Protein AF-0000000078516214 (afdb_homodimer)

Foldseek 3Di:
DCPDPPPPPPPPPPPPPPPPPPLVAAAFPVCVVVVHDFSNDPPATPVCVVVVHGGHGDPPDDPDQDDPVLVVVVLCLQLDQSVVLVVCVPPPDDDLLNVLLVLLSSLLSCLLDPVNLVCNVVSLVVSVVSLVVCVVVDDPPDQDDLSSLNSLLSSLLVCCQPHFLVSSVVSLVVSVVSLVVNLLLALQPPVDPPPPDDQLLVNLSSLSSVLSSLLSQLLSCLQVLDARDCACVVSDVFSNRFHHDASVCSNVSHDDGHHTLVVVLPDLDDPDDHLSNLSSSLSNLLNVLSVLLVVQVVCVVVVNHPVCSVVVLVVSVVSLVSSLVVLCVVPVCCLVVLNQSSLLSNLSSLLSLLSSLVSCVSCCVPPVPPPVSVVSLVSNLVSLVVNLVSLVSVLVSVVVSRDHRSSSLSSLVSSLLSLQVCVVPDVSSVVSNVSSLVSQVSAASSSHSVHGNLVVLVSRPDPSSVVVVVVVVVVD/DCPPPPDPPPPPPPPPPPPPPPLVAAFFPVCVVVVHDFSNDPPATPVCVVVVHGGHGDPPDDPDQDDPVLLVLVVCLQLDQSVVLVVCVPPPDDDLLNVLLVLLSSLLSCLLDPVNLVCNVVSLVVSVVSLVVCVVVDDPPDQDDLSSLNSLLSSLLLCCQPHFLVSSVVSLVVSVVSLVVNLLLALQPPVDPPPPDDQLLVNLSSLSSVLSSLLSQLLSCLQVLDARDCACVVSDVFSNRFHHDASVCSNVSHDDGHHTLVVVLPDLDDPDDHLSNLSSSLSNLLNVLSVLLVVQVVCVVVVNHPVCSVVVLVVSVVSLVSSLVVLCVVPVCCLVVLDQSSLLSNLSSLLSLLSSLVSCVSCCVPPVPPPVSVVSLVSNLVSLVVNLVSLVSVLVSVVVSRDHRSSSLSSLVSSLLSLQVCVVPDVSSVVSNVSSLVSQVSAASSSHSVHGNLVVLVSRPDPSSVVVVVVVVVVD

InterPro domains:
  IPR001138 Zn(2)Cys(6) fungal-type DNA-binding domain [PF00172] (26-64)
  IPR001138 Zn(2)Cys(6) fungal-type DNA-binding domain [PS00463] (27-55)
  IPR001138 Zn(2)Cys(6) fungal-type DNA-binding domain [PS50048] (27-57)
  IPR001138 Zn(2)Cys(6) fungal-type DNA-binding domain [SM00066] (22-66)
  IPR001138 Zn(2)Cys(6) fungal-type DNA-binding domain [cd00067] (23-56)
  IPR007219 Xylanolytic transcriptional activator, regulatory domain [PF04082] (79-252)
  IPR007219 Xylanolytic transcriptional activator, regulatory domain [SM00906] (168-250)
  IPR036864 Zn(2)-C6 fungal-type DNA-binding domain superfamily [G3DSA:4.10.240.10] (19-80)
  IPR036864 Zn(2)-C6 fungal-type DNA-binding domain superfamily [SSF57701] (17-66)
  IPR050815 Transcription factor, fungi [PTHR47338] (79-459)

Structure (mmCIF, N/CA/C/O backbone):
data_AF-0000000078516214-model_v1
#
loop_
_entity.id
_entity.type
_entity.pdbx_description
1 polymer 'Transcription factor, fungi'
#
loop_
_atom_site.group_PDB
_atom_site.id
_atom_site.type_symbol
_atom_site.label_atom_id
_atom_site.label_alt_id
_atom_site.label_comp_id
_atom_site.label_asym_id
_atom_site.label_entity_id
_atom_site.label_seq_id
_atom_site.pdbx_PDB_ins_code
_atom_site.Cartn_x
_atom_site.Cartn_y
_atom_site.Cartn_z
_atom_site.occupancy
_atom_site.B_iso_or_equiv
_atom_site.auth_seq_id
_atom_site.auth_comp_id
_atom_site.auth_asym_id
_atom_site.auth_atom_id
_atom_site.pdbx_PDB_model_num
ATOM 1 N N . MET A 1 1 ? 26.609 -64.062 -66.938 1 25.53 1 MET A N 1
ATOM 2 C CA . MET A 1 1 ? 25.219 -63.719 -66.688 1 25.53 1 MET A CA 1
ATOM 3 C C . MET A 1 1 ? 25.094 -62.344 -66.062 1 25.53 1 MET A C 1
ATOM 5 O O . MET A 1 1 ? 25.781 -62 -65.125 1 25.53 1 MET A O 1
ATOM 9 N N . LEU A 1 2 ? 24.516 -61.312 -66.812 1 25.56 2 LEU A N 1
ATOM 10 C CA . LEU A 1 2 ? 24.547 -59.875 -67.125 1 25.56 2 LEU A CA 1
ATOM 11 C C . LEU A 1 2 ? 23.781 -59.094 -66 1 25.56 2 LEU A C 1
ATOM 13 O O . LEU A 1 2 ? 22.562 -59.25 -65.938 1 25.56 2 LEU A O 1
ATOM 17 N N . SER A 1 3 ? 24.266 -59.219 -64.75 1 30.06 3 SER A N 1
ATOM 18 C CA . SER A 1 3 ? 23.609 -58.719 -63.562 1 30.06 3 SER A CA 1
ATOM 19 C C . SER A 1 3 ? 23.156 -57.281 -63.719 1 30.06 3 SER A C 1
ATOM 21 O O . SER A 1 3 ? 23.969 -56.406 -64.062 1 30.06 3 SER A O 1
ATOM 23 N N . HIS A 1 4 ? 21.906 -57.125 -64.188 1 26.98 4 HIS A N 1
ATOM 24 C CA . HIS A 1 4 ? 21.188 -55.938 -64.688 1 26.98 4 HIS A CA 1
ATOM 25 C C . HIS A 1 4 ? 21.219 -54.844 -63.594 1 26.98 4 HIS A C 1
ATOM 27 O O . HIS A 1 4 ? 21.094 -55.125 -62.406 1 26.98 4 HIS A O 1
ATOM 33 N N . GLN A 1 5 ? 21.828 -53.656 -63.875 1 28.14 5 GLN A N 1
ATOM 34 C CA . GLN A 1 5 ? 22.219 -52.344 -63.406 1 28.14 5 GLN A CA 1
ATOM 35 C C . GLN A 1 5 ? 21 -51.5 -63 1 28.14 5 GLN A C 1
ATOM 37 O O . GLN A 1 5 ? 20.531 -50.688 -63.781 1 28.14 5 GLN A O 1
ATOM 42 N N . MET A 1 6 ? 19.953 -52.25 -62.375 1 29.08 6 MET A N 1
ATOM 43 C CA . MET A 1 6 ? 18.734 -51.438 -62.406 1 29.08 6 MET A CA 1
ATOM 44 C C . MET A 1 6 ? 18.953 -50.125 -61.688 1 29.08 6 MET A C 1
ATOM 46 O O . MET A 1 6 ? 19.375 -50.094 -60.531 1 29.08 6 MET A O 1
ATOM 50 N N . ALA A 1 7 ? 19.141 -49 -62.438 1 31.17 7 ALA A N 1
ATOM 51 C CA . ALA A 1 7 ? 19.438 -47.625 -62.094 1 31.17 7 ALA A CA 1
ATOM 52 C C . ALA A 1 7 ? 18.344 -47.031 -61.219 1 31.17 7 ALA A C 1
ATOM 54 O O . ALA A 1 7 ? 17.172 -47.094 -61.562 1 31.17 7 ALA A O 1
ATOM 55 N N . PRO A 1 8 ? 18.531 -46.969 -59.875 1 30.34 8 PRO A N 1
ATOM 56 C CA . PRO A 1 8 ? 17.5 -46.469 -58.969 1 30.34 8 PRO A CA 1
ATOM 57 C C . PRO A 1 8 ? 16.969 -45.094 -59.375 1 30.34 8 PRO A C 1
ATOM 59 O O . PRO A 1 8 ? 17.734 -44.219 -59.781 1 30.34 8 PRO A O 1
ATOM 62 N N . THR A 1 9 ? 15.906 -45 -60.125 1 24.95 9 THR A N 1
ATOM 63 C CA . THR A 1 9 ? 15.289 -43.781 -60.625 1 24.95 9 THR A CA 1
ATOM 64 C C . THR A 1 9 ? 15 -42.812 -59.469 1 24.95 9 THR A C 1
ATOM 66 O O . THR A 1 9 ? 14.336 -43.188 -58.5 1 24.95 9 THR A O 1
ATOM 69 N N . ALA A 1 10 ? 15.875 -41.781 -59.25 1 29.3 10 ALA A N 1
ATOM 70 C CA . ALA A 1 10 ? 15.852 -40.656 -58.344 1 29.3 10 ALA A CA 1
ATOM 71 C C . ALA A 1 10 ? 14.523 -39.906 -58.406 1 29.3 10 ALA A C 1
ATOM 73 O O . ALA A 1 10 ? 14.227 -39.25 -59.438 1 29.3 10 ALA A O 1
ATOM 74 N N . HIS A 1 11 ? 13.336 -40.5 -58.094 1 25.59 11 HIS A N 1
ATOM 75 C CA . HIS A 1 11 ? 12.125 -39.688 -58.156 1 25.59 11 HIS A CA 1
ATOM 76 C C . HIS A 1 11 ? 12.305 -38.375 -57.406 1 25.59 11 HIS A C 1
ATOM 78 O O . HIS A 1 11 ? 12.641 -38.375 -56.219 1 25.59 11 HIS A O 1
ATOM 84 N N . THR A 1 12 ? 12.812 -37.281 -58 1 27.89 12 THR A N 1
ATOM 85 C CA . THR A 1 12 ? 12.922 -35.906 -57.562 1 27.89 12 THR A CA 1
ATOM 86 C C . THR A 1 12 ? 11.562 -35.375 -57.094 1 27.89 12 THR A C 1
ATOM 88 O O . THR A 1 12 ? 10.664 -35.156 -57.906 1 27.89 12 THR A O 1
ATOM 91 N N . HIS A 1 13 ? 10.961 -35.906 -55.969 1 27.42 13 HIS A N 1
ATOM 92 C CA . HIS A 1 13 ? 9.734 -35.281 -55.469 1 27.42 13 HIS A CA 1
ATOM 93 C C . HIS A 1 13 ? 9.891 -33.781 -55.344 1 27.42 13 HIS A C 1
ATOM 95 O O . HIS A 1 13 ? 10.711 -33.312 -54.562 1 27.42 13 HIS A O 1
ATOM 101 N N . THR A 1 14 ? 9.828 -32.969 -56.406 1 30.02 14 THR A N 1
ATOM 102 C CA . THR A 1 14 ? 9.703 -31.5 -56.375 1 30.02 14 THR A CA 1
ATOM 103 C C . THR A 1 14 ? 8.617 -31.078 -55.406 1 30.02 14 THR A C 1
ATOM 105 O O . THR A 1 14 ? 7.43 -31.328 -55.625 1 30.02 14 THR A O 1
ATOM 108 N N . SER A 1 15 ? 8.82 -31.172 -54.062 1 30.67 15 SER A N 1
ATOM 109 C CA . SER A 1 15 ? 7.91 -30.641 -53.062 1 30.67 15 SER A CA 1
ATOM 110 C C . SER A 1 15 ? 7.441 -29.234 -53.438 1 30.67 15 SER A C 1
ATOM 112 O O . SER A 1 15 ? 8.258 -28.312 -53.531 1 30.67 15 SER A O 1
ATOM 114 N N . GLN A 1 16 ? 6.469 -29.016 -54.344 1 31.36 16 GLN A N 1
ATOM 115 C CA . GLN A 1 16 ? 5.867 -27.719 -54.656 1 31.36 16 GLN A CA 1
ATOM 116 C C . GLN A 1 16 ? 5.629 -26.922 -53.375 1 31.36 16 GLN A C 1
ATOM 118 O O . GLN A 1 16 ? 5.164 -27.469 -52.375 1 31.36 16 GLN A O 1
ATOM 123 N N . PRO A 1 17 ? 6.305 -25.75 -53.188 1 33.53 17 PRO A N 1
ATOM 124 C CA . PRO A 1 17 ? 6.168 -24.875 -52.031 1 33.53 17 PRO A CA 1
ATOM 125 C C . PRO A 1 17 ? 4.711 -24.641 -51.625 1 33.53 17 PRO A C 1
ATOM 127 O O . PRO A 1 17 ? 3.848 -24.5 -52.5 1 33.53 17 PRO A O 1
ATOM 130 N N . THR A 1 18 ? 4.137 -25.25 -50.656 1 34.56 18 THR A N 1
ATOM 131 C CA . THR A 1 18 ? 2.811 -24.953 -50.125 1 34.56 18 THR A CA 1
ATOM 132 C C . THR A 1 18 ? 2.557 -23.453 -50.094 1 34.56 18 THR A C 1
ATOM 134 O O . THR A 1 18 ? 3.311 -22.703 -49.469 1 34.56 18 THR A O 1
ATOM 137 N N . ARG A 1 19 ? 2.094 -22.891 -51.219 1 32.47 19 ARG A N 1
ATOM 138 C CA . ARG A 1 19 ? 1.677 -21.484 -51.312 1 32.47 19 ARG A CA 1
ATOM 139 C C . ARG A 1 19 ? 0.989 -21.031 -50.031 1 32.47 19 ARG A C 1
ATOM 141 O O . ARG A 1 19 ? -0.048 -21.578 -49.656 1 32.47 19 ARG A O 1
ATOM 148 N N . GLN A 1 20 ? 1.759 -20.547 -49.125 1 34.72 20 GLN A N 1
ATOM 149 C CA . GLN A 1 20 ? 1.2 -19.797 -48 1 34.72 20 GLN A CA 1
ATOM 150 C C . GLN A 1 20 ? 0.053 -18.906 -48.438 1 34.72 20 GLN A C 1
ATOM 152 O O . GLN A 1 20 ? 0.225 -18.062 -49.344 1 34.72 20 GLN A O 1
ATOM 157 N N . ARG A 1 21 ? -1.203 -19.406 -48.531 1 38.81 21 ARG A N 1
ATOM 158 C CA . ARG A 1 21 ? -2.426 -18.734 -48.938 1 38.81 21 ARG A CA 1
ATOM 159 C C . ARG A 1 21 ? -2.482 -17.312 -48.375 1 38.81 21 ARG A C 1
ATOM 161 O O . ARG A 1 21 ? -2.877 -17.109 -47.219 1 38.81 21 ARG A O 1
ATOM 168 N N . GLN A 1 22 ? -1.506 -16.469 -48.594 1 37.69 22 GLN A N 1
ATOM 169 C CA . GLN A 1 22 ? -1.669 -15.07 -48.219 1 37.69 22 GLN A CA 1
ATOM 170 C C . GLN A 1 22 ? -2.928 -14.477 -48.844 1 37.69 22 GLN A C 1
ATOM 172 O O . GLN A 1 22 ? -2.928 -14.109 -50.031 1 37.69 22 GLN A O 1
ATOM 177 N N . ARG A 1 23 ? -4.133 -14.922 -48.625 1 41.75 23 ARG A N 1
ATOM 178 C CA . ARG A 1 23 ? -5.305 -14.281 -49.188 1 41.75 23 ARG A CA 1
ATOM 179 C C . ARG A 1 23 ? -5.344 -12.797 -48.844 1 41.75 23 ARG A C 1
ATOM 181 O O . ARG A 1 23 ? -5.406 -12.43 -47.688 1 41.75 23 ARG A O 1
ATOM 188 N N . THR A 1 24 ? -4.762 -11.961 -49.562 1 46.28 24 THR A N 1
ATOM 189 C CA . THR A 1 24 ? -4.66 -10.508 -49.438 1 46.28 24 THR A CA 1
ATOM 190 C C . THR A 1 24 ? -6.047 -9.875 -49.375 1 46.28 24 THR A C 1
ATOM 192 O O . THR A 1 24 ? -6.176 -8.688 -49.062 1 46.28 24 THR A O 1
ATOM 195 N N . GLY A 1 25 ? -7.215 -10.352 -49.906 1 55.66 25 GLY A N 1
ATOM 196 C CA . GLY A 1 25 ? -8.391 -9.516 -50.062 1 55.66 25 GLY A CA 1
ATOM 197 C C . GLY A 1 25 ? -9.367 -9.609 -48.906 1 55.66 25 GLY A C 1
ATOM 198 O O . GLY A 1 25 ? -9.336 -10.57 -48.156 1 55.66 25 GLY A O 1
ATOM 199 N N . ARG A 1 26 ? -10.078 -8.539 -48.469 1 61.81 26 ARG A N 1
ATOM 200 C CA . ARG A 1 26 ? -11.062 -8.469 -47.406 1 61.81 26 ARG A CA 1
ATOM 201 C C . ARG A 1 26 ? -12.344 -9.203 -47.781 1 61.81 26 ARG A C 1
ATOM 203 O O . ARG A 1 26 ? -12.859 -9.039 -48.875 1 61.81 26 ARG A O 1
ATOM 210 N N . ALA A 1 27 ? -12.68 -10.125 -47 1 73.25 27 ALA A N 1
ATOM 211 C CA . ALA A 1 27 ? -13.93 -10.852 -47.219 1 73.25 27 ALA A CA 1
ATOM 212 C C . ALA A 1 27 ? -15.133 -9.922 -47.031 1 73.25 27 ALA A C 1
ATOM 214 O O . ALA A 1 27 ? -15.086 -8.977 -46.25 1 73.25 27 ALA A O 1
ATOM 215 N N . CYS A 1 28 ? -16.125 -10.008 -47.812 1 76.12 28 CYS A N 1
ATOM 216 C CA . CYS A 1 28 ? -17.344 -9.203 -47.75 1 76.12 28 CYS A CA 1
ATOM 217 C C . CYS A 1 28 ? -18.172 -9.578 -46.5 1 76.12 28 CYS A C 1
ATOM 219 O O . CYS A 1 28 ? -18 -10.656 -45.938 1 76.12 28 CYS A O 1
ATOM 221 N N . GLU A 1 29 ? -19 -8.766 -46 1 76.69 29 GLU A N 1
ATOM 222 C CA . GLU A 1 29 ? -19.797 -8.938 -44.781 1 76.69 29 GLU A CA 1
ATOM 223 C C . GLU A 1 29 ? -20.734 -10.133 -44.906 1 76.69 29 GLU A C 1
ATOM 225 O O . GLU A 1 29 ? -20.953 -10.859 -43.906 1 76.69 29 GLU A O 1
ATOM 230 N N . GLU A 1 30 ? -21.156 -10.422 -46.031 1 78.12 30 GLU A N 1
ATOM 231 C CA . GLU A 1 30 ? -22.094 -11.523 -46.25 1 78.12 30 GLU A CA 1
ATOM 232 C C . GLU A 1 30 ? -21.375 -12.867 -46.156 1 78.12 30 GLU A C 1
ATOM 234 O O . GLU A 1 30 ? -21.875 -13.805 -45.531 1 78.12 30 GLU A O 1
ATOM 239 N N . CYS A 1 31 ? -20.297 -13 -46.75 1 76.81 31 CYS A N 1
ATOM 240 C CA . CYS A 1 31 ? -19.516 -14.227 -46.688 1 76.81 31 CYS A CA 1
ATOM 241 C C . CYS A 1 31 ? -19.016 -14.492 -45.281 1 76.81 31 CYS A C 1
ATOM 243 O O . CYS A 1 31 ? -18.984 -15.641 -44.844 1 76.81 31 CYS A O 1
ATOM 245 N N . ARG A 1 32 ? -18.672 -13.422 -44.625 1 74.06 32 ARG A N 1
ATOM 246 C CA . ARG A 1 32 ? -18.266 -13.5 -43.219 1 74.06 32 ARG A CA 1
ATOM 247 C C . ARG A 1 32 ? -19.406 -13.984 -42.344 1 74.06 32 ARG A C 1
ATOM 249 O O . ARG A 1 32 ? -19.219 -14.836 -41.469 1 74.06 32 ARG A O 1
ATOM 256 N N . ARG A 1 33 ? -20.578 -13.523 -42.625 1 74.06 33 ARG A N 1
ATOM 257 C CA . ARG A 1 33 ? -21.781 -13.883 -41.875 1 74.06 33 ARG A CA 1
ATOM 258 C C . ARG A 1 33 ? -22.156 -15.344 -42.094 1 74.06 33 ARG A C 1
ATOM 260 O O . ARG A 1 33 ? -22.516 -16.047 -41.156 1 74.06 33 ARG A O 1
ATOM 267 N N . ARG A 1 34 ? -21.938 -15.82 -43.25 1 74.88 34 ARG A N 1
ATOM 268 C CA . ARG A 1 34 ? -22.375 -17.156 -43.625 1 74.88 34 ARG A CA 1
ATOM 269 C C . ARG A 1 34 ? -21.219 -18.156 -43.531 1 74.88 34 ARG A C 1
ATOM 271 O O . ARG A 1 34 ? -21.375 -19.328 -43.844 1 74.88 34 ARG A O 1
ATOM 278 N N . LYS A 1 35 ? -20.078 -17.656 -42.969 1 72.5 35 LYS A N 1
ATOM 279 C CA . LYS A 1 35 ? -18.875 -18.438 -42.812 1 72.5 35 LYS A CA 1
ATOM 280 C C . LYS A 1 35 ? -18.516 -19.188 -44.094 1 72.5 35 LYS A C 1
ATOM 282 O O . LYS A 1 35 ? -18.156 -20.359 -44.062 1 72.5 35 LYS A O 1
ATOM 287 N N . LEU A 1 36 ? -18.609 -18.469 -45.281 1 77.81 36 LEU A N 1
ATOM 288 C CA . LEU A 1 36 ? -18.25 -19.016 -46.594 1 77.81 36 LEU A CA 1
ATOM 289 C C . LEU A 1 36 ? -16.891 -18.484 -47.031 1 77.81 36 LEU A C 1
ATOM 291 O O . LEU A 1 36 ? -16.438 -17.438 -46.594 1 77.81 36 LEU A O 1
ATOM 295 N N . ARG A 1 37 ? -16.203 -19.344 -47.719 1 77.81 37 ARG A N 1
ATOM 296 C CA . ARG A 1 37 ? -14.922 -18.922 -48.281 1 77.81 37 ARG A CA 1
ATOM 297 C C . ARG A 1 37 ? -15.125 -17.859 -49.375 1 77.81 37 ARG A C 1
ATOM 299 O O . ARG A 1 37 ? -15.539 -18.172 -50.5 1 77.81 37 ARG A O 1
ATOM 306 N N . CYS A 1 38 ? -14.852 -16.531 -49 1 74.44 38 CYS A N 1
ATOM 307 C CA . CYS A 1 38 ? -14.984 -15.406 -49.906 1 74.44 38 CYS A CA 1
ATOM 308 C C . CYS A 1 38 ? -13.789 -15.312 -50.844 1 74.44 38 CYS A C 1
ATOM 310 O O . CYS A 1 38 ? -12.641 -15.484 -50.406 1 74.44 38 CYS A O 1
ATOM 312 N N . ASP A 1 39 ? -13.82 -15.133 -52.094 1 77.94 39 ASP A N 1
ATOM 313 C CA . ASP A 1 39 ? -12.727 -15.023 -53.031 1 77.94 39 ASP A CA 1
ATOM 314 C C . ASP A 1 39 ? -12.234 -13.578 -53.156 1 77.94 39 ASP A C 1
ATOM 316 O O . ASP A 1 39 ? -11.352 -13.273 -53.938 1 77.94 39 ASP A O 1
ATOM 320 N N . ALA A 1 40 ? -12.742 -12.586 -52.375 1 76.19 40 ALA A N 1
ATOM 321 C CA . ALA A 1 40 ? -12.367 -11.188 -52.156 1 76.19 40 ALA A CA 1
ATOM 322 C C . ALA A 1 40 ? -12.328 -10.445 -53.5 1 76.19 40 ALA A C 1
ATOM 324 O O . ALA A 1 40 ? -11.664 -9.414 -53.625 1 76.19 40 ALA A O 1
ATOM 325 N N . LEU A 1 41 ? -13.094 -10.891 -54.469 1 77.25 41 LEU A N 1
ATOM 326 C CA . LEU A 1 41 ? -13.195 -10.164 -55.719 1 77.25 41 LEU A CA 1
ATOM 327 C C . LEU A 1 41 ? -14.094 -8.945 -55.562 1 77.25 41 LEU A C 1
ATOM 329 O O . LEU A 1 41 ? -15.094 -8.984 -54.844 1 77.25 41 LEU A O 1
ATOM 333 N N . GLN A 1 42 ? -13.625 -7.707 -55.938 1 74.69 42 GLN A N 1
ATOM 334 C CA . GLN A 1 42 ? -14.398 -6.469 -55.969 1 74.69 42 GLN A CA 1
ATOM 335 C C . GLN A 1 42 ? -14.953 -6.207 -57.375 1 74.69 42 GLN A C 1
ATOM 337 O O . GLN A 1 42 ? -14.328 -6.574 -58.375 1 74.69 42 GLN A O 1
ATOM 342 N N . PRO A 1 43 ? -16.234 -5.629 -57.344 1 77.5 43 PRO A N 1
ATOM 343 C CA . PRO A 1 43 ? -17.047 -5.043 -56.281 1 77.5 43 PRO A CA 1
ATOM 344 C C . PRO A 1 43 ? -17.906 -6.082 -55.562 1 77.5 43 PRO A C 1
ATOM 346 O O . PRO A 1 43 ? -18.438 -5.809 -54.5 1 77.5 43 PRO A O 1
ATOM 349 N N . ARG A 1 44 ? -18.109 -7.254 -56.219 1 81.44 44 ARG A N 1
ATOM 350 C CA . ARG A 1 44 ? -18.891 -8.328 -55.625 1 81.44 44 ARG A CA 1
ATOM 351 C C . ARG A 1 44 ? -18.109 -9.633 -55.594 1 81.44 44 ARG A C 1
ATOM 353 O O . ARG A 1 44 ? -17.5 -10.016 -56.594 1 81.44 44 ARG A O 1
ATOM 360 N N . CYS A 1 45 ? -18.047 -10.273 -54.375 1 79.56 45 CYS A N 1
ATOM 361 C CA . CYS A 1 45 ? -17.344 -11.555 -54.312 1 79.56 45 CYS A CA 1
ATOM 362 C C . CYS A 1 45 ? -18.156 -12.656 -55 1 79.56 45 CYS A C 1
ATOM 364 O O . CYS A 1 45 ? -19.359 -12.508 -55.219 1 79.56 45 CYS A O 1
ATOM 366 N N . GLY A 1 46 ? -17.453 -13.68 -55.531 1 82.56 46 GLY A N 1
ATOM 367 C CA . GLY A 1 46 ? -18.078 -14.75 -56.312 1 82.56 46 GLY A CA 1
ATOM 368 C C . GLY A 1 46 ? -19.25 -15.383 -55.594 1 82.56 46 GLY A C 1
ATOM 369 O O . GLY A 1 46 ? -20.266 -15.711 -56.219 1 82.56 46 GLY A O 1
ATOM 370 N N . VAL A 1 47 ? -19.156 -15.453 -54.281 1 84 47 VAL A N 1
ATOM 371 C CA . VAL A 1 47 ? -20.219 -16.062 -53.469 1 84 47 VAL A CA 1
ATOM 372 C C . VAL A 1 47 ? -21.453 -15.164 -53.469 1 84 47 VAL A C 1
ATOM 374 O O . VAL A 1 47 ? -22.578 -15.648 -53.656 1 84 47 VAL A O 1
ATOM 377 N N . CYS A 1 48 ? -21.188 -13.984 -53.281 1 80.94 48 CYS A N 1
ATOM 378 C CA . CYS A 1 48 ? -22.297 -13.031 -53.25 1 80.94 48 CYS A CA 1
ATOM 379 C C . CYS A 1 48 ? -22.938 -12.898 -54.625 1 80.94 48 CYS A C 1
ATOM 381 O O . CYS A 1 48 ? -24.156 -12.695 -54.75 1 80.94 48 CYS A O 1
ATOM 383 N N . VAL A 1 49 ? -22.188 -13.016 -55.688 1 84.06 49 VAL A N 1
ATOM 384 C CA . VAL A 1 49 ? -22.703 -12.977 -57.062 1 84.06 49 VAL A CA 1
ATOM 385 C C . VAL A 1 49 ? -23.609 -14.172 -57.312 1 84.06 49 VAL A C 1
ATOM 387 O O . VAL A 1 49 ? -24.703 -14.023 -57.875 1 84.06 49 VAL A O 1
ATOM 390 N N . GLU A 1 50 ? -23.156 -15.312 -56.844 1 81.5 50 GLU A N 1
ATOM 391 C CA . GLU A 1 50 ? -23.938 -16.531 -57.031 1 81.5 50 GLU A CA 1
ATOM 392 C C . GLU A 1 50 ? -25.234 -16.5 -56.219 1 81.5 50 GLU A C 1
ATOM 394 O O . GLU A 1 50 ? -26.281 -16.969 -56.688 1 81.5 50 GLU A O 1
ATOM 399 N N . ALA A 1 51 ? -25.156 -15.93 -55.094 1 80.38 51 ALA A N 1
ATOM 400 C CA . ALA A 1 51 ? -26.297 -15.898 -54.188 1 80.38 51 ALA A CA 1
ATOM 401 C C . ALA A 1 51 ? -27.203 -14.711 -54.5 1 80.38 51 ALA A C 1
ATOM 403 O O . ALA A 1 51 ? -28.328 -14.641 -54 1 80.38 51 ALA A O 1
ATOM 404 N N . GLY A 1 52 ? -26.812 -13.789 -55.344 1 80.44 52 GLY A N 1
ATOM 405 C CA . GLY A 1 52 ? -27.609 -12.633 -55.719 1 80.44 52 GLY A CA 1
ATOM 406 C C . GLY A 1 52 ? -27.781 -11.625 -54.594 1 80.44 52 GLY A C 1
ATOM 407 O O . GLY A 1 52 ? -28.828 -10.969 -54.5 1 80.44 52 GLY A O 1
ATOM 408 N N . ILE A 1 53 ? -26.844 -11.656 -53.656 1 79.75 53 ILE A N 1
ATOM 409 C CA . ILE A 1 53 ? -26.969 -10.742 -52.531 1 79.75 53 ILE A CA 1
ATOM 410 C C . ILE A 1 53 ? -25.953 -9.609 -52.688 1 79.75 53 ILE A C 1
ATOM 412 O O . ILE A 1 53 ? -24.984 -9.727 -53.438 1 79.75 53 ILE A O 1
ATOM 416 N N . THR A 1 54 ? -26.266 -8.5 -52 1 80.81 54 THR A N 1
ATOM 417 C CA . THR A 1 54 ? -25.375 -7.336 -52.031 1 80.81 54 THR A CA 1
ATOM 418 C C . THR A 1 54 ? -24.094 -7.621 -51.25 1 80.81 54 THR A C 1
ATOM 420 O O . THR A 1 54 ? -24.141 -8.102 -50.125 1 80.81 54 THR A O 1
ATOM 423 N N . CYS A 1 55 ? -22.938 -7.488 -51.938 1 76.5 55 CYS A N 1
ATOM 424 C CA . CYS A 1 55 ? -21.609 -7.723 -51.375 1 76.5 55 CYS A CA 1
ATOM 425 C C . CYS A 1 55 ? -21.062 -6.449 -50.75 1 76.5 55 CYS A C 1
ATOM 427 O O . CYS A 1 55 ? -20.844 -5.453 -51.438 1 76.5 55 CYS A O 1
ATOM 429 N N . GLU A 1 56 ? -21.141 -6.27 -49.5 1 77.81 56 GLU A N 1
ATOM 430 C CA . GLU A 1 56 ? -20.594 -5.105 -48.812 1 77.81 56 GLU A CA 1
ATOM 431 C C . GLU A 1 56 ? -19.266 -5.449 -48.125 1 77.81 56 GLU A C 1
ATOM 433 O O . GLU A 1 56 ? -19.203 -6.426 -47.375 1 77.81 56 GLU A O 1
ATOM 438 N N . VAL A 1 57 ? -18.25 -4.805 -48.562 1 71.88 57 VAL A N 1
ATOM 439 C CA . VAL A 1 57 ? -16.953 -4.941 -47.906 1 71.88 57 VAL A CA 1
ATOM 440 C C . VAL A 1 57 ? -16.688 -3.729 -47.031 1 71.88 57 VAL A C 1
ATOM 442 O O . VAL A 1 57 ? -16.688 -2.592 -47.5 1 71.88 57 VAL A O 1
ATOM 445 N N . ASN A 1 58 ? -16.859 -3.838 -45.75 1 60.84 58 ASN A N 1
ATOM 446 C CA . ASN A 1 58 ? -16.516 -2.777 -44.812 1 60.84 58 ASN A CA 1
ATOM 447 C C . ASN A 1 58 ? -15.008 -2.629 -44.656 1 60.84 58 ASN A C 1
ATOM 449 O O . ASN A 1 58 ? -14.344 -3.51 -44.094 1 60.84 58 ASN A O 1
ATOM 453 N N . SER A 1 59 ? -14.461 -1.624 -45.281 1 56.88 59 SER A N 1
ATOM 454 C CA . SER A 1 59 ? -13.031 -1.331 -45.25 1 56.88 59 SER A CA 1
ATOM 455 C C . SER A 1 59 ? -12.609 -0.763 -43.906 1 56.88 59 SER A C 1
ATOM 457 O O . SER A 1 59 ? -11.422 -0.716 -43.594 1 56.88 59 SER A O 1
ATOM 459 N N . GLN A 1 60 ? -13.445 -0.148 -43.219 1 50.25 60 GLN A N 1
ATOM 460 C CA . GLN A 1 60 ? -13.109 0.523 -41.969 1 50.25 60 GLN A CA 1
ATOM 461 C C . GLN A 1 60 ? -13.195 -0.439 -40.781 1 50.25 60 GLN A C 1
ATOM 463 O O . GLN A 1 60 ? -13.25 -0.01 -39.625 1 50.25 60 GLN A O 1
ATOM 468 N N . ARG A 1 61 ? -13.289 -1.629 -41.062 1 46.31 61 ARG A N 1
ATOM 469 C CA . ARG A 1 61 ? -13.461 -2.525 -39.938 1 46.31 61 ARG A CA 1
ATOM 470 C C . ARG A 1 61 ? -12.188 -2.592 -39.094 1 46.31 61 ARG A C 1
ATOM 472 O O . ARG A 1 61 ? -11.086 -2.768 -39.625 1 46.31 61 ARG A O 1
ATOM 479 N N . GLN A 1 62 ? -12.32 -2.012 -37.875 1 44.5 62 GLN A N 1
ATOM 480 C CA . GLN A 1 62 ? -11.227 -2.145 -36.906 1 44.5 62 GLN A CA 1
ATOM 481 C C . GLN A 1 62 ? -10.75 -3.59 -36.844 1 44.5 62 GLN A C 1
ATOM 483 O O . GLN A 1 62 ? -11.531 -4.523 -37.031 1 44.5 62 GLN A O 1
ATOM 488 N N . PRO A 1 63 ? -9.523 -3.809 -37 1 43.5 63 PRO A N 1
ATOM 489 C CA . PRO A 1 63 ? -8.984 -5.164 -36.875 1 43.5 63 PRO A CA 1
ATOM 490 C C . PRO A 1 63 ? -9.609 -5.957 -35.75 1 43.5 63 PRO A C 1
ATOM 492 O O . PRO A 1 63 ? -9.891 -5.395 -34.688 1 43.5 63 PRO A O 1
ATOM 495 N N . ARG A 1 64 ? -10.281 -7.074 -36.094 1 41.19 64 ARG A N 1
ATOM 496 C CA . ARG A 1 64 ? -10.875 -7.977 -35.094 1 41.19 64 ARG A CA 1
ATOM 497 C C . ARG A 1 64 ? -9.859 -8.398 -34.062 1 41.19 64 ARG A C 1
ATOM 499 O O . ARG A 1 64 ? -8.688 -8.617 -34.375 1 41.19 64 ARG A O 1
ATOM 506 N N . GLY A 1 65 ? -10.031 -7.969 -32.875 1 45.59 65 GLY A N 1
ATOM 507 C CA . GLY A 1 65 ? -9.227 -8.5 -31.781 1 45.59 65 GLY A CA 1
ATOM 508 C C . GLY A 1 65 ? -9.07 -10.008 -31.844 1 45.59 65 GLY A C 1
ATOM 509 O O . GLY A 1 65 ? -9.602 -10.656 -32.75 1 45.59 65 GLY A O 1
ATOM 510 N N . PRO A 1 66 ? -8.102 -10.617 -31.203 1 46.84 66 PRO A N 1
ATOM 511 C CA . PRO A 1 66 ? -7.891 -12.062 -31.266 1 46.84 66 PRO A CA 1
ATOM 512 C C . PRO A 1 66 ? -9.188 -12.859 -31.078 1 46.84 66 PRO A C 1
ATOM 514 O O . PRO A 1 66 ? -10.102 -12.406 -30.406 1 46.84 66 PRO A O 1
ATOM 517 N N . LYS A 1 67 ? -9.422 -13.961 -31.906 1 45.75 67 LYS A N 1
ATOM 518 C CA . LYS A 1 67 ? -10.602 -14.82 -31.938 1 45.75 67 LYS A CA 1
ATOM 519 C C . LYS A 1 67 ? -10.898 -15.398 -30.562 1 45.75 67 LYS A C 1
ATOM 521 O O . LYS A 1 67 ? -10.008 -15.5 -29.719 1 45.75 67 LYS A O 1
ATOM 526 N N . LYS A 1 68 ? -12.172 -15.734 -30.266 1 48.47 68 LYS A N 1
ATOM 527 C CA . LYS A 1 68 ? -12.766 -16.266 -29.047 1 48.47 68 LYS A CA 1
ATOM 528 C C . LYS A 1 68 ? -11.914 -17.391 -28.469 1 48.47 68 LYS A C 1
ATOM 530 O O . LYS A 1 68 ? -11.805 -17.531 -27.25 1 48.47 68 LYS A O 1
ATOM 535 N N . GLY A 1 69 ? -11.359 -18.203 -29.469 1 46.62 69 GLY A N 1
ATOM 536 C CA . GLY A 1 69 ? -10.586 -19.344 -29.031 1 46.62 69 GLY A CA 1
ATOM 537 C C . GLY A 1 69 ? -9.344 -18.953 -28.25 1 46.62 69 GLY A C 1
ATOM 538 O O . GLY A 1 69 ? -8.93 -19.672 -27.328 1 46.62 69 GLY A O 1
ATOM 539 N N . TYR A 1 70 ? -8.852 -17.906 -28.719 1 46.41 70 TYR A N 1
ATOM 540 C CA . TYR A 1 70 ? -7.617 -17.484 -28.062 1 46.41 70 TYR A CA 1
ATOM 541 C C . TYR A 1 70 ? -7.898 -17.016 -26.641 1 46.41 70 TYR A C 1
ATOM 543 O O . TYR A 1 70 ? -7.035 -17.125 -25.766 1 46.41 70 TYR A O 1
ATOM 551 N N . LEU A 1 71 ? -9.109 -16.641 -26.484 1 48.97 71 LEU A N 1
ATOM 552 C CA . LEU A 1 71 ? -9.508 -16.234 -25.141 1 48.97 71 LEU A CA 1
ATOM 553 C C . LEU A 1 71 ? -9.664 -17.453 -24.234 1 48.97 71 LEU A C 1
ATOM 555 O O . LEU A 1 71 ? -9.672 -17.328 -23.016 1 48.97 71 LEU A O 1
ATOM 559 N N . LYS A 1 72 ? -10.023 -18.578 -24.984 1 48.06 72 LYS A N 1
ATOM 560 C CA . LYS A 1 72 ? -10.047 -19.797 -24.188 1 48.06 72 LYS A CA 1
ATOM 561 C C . LYS A 1 72 ? -8.742 -19.969 -23.406 1 48.06 72 LYS A C 1
ATOM 563 O O . LYS A 1 72 ? -8.742 -20.5 -22.297 1 48.06 72 LYS A O 1
ATOM 568 N N . ALA A 1 73 ? -7.797 -19.594 -24.266 1 43.97 73 ALA A N 1
ATOM 569 C CA . ALA A 1 73 ? -6.496 -19.719 -23.625 1 43.97 73 ALA A CA 1
ATOM 570 C C . ALA A 1 73 ? -6.359 -18.719 -22.469 1 43.97 73 ALA A C 1
ATOM 572 O O . ALA A 1 73 ? -5.363 -18.734 -21.75 1 43.97 73 ALA A O 1
ATOM 573 N N . LEU A 1 74 ? -7.086 -17.719 -22.578 1 47.75 74 LEU A N 1
ATOM 574 C CA . LEU A 1 74 ? -7.008 -16.812 -21.438 1 47.75 74 LEU A CA 1
ATOM 575 C C . LEU A 1 74 ? -7.383 -17.531 -20.156 1 47.75 74 LEU A C 1
ATOM 577 O O . LEU A 1 74 ? -8.539 -17.469 -19.719 1 47.75 74 LEU A O 1
ATOM 581 N N . ARG A 1 75 ? -6.867 -18.594 -20.062 1 45.59 75 ARG A N 1
ATOM 582 C CA . ARG A 1 75 ? -6.984 -19.375 -18.844 1 45.59 75 ARG A CA 1
ATOM 583 C C . ARG A 1 75 ? -6.754 -18.516 -17.609 1 45.59 75 ARG A C 1
ATOM 585 O O . ARG A 1 75 ? -6.812 -19 -16.469 1 45.59 75 ARG A O 1
ATOM 592 N N . ASN A 1 76 ? -6.258 -17.297 -17.828 1 51.12 76 ASN A N 1
ATOM 593 C CA . ASN A 1 76 ? -6.184 -16.5 -16.609 1 51.12 76 ASN A CA 1
ATOM 594 C C . ASN A 1 76 ? -7.562 -16.016 -16.172 1 51.12 76 ASN A C 1
ATOM 596 O O . ASN A 1 76 ? -7.738 -14.836 -15.852 1 51.12 76 ASN A O 1
ATOM 600 N N . ARG A 1 77 ? -8.477 -17.016 -16.344 1 61.34 77 ARG A N 1
ATOM 601 C CA . ARG A 1 77 ? -9.914 -17.094 -16.141 1 61.34 77 ARG A CA 1
ATOM 602 C C . ARG A 1 77 ? -10.258 -16.922 -14.656 1 61.34 77 ARG A C 1
ATOM 604 O O . ARG A 1 77 ? -11.438 -16.875 -14.289 1 61.34 77 ARG A O 1
ATOM 611 N N . VAL A 1 78 ? -9.195 -16.625 -14.016 1 67.81 78 VAL A N 1
ATOM 612 C CA . VAL A 1 78 ? -9.523 -16.781 -12.602 1 67.81 78 VAL A CA 1
ATOM 613 C C . VAL A 1 78 ? -10.344 -15.578 -12.125 1 67.81 78 VAL A C 1
ATOM 615 O O . VAL A 1 78 ? -11.281 -15.734 -11.344 1 67.81 78 VAL A O 1
ATOM 618 N N . ILE A 1 79 ? -10.156 -14.445 -12.867 1 80.38 79 ILE A N 1
ATOM 619 C CA . ILE A 1 79 ? -10.789 -13.281 -12.258 1 80.38 79 ILE A CA 1
ATOM 620 C C . ILE A 1 79 ? -11.961 -12.82 -13.125 1 80.38 79 ILE A C 1
ATOM 622 O O . ILE A 1 79 ? -12.688 -11.898 -12.75 1 80.38 79 ILE A O 1
ATOM 626 N N . LEU A 1 80 ? -12.133 -13.531 -14.266 1 86.69 80 LEU A N 1
ATOM 627 C CA . LEU A 1 80 ? -13.188 -13.07 -15.164 1 86.69 80 LEU A CA 1
ATOM 628 C C . LEU A 1 80 ? -14.227 -14.164 -15.391 1 86.69 80 LEU A C 1
ATOM 630 O O . LEU A 1 80 ? -13.875 -15.328 -15.57 1 86.69 80 LEU A O 1
ATOM 634 N N . HIS A 1 81 ? -15.43 -13.773 -15.281 1 87.88 81 HIS A N 1
ATOM 635 C CA . HIS A 1 81 ? -16.5 -14.641 -15.758 1 87.88 81 HIS A CA 1
ATOM 636 C C . HIS A 1 81 ? -16.641 -14.57 -17.281 1 87.88 81 HIS A C 1
ATOM 638 O O . HIS A 1 81 ? -16.922 -13.516 -17.828 1 87.88 81 HIS A O 1
ATOM 644 N N . GLN A 1 82 ? -16.594 -15.633 -17.922 1 86.56 82 GLN A N 1
ATOM 645 C CA . GLN A 1 82 ? -16.453 -15.672 -19.375 1 86.56 82 GLN A CA 1
ATOM 646 C C . GLN A 1 82 ? -17.703 -15.133 -20.062 1 86.56 82 GLN A C 1
ATOM 648 O O . GLN A 1 82 ? -17.609 -14.312 -20.984 1 86.56 82 GLN A O 1
ATOM 653 N N . ARG A 1 83 ? -18.812 -15.586 -19.672 1 83.69 83 ARG A N 1
ATOM 654 C CA . ARG A 1 83 ? -20.047 -15.172 -20.312 1 83.69 83 ARG A CA 1
ATOM 655 C C . ARG A 1 83 ? -20.281 -13.68 -20.141 1 83.69 83 ARG A C 1
ATOM 657 O O . ARG A 1 83 ? -20.703 -13 -21.078 1 83.69 83 ARG A O 1
ATOM 664 N N . ARG A 1 84 ? -20.016 -13.25 -19 1 87.06 84 ARG A N 1
ATOM 665 C CA . ARG A 1 84 ? -20.188 -11.828 -18.719 1 87.06 84 ARG A CA 1
ATOM 666 C C . ARG A 1 84 ? -19.203 -10.992 -19.547 1 87.06 84 ARG A C 1
ATOM 668 O O . ARG A 1 84 ? -19.594 -9.977 -20.125 1 87.06 84 ARG A O 1
ATOM 675 N N . TYR A 1 85 ? -18.047 -11.406 -19.594 1 87.94 85 TYR A N 1
ATOM 676 C CA . TYR A 1 85 ? -17.016 -10.711 -20.359 1 87.94 85 TYR A CA 1
ATOM 677 C C . TYR A 1 85 ? -17.375 -10.664 -21.828 1 87.94 85 TYR A C 1
ATOM 679 O O . TYR A 1 85 ? -17.312 -9.602 -22.453 1 87.94 85 TYR A O 1
ATOM 687 N N . LEU A 1 86 ? -17.812 -11.797 -22.375 1 84.69 86 LEU A N 1
ATOM 688 C CA . LEU A 1 86 ? -18.125 -11.867 -23.797 1 84.69 86 LEU A CA 1
ATOM 689 C C . LEU A 1 86 ? -19.391 -11.086 -24.125 1 84.69 86 LEU A C 1
ATOM 691 O O . LEU A 1 86 ? -19.531 -10.555 -25.219 1 84.69 86 LEU A O 1
ATOM 695 N N . GLY A 1 87 ? -20.203 -11.078 -23.125 1 84 87 GLY A N 1
ATOM 696 C CA . GLY A 1 87 ? -21.438 -10.336 -23.312 1 84 87 GLY A CA 1
ATOM 697 C C . GLY A 1 87 ? -21.203 -8.867 -23.609 1 84 87 GLY A C 1
ATOM 698 O O . GLY A 1 87 ? -21.781 -8.32 -24.547 1 84 87 GLY A O 1
ATOM 699 N N . TRP A 1 88 ? -20.312 -8.242 -22.734 1 87.88 88 TRP A N 1
ATOM 700 C CA . TRP A 1 88 ? -20.125 -6.805 -22.938 1 87.88 88 TRP A CA 1
ATOM 701 C C . TRP A 1 88 ? -18.984 -6.539 -23.906 1 87.88 88 TRP A C 1
ATOM 703 O O . TRP A 1 88 ? -18.875 -5.441 -24.469 1 87.88 88 TRP A O 1
ATOM 713 N N . ALA A 1 89 ? -18.125 -7.469 -24.172 1 85.38 89 ALA A N 1
ATOM 714 C CA . ALA A 1 89 ? -16.969 -7.273 -25.047 1 85.38 89 ALA A CA 1
ATOM 715 C C . ALA A 1 89 ? -17.422 -7.008 -26.484 1 85.38 89 ALA A C 1
ATOM 717 O O . ALA A 1 89 ? -16.734 -6.32 -27.25 1 85.38 89 ALA A O 1
ATOM 718 N N . ARG A 1 90 ? -18.625 -7.445 -26.719 1 80.56 90 ARG A N 1
ATOM 719 C CA . ARG A 1 90 ? -19.125 -7.312 -28.078 1 80.56 90 ARG A CA 1
ATOM 720 C C . ARG A 1 90 ? -19.891 -6.004 -28.266 1 80.56 90 ARG A C 1
ATOM 722 O O . ARG A 1 90 ? -20.141 -5.578 -29.391 1 80.56 90 ARG A O 1
ATOM 729 N N . SER A 1 91 ? -20.062 -5.445 -27.156 1 85.38 91 SER A N 1
ATOM 730 C CA . SER A 1 91 ? -20.812 -4.203 -27.219 1 85.38 91 SER A CA 1
ATOM 731 C C . SER A 1 91 ? -19.953 -3.055 -27.734 1 85.38 91 SER A C 1
ATOM 733 O O . SER A 1 91 ? -18.766 -2.979 -27.422 1 85.38 91 SER A O 1
ATOM 735 N N . ALA A 1 92 ? -20.5 -2.219 -28.578 1 79.5 92 ALA A N 1
ATOM 736 C CA . ALA A 1 92 ? -19.797 -1.07 -29.141 1 79.5 92 ALA A CA 1
ATOM 737 C C . ALA A 1 92 ? -19.656 0.046 -28.109 1 79.5 92 ALA A C 1
ATOM 739 O O . ALA A 1 92 ? -18.672 0.784 -28.094 1 79.5 92 ALA A O 1
ATOM 740 N N . SER A 1 93 ? -20.609 0.163 -27.281 1 83.31 93 SER A N 1
ATOM 741 C CA . SER A 1 93 ? -20.594 1.229 -26.281 1 83.31 93 SER A CA 1
ATOM 742 C C . SER A 1 93 ? -20.125 0.708 -24.922 1 83.31 93 SER A C 1
ATOM 744 O O . SER A 1 93 ? -20.953 0.26 -24.109 1 83.31 93 SER A O 1
ATOM 746 N N . LYS A 1 94 ? -18.859 0.616 -24.781 1 85.5 94 LYS A N 1
ATOM 747 C CA . LYS A 1 94 ? -18.312 0.111 -23.516 1 85.5 94 LYS A CA 1
ATOM 748 C C . LYS A 1 94 ? -17.797 1.253 -22.641 1 85.5 94 LYS A C 1
ATOM 750 O O . LYS A 1 94 ? -17.344 2.277 -23.141 1 85.5 94 LYS A O 1
ATOM 755 N N . LYS A 1 95 ? -18.016 0.992 -21.375 1 85.75 95 LYS A N 1
ATOM 756 C CA . LYS A 1 95 ? -17.359 1.88 -20.422 1 85.75 95 LYS A CA 1
ATOM 757 C C . LYS A 1 95 ? -15.852 1.85 -20.578 1 85.75 95 LYS A C 1
ATOM 759 O O . LYS A 1 95 ? -15.297 0.884 -21.109 1 85.75 95 LYS A O 1
ATOM 764 N N . ILE A 1 96 ? -15.219 2.875 -20.188 1 85.62 96 ILE A N 1
ATOM 765 C CA . ILE A 1 96 ? -13.766 2.979 -20.312 1 85.62 96 ILE A CA 1
ATOM 766 C C . ILE A 1 96 ? -13.109 1.831 -19.562 1 85.62 96 ILE A C 1
ATOM 768 O O . ILE A 1 96 ? -12.125 1.252 -20.031 1 85.62 96 ILE A O 1
ATOM 772 N N . SER A 1 97 ? -13.625 1.507 -18.375 1 89.19 97 SER A N 1
ATOM 773 C CA . SER A 1 97 ? -13.062 0.432 -17.562 1 89.19 97 SER A CA 1
ATOM 774 C C . SER A 1 97 ? -13.125 -0.904 -18.297 1 89.19 97 SER A C 1
ATOM 776 O O . SER A 1 97 ? -12.18 -1.695 -18.234 1 89.19 97 SER A O 1
ATOM 778 N N . ARG A 1 98 ? -14.195 -1.171 -19 1 90.56 98 ARG A N 1
ATOM 779 C CA . ARG A 1 98 ? -14.352 -2.406 -19.75 1 90.56 98 ARG A CA 1
ATOM 780 C C . ARG A 1 98 ? -13.414 -2.439 -20.953 1 90.56 98 ARG A C 1
ATOM 782 O O . ARG A 1 98 ? -12.867 -3.492 -21.297 1 90.56 98 ARG A O 1
ATOM 789 N N . ARG A 1 99 ? -13.227 -1.325 -21.547 1 90 99 ARG A N 1
ATOM 790 C CA . ARG A 1 99 ? -12.273 -1.236 -22.656 1 90 99 ARG A CA 1
ATOM 791 C C . ARG A 1 99 ? -10.859 -1.533 -22.188 1 90 99 ARG A C 1
ATOM 793 O O . ARG A 1 99 ? -10.109 -2.25 -22.859 1 90 99 ARG A O 1
ATOM 800 N N . CYS A 1 100 ? -10.539 -0.916 -21.047 1 90.69 100 CYS A N 1
ATOM 801 C CA . CYS A 1 100 ? -9.219 -1.17 -20.484 1 90.69 100 CYS A CA 1
ATOM 802 C C . CYS A 1 100 ? -9.031 -2.652 -20.188 1 90.69 100 CYS A C 1
ATOM 804 O O . CYS A 1 100 ? -7.961 -3.211 -20.438 1 90.69 100 CYS A O 1
ATOM 806 N N . LEU A 1 101 ? -10.07 -3.262 -19.625 1 92.56 101 LEU A N 1
ATOM 807 C CA . LEU A 1 101 ? -9.992 -4.684 -19.312 1 92.56 101 LEU A CA 1
ATOM 808 C C . LEU A 1 101 ? -9.828 -5.512 -20.594 1 92.56 101 LEU A C 1
ATOM 810 O O . LEU A 1 101 ? -9.055 -6.473 -20.609 1 92.56 101 LEU A O 1
ATOM 814 N N . GLN A 1 102 ? -10.531 -5.152 -21.594 1 90.31 102 GLN A N 1
ATOM 815 C CA . GLN A 1 102 ? -10.422 -5.863 -22.859 1 90.31 102 GLN A CA 1
ATOM 816 C C . GLN A 1 102 ? -9 -5.781 -23.422 1 90.31 102 GLN A C 1
ATOM 818 O O . GLN A 1 102 ? -8.438 -6.793 -23.844 1 90.31 102 GLN A O 1
ATOM 823 N N . TYR A 1 103 ? -8.422 -4.613 -23.422 1 89.69 103 TYR A N 1
ATOM 824 C CA . TYR A 1 103 ? -7.055 -4.453 -23.891 1 89.69 103 TYR A CA 1
ATOM 825 C C . TYR A 1 103 ? -6.082 -5.246 -23.031 1 89.69 103 TYR A C 1
ATOM 827 O O . TYR A 1 103 ? -5.109 -5.812 -23.547 1 89.69 103 TYR A O 1
ATOM 835 N N . ALA A 1 104 ? -6.336 -5.254 -21.719 1 90.94 104 ALA A N 1
ATOM 836 C CA . ALA A 1 104 ? -5.473 -6.012 -20.828 1 90.94 104 ALA A CA 1
ATOM 837 C C . ALA A 1 104 ? -5.539 -7.508 -21.125 1 90.94 104 ALA A C 1
ATOM 839 O O . ALA A 1 104 ? -4.512 -8.195 -21.125 1 90.94 104 ALA A O 1
ATOM 840 N N . VAL A 1 105 ? -6.77 -7.98 -21.344 1 88.38 105 VAL A N 1
ATOM 841 C CA . VAL A 1 105 ? -6.953 -9.383 -21.688 1 88.38 105 VAL A CA 1
ATOM 842 C C . VAL A 1 105 ? -6.223 -9.703 -22.984 1 88.38 105 VAL A C 1
ATOM 844 O O . VAL A 1 105 ? -5.547 -10.727 -23.094 1 88.38 105 VAL A O 1
ATOM 847 N N . TRP A 1 106 ? -6.309 -8.797 -23.938 1 85.31 106 TRP A N 1
ATOM 848 C CA . TRP A 1 106 ? -5.629 -8.984 -25.219 1 85.31 106 TRP A CA 1
ATOM 849 C C . TRP A 1 106 ? -4.117 -8.977 -25.031 1 85.31 106 TRP A C 1
ATOM 851 O O . TRP A 1 106 ? -3.398 -9.703 -25.719 1 85.31 106 TRP A O 1
ATOM 861 N N . THR A 1 107 ? -3.656 -8.141 -24.188 1 84.12 107 THR A N 1
ATOM 862 C CA . THR A 1 107 ? -2.225 -8.078 -23.906 1 84.12 107 THR A CA 1
ATOM 863 C C . THR A 1 107 ? -1.719 -9.414 -23.359 1 84.12 107 THR A C 1
ATOM 865 O O . THR A 1 107 ? -0.713 -9.945 -23.844 1 84.12 107 THR A O 1
ATOM 868 N N . LEU A 1 108 ? -2.439 -9.953 -22.453 1 79.19 108 LEU A N 1
ATOM 869 C CA . LEU A 1 108 ? -2.027 -11.227 -21.859 1 79.19 108 LEU A CA 1
ATOM 870 C C . LEU A 1 108 ? -2.162 -12.359 -22.875 1 79.19 108 LEU A C 1
ATOM 872 O O . LEU A 1 108 ? -1.327 -13.266 -22.906 1 79.19 108 LEU A O 1
ATOM 876 N N . ALA A 1 109 ? -3.252 -12.297 -23.688 1 76.5 109 ALA A N 1
ATOM 877 C CA . ALA A 1 109 ? -3.48 -13.32 -24.703 1 76.5 109 ALA A CA 1
ATOM 878 C C . ALA A 1 109 ? -2.383 -13.297 -25.75 1 76.5 109 ALA A C 1
ATOM 880 O O . ALA A 1 109 ? -2.014 -14.344 -26.297 1 76.5 109 ALA A O 1
ATOM 881 N N . SER A 1 110 ? -1.919 -12.133 -26.016 1 76.81 110 SER A N 1
ATOM 882 C CA . SER A 1 110 ? -0.885 -11.992 -27.047 1 76.81 110 SER A CA 1
ATOM 883 C C . SER A 1 110 ? 0.422 -12.641 -26.594 1 76.81 110 SER A C 1
ATOM 885 O O . SER A 1 110 ? 1.261 -13 -27.422 1 76.81 110 SER A O 1
ATOM 887 N N . LEU A 1 111 ? 0.581 -12.758 -25.328 1 70.06 111 LEU A N 1
ATOM 888 C CA . LEU A 1 111 ? 1.754 -13.445 -24.797 1 70.06 111 LEU A CA 1
ATOM 889 C C . LEU A 1 111 ? 1.712 -14.93 -25.125 1 70.06 111 LEU A C 1
ATOM 891 O O . LEU A 1 111 ? 2.756 -15.562 -25.297 1 70.06 111 LEU A O 1
ATOM 895 N N . LEU A 1 112 ? 0.494 -15.445 -25.219 1 63.19 112 LEU A N 1
ATOM 896 C CA . LEU A 1 112 ? 0.313 -16.891 -25.344 1 63.19 112 LEU A CA 1
ATOM 897 C C . LEU A 1 112 ? 0.144 -17.297 -26.797 1 63.19 112 LEU A C 1
ATOM 899 O O . LEU A 1 112 ? 0.178 -18.469 -27.141 1 63.19 112 LEU A O 1
ATOM 903 N N . SER A 1 113 ? -0.031 -16.234 -27.641 1 64.19 113 SER A N 1
ATOM 904 C CA . SER A 1 113 ? -0.267 -16.531 -29.047 1 64.19 113 SER A CA 1
ATOM 905 C C . SER A 1 113 ? 0.894 -16.047 -29.906 1 64.19 113 SER A C 1
ATOM 907 O O . SER A 1 113 ? 1.283 -14.883 -29.844 1 64.19 113 SER A O 1
ATOM 909 N N . ALA A 1 114 ? 1.48 -16.906 -30.641 1 63.16 114 ALA A N 1
ATOM 910 C CA . ALA A 1 114 ? 2.578 -16.578 -31.531 1 63.16 114 ALA A CA 1
ATOM 911 C C . ALA A 1 114 ? 2.115 -15.609 -32.625 1 63.16 114 ALA A C 1
ATOM 913 O O . ALA A 1 114 ? 2.877 -14.75 -33.062 1 63.16 114 ALA A O 1
ATOM 914 N N . GLN A 1 115 ? 0.862 -15.711 -32.938 1 66 115 GLN A N 1
ATOM 915 C CA . GLN A 1 115 ? 0.312 -14.93 -34.062 1 66 115 GLN A CA 1
ATOM 916 C C . GLN A 1 115 ? 0.231 -13.453 -33.688 1 66 115 GLN A C 1
ATOM 918 O O . GLN A 1 115 ? 0.354 -12.586 -34.562 1 66 115 GLN A O 1
ATOM 923 N N . PHE A 1 116 ? 0.078 -13.156 -32.5 1 70.06 116 PHE A N 1
ATOM 924 C CA . PHE A 1 116 ? -0.194 -11.773 -32.125 1 70.06 116 PHE A CA 1
ATOM 925 C C . PHE A 1 116 ? 0.945 -11.211 -31.281 1 70.06 116 PHE A C 1
ATOM 927 O O . PHE A 1 116 ? 0.796 -10.164 -30.656 1 70.06 116 PHE A O 1
ATOM 934 N N . GLN A 1 117 ? 2.041 -11.812 -31.359 1 72.31 117 GLN A N 1
ATOM 935 C CA . GLN A 1 117 ? 3.189 -11.406 -30.547 1 72.31 117 GLN A CA 1
ATOM 936 C C . GLN A 1 117 ? 3.689 -10.023 -30.969 1 72.31 117 GLN A C 1
ATOM 938 O O . GLN A 1 117 ? 4.184 -9.266 -30.125 1 72.31 117 GLN A O 1
ATOM 943 N N . HIS A 1 118 ? 3.496 -9.711 -32.156 1 75.38 118 HIS A N 1
ATOM 944 C CA . HIS A 1 118 ? 3.982 -8.43 -32.656 1 75.38 118 HIS A CA 1
ATOM 945 C C . HIS A 1 118 ? 3.123 -7.277 -32.156 1 75.38 118 HIS A C 1
ATOM 947 O O . HIS A 1 118 ? 3.562 -6.125 -32.156 1 75.38 118 HIS A O 1
ATOM 953 N N . LEU A 1 119 ? 1.932 -7.59 -31.75 1 80 119 LEU A N 1
ATOM 954 C CA . LEU A 1 119 ? 1.017 -6.559 -31.281 1 80 119 LEU A CA 1
ATOM 955 C C . LEU A 1 119 ? 1.103 -6.41 -29.766 1 80 119 LEU A C 1
ATOM 957 O O . LEU A 1 119 ? 0.432 -5.555 -29.172 1 80 119 LEU A O 1
ATOM 961 N N . GLN A 1 120 ? 1.887 -7.086 -29.188 1 79.44 120 GLN A N 1
ATOM 962 C CA . GLN A 1 120 ? 1.944 -7.16 -27.734 1 79.44 120 GLN A CA 1
ATOM 963 C C . GLN A 1 120 ? 2.309 -5.809 -27.125 1 79.44 120 GLN A C 1
ATOM 965 O O . GLN A 1 120 ? 1.633 -5.332 -26.203 1 79.44 120 GLN A O 1
ATOM 970 N N . ASP A 1 121 ? 3.311 -5.215 -27.641 1 80.06 121 ASP A N 1
ATOM 971 C CA . ASP A 1 121 ? 3.771 -3.938 -27.094 1 80.06 121 ASP A CA 1
ATOM 972 C C . ASP A 1 121 ? 2.725 -2.846 -27.312 1 80.06 121 ASP A C 1
ATOM 974 O O . ASP A 1 121 ? 2.533 -1.989 -26.438 1 80.06 121 ASP A O 1
ATOM 978 N N . SER A 1 122 ? 2.152 -2.939 -28.391 1 85.56 122 SER A N 1
ATOM 979 C CA . SER A 1 122 ? 1.122 -1.946 -28.672 1 85.56 122 SER A CA 1
ATOM 980 C C . SER A 1 122 ? -0.075 -2.105 -27.75 1 85.56 122 SER A C 1
ATOM 982 O O . SER A 1 122 ? -0.614 -1.117 -27.25 1 85.56 122 SER A O 1
ATOM 984 N N . PHE A 1 123 ? -0.484 -3.34 -27.547 1 86.44 123 PHE A N 1
ATOM 985 C CA . PHE A 1 123 ? -1.591 -3.598 -26.641 1 86.44 123 PHE A CA 1
ATOM 986 C C . PHE A 1 123 ? -1.238 -3.154 -25.219 1 86.44 123 PHE A C 1
ATOM 988 O O . PHE A 1 123 ? -2.051 -2.523 -24.547 1 86.44 123 PHE A O 1
ATOM 995 N N . TYR A 1 124 ? -0.04 -3.461 -24.844 1 85.62 124 TYR A N 1
ATOM 996 C CA . TYR A 1 124 ? 0.431 -3.105 -23.516 1 85.62 124 TYR A CA 1
ATOM 997 C C . TYR A 1 124 ? 0.423 -1.594 -23.312 1 85.62 124 TYR A C 1
ATOM 999 O O . TYR A 1 124 ? -0.134 -1.092 -22.328 1 85.62 124 TYR A O 1
ATOM 1007 N N . GLN A 1 125 ? 0.919 -0.87 -24.266 1 84.88 125 GLN A N 1
ATOM 1008 C CA . GLN A 1 125 ? 0.999 0.585 -24.188 1 84.88 125 GLN A CA 1
ATOM 1009 C C . GLN A 1 125 ? -0.391 1.215 -24.203 1 84.88 125 GLN A C 1
ATOM 1011 O O . GLN A 1 125 ? -0.658 2.172 -23.484 1 84.88 125 GLN A O 1
ATOM 1016 N N . GLU A 1 126 ? -1.145 0.691 -25 1 88.5 126 GLU A N 1
ATOM 1017 C CA . GLU A 1 126 ? -2.502 1.222 -25.094 1 88.5 126 GLU A CA 1
ATOM 1018 C C . GLU A 1 126 ? -3.273 0.975 -23.797 1 88.5 126 GLU A C 1
ATOM 1020 O O . GLU A 1 126 ? -4.043 1.831 -23.359 1 88.5 126 GLU A O 1
ATOM 1025 N N . THR A 1 127 ? -3.127 -0.209 -23.297 1 89 127 THR A N 1
ATOM 1026 C CA . THR A 1 127 ? -3.803 -0.52 -22.031 1 89 127 THR A CA 1
ATOM 1027 C C . THR A 1 127 ? -3.352 0.43 -20.938 1 89 127 THR A C 1
ATOM 1029 O O . THR A 1 127 ? -4.18 0.977 -20.203 1 89 127 THR A O 1
ATOM 1032 N N . LYS A 1 128 ? -2.068 0.615 -20.812 1 85.19 128 LYS A N 1
ATOM 1033 C CA . LYS A 1 128 ? -1.522 1.492 -19.781 1 85.19 128 LYS A CA 1
ATOM 1034 C C . LYS A 1 128 ? -2.006 2.928 -19.969 1 85.19 128 LYS A C 1
ATOM 1036 O O . LYS A 1 128 ? -2.389 3.59 -19 1 85.19 128 LYS A O 1
ATOM 1041 N N . ARG A 1 129 ? -2.002 3.344 -21.141 1 83.12 129 ARG A N 1
ATOM 1042 C CA . ARG A 1 129 ? -2.451 4.699 -21.453 1 83.12 129 ARG A CA 1
ATOM 1043 C C . ARG A 1 129 ? -3.93 4.875 -21.109 1 83.12 129 ARG A C 1
ATOM 1045 O O . ARG A 1 129 ? -4.324 5.883 -2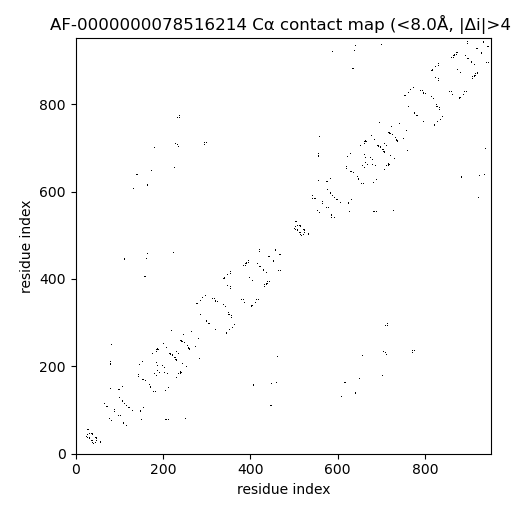0.531 1 83.12 129 ARG A O 1
ATOM 1052 N N . SER A 1 130 ? -4.711 3.896 -21.516 1 85.5 130 SER A N 1
ATOM 1053 C CA . SER A 1 130 ? -6.145 3.971 -21.266 1 85.5 130 SER A CA 1
ATOM 1054 C C . SER A 1 130 ? -6.453 3.938 -19.781 1 85.5 130 SER A C 1
ATOM 1056 O O . SER A 1 130 ? -7.352 4.641 -19.312 1 85.5 130 SER A O 1
ATOM 1058 N N . LEU A 1 131 ? -5.754 3.156 -19.078 1 86.06 131 LEU A N 1
ATOM 1059 C CA . LEU A 1 131 ? -5.949 3.064 -17.641 1 86.06 131 LEU A CA 1
ATOM 1060 C C . LEU A 1 131 ? -5.547 4.363 -16.953 1 86.06 131 LEU A C 1
ATOM 1062 O O . LEU A 1 131 ? -6.23 4.824 -16.031 1 86.06 131 LEU A O 1
ATOM 1066 N N . GLU A 1 132 ? -4.504 4.938 -17.375 1 77.31 132 GLU A N 1
ATOM 1067 C CA . GLU A 1 132 ? -4.043 6.195 -16.812 1 77.31 132 GLU A CA 1
ATOM 1068 C C . GLU A 1 132 ? -5 7.336 -17.141 1 77.31 132 GLU A C 1
ATOM 1070 O O . GLU A 1 132 ? -5.238 8.211 -16.297 1 77.31 132 GLU A O 1
ATOM 1075 N N . PHE A 1 133 ? -5.438 7.227 -18.297 1 73.56 133 PHE A N 1
ATOM 1076 C CA . PHE A 1 133 ? -6.395 8.242 -18.719 1 73.56 133 PHE A CA 1
ATOM 1077 C C . PHE A 1 133 ? -7.672 8.156 -17.891 1 73.56 133 PHE A C 1
ATOM 1079 O O . PHE A 1 133 ? -8.273 9.18 -17.562 1 73.56 133 PHE A O 1
ATOM 1086 N N . SER A 1 134 ? -8.109 7.004 -17.656 1 72.94 134 SER A N 1
ATOM 1087 C CA . SER A 1 134 ? -9.305 6.824 -16.859 1 72.94 134 SER A CA 1
ATOM 1088 C C . SER A 1 134 ? -9.141 7.453 -15.477 1 72.94 134 SER A C 1
ATOM 1090 O O . SER A 1 134 ? -10.117 7.914 -14.875 1 72.94 134 SER A O 1
ATOM 1092 N N . TYR A 1 135 ? -7.957 7.43 -15.016 1 67.69 135 TYR A N 1
ATOM 1093 C CA . TYR A 1 135 ? -7.645 8.023 -13.719 1 67.69 135 TYR A CA 1
ATOM 1094 C C . TYR A 1 135 ? -7.688 9.547 -13.797 1 67.69 135 TYR A C 1
ATOM 1096 O O . TYR A 1 135 ? -8.156 10.203 -12.867 1 67.69 135 TYR A O 1
ATOM 1104 N N . LEU A 1 136 ? -7.137 10.023 -14.93 1 60.19 136 LEU A N 1
ATOM 1105 C CA . LEU A 1 136 ? -7.016 11.469 -15.094 1 60.19 136 LEU A CA 1
ATOM 1106 C C . LEU A 1 136 ? -8.375 12.102 -15.359 1 60.19 136 LEU A C 1
ATOM 1108 O O . LEU A 1 136 ? -8.602 13.258 -15 1 60.19 136 LEU A O 1
ATOM 1112 N N . SER A 1 137 ? -9.094 11.359 -16.281 1 55.84 137 SER A N 1
ATOM 1113 C CA . SER A 1 137 ? -10.383 11.922 -16.672 1 55.84 137 SER A CA 1
ATOM 1114 C C . SER A 1 137 ? -11.359 11.93 -15.492 1 55.84 137 SER A C 1
ATOM 1116 O O . SER A 1 137 ? -12.445 12.508 -15.586 1 55.84 137 SER A O 1
ATOM 1118 N N . GLY A 1 138 ? -11.297 11.031 -14.523 1 50.22 138 GLY A N 1
ATOM 1119 C CA . GLY A 1 138 ? -12.32 10.703 -13.539 1 50.22 138 GLY A CA 1
ATOM 1120 C C . GLY A 1 138 ? -12.656 11.867 -12.617 1 50.22 138 GLY A C 1
ATOM 1121 O O . GLY A 1 138 ? -11.781 12.367 -11.906 1 50.22 138 GLY A O 1
ATOM 1122 N N . ASP A 1 139 ? -13.438 12.609 -13.102 1 45.47 139 ASP A N 1
ATOM 1123 C CA . ASP A 1 139 ? -14.438 13.227 -12.234 1 45.47 139 ASP A CA 1
ATOM 1124 C C . ASP A 1 139 ? -14.688 12.375 -10.992 1 45.47 139 ASP A C 1
ATOM 1126 O O . ASP A 1 139 ? -14.609 11.148 -11.039 1 45.47 139 ASP A O 1
ATOM 1130 N N . SER A 1 140 ? -14.461 12.82 -9.875 1 48.19 140 SER A N 1
ATOM 1131 C CA . SER A 1 140 ? -14.5 12.562 -8.438 1 48.19 140 SER A CA 1
ATOM 1132 C C . SER A 1 140 ? -15.422 11.398 -8.109 1 48.19 140 SER A C 1
ATOM 1134 O O . SER A 1 140 ? -15.117 10.594 -7.223 1 48.19 140 SER A O 1
ATOM 1136 N N . ASP A 1 141 ? -16.719 11.586 -8.508 1 47.19 141 ASP A N 1
ATOM 1137 C CA . ASP A 1 141 ? -17.766 10.93 -7.738 1 47.19 141 ASP A CA 1
ATOM 1138 C C . ASP A 1 141 ? -17.906 9.461 -8.125 1 47.19 141 ASP A C 1
ATOM 1140 O O . ASP A 1 141 ? -18.75 8.75 -7.594 1 47.19 141 ASP A O 1
ATOM 1144 N N . ASN A 1 142 ? -17.078 9.055 -9.234 1 54.44 142 ASN A N 1
ATOM 1145 C CA . ASN A 1 142 ? -17.578 7.781 -9.734 1 54.44 142 ASN A CA 1
ATOM 1146 C C . ASN A 1 142 ? -16.922 6.605 -9.016 1 54.44 142 ASN A C 1
ATOM 1148 O O . ASN A 1 142 ? -15.758 6.688 -8.617 1 54.44 142 ASN A O 1
ATOM 1152 N N . LEU A 1 143 ? -17.781 5.664 -8.594 1 62.38 143 LEU A N 1
ATOM 1153 C CA . LEU A 1 143 ? -17.5 4.375 -7.973 1 62.38 143 LEU A CA 1
ATOM 1154 C C . LEU A 1 143 ? -16.438 3.615 -8.758 1 62.38 143 LEU A C 1
ATOM 1156 O O . LEU A 1 143 ? -16.359 3.732 -9.984 1 62.38 143 LEU A O 1
ATOM 1160 N N . VAL A 1 144 ? -15.352 3.236 -8.289 1 79.06 144 VAL A N 1
ATOM 1161 C CA . VAL A 1 144 ? -14.328 2.363 -8.859 1 79.06 144 VAL A CA 1
ATOM 1162 C C . VAL A 1 144 ? -14.984 1.117 -9.453 1 79.06 144 VAL A C 1
ATOM 1164 O O . VAL A 1 144 ? -15.797 0.468 -8.797 1 79.06 144 VAL A O 1
ATOM 1167 N N . ASP A 1 145 ? -14.719 0.905 -10.773 1 88 145 ASP A N 1
ATOM 1168 C CA . ASP A 1 145 ? -15.234 -0.297 -11.422 1 88 145 ASP A CA 1
ATOM 1169 C C . ASP A 1 145 ? -14.32 -1.493 -11.164 1 88 145 ASP A C 1
ATOM 1171 O O . ASP A 1 145 ? -13.094 -1.355 -11.164 1 88 145 ASP A O 1
ATOM 1175 N N . THR A 1 146 ? -14.961 -2.627 -10.992 1 92 146 THR A N 1
ATOM 1176 C CA . THR A 1 146 ? -14.203 -3.855 -10.766 1 92 146 THR A CA 1
ATOM 1177 C C . THR A 1 146 ? -13.312 -4.168 -11.961 1 92 146 THR A C 1
ATOM 1179 O O . THR A 1 146 ? -12.203 -4.68 -11.797 1 92 146 THR A O 1
ATOM 1182 N N . GLU A 1 147 ? -13.75 -3.771 -13.18 1 92.62 147 GLU A N 1
ATOM 1183 C CA . GLU A 1 147 ? -13.031 -4.055 -14.414 1 92.62 147 GLU A CA 1
ATOM 1184 C C . GLU A 1 147 ? -11.688 -3.324 -14.453 1 92.62 147 GLU A C 1
ATOM 1186 O O . GLU A 1 147 ? -10.719 -3.828 -15.016 1 92.62 147 GLU A O 1
ATOM 1191 N N . GLU A 1 148 ? -11.664 -2.217 -13.852 1 91.69 148 GLU A N 1
ATOM 1192 C CA . GLU A 1 148 ? -10.414 -1.468 -13.805 1 91.69 148 GLU A CA 1
ATOM 1193 C C . GLU A 1 148 ? -9.367 -2.197 -12.961 1 91.69 148 GLU A C 1
ATOM 1195 O O . GLU A 1 148 ? -8.188 -2.248 -13.336 1 91.69 148 GLU A O 1
ATOM 1200 N N . ILE A 1 149 ? -9.789 -2.684 -11.852 1 94.38 149 ILE A N 1
ATOM 1201 C CA . ILE A 1 149 ? -8.883 -3.42 -10.984 1 94.38 149 ILE A CA 1
ATOM 1202 C C . ILE A 1 149 ? -8.406 -4.688 -11.688 1 94.38 149 ILE A C 1
ATOM 1204 O O . ILE A 1 149 ? -7.219 -5.02 -11.641 1 94.38 149 ILE A O 1
ATOM 1208 N N . GLN A 1 150 ? -9.344 -5.348 -12.336 1 94.75 150 GLN A N 1
ATOM 1209 C CA . GLN A 1 150 ? -8.992 -6.547 -13.086 1 94.75 150 GLN A CA 1
ATOM 1210 C C . GLN A 1 150 ? -7.93 -6.238 -14.141 1 94.75 150 GLN A C 1
ATOM 1212 O O . GLN A 1 150 ? -6.98 -7.004 -14.32 1 94.75 150 GLN A O 1
ATOM 1217 N N . ALA A 1 151 ? -8.117 -5.141 -14.797 1 94.06 151 ALA A N 1
ATOM 1218 C CA . ALA A 1 151 ? -7.164 -4.746 -15.828 1 94.06 151 ALA A CA 1
ATOM 1219 C C . ALA A 1 151 ? -5.777 -4.516 -15.227 1 94.06 151 ALA A C 1
ATOM 1221 O O . ALA A 1 151 ? -4.773 -4.973 -15.781 1 94.06 151 ALA A O 1
ATOM 1222 N N . TRP A 1 152 ? -5.711 -3.834 -14.109 1 93.62 152 TRP A N 1
ATOM 1223 C CA . TRP A 1 152 ? -4.43 -3.578 -13.461 1 93.62 152 TRP A CA 1
ATOM 1224 C C . TRP A 1 152 ? -3.771 -4.883 -13.023 1 93.62 152 TRP A C 1
ATOM 1226 O O . TRP A 1 152 ? -2.551 -5.035 -13.133 1 93.62 152 TRP A O 1
ATOM 1236 N N . ILE A 1 153 ? -4.535 -5.801 -12.492 1 93.44 153 ILE A N 1
ATOM 1237 C CA . ILE A 1 153 ? -4 -7.086 -12.055 1 93.44 153 ILE A CA 1
ATOM 1238 C C . ILE A 1 153 ? -3.41 -7.832 -13.25 1 93.44 153 ILE A C 1
ATOM 1240 O O . ILE A 1 153 ? -2.318 -8.398 -13.156 1 93.44 153 ILE A O 1
ATOM 1244 N N . LEU A 1 154 ? -4.137 -7.797 -14.344 1 90.94 154 LEU A N 1
ATOM 1245 C CA . LEU A 1 154 ? -3.654 -8.477 -15.539 1 90.94 154 LEU A CA 1
ATOM 1246 C C . LEU A 1 154 ? -2.371 -7.832 -16.047 1 90.94 154 LEU A C 1
ATOM 1248 O O . LEU A 1 154 ? -1.43 -8.531 -16.438 1 90.94 154 LEU A O 1
ATOM 1252 N N . ILE A 1 155 ? -2.322 -6.535 -16.047 1 89.5 155 ILE A N 1
ATOM 1253 C CA . ILE A 1 155 ? -1.137 -5.824 -16.516 1 89.5 155 ILE A CA 1
ATOM 1254 C C . ILE A 1 155 ? 0.035 -6.098 -15.578 1 89.5 155 ILE A C 1
ATOM 1256 O O . ILE A 1 155 ? 1.17 -6.281 -16.031 1 89.5 155 ILE A O 1
ATOM 1260 N N . ALA A 1 156 ? -0.25 -6.062 -14.266 1 90 156 ALA A N 1
ATOM 1261 C CA . ALA A 1 156 ? 0.805 -6.375 -13.305 1 90 156 ALA A CA 1
ATOM 1262 C C . ALA A 1 156 ? 1.35 -7.781 -13.523 1 90 156 ALA A C 1
ATOM 1264 O O . ALA A 1 156 ? 2.555 -8.016 -13.398 1 90 156 ALA A O 1
ATOM 1265 N N . THR A 1 157 ? 0.493 -8.711 -13.805 1 85.94 157 THR A N 1
ATOM 1266 C CA . THR A 1 157 ? 0.9 -10.078 -14.086 1 85.94 157 THR A CA 1
ATOM 1267 C C . THR A 1 157 ? 1.754 -10.141 -15.352 1 85.94 157 THR A C 1
ATOM 1269 O O . THR A 1 157 ? 2.783 -10.82 -15.383 1 85.94 157 THR A O 1
ATOM 1272 N N . TYR A 1 158 ? 1.295 -9.367 -16.328 1 82.19 158 TYR A N 1
ATOM 1273 C CA . TYR A 1 158 ? 2.041 -9.289 -17.578 1 82.19 158 TYR A CA 1
ATOM 1274 C C . TYR A 1 158 ? 3.434 -8.711 -17.344 1 82.19 158 TYR A C 1
ATOM 1276 O O . TYR A 1 158 ? 4.414 -9.195 -17.906 1 82.19 158 TYR A O 1
ATOM 1284 N N . GLU A 1 159 ? 3.559 -7.695 -16.516 1 82 159 GLU A N 1
ATOM 1285 C CA . GLU A 1 159 ? 4.812 -6.988 -16.266 1 82 159 GLU A CA 1
ATOM 1286 C C . GLU A 1 159 ? 5.758 -7.824 -15.414 1 82 159 GLU A C 1
ATOM 1288 O O . GLU A 1 159 ? 6.977 -7.648 -15.477 1 82 159 GLU A O 1
ATOM 1293 N N . SER A 1 160 ? 5.301 -8.57 -14.484 1 74.38 160 SER A N 1
ATOM 1294 C CA . SER A 1 160 ? 6.129 -9.312 -13.539 1 74.38 160 SER A CA 1
ATOM 1295 C C . SER A 1 160 ? 7.156 -10.18 -14.266 1 74.38 160 SER A C 1
ATOM 1297 O O . SER A 1 160 ? 8.242 -10.43 -13.742 1 74.38 160 SER A O 1
ATOM 1299 N N . MET A 1 161 ? 6.859 -10.562 -15.5 1 62.78 161 MET A N 1
ATOM 1300 C CA . MET A 1 161 ? 7.797 -11.5 -16.109 1 62.78 161 MET A CA 1
ATOM 1301 C C . MET A 1 161 ? 8.531 -10.852 -17.281 1 62.78 161 MET A C 1
ATOM 1303 O O . MET A 1 161 ? 9.43 -11.453 -17.875 1 62.78 161 MET A O 1
ATOM 1307 N N . ARG A 1 162 ? 8.023 -9.852 -17.719 1 61.34 162 ARG A N 1
ATOM 1308 C CA . ARG A 1 162 ? 8.617 -9.258 -18.922 1 61.34 162 ARG A CA 1
ATOM 1309 C C . ARG A 1 162 ? 9.539 -8.102 -18.547 1 61.34 162 ARG A C 1
ATOM 1311 O O . ARG A 1 162 ? 10.547 -7.867 -19.219 1 61.34 162 ARG A O 1
ATOM 1318 N N . THR A 1 163 ? 8.906 -7.348 -17.797 1 56.78 163 THR A N 1
ATOM 1319 C CA . THR A 1 163 ? 9.562 -6.062 -17.578 1 56.78 163 THR A CA 1
ATOM 1320 C C . THR A 1 163 ? 10.219 -6.016 -16.203 1 56.78 163 THR A C 1
ATOM 1322 O O . THR A 1 163 ? 10.211 -7.008 -15.469 1 56.78 163 THR A O 1
ATOM 1325 N N . PHE A 1 164 ? 10.625 -4.789 -15.961 1 57.62 164 PHE A N 1
ATOM 1326 C CA . PHE A 1 164 ? 11.328 -4.402 -14.742 1 57.62 164 PHE A CA 1
ATOM 1327 C C . PHE A 1 164 ? 10.422 -4.566 -13.531 1 57.62 164 PHE A C 1
ATOM 1329 O O . PHE A 1 164 ? 9.211 -4.359 -13.617 1 57.62 164 PHE A O 1
ATOM 1336 N N . HIS A 1 165 ? 10.883 -5.207 -12.633 1 68.12 165 HIS A N 1
ATOM 1337 C CA . HIS A 1 165 ? 10.305 -5.422 -11.312 1 68.12 165 HIS A CA 1
ATOM 1338 C C . HIS A 1 165 ? 9.648 -4.152 -10.781 1 68.12 165 HIS A C 1
ATOM 1340 O O . HIS A 1 165 ? 8.594 -4.211 -10.148 1 68.12 165 HIS A O 1
ATOM 1346 N N . ARG A 1 166 ? 10 -3.076 -11.43 1 77.06 166 ARG A N 1
ATOM 1347 C CA . ARG A 1 166 ? 9.477 -1.828 -10.883 1 77.06 166 ARG A CA 1
ATOM 1348 C C . ARG A 1 166 ? 8.07 -1.549 -11.398 1 77.06 166 ARG A C 1
ATOM 1350 O O . ARG A 1 166 ? 7.195 -1.129 -10.633 1 77.06 166 ARG A O 1
ATOM 1357 N N . SER A 1 167 ? 7.875 -1.785 -12.758 1 81.62 167 SER A N 1
ATOM 1358 C CA . SER A 1 167 ? 6.559 -1.537 -13.336 1 81.62 167 SER A CA 1
ATOM 1359 C C . SER A 1 167 ? 5.504 -2.449 -12.719 1 81.62 167 SER A C 1
ATOM 1361 O O . SER A 1 167 ? 4.391 -2.01 -12.422 1 81.62 167 SER A O 1
ATOM 1363 N N . ALA A 1 168 ? 5.914 -3.691 -12.625 1 84.5 168 ALA A N 1
ATOM 1364 C CA . ALA A 1 168 ? 4.984 -4.633 -12.008 1 84.5 168 ALA A CA 1
ATOM 1365 C C . ALA A 1 168 ? 4.652 -4.219 -10.57 1 84.5 168 ALA A C 1
ATOM 1367 O O . ALA A 1 168 ? 3.502 -4.309 -10.141 1 84.5 168 ALA A O 1
ATOM 1368 N N . TRP A 1 169 ? 5.652 -3.703 -9.883 1 87.12 169 TRP A N 1
ATOM 1369 C CA . TRP A 1 169 ? 5.48 -3.244 -8.508 1 87.12 169 TRP A CA 1
ATOM 1370 C C . TRP A 1 169 ? 4.484 -2.09 -8.445 1 87.12 169 TRP A C 1
ATOM 1372 O O . TRP A 1 169 ? 3.572 -2.096 -7.617 1 87.12 169 TRP A O 1
ATOM 1382 N N . MET A 1 170 ? 4.613 -1.187 -9.336 1 87.81 170 MET A N 1
ATOM 1383 C CA . MET A 1 170 ? 3.773 0.007 -9.336 1 87.81 170 MET A CA 1
ATOM 1384 C C . MET A 1 170 ? 2.357 -0.325 -9.797 1 87.81 170 MET A C 1
ATOM 1386 O O . MET A 1 170 ? 1.383 0.146 -9.203 1 87.81 170 MET A O 1
ATOM 1390 N N . SER A 1 171 ? 2.258 -1.146 -10.859 1 90 171 SER A N 1
ATOM 1391 C CA . SER A 1 171 ? 0.938 -1.52 -11.359 1 90 171 SER A CA 1
ATOM 1392 C C . SER A 1 171 ? 0.169 -2.334 -10.32 1 90 171 SER A C 1
ATOM 1394 O O . SER A 1 171 ? -1.033 -2.133 -10.133 1 90 171 SER A O 1
ATOM 1396 N N . ALA A 1 172 ? 0.861 -3.256 -9.711 1 91.69 172 ALA A N 1
ATOM 1397 C CA . ALA A 1 172 ? 0.224 -4.027 -8.648 1 91.69 172 ALA A CA 1
ATOM 1398 C C . ALA A 1 172 ? -0.256 -3.115 -7.523 1 91.69 172 ALA A C 1
ATOM 1400 O O . ALA A 1 172 ? -1.359 -3.291 -7 1 91.69 172 ALA A O 1
ATOM 1401 N N . GLY A 1 173 ? 0.598 -2.184 -7.18 1 91.88 173 GLY A N 1
ATOM 1402 C CA . GLY A 1 173 ? 0.223 -1.233 -6.145 1 91.88 173 GLY A CA 1
ATOM 1403 C C . GLY A 1 173 ? -1.062 -0.49 -6.453 1 91.88 173 GLY A C 1
ATOM 1404 O O . GLY A 1 173 ? -1.879 -0.253 -5.559 1 91.88 173 GLY A O 1
ATOM 1405 N N . ARG A 1 174 ? -1.225 -0.143 -7.688 1 91.06 174 ARG A N 1
ATOM 1406 C CA . ARG A 1 174 ? -2.449 0.537 -8.094 1 91.06 174 ARG A CA 1
ATOM 1407 C C . ARG A 1 174 ? -3.668 -0.356 -7.883 1 91.06 174 ARG A C 1
ATOM 1409 O O . ARG A 1 174 ? -4.711 0.108 -7.418 1 91.06 174 ARG A O 1
ATOM 1416 N N . ALA A 1 175 ? -3.496 -1.534 -8.266 1 93.38 175 ALA A N 1
ATOM 1417 C CA . ALA A 1 175 ? -4.594 -2.479 -8.07 1 93.38 175 ALA A CA 1
ATOM 1418 C C . ALA A 1 175 ? -4.945 -2.607 -6.59 1 93.38 175 ALA A C 1
ATOM 1420 O O . ALA A 1 175 ? -6.125 -2.6 -6.227 1 93.38 175 ALA A O 1
ATOM 1421 N N . PHE A 1 176 ? -3.934 -2.652 -5.75 1 92.69 176 PHE A N 1
ATOM 1422 C CA . PHE A 1 176 ? -4.156 -2.824 -4.32 1 92.69 176 PHE A CA 1
ATOM 1423 C C . PHE A 1 176 ? -4.883 -1.618 -3.736 1 92.69 176 PHE A C 1
ATOM 1425 O O . PHE A 1 176 ? -5.773 -1.769 -2.9 1 92.69 176 PHE A O 1
ATOM 1432 N N . ARG A 1 177 ? -4.48 -0.478 -4.172 1 91 177 ARG A N 1
ATOM 1433 C CA . ARG A 1 177 ? -5.109 0.742 -3.674 1 91 177 ARG A CA 1
ATOM 1434 C C . ARG A 1 177 ? -6.586 0.791 -4.047 1 91 177 ARG A C 1
ATOM 1436 O O . ARG A 1 177 ? -7.418 1.243 -3.258 1 91 177 ARG A O 1
ATOM 1443 N N . LEU A 1 178 ? -6.859 0.375 -5.219 1 90.5 178 LEU A N 1
ATOM 1444 C CA . LEU A 1 178 ? -8.25 0.369 -5.664 1 90.5 178 LEU A CA 1
ATOM 1445 C C . LEU A 1 178 ? -9.062 -0.675 -4.906 1 90.5 178 LEU A C 1
ATOM 1447 O O . LEU A 1 178 ? -10.227 -0.446 -4.578 1 90.5 178 LEU A O 1
ATOM 1451 N N . VAL A 1 179 ? -8.43 -1.819 -4.629 1 92.38 179 VAL A N 1
ATOM 1452 C CA . VAL A 1 179 ? -9.078 -2.865 -3.844 1 92.38 179 VAL A CA 1
ATOM 1453 C C . VAL A 1 179 ? -9.422 -2.33 -2.457 1 92.38 179 VAL A C 1
ATOM 1455 O O . VAL A 1 179 ? -10.508 -2.602 -1.933 1 92.38 179 VAL A O 1
ATOM 1458 N N . GLN A 1 180 ? -8.562 -1.543 -1.899 1 86.69 180 GLN A N 1
ATOM 1459 C CA . GLN A 1 180 ? -8.789 -0.947 -0.587 1 86.69 180 GLN A CA 1
ATOM 1460 C C . GLN A 1 180 ? -9.883 0.114 -0.646 1 86.69 180 GLN A C 1
ATOM 1462 O O . GLN A 1 180 ? -10.727 0.196 0.252 1 86.69 180 GLN A O 1
ATOM 1467 N N . LEU A 1 181 ? -9.789 0.861 -1.696 1 84.5 181 LEU A N 1
ATOM 1468 C CA . LEU A 1 181 ? -10.781 1.92 -1.86 1 84.5 181 LEU A CA 1
ATOM 1469 C C . LEU A 1 181 ? -12.188 1.338 -1.96 1 84.5 181 LEU A C 1
ATOM 1471 O O . LEU A 1 181 ? -13.141 1.898 -1.407 1 84.5 181 LEU A O 1
ATOM 1475 N N . MET A 1 182 ? -12.305 0.187 -2.584 1 86.56 182 MET A N 1
ATOM 1476 C CA . MET A 1 182 ? -13.602 -0.454 -2.777 1 86.56 182 MET A CA 1
ATOM 1477 C C . MET A 1 182 ? -13.961 -1.334 -1.584 1 86.56 182 MET A C 1
ATOM 1479 O O . MET A 1 182 ? -15.039 -1.917 -1.538 1 86.56 182 MET A O 1
ATOM 1483 N N . ARG A 1 183 ? -13.039 -1.453 -0.613 1 85.44 183 ARG A N 1
ATOM 1484 C CA . ARG A 1 183 ? -13.219 -2.26 0.589 1 85.44 183 ARG A CA 1
ATOM 1485 C C . ARG A 1 183 ? -13.594 -3.697 0.234 1 85.44 183 ARG A C 1
ATOM 1487 O O . ARG A 1 183 ? -14.547 -4.25 0.785 1 85.44 183 ARG A O 1
ATOM 1494 N N . LEU A 1 184 ? -12.836 -4.234 -0.71 1 90.5 184 LEU A N 1
ATOM 1495 C CA . LEU A 1 184 ? -13.133 -5.586 -1.174 1 90.5 184 LEU A CA 1
ATOM 1496 C C . LEU A 1 184 ? -12.719 -6.621 -0.137 1 90.5 184 LEU A C 1
ATOM 1498 O O . LEU A 1 184 ? -13.078 -7.793 -0.244 1 90.5 184 LEU A O 1
ATOM 1502 N N . HIS A 1 185 ? -12.031 -6.227 0.898 1 87.88 185 HIS A N 1
ATOM 1503 C CA . HIS A 1 185 ? -11.617 -7.141 1.961 1 87.88 185 HIS A CA 1
ATOM 1504 C C . HIS A 1 185 ? -12.766 -7.395 2.938 1 87.88 185 HIS A C 1
ATOM 1506 O O . HIS A 1 185 ? -12.648 -8.25 3.82 1 87.88 185 HIS A O 1
ATOM 1512 N N . GLU A 1 186 ? -13.891 -6.75 2.723 1 86.19 186 GLU A N 1
ATOM 1513 C CA . GLU A 1 186 ? -15.016 -6.914 3.639 1 86.19 186 GLU A CA 1
ATOM 1514 C C . GLU A 1 186 ? -16.312 -7.168 2.877 1 86.19 186 GLU A C 1
ATOM 1516 O O . GLU A 1 186 ? -17.391 -6.742 3.312 1 86.19 186 GLU A O 1
ATOM 1521 N N . ILE A 1 187 ? -16.188 -7.781 1.736 1 87.06 187 ILE A N 1
ATOM 1522 C CA . ILE A 1 187 ? -17.359 -8.023 0.896 1 87.06 187 ILE A CA 1
ATOM 1523 C C . ILE A 1 187 ? -18.375 -8.859 1.662 1 87.06 187 ILE A C 1
ATOM 1525 O O . ILE A 1 187 ? -19.578 -8.602 1.589 1 87.06 187 ILE A O 1
ATOM 1529 N N . ASP A 1 188 ? -17.906 -9.789 2.432 1 87.44 188 ASP A N 1
ATOM 1530 C CA . ASP A 1 188 ? -18.797 -10.742 3.096 1 87.44 188 ASP A CA 1
ATOM 1531 C C . ASP A 1 188 ? -18.875 -10.461 4.598 1 87.44 188 ASP A C 1
ATOM 1533 O O . ASP A 1 188 ? -19.172 -11.359 5.387 1 87.44 188 ASP A O 1
ATOM 1537 N N . SER A 1 189 ? -18.578 -9.258 4.945 1 80.56 189 SER A N 1
ATOM 1538 C CA . SER A 1 189 ? -18.672 -8.898 6.355 1 80.56 189 SER A CA 1
ATOM 1539 C C . SER A 1 189 ? -20.125 -8.93 6.832 1 80.56 189 SER A C 1
ATOM 1541 O O . SER A 1 189 ? -21.031 -8.469 6.125 1 80.56 189 SER A O 1
ATOM 1543 N N . PRO A 1 190 ? -20.344 -9.453 7.887 1 71.62 190 PRO A N 1
ATOM 1544 C CA . PRO A 1 190 ? -21.703 -9.5 8.414 1 71.62 190 PRO A CA 1
ATOM 1545 C C . PRO A 1 190 ? -22.266 -8.109 8.703 1 71.62 190 PRO A C 1
ATOM 1547 O O . PRO A 1 190 ? -23.484 -7.945 8.789 1 71.62 190 PRO A O 1
ATOM 1550 N N . THR A 1 191 ? -21.375 -7.238 8.93 1 66.31 191 THR A N 1
ATOM 1551 C CA . THR A 1 191 ? -21.828 -5.891 9.258 1 66.31 191 THR A CA 1
ATOM 1552 C C . THR A 1 191 ? -22.359 -5.18 8.008 1 66.31 191 THR A C 1
ATOM 1554 O O . THR A 1 191 ? -23.047 -4.172 8.117 1 66.31 191 THR A O 1
ATOM 1557 N N . ASN A 1 192 ? -22 -5.793 6.902 1 65.12 192 ASN A N 1
ATOM 1558 C CA . ASN A 1 192 ? -22.484 -5.195 5.66 1 65.12 192 ASN A CA 1
ATOM 1559 C C . ASN A 1 192 ? -23.875 -5.703 5.285 1 65.12 192 ASN A C 1
ATOM 1561 O O . ASN A 1 192 ? -24.094 -6.91 5.219 1 65.12 192 ASN A O 1
ATOM 1565 N N . PRO A 1 193 ? -24.688 -4.734 5.293 1 64.25 193 PRO A N 1
ATOM 1566 C CA . PRO A 1 193 ? -26.031 -5.188 4.918 1 64.25 193 PRO A CA 1
ATOM 1567 C C . PRO A 1 193 ? -26.062 -5.852 3.543 1 64.25 193 PRO A C 1
ATOM 1569 O O . PRO A 1 193 ? -25.344 -5.445 2.637 1 64.25 193 PRO A O 1
ATOM 1572 N N . PRO A 1 194 ? -26.703 -7.066 3.609 1 61.91 194 PRO A N 1
ATOM 1573 C CA . PRO A 1 194 ? -26.828 -7.715 2.301 1 61.91 194 PRO A CA 1
ATOM 1574 C C . PRO A 1 194 ? -27.5 -6.82 1.264 1 61.91 194 PRO A C 1
ATOM 1576 O O . PRO A 1 194 ? -28.453 -6.102 1.588 1 61.91 194 PRO A O 1
ATOM 1579 N N . VAL A 1 195 ? -26.859 -6.609 0.3 1 62.94 195 VAL A N 1
ATOM 1580 C CA . VAL A 1 195 ? -27.5 -5.859 -0.775 1 62.94 195 VAL A CA 1
ATOM 1581 C C . VAL A 1 195 ? -28.531 -6.75 -1.486 1 62.94 195 VAL A C 1
ATOM 1583 O O . VAL A 1 195 ? -28.172 -7.801 -2.025 1 62.94 195 VAL A O 1
ATOM 1586 N N . ALA A 1 196 ? -29.906 -6.719 -1.211 1 60.16 196 ALA A N 1
ATOM 1587 C CA . ALA A 1 196 ? -31.031 -7.512 -1.688 1 60.16 196 ALA A CA 1
ATOM 1588 C C . ALA A 1 196 ? -30.844 -7.906 -3.15 1 60.16 196 ALA A C 1
ATOM 1590 O O . ALA A 1 196 ? -31.109 -9.047 -3.531 1 60.16 196 ALA A O 1
ATOM 1591 N N . ASP A 1 197 ? -30.328 -7.031 -4.062 1 68.12 197 ASP A N 1
ATOM 1592 C CA . ASP A 1 197 ? -30.266 -7.285 -5.5 1 68.12 197 ASP A CA 1
ATOM 1593 C C . ASP A 1 197 ? -28.828 -7.297 -6 1 68.12 197 ASP A C 1
ATOM 1595 O O . ASP A 1 197 ? -28.547 -6.844 -7.113 1 68.12 197 ASP A O 1
ATOM 1599 N N . ALA A 1 198 ? -28.141 -8.055 -5.152 1 74 198 ALA A N 1
ATOM 1600 C CA . ALA A 1 198 ? -26.734 -8.023 -5.566 1 74 198 ALA A CA 1
ATOM 1601 C C . ALA A 1 198 ? -26.453 -9.062 -6.648 1 74 198 ALA A C 1
ATOM 1603 O O . ALA A 1 198 ? -26.984 -10.18 -6.598 1 74 198 ALA A O 1
ATOM 1604 N N . ASP A 1 199 ? -25.938 -8.734 -7.77 1 86.81 199 ASP A N 1
ATOM 1605 C CA . ASP A 1 199 ? -25.453 -9.656 -8.789 1 86.81 199 ASP A CA 1
ATOM 1606 C C . ASP A 1 199 ? -24.406 -10.609 -8.219 1 86.81 199 ASP A C 1
ATOM 1608 O O . ASP A 1 199 ? -23.281 -10.203 -7.906 1 86.81 199 ASP A O 1
ATOM 1612 N N . LEU A 1 200 ? -24.797 -11.883 -8.102 1 87.44 200 LEU A N 1
ATOM 1613 C CA . LEU A 1 200 ? -23.953 -12.891 -7.461 1 87.44 200 LEU A CA 1
ATOM 1614 C C . LEU A 1 200 ? -22.672 -13.109 -8.25 1 87.44 200 LEU A C 1
ATOM 1616 O O . LEU A 1 200 ? -21.609 -13.359 -7.668 1 87.44 200 LEU A O 1
ATOM 1620 N N . ILE A 1 201 ? -22.797 -13.047 -9.562 1 89.75 201 ILE A N 1
ATOM 1621 C CA . ILE A 1 201 ? -21.625 -13.234 -10.406 1 89.75 201 ILE A CA 1
ATOM 1622 C C . ILE A 1 201 ? -20.641 -12.078 -10.203 1 89.75 201 ILE A C 1
ATOM 1624 O O . ILE A 1 201 ? -19.438 -12.289 -10.102 1 89.75 201 ILE A O 1
ATOM 1628 N N . GLU A 1 202 ? -21.172 -10.93 -10.133 1 90.38 202 GLU A N 1
ATOM 1629 C CA . GLU A 1 202 ? -20.328 -9.766 -9.906 1 90.38 202 GLU A CA 1
ATOM 1630 C C . GLU A 1 202 ? -19.672 -9.828 -8.539 1 90.38 202 GLU A C 1
ATOM 1632 O O . GLU A 1 202 ? -18.5 -9.43 -8.383 1 90.38 202 GLU A O 1
ATOM 1637 N N . THR A 1 203 ? -20.391 -10.25 -7.586 1 91.94 203 THR A N 1
ATOM 1638 C CA . THR A 1 203 ? -19.844 -10.383 -6.246 1 91.94 203 THR A CA 1
ATOM 1639 C C . THR A 1 203 ? -18.703 -11.398 -6.234 1 91.94 203 THR A C 1
ATOM 1641 O O . THR A 1 203 ? -17.672 -11.18 -5.586 1 91.94 203 THR A O 1
ATOM 1644 N N . GLU A 1 204 ? -18.906 -12.461 -6.973 1 93.44 204 GLU A N 1
ATOM 1645 C CA . GLU A 1 204 ? -17.859 -13.469 -7.066 1 93.44 204 GLU A CA 1
ATOM 1646 C C . GLU A 1 204 ? -16.641 -12.922 -7.797 1 93.44 204 GLU A C 1
ATOM 1648 O O . GLU A 1 204 ? -15.5 -13.234 -7.434 1 93.44 204 GLU A O 1
ATOM 1653 N N . GLU A 1 205 ? -16.875 -12.148 -8.805 1 93.62 205 GLU A N 1
ATOM 1654 C CA . GLU A 1 205 ? -15.75 -11.5 -9.492 1 93.62 205 GLU A CA 1
ATOM 1655 C C . GLU A 1 205 ? -14.977 -10.594 -8.539 1 93.62 205 GLU A C 1
ATOM 1657 O O . GLU A 1 205 ? -13.742 -10.547 -8.578 1 93.62 205 GLU A O 1
ATOM 1662 N N . LYS A 1 206 ? -15.742 -9.891 -7.75 1 94.12 206 LYS A N 1
ATOM 1663 C CA . LYS A 1 206 ? -15.109 -9.016 -6.773 1 94.12 206 LYS A CA 1
ATOM 1664 C C . LYS A 1 206 ? -14.281 -9.812 -5.77 1 94.12 206 LYS A C 1
ATOM 1666 O O . LYS A 1 206 ? -13.172 -9.398 -5.41 1 94.12 206 LYS A O 1
ATOM 1671 N N . ARG A 1 207 ? -14.789 -10.922 -5.336 1 94.75 207 ARG A N 1
ATOM 1672 C CA . ARG A 1 207 ? -14.039 -11.789 -4.438 1 94.75 207 ARG A CA 1
ATOM 1673 C C . ARG A 1 207 ? -12.734 -12.25 -5.086 1 94.75 207 ARG A C 1
ATOM 1675 O O . ARG A 1 207 ? -11.672 -12.203 -4.461 1 94.75 207 ARG A O 1
ATOM 1682 N N . ARG A 1 208 ? -12.867 -12.656 -6.289 1 95.38 208 ARG A N 1
ATOM 1683 C CA . ARG A 1 208 ? -11.719 -13.188 -7.016 1 95.38 208 ARG A CA 1
ATOM 1684 C C . ARG A 1 208 ? -10.672 -12.102 -7.258 1 95.38 208 ARG A C 1
ATOM 1686 O O . ARG A 1 208 ? -9.469 -12.367 -7.207 1 95.38 208 ARG A O 1
ATOM 1693 N N . VAL A 1 209 ? -11.164 -10.938 -7.551 1 95.88 209 VAL A N 1
ATOM 1694 C CA . VAL A 1 209 ? -10.266 -9.805 -7.746 1 95.88 209 VAL A CA 1
ATOM 1695 C C . VAL A 1 209 ? -9.492 -9.523 -6.457 1 95.88 209 VAL A C 1
ATOM 1697 O O . VAL A 1 209 ? -8.281 -9.305 -6.484 1 95.88 209 VAL A O 1
ATOM 1700 N N . PHE A 1 210 ? -10.164 -9.539 -5.285 1 95.56 210 PHE A N 1
ATOM 1701 C CA . PHE A 1 210 ? -9.5 -9.328 -4.008 1 95.56 210 PHE A CA 1
ATOM 1702 C C . PHE A 1 210 ? -8.43 -10.398 -3.773 1 95.56 210 PHE A C 1
ATOM 1704 O O . PHE A 1 210 ? -7.293 -10.078 -3.426 1 95.56 210 PHE A O 1
ATOM 1711 N N . TRP A 1 211 ? -8.789 -11.578 -3.971 1 95.38 211 TRP A N 1
ATOM 1712 C CA . TRP A 1 211 ? -7.879 -12.672 -3.631 1 95.38 211 TRP A CA 1
ATOM 1713 C C . TRP A 1 211 ? -6.715 -12.742 -4.613 1 95.38 211 TRP A C 1
ATOM 1715 O O . TRP A 1 211 ? -5.605 -13.125 -4.242 1 95.38 211 TRP A O 1
ATOM 1725 N N . MET A 1 212 ? -6.98 -12.391 -5.871 1 94.94 212 MET A N 1
ATOM 1726 C CA . MET A 1 212 ? -5.871 -12.328 -6.816 1 94.94 212 MET A CA 1
ATOM 1727 C C . MET A 1 212 ? -4.898 -11.219 -6.445 1 94.94 212 MET A C 1
ATOM 1729 O O . MET A 1 212 ? -3.682 -11.391 -6.543 1 94.94 212 MET A O 1
ATOM 1733 N N . ALA A 1 213 ? -5.465 -10.109 -6.051 1 94.69 213 ALA A N 1
ATOM 1734 C CA . ALA A 1 213 ? -4.617 -9.023 -5.578 1 94.69 213 ALA A CA 1
ATOM 1735 C C . ALA A 1 213 ? -3.834 -9.438 -4.336 1 94.69 213 ALA A C 1
ATOM 1737 O O . ALA A 1 213 ? -2.639 -9.148 -4.223 1 94.69 213 ALA A O 1
ATOM 1738 N N . TYR A 1 214 ? -4.539 -10.102 -3.422 1 93.88 214 TYR A N 1
ATOM 1739 C CA . TYR A 1 214 ? -3.93 -10.617 -2.201 1 93.88 214 TYR A CA 1
ATOM 1740 C C . TYR A 1 214 ? -2.777 -11.562 -2.523 1 93.88 214 TYR A C 1
ATOM 1742 O O . TYR A 1 214 ? -1.686 -11.438 -1.967 1 93.88 214 TYR A O 1
ATOM 1750 N N . PHE A 1 215 ? -3.082 -12.438 -3.451 1 93.94 215 PHE A N 1
ATOM 1751 C CA . PHE A 1 215 ? -2.104 -13.438 -3.867 1 93.94 215 PHE A CA 1
ATOM 1752 C C . PHE A 1 215 ? -0.898 -12.766 -4.523 1 93.94 215 PHE A C 1
ATOM 1754 O O . PHE A 1 215 ? 0.247 -13.078 -4.184 1 93.94 215 PHE A O 1
ATOM 1761 N N . LEU A 1 216 ? -1.114 -11.852 -5.395 1 91.5 216 LEU A N 1
ATOM 1762 C CA . LEU A 1 216 ? -0.059 -11.148 -6.121 1 91.5 216 LEU A CA 1
ATOM 1763 C C . LEU A 1 216 ? 0.82 -10.352 -5.164 1 91.5 216 LEU A C 1
ATOM 1765 O O . LEU A 1 216 ? 2.045 -10.344 -5.297 1 91.5 216 LEU A O 1
ATOM 1769 N N . ASP A 1 217 ? 0.244 -9.703 -4.23 1 91.56 217 ASP A N 1
ATOM 1770 C CA . ASP A 1 217 ? 0.975 -8.922 -3.24 1 91.56 217 ASP A CA 1
ATOM 1771 C C . ASP A 1 217 ? 1.952 -9.797 -2.459 1 91.56 217 ASP A C 1
ATOM 1773 O O . ASP A 1 217 ? 3.119 -9.438 -2.295 1 91.56 217 ASP A O 1
ATOM 1777 N N . HIS A 1 218 ? 1.494 -10.914 -2.029 1 92.19 218 HIS A N 1
ATOM 1778 C CA . HIS A 1 218 ? 2.311 -11.82 -1.234 1 92.19 218 HIS A CA 1
ATOM 1779 C C . HIS A 1 218 ? 3.445 -12.414 -2.064 1 92.19 218 HIS A C 1
ATOM 1781 O O . HIS A 1 218 ? 4.578 -12.531 -1.584 1 92.19 218 HIS A O 1
ATOM 1787 N N . LEU A 1 219 ? 3.119 -12.742 -3.264 1 89.88 219 LEU A N 1
ATOM 1788 C CA . LEU A 1 219 ? 4.129 -13.344 -4.129 1 89.88 219 LEU A CA 1
ATOM 1789 C C . LEU A 1 219 ? 5.25 -12.359 -4.426 1 89.88 219 LEU A C 1
ATOM 1791 O O . LEU A 1 219 ? 6.43 -12.711 -4.367 1 89.88 219 LEU A O 1
ATOM 1795 N N . LEU A 1 220 ? 4.906 -11.141 -4.734 1 85.44 220 LEU A N 1
ATOM 1796 C CA . LEU A 1 220 ? 5.902 -10.133 -5.062 1 85.44 220 LEU A CA 1
ATOM 1797 C C . LEU A 1 220 ? 6.762 -9.797 -3.846 1 85.44 220 LEU A C 1
ATOM 1799 O O . LEU A 1 220 ? 7.953 -9.523 -3.979 1 85.44 220 LEU A O 1
ATOM 1803 N N . SER A 1 221 ? 6.156 -9.82 -2.701 1 85.44 221 SER A N 1
ATOM 1804 C CA . SER A 1 221 ? 6.879 -9.469 -1.481 1 85.44 221 SER A CA 1
ATOM 1805 C C . SER A 1 221 ? 7.762 -10.617 -1.013 1 85.44 221 SER A C 1
ATOM 1807 O O . SER A 1 221 ? 8.805 -10.391 -0.397 1 85.44 221 SER A O 1
ATOM 1809 N N . MET A 1 222 ? 7.363 -11.812 -1.258 1 83.88 222 MET A N 1
ATOM 1810 C CA . MET A 1 222 ? 8.102 -13 -0.847 1 83.88 222 MET A CA 1
ATOM 1811 C C . MET A 1 222 ? 9.477 -13.039 -1.498 1 83.88 222 MET A C 1
ATOM 1813 O O . MET A 1 222 ? 10.461 -13.414 -0.855 1 83.88 222 MET A O 1
ATOM 1817 N N . ARG A 1 223 ? 9.516 -12.664 -2.648 1 75.25 223 ARG A N 1
ATOM 1818 C CA . ARG A 1 223 ? 10.758 -12.789 -3.404 1 75.25 223 ARG A CA 1
ATOM 1819 C C . ARG A 1 223 ? 11.742 -11.703 -3.016 1 75.25 223 ARG A C 1
ATOM 1821 O O . ARG A 1 223 ? 12.953 -11.945 -2.959 1 75.25 223 ARG A O 1
ATOM 1828 N N . ASN A 1 224 ? 11.242 -10.555 -2.707 1 73.12 224 ASN A N 1
ATOM 1829 C CA . ASN A 1 224 ? 12.133 -9.422 -2.521 1 73.12 224 ASN A CA 1
ATOM 1830 C C . ASN A 1 224 ? 12.156 -8.953 -1.068 1 73.12 224 ASN A C 1
ATOM 1832 O O . ASN A 1 224 ? 12.789 -7.949 -0.742 1 73.12 224 ASN A O 1
ATOM 1836 N N . ASN A 1 225 ? 11.523 -9.617 -0.192 1 77.75 225 ASN A N 1
ATOM 1837 C CA . ASN A 1 225 ? 11.461 -9.266 1.222 1 77.75 225 ASN A CA 1
ATOM 1838 C C . ASN A 1 225 ? 10.867 -7.871 1.426 1 77.75 225 ASN A C 1
ATOM 1840 O O . ASN A 1 225 ? 11.414 -7.062 2.176 1 77.75 225 ASN A O 1
ATOM 1844 N N . TRP A 1 226 ? 9.891 -7.602 0.642 1 79.44 226 TRP A N 1
ATOM 1845 C CA . TRP A 1 226 ? 9.18 -6.332 0.755 1 79.44 226 TRP A CA 1
ATOM 1846 C C . TRP A 1 226 ? 8 -6.453 1.712 1 79.44 226 TRP A C 1
ATOM 1848 O O . TRP A 1 226 ? 7.488 -7.551 1.938 1 79.44 226 TRP A O 1
ATOM 1858 N N . PRO A 1 227 ? 7.586 -5.324 2.248 1 78.5 227 PRO A N 1
ATOM 1859 C CA . PRO A 1 227 ? 6.398 -5.383 3.104 1 78.5 227 PRO A CA 1
ATOM 1860 C C . PRO A 1 227 ? 5.121 -5.691 2.32 1 78.5 227 PRO A C 1
ATOM 1862 O O . PRO A 1 227 ? 4.973 -5.254 1.178 1 78.5 227 PRO A O 1
ATOM 1865 N N . ILE A 1 228 ? 4.309 -6.43 2.895 1 80.38 228 ILE A N 1
ATOM 1866 C CA . ILE A 1 228 ? 3.037 -6.809 2.283 1 80.38 228 ILE A CA 1
ATOM 1867 C C . ILE A 1 228 ? 1.995 -5.723 2.545 1 80.38 228 ILE A C 1
ATOM 1869 O O . ILE A 1 228 ? 1.796 -5.309 3.689 1 80.38 228 ILE A O 1
ATOM 1873 N N . THR A 1 229 ? 1.339 -5.281 1.525 1 79.94 229 THR A N 1
ATOM 1874 C CA . THR A 1 229 ? 0.351 -4.211 1.606 1 79.94 229 THR A CA 1
ATOM 1875 C C . THR A 1 229 ? -0.979 -4.742 2.133 1 79.94 229 THR A C 1
ATOM 1877 O O . THR A 1 229 ? -1.591 -4.133 3.016 1 79.94 229 THR A O 1
ATOM 1880 N N . LEU A 1 230 ? -1.455 -5.828 1.566 1 78.56 230 LEU A N 1
ATOM 1881 C CA . LEU A 1 230 ? -2.73 -6.41 1.971 1 78.56 230 LEU A CA 1
ATOM 1882 C C . LEU A 1 230 ? -2.531 -7.445 3.072 1 78.56 230 LEU A C 1
ATOM 1884 O O . LEU A 1 230 ? -3.035 -8.57 2.975 1 78.56 230 LEU A O 1
ATOM 1888 N N . ASN A 1 231 ? -1.768 -6.969 4.047 1 75.88 231 ASN A N 1
ATOM 1889 C CA . ASN A 1 231 ? -1.453 -7.84 5.176 1 75.88 231 ASN A CA 1
ATOM 1890 C C . ASN A 1 231 ? -2.67 -8.062 6.07 1 75.88 231 ASN A C 1
ATOM 1892 O O . ASN A 1 231 ? -3.441 -7.133 6.316 1 75.88 231 ASN A O 1
ATOM 1896 N N . GLU A 1 232 ? -2.811 -9.273 6.449 1 72.5 232 GLU A N 1
ATOM 1897 C CA . GLU A 1 232 ? -3.943 -9.648 7.289 1 72.5 232 GLU A CA 1
ATOM 1898 C C . GLU A 1 232 ? -3.977 -8.82 8.57 1 72.5 232 GLU A C 1
ATOM 1900 O O . GLU A 1 232 ? -5.043 -8.602 9.148 1 72.5 232 GLU A O 1
ATOM 1905 N N . HIS A 1 233 ? -2.801 -8.383 8.969 1 66.06 233 HIS A N 1
ATOM 1906 C CA . HIS A 1 233 ? -2.742 -7.625 10.219 1 66.06 233 HIS A CA 1
ATOM 1907 C C . HIS A 1 233 ? -3.195 -6.188 10.008 1 66.06 233 HIS A C 1
ATOM 1909 O O . HIS A 1 233 ? -3.658 -5.531 10.945 1 66.06 233 HIS A O 1
ATOM 1915 N N . VAL A 1 234 ? -2.924 -5.719 8.836 1 58 234 VAL A N 1
ATOM 1916 C CA . VAL A 1 234 ? -3.256 -4.332 8.539 1 58 234 VAL A CA 1
ATOM 1917 C C . VAL A 1 234 ? -4.688 -4.242 8.016 1 58 234 VAL A C 1
ATOM 1919 O O . VAL A 1 234 ? -5.453 -3.363 8.422 1 58 234 VAL A O 1
ATOM 1922 N N . VAL A 1 235 ? -4.902 -5.039 6.855 1 50.28 235 VAL A N 1
ATOM 1923 C CA . VAL A 1 235 ? -6.246 -4.984 6.289 1 50.28 235 VAL A CA 1
ATOM 1924 C C . VAL A 1 235 ? -7.25 -5.574 7.277 1 50.28 235 VAL A C 1
ATOM 1926 O O . VAL A 1 235 ? -8.461 -5.465 7.078 1 50.28 235 VAL A O 1
ATOM 1929 N N . GLY A 1 236 ? -6.875 -5.656 8.609 1 49.03 236 GLY A N 1
ATOM 1930 C CA . GLY A 1 236 ? -7.723 -6.141 9.688 1 49.03 236 GLY A CA 1
ATOM 1931 C C . GLY A 1 236 ? -7.715 -7.648 9.82 1 49.03 236 GLY A C 1
ATOM 1932 O O . GLY A 1 236 ? -7.398 -8.359 8.867 1 49.03 236 GLY A O 1
ATOM 1933 N N . LEU A 1 237 ? -7.379 -8.219 10.977 1 48.78 237 LEU A N 1
ATOM 1934 C CA . LEU A 1 237 ? -7.359 -9.633 11.328 1 48.78 237 LEU A CA 1
ATOM 1935 C C . LEU A 1 237 ? -8.43 -10.398 10.562 1 48.78 237 LEU A C 1
ATOM 1937 O O . LEU A 1 237 ? -8.406 -11.633 10.523 1 48.78 237 LEU A O 1
ATOM 1941 N N . ARG A 1 238 ? -9.375 -9.836 9.992 1 59.78 238 ARG A N 1
ATOM 1942 C CA . ARG A 1 238 ? -10.141 -10.875 9.32 1 59.78 238 ARG A CA 1
ATOM 1943 C C . ARG A 1 238 ? -10.688 -10.375 7.984 1 59.78 238 ARG A C 1
ATOM 1945 O O . ARG A 1 238 ? -11.555 -9.5 7.949 1 59.78 238 ARG A O 1
ATOM 1952 N N . ILE A 1 239 ? -9.82 -10.438 7.008 1 79.69 239 ILE A N 1
ATOM 1953 C CA . ILE A 1 239 ? -10.375 -10.5 5.656 1 79.69 239 ILE A CA 1
ATOM 1954 C C . ILE A 1 239 ? -11.742 -11.18 5.688 1 79.69 239 ILE A C 1
ATOM 1956 O O . ILE A 1 239 ? -11.836 -12.383 5.969 1 79.69 239 ILE A O 1
ATOM 1960 N N . CYS A 1 240 ? -12.742 -10.32 5.711 1 84.44 240 CYS A N 1
ATOM 1961 C CA . CYS A 1 240 ? -14.102 -10.828 5.715 1 84.44 240 CYS A CA 1
ATOM 1962 C C . CYS A 1 240 ? -14.594 -11.094 4.297 1 84.44 240 CYS A C 1
ATOM 1964 O O . CYS A 1 240 ? -15.734 -10.789 3.963 1 84.44 240 CYS A O 1
ATOM 1966 N N . THR A 1 241 ? -13.758 -11.469 3.508 1 91.19 241 THR A N 1
ATOM 1967 C CA . THR A 1 241 ? -14.094 -11.906 2.156 1 91.19 241 THR A CA 1
ATOM 1968 C C . THR A 1 241 ? -13.836 -13.398 1.989 1 91.19 241 THR A C 1
ATOM 1970 O O . THR A 1 241 ? -12.727 -13.883 2.242 1 91.19 241 THR A O 1
ATOM 1973 N N . ARG A 1 242 ? -14.789 -14.062 1.645 1 91.88 242 ARG A N 1
ATOM 1974 C CA . ARG A 1 242 ? -14.727 -15.516 1.521 1 91.88 242 ARG A CA 1
ATOM 1975 C C . ARG A 1 242 ? -13.844 -15.922 0.345 1 91.88 242 ARG A C 1
ATOM 1977 O O . ARG A 1 242 ? -13.688 -15.164 -0.617 1 91.88 242 ARG A O 1
ATOM 1984 N N . LEU A 1 243 ? -13.242 -17.109 0.53 1 94.06 243 LEU A N 1
ATOM 1985 C CA . LEU A 1 243 ? -12.469 -17.672 -0.58 1 94.06 243 LEU A CA 1
ATOM 1986 C C . LEU A 1 243 ? -13.367 -17.906 -1.792 1 94.06 243 LEU A C 1
ATOM 1988 O O . LEU A 1 243 ? -14.547 -18.219 -1.644 1 94.06 243 LEU A O 1
ATOM 1992 N N . PRO A 1 244 ? -12.836 -17.719 -2.957 1 93.88 244 PRO A N 1
ATOM 1993 C CA . PRO A 1 244 ? -13.641 -17.844 -4.176 1 93.88 244 PRO A CA 1
ATOM 1994 C C . PRO A 1 244 ? -14.195 -19.25 -4.379 1 93.88 244 PRO A C 1
ATOM 1996 O O . PRO A 1 244 ? -13.602 -20.219 -3.902 1 93.88 244 PRO A O 1
ATOM 1999 N N . ALA A 1 245 ? -15.242 -19.328 -5.125 1 92.81 245 ALA A N 1
ATOM 2000 C CA . ALA A 1 245 ? -15.812 -20.594 -5.559 1 92.81 245 ALA A CA 1
ATOM 2001 C C . ALA A 1 245 ? -14.906 -21.281 -6.57 1 92.81 245 ALA A C 1
ATOM 2003 O O . ALA A 1 245 ? -14.078 -20.641 -7.215 1 92.81 245 ALA A O 1
ATOM 2004 N N . PRO A 1 246 ? -15.023 -22.641 -6.574 1 89.25 246 PRO A N 1
ATOM 2005 C CA . PRO A 1 246 ? -14.258 -23.312 -7.625 1 89.25 246 PRO A CA 1
ATOM 2006 C C . PRO A 1 246 ? -14.555 -22.766 -9.016 1 89.25 246 PRO A C 1
ATOM 2008 O O . PRO A 1 246 ? -15.672 -22.297 -9.273 1 89.25 246 PRO A O 1
ATOM 2011 N N . ASP A 1 247 ? -13.695 -22.906 -9.906 1 87.31 247 ASP A N 1
ATOM 2012 C CA . ASP A 1 247 ? -13.758 -22.281 -11.219 1 87.31 247 ASP A CA 1
ATOM 2013 C C . ASP A 1 247 ? -14.977 -22.766 -12 1 87.31 247 ASP A C 1
ATOM 2015 O O . ASP A 1 247 ? -15.633 -21.984 -12.695 1 87.31 247 ASP A O 1
ATOM 2019 N N . MET A 1 248 ? -15.234 -23.984 -11.914 1 84.38 248 MET A N 1
ATOM 2020 C CA . MET A 1 248 ? -16.344 -24.562 -12.664 1 84.38 248 MET A CA 1
ATOM 2021 C C . MET A 1 248 ? -17.672 -23.969 -12.227 1 84.38 248 MET A C 1
ATOM 2023 O O . MET A 1 248 ? -18.5 -23.594 -13.062 1 84.38 248 MET A O 1
ATOM 2027 N N . GLU A 1 249 ? -17.844 -23.891 -10.969 1 89.38 249 GLU A N 1
ATOM 2028 C CA . GLU A 1 249 ? -19.078 -23.312 -10.438 1 89.38 249 GLU A CA 1
ATOM 2029 C C . GLU A 1 249 ? -19.156 -21.812 -10.75 1 89.38 249 GLU A C 1
ATOM 2031 O O . GLU A 1 249 ? -20.234 -21.312 -11.062 1 89.38 249 GLU A O 1
ATOM 2036 N N . PHE A 1 250 ? -18.109 -21.156 -10.703 1 91.81 250 PHE A N 1
ATOM 2037 C CA . PHE A 1 250 ? -18.062 -19.734 -11.016 1 91.81 250 PHE A CA 1
ATOM 2038 C C . PHE A 1 250 ? -18.438 -19.484 -12.469 1 91.81 250 PHE A C 1
ATOM 2040 O O . PHE A 1 250 ? -19.281 -18.625 -12.766 1 91.81 250 PHE A O 1
ATOM 2047 N N . GLN A 1 251 ? -17.875 -20.281 -13.336 1 88.12 251 GLN A N 1
ATOM 2048 C CA . GLN A 1 251 ? -18.109 -20.094 -1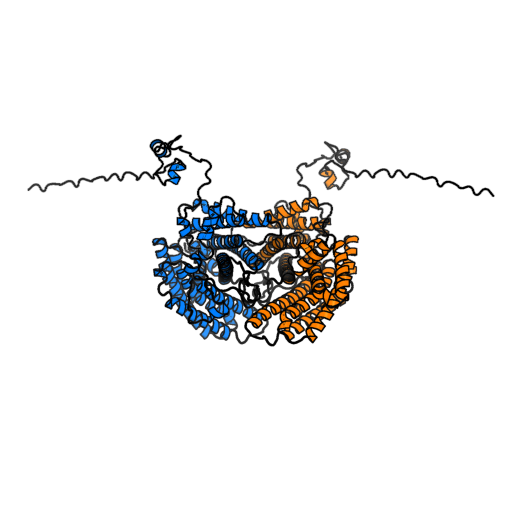4.758 1 88.12 251 GLN A CA 1
ATOM 2049 C C . GLN A 1 251 ? -19.547 -20.484 -15.141 1 88.12 251 GLN A C 1
ATOM 2051 O O . GLN A 1 251 ? -20.109 -19.938 -16.094 1 88.12 251 GLN A O 1
ATOM 2056 N N . ASN A 1 252 ? -20.094 -21.344 -14.305 1 89.19 252 ASN A N 1
ATOM 2057 C CA . ASN A 1 252 ? -21.484 -21.75 -14.539 1 89.19 252 ASN A CA 1
ATOM 2058 C C . ASN A 1 252 ? -22.469 -20.812 -13.836 1 89.19 252 ASN A C 1
ATOM 2060 O O . ASN A 1 252 ? -23.672 -20.953 -13.992 1 89.19 252 ASN A O 1
ATOM 2064 N N . GLY A 1 253 ? -21.984 -19.922 -13.055 1 87.25 253 GLY A N 1
ATOM 2065 C CA . GLY A 1 253 ? -22.828 -18.953 -12.375 1 87.25 253 GLY A CA 1
ATOM 2066 C C . GLY A 1 253 ? -23.484 -19.516 -11.125 1 87.25 253 GLY A C 1
ATOM 2067 O O . GLY A 1 253 ? -24.516 -19.016 -10.688 1 87.25 253 GLY A O 1
ATOM 2068 N N . GLN A 1 254 ? -22.938 -20.578 -10.617 1 88.5 254 GLN A N 1
ATOM 2069 C CA . GLN A 1 254 ? -23.484 -21.203 -9.422 1 88.5 254 GLN A CA 1
ATOM 2070 C C . GLN A 1 254 ? -22.844 -20.641 -8.156 1 88.5 254 GLN A C 1
ATOM 2072 O O . GLN A 1 254 ? -21.625 -20.719 -7.988 1 88.5 254 GLN A O 1
ATOM 2077 N N . PRO A 1 255 ? -23.641 -20.078 -7.344 1 87.31 255 PRO A N 1
ATOM 2078 C CA . PRO A 1 255 ? -23.078 -19.547 -6.109 1 87.31 255 PRO A CA 1
ATOM 2079 C C . PRO A 1 255 ? -22.625 -20.625 -5.137 1 87.31 255 PRO A C 1
ATOM 2081 O O . PRO A 1 255 ? -23.297 -21.656 -4.992 1 87.31 255 PRO A O 1
ATOM 2084 N N . VAL A 1 256 ? -21.438 -20.578 -4.707 1 89.5 256 VAL A N 1
ATOM 2085 C CA . VAL A 1 256 ? -20.891 -21.469 -3.686 1 89.5 256 VAL A CA 1
ATOM 2086 C C . VAL A 1 256 ? -20.422 -20.641 -2.486 1 89.5 256 VAL A C 1
ATOM 2088 O O . VAL A 1 256 ? -19.812 -19.594 -2.65 1 89.5 256 VAL A O 1
ATOM 2091 N N . LEU A 1 257 ? -20.781 -21.094 -1.316 1 87.44 257 LEU A N 1
ATOM 2092 C CA . LEU A 1 257 ? -20.344 -20.406 -0.107 1 87.44 257 LEU A CA 1
ATOM 2093 C C . LEU A 1 257 ? -18.922 -20.844 0.281 1 87.44 257 LEU A C 1
ATOM 2095 O O . LEU A 1 257 ? -18.734 -21.969 0.758 1 87.44 257 LEU A O 1
ATOM 2099 N N . GLY A 1 258 ? -17.984 -19.984 0.065 1 89.25 258 GLY A N 1
ATOM 2100 C CA . GLY A 1 258 ? -16.609 -20.281 0.399 1 89.25 258 GLY A CA 1
ATOM 2101 C C . GLY A 1 258 ? -16.297 -20.094 1.873 1 89.25 258 GLY A C 1
ATOM 2102 O O . GLY A 1 258 ? -17.062 -19.469 2.6 1 89.25 258 GLY A O 1
ATOM 2103 N N . ALA A 1 259 ? -15.211 -20.719 2.283 1 89.69 259 ALA A N 1
ATOM 2104 C CA . ALA A 1 259 ? -14.742 -20.562 3.656 1 89.69 259 ALA A CA 1
ATOM 2105 C C . ALA A 1 259 ? -13.953 -19.266 3.82 1 89.69 259 ALA A C 1
ATOM 2107 O O . ALA A 1 259 ? -13.477 -18.688 2.838 1 89.69 259 ALA A O 1
ATOM 2108 N N . PHE A 1 260 ? -13.961 -18.75 5.027 1 88.44 260 PHE A N 1
ATOM 2109 C CA . PHE A 1 260 ? -13.047 -17.656 5.328 1 88.44 260 PHE A CA 1
ATOM 2110 C C . PHE A 1 260 ? -11.617 -18.156 5.418 1 88.44 260 PHE A C 1
ATOM 2112 O O . PHE A 1 260 ? -11.375 -19.328 5.727 1 88.44 260 PHE A O 1
ATOM 2119 N N . LEU A 1 261 ? -10.719 -17.312 5.184 1 89.5 261 LEU A N 1
ATOM 2120 C CA . LEU A 1 261 ? -9.312 -17.672 5.168 1 89.5 261 LEU A CA 1
ATOM 2121 C C . LEU A 1 261 ? -8.891 -18.297 6.496 1 89.5 261 LEU A C 1
ATOM 2123 O O . LEU A 1 261 ? -8.164 -19.297 6.52 1 89.5 261 LEU A O 1
ATOM 2127 N N . SER A 1 262 ? -9.367 -17.766 7.613 1 83.12 262 SER A N 1
ATOM 2128 C CA . SER A 1 262 ? -8.984 -18.234 8.945 1 83.12 262 SER A CA 1
ATOM 2129 C C . SER A 1 262 ? -9.445 -19.672 9.188 1 83.12 262 SER A C 1
ATOM 2131 O O . SER A 1 262 ? -8.773 -20.438 9.867 1 83.12 262 SER A O 1
ATOM 2133 N N . GLU A 1 263 ? -10.516 -20 8.586 1 84.75 263 GLU A N 1
ATOM 2134 C CA . GLU A 1 263 ? -11.047 -21.359 8.703 1 84.75 263 GLU A CA 1
ATOM 2135 C C . GLU A 1 263 ? -10.352 -22.312 7.738 1 84.75 263 GLU A C 1
ATOM 2137 O O . GLU A 1 263 ? -10.039 -23.438 8.102 1 84.75 263 GLU A O 1
ATOM 2142 N N . ALA A 1 264 ? -10.109 -21.812 6.621 1 89.81 264 ALA A N 1
ATOM 2143 C CA . ALA A 1 264 ? -9.555 -22.656 5.562 1 89.81 264 ALA A CA 1
ATOM 2144 C C . ALA A 1 264 ? -8.117 -23.047 5.875 1 89.81 264 ALA A C 1
ATOM 2146 O O . ALA A 1 264 ? -7.695 -24.172 5.555 1 89.81 264 ALA A O 1
ATOM 2147 N N . ILE A 1 265 ? -7.398 -22.203 6.453 1 89.06 265 ILE A N 1
ATOM 2148 C CA . ILE A 1 265 ? -5.98 -22.453 6.711 1 89.06 265 ILE A CA 1
ATOM 2149 C C . ILE A 1 265 ? -5.832 -23.594 7.723 1 89.06 265 ILE A C 1
ATOM 2151 O O . ILE A 1 265 ? -4.871 -24.359 7.664 1 89.06 265 ILE A O 1
ATOM 2155 N N . MET A 1 266 ? -6.828 -23.781 8.57 1 86.62 266 MET A N 1
ATOM 2156 C CA . MET A 1 266 ? -6.75 -24.781 9.641 1 86.62 266 MET A CA 1
ATOM 2157 C C . MET A 1 266 ? -7.484 -26.062 9.242 1 86.62 266 MET A C 1
ATOM 2159 O O . MET A 1 266 ? -7.418 -27.062 9.953 1 86.62 266 MET A O 1
ATOM 2163 N N . ASP A 1 267 ? -8.07 -25.969 8.141 1 88.25 267 ASP A N 1
ATOM 2164 C CA . ASP A 1 267 ? -8.875 -27.109 7.711 1 88.25 267 ASP A CA 1
ATOM 2165 C C . ASP A 1 267 ? -7.992 -28.219 7.133 1 88.25 267 ASP A C 1
ATOM 2167 O O . ASP A 1 267 ? -7.375 -28.047 6.082 1 88.25 267 ASP A O 1
ATOM 2171 N N . VAL A 1 268 ? -7.988 -29.375 7.75 1 86.38 268 VAL A N 1
ATOM 2172 C CA . VAL A 1 268 ? -7.133 -30.469 7.328 1 86.38 268 VAL A CA 1
ATOM 2173 C C . VAL A 1 268 ? -7.906 -31.391 6.379 1 86.38 268 VAL A C 1
ATOM 2175 O O . VAL A 1 268 ? -7.305 -32.156 5.621 1 86.38 268 VAL A O 1
ATOM 2178 N N . MET A 1 269 ? -9.227 -31.219 6.371 1 85.12 269 MET A N 1
ATOM 2179 C CA . MET A 1 269 ? -10.055 -32.031 5.48 1 85.12 269 MET A CA 1
ATOM 2180 C C . MET A 1 269 ? -11.062 -31.156 4.738 1 85.12 269 MET A C 1
ATOM 2182 O O . MET A 1 269 ? -12.273 -31.281 4.957 1 85.12 269 MET A O 1
ATOM 2186 N N . PRO A 1 270 ? -10.516 -30.391 3.801 1 84.88 270 PRO A N 1
ATOM 2187 C CA . PRO A 1 270 ? -11.453 -29.516 3.1 1 84.88 270 PRO A CA 1
ATOM 2188 C C . PRO A 1 270 ? -12.406 -30.281 2.18 1 84.88 270 PRO A C 1
ATOM 2190 O O . PRO A 1 270 ? -12.008 -31.266 1.562 1 84.88 270 PRO A O 1
ATOM 2193 N N . GLN A 1 271 ? -13.664 -29.812 2.205 1 77.38 271 GLN A N 1
ATOM 2194 C CA . GLN A 1 271 ? -14.68 -30.438 1.365 1 77.38 271 GLN A CA 1
ATOM 2195 C C . GLN A 1 271 ? -14.469 -30.094 -0.106 1 77.38 271 GLN A C 1
ATOM 2197 O O . GLN A 1 271 ? -14.695 -30.938 -0.985 1 77.38 271 GLN A O 1
ATOM 2202 N N . THR A 1 272 ? -14.148 -28.891 -0.339 1 77.69 272 THR A N 1
ATOM 2203 C CA . THR A 1 272 ? -13.891 -28.422 -1.697 1 77.69 272 THR A CA 1
ATOM 2204 C C . THR A 1 272 ? -12.5 -27.797 -1.798 1 77.69 272 THR A C 1
ATOM 2206 O O . THR A 1 272 ? -12.086 -27.047 -0.909 1 77.69 272 THR A O 1
ATOM 2209 N N . THR A 1 273 ? -11.773 -28.406 -2.754 1 79.56 273 THR A N 1
ATOM 2210 C CA . THR A 1 273 ? -10.445 -27.828 -2.934 1 79.56 273 THR A CA 1
ATOM 2211 C C . THR A 1 273 ? -10.328 -27.172 -4.305 1 79.56 273 THR A C 1
ATOM 2213 O O . THR A 1 273 ? -10.906 -27.641 -5.285 1 79.56 273 THR A O 1
ATOM 2216 N N . SER A 1 274 ? -9.898 -25.984 -4.355 1 88.19 274 SER A N 1
ATOM 2217 C CA . SER A 1 274 ? -9.562 -25.266 -5.582 1 88.19 274 SER A CA 1
ATOM 2218 C C . SER A 1 274 ? -8.102 -24.844 -5.598 1 88.19 274 SER A C 1
ATOM 2220 O O . SER A 1 274 ? -7.562 -24.406 -4.578 1 88.19 274 SER A O 1
ATOM 2222 N N . PRO A 1 275 ? -7.426 -25.094 -6.77 1 88.38 275 PRO A N 1
ATOM 2223 C CA . PRO A 1 275 ? -6.02 -24.703 -6.844 1 88.38 275 PRO A CA 1
ATOM 2224 C C . PRO A 1 275 ? -5.812 -23.219 -6.508 1 88.38 275 PRO A C 1
ATOM 2226 O O . PRO A 1 275 ? -4.812 -22.859 -5.879 1 88.38 275 PRO A O 1
ATOM 2229 N N . PHE A 1 276 ? -6.727 -22.406 -6.902 1 91.38 276 PHE A N 1
ATOM 2230 C CA . PHE A 1 276 ? -6.613 -20.984 -6.621 1 91.38 276 PHE A CA 1
ATOM 2231 C C . PHE A 1 276 ? -6.676 -20.719 -5.121 1 91.38 276 PHE A C 1
ATOM 2233 O O . PHE A 1 276 ? -5.902 -19.922 -4.594 1 91.38 276 PHE A O 1
ATOM 2240 N N . ASN A 1 277 ? -7.566 -21.359 -4.449 1 92.88 277 ASN A N 1
ATOM 2241 C CA . ASN A 1 277 ? -7.68 -21.203 -3.002 1 92.88 277 ASN A CA 1
ATOM 2242 C C . ASN A 1 277 ? -6.426 -21.703 -2.285 1 92.88 277 ASN A C 1
ATOM 2244 O O . ASN A 1 277 ? -5.98 -21.078 -1.313 1 92.88 277 ASN A O 1
ATOM 2248 N N . GLU A 1 278 ? -5.91 -22.797 -2.801 1 92.88 278 GLU A N 1
ATOM 2249 C CA . GLU A 1 278 ? -4.684 -23.312 -2.201 1 92.88 278 GLU A CA 1
ATOM 2250 C C . GLU A 1 278 ? -3.535 -22.328 -2.352 1 92.88 278 GLU A C 1
ATOM 2252 O O . GLU A 1 278 ? -2.723 -22.156 -1.437 1 92.88 278 GLU A O 1
ATOM 2257 N N . CYS A 1 279 ? -3.504 -21.703 -3.494 1 93.38 279 CYS A N 1
ATOM 2258 C CA . CYS A 1 279 ? -2.477 -20.688 -3.717 1 93.38 279 CYS A CA 1
ATOM 2259 C C . CYS A 1 279 ? -2.625 -19.531 -2.732 1 93.38 279 CYS A C 1
ATOM 2261 O O . CYS A 1 279 ? -1.632 -19.031 -2.209 1 93.38 279 CYS A O 1
ATOM 2263 N N . ALA A 1 280 ? -3.824 -19.141 -2.494 1 93.38 280 ALA A N 1
ATOM 2264 C CA . ALA A 1 280 ? -4.074 -18.062 -1.539 1 93.38 280 ALA A CA 1
ATOM 2265 C C . ALA A 1 280 ? -3.637 -18.469 -0.134 1 93.38 280 ALA A C 1
ATOM 2267 O O . ALA A 1 280 ? -3.049 -17.656 0.593 1 93.38 280 ALA A O 1
ATOM 2268 N N . ILE A 1 281 ? -3.877 -19.672 0.237 1 93.56 281 ILE A N 1
ATOM 2269 C CA . ILE A 1 281 ? -3.512 -20.172 1.559 1 93.56 281 ILE A CA 1
ATOM 2270 C C . ILE A 1 281 ? -1.992 -20.25 1.677 1 93.56 281 ILE A C 1
ATOM 2272 O O . ILE A 1 281 ? -1.414 -19.812 2.674 1 93.56 281 ILE A O 1
ATOM 2276 N N . LEU A 1 282 ? -1.393 -20.812 0.622 1 95.12 282 LEU A N 1
ATOM 2277 C CA . LEU A 1 282 ? 0.062 -20.922 0.618 1 95.12 282 LEU A CA 1
ATOM 2278 C C . LEU A 1 282 ? 0.704 -19.531 0.704 1 95.12 282 LEU A C 1
ATOM 2280 O O . LEU A 1 282 ? 1.68 -19.344 1.433 1 95.12 282 LEU A O 1
ATOM 2284 N N . ALA A 1 283 ? 0.135 -18.625 -0.049 1 94 283 ALA A N 1
ATOM 2285 C CA . ALA A 1 283 ? 0.628 -17.25 -0 1 94 283 ALA A CA 1
ATOM 2286 C C . ALA A 1 283 ? 0.52 -16.672 1.411 1 94 283 ALA A C 1
ATOM 2288 O O . ALA A 1 283 ? 1.405 -15.945 1.86 1 94 283 ALA A O 1
ATOM 2289 N N . THR A 1 284 ? -0.528 -16.969 2.088 1 92.75 284 THR A N 1
ATOM 2290 C CA . THR A 1 284 ? -0.736 -16.5 3.451 1 92.75 284 THR A CA 1
ATOM 2291 C C . THR A 1 284 ? 0.331 -17.062 4.387 1 92.75 284 THR A C 1
ATOM 2293 O O . THR A 1 284 ? 0.854 -16.344 5.242 1 92.75 284 THR A O 1
ATOM 2296 N N . ILE A 1 285 ? 0.623 -18.297 4.207 1 93.12 285 ILE A N 1
ATOM 2297 C CA . ILE A 1 285 ? 1.646 -18.938 5.035 1 93.12 285 ILE A CA 1
ATOM 2298 C C . ILE A 1 285 ? 2.988 -18.234 4.816 1 93.12 285 ILE A C 1
ATOM 2300 O O . ILE A 1 285 ? 3.686 -17.906 5.773 1 93.12 285 ILE A O 1
ATOM 2304 N N . CYS A 1 286 ? 3.283 -17.984 3.588 1 93 286 CYS A N 1
ATOM 2305 C CA . CYS A 1 286 ? 4.531 -17.297 3.262 1 93 286 CYS A CA 1
ATOM 2306 C C . CYS A 1 286 ? 4.527 -15.867 3.807 1 93 286 CYS A C 1
ATOM 2308 O O . CYS A 1 286 ? 5.543 -15.391 4.312 1 93 286 CYS A O 1
ATOM 2310 N N . GLY A 1 287 ? 3.406 -15.25 3.662 1 90 287 GLY A N 1
ATOM 2311 C CA . GLY A 1 287 ? 3.293 -13.898 4.18 1 90 287 GLY A CA 1
ATOM 2312 C C . GLY A 1 287 ? 3.469 -13.82 5.684 1 90 287 GLY A C 1
ATOM 2313 O O . GLY A 1 287 ? 4.129 -12.906 6.191 1 90 287 GLY A O 1
ATOM 2314 N N . ARG A 1 288 ? 2.914 -14.719 6.391 1 87.06 288 ARG A N 1
ATOM 2315 C CA . ARG A 1 288 ? 3.047 -14.75 7.844 1 87.06 288 ARG A CA 1
ATOM 2316 C C . ARG A 1 288 ? 4.492 -15.016 8.258 1 87.06 288 ARG A C 1
ATOM 2318 O O . ARG A 1 288 ? 4.988 -14.422 9.219 1 87.06 288 ARG A O 1
ATOM 2325 N N . SER A 1 289 ? 5.07 -15.922 7.527 1 89.12 289 SER A N 1
ATOM 2326 C CA . SER A 1 289 ? 6.477 -16.203 7.801 1 89.12 289 SER A CA 1
ATOM 2327 C C . SER A 1 289 ? 7.34 -14.969 7.578 1 89.12 289 SER A C 1
ATOM 2329 O O . SER A 1 289 ? 8.227 -14.672 8.383 1 89.12 289 SER A O 1
ATOM 2331 N N . LEU A 1 290 ? 7.062 -14.344 6.508 1 86.31 290 LEU A N 1
ATOM 2332 C CA . LEU A 1 290 ? 7.793 -13.125 6.195 1 86.31 290 LEU A CA 1
ATOM 2333 C C . LEU A 1 290 ? 7.582 -12.07 7.277 1 86.31 290 LEU A C 1
ATOM 2335 O O . LEU A 1 290 ? 8.539 -11.422 7.715 1 86.31 290 LEU A O 1
ATOM 2339 N N . PHE A 1 291 ? 6.426 -11.961 7.672 1 80.81 291 PHE A N 1
ATOM 2340 C CA . PHE A 1 291 ? 6.074 -10.984 8.695 1 80.81 291 PHE A CA 1
ATOM 2341 C C . PHE A 1 291 ? 6.766 -11.312 10.016 1 80.81 291 PHE A C 1
ATOM 2343 O O . PHE A 1 291 ? 7.289 -10.422 10.688 1 80.81 291 PHE A O 1
ATOM 2350 N N . GLN A 1 292 ? 6.762 -12.516 10.359 1 79 292 GLN A N 1
ATOM 2351 C CA . GLN A 1 292 ? 7.402 -12.953 11.594 1 79 292 GLN A CA 1
ATOM 2352 C C . GLN A 1 292 ? 8.906 -12.688 11.562 1 79 292 GLN A C 1
ATOM 2354 O O . GLN A 1 292 ? 9.484 -12.234 12.555 1 79 292 GLN A O 1
ATOM 2359 N N . ALA A 1 293 ? 9.461 -12.992 10.469 1 79.31 293 ALA A N 1
ATOM 2360 C CA . ALA A 1 293 ? 10.898 -12.773 10.328 1 79.31 293 ALA A CA 1
ATOM 2361 C C . ALA A 1 293 ? 11.242 -11.289 10.414 1 79.31 293 ALA A C 1
ATOM 2363 O O . ALA A 1 293 ? 12.227 -10.906 11.047 1 79.31 293 ALA A O 1
ATOM 2364 N N . GLN A 1 294 ? 10.461 -10.531 9.836 1 75.44 294 GLN A N 1
ATOM 2365 C CA . GLN A 1 294 ? 10.688 -9.086 9.844 1 75.44 294 GLN A CA 1
ATOM 2366 C C . GLN A 1 294 ? 10.484 -8.508 11.234 1 75.44 294 GLN A C 1
ATOM 2368 O O . GLN A 1 294 ? 11.227 -7.621 11.664 1 75.44 294 GLN A O 1
ATOM 2373 N N . GLN A 1 295 ? 9.492 -8.984 11.977 1 72.75 295 GLN A N 1
ATOM 2374 C CA . GLN A 1 295 ? 9.219 -8.516 13.328 1 72.75 295 GLN A CA 1
ATOM 2375 C C . GLN A 1 295 ? 10.336 -8.914 14.289 1 72.75 295 GLN A C 1
ATOM 2377 O O . GLN A 1 295 ? 10.742 -8.125 15.148 1 72.75 295 GLN A O 1
ATOM 2382 N N . TYR A 1 296 ? 10.766 -10.086 14.133 1 70.94 296 TYR A N 1
ATOM 2383 C CA . TYR A 1 296 ? 11.805 -10.578 15.023 1 70.94 296 TYR A CA 1
ATOM 2384 C C . TYR A 1 296 ? 13.117 -9.836 14.797 1 70.94 296 TYR A C 1
ATOM 2386 O O . TYR A 1 296 ? 13.852 -9.562 15.75 1 70.94 296 TYR A O 1
ATOM 2394 N N . SER A 1 297 ? 13.453 -9.609 13.641 1 66.44 297 SER A N 1
ATOM 2395 C CA . SER A 1 297 ? 14.68 -8.891 13.328 1 66.44 297 SER A CA 1
ATOM 2396 C C . SER A 1 297 ? 14.711 -7.52 14 1 66.44 297 SER A C 1
ATOM 2398 O O . SER A 1 297 ? 15.75 -7.078 14.484 1 66.44 297 SER A O 1
ATOM 2400 N N . VAL A 1 298 ? 13.602 -6.973 14.109 1 61.59 298 VAL A N 1
ATOM 2401 C CA . VAL A 1 298 ? 13.516 -5.645 14.703 1 61.59 298 VAL A CA 1
ATOM 2402 C C . VAL A 1 298 ? 13.562 -5.754 16.219 1 61.59 298 VAL A C 1
ATOM 2404 O O . VAL A 1 298 ? 14.273 -4.992 16.891 1 61.59 298 VAL A O 1
ATOM 2407 N N . ARG A 1 299 ? 12.758 -6.672 16.766 1 63.69 299 ARG A N 1
ATOM 2408 C CA . ARG A 1 299 ? 12.719 -6.852 18.203 1 63.69 299 ARG A CA 1
ATOM 2409 C C . ARG A 1 299 ? 14.094 -7.242 18.75 1 63.69 299 ARG A C 1
ATOM 2411 O O . ARG A 1 299 ? 14.484 -6.82 19.828 1 63.69 299 ARG A O 1
ATOM 2418 N N . PHE A 1 300 ? 14.766 -7.969 17.922 1 61.25 300 PHE A N 1
ATOM 2419 C CA . PHE A 1 300 ? 16.094 -8.414 18.312 1 61.25 300 PHE A CA 1
ATOM 2420 C C . PHE A 1 300 ? 17.047 -7.227 18.453 1 61.25 300 PHE A C 1
ATOM 2422 O O . PHE A 1 300 ? 17.844 -7.168 19.391 1 61.25 300 PHE A O 1
ATOM 2429 N N . VAL A 1 301 ? 16.875 -6.371 17.562 1 56.97 301 VAL A N 1
ATOM 2430 C CA . VAL A 1 301 ? 17.734 -5.195 17.594 1 56.97 301 VAL A CA 1
ATOM 2431 C C . VAL A 1 301 ? 17.469 -4.387 18.859 1 56.97 301 VAL A C 1
ATOM 2433 O O . VAL A 1 301 ? 18.375 -3.783 19.422 1 56.97 301 VAL A O 1
ATOM 2436 N N . TYR A 1 302 ? 16.203 -4.539 19.344 1 54.88 302 TYR A N 1
ATOM 2437 C CA . TYR A 1 302 ? 15.852 -3.762 20.531 1 54.88 302 TYR A CA 1
ATOM 2438 C C . TYR A 1 302 ? 15.961 -4.613 21.781 1 54.88 302 TYR A C 1
ATOM 2440 O O . TYR A 1 302 ? 15.633 -4.156 22.891 1 54.88 302 TYR A O 1
ATOM 2448 N N . GLY A 1 303 ? 16.422 -5.738 21.578 1 54.47 303 GLY A N 1
ATOM 2449 C CA . GLY A 1 303 ? 16.703 -6.598 22.719 1 54.47 303 GLY A CA 1
ATOM 2450 C C . GLY A 1 303 ? 15.492 -7.348 23.219 1 54.47 303 GLY A C 1
ATOM 2451 O O . GLY A 1 303 ? 15.5 -7.895 24.312 1 54.47 303 GLY A O 1
ATOM 2452 N N . ASP A 1 304 ? 14.359 -7.117 22.625 1 55.31 304 ASP A N 1
ATOM 2453 C CA . ASP A 1 304 ? 13.148 -7.801 23.062 1 55.31 304 ASP A CA 1
ATOM 2454 C C . ASP A 1 304 ? 13.039 -9.195 22.438 1 55.31 304 ASP A C 1
ATOM 2456 O O . ASP A 1 304 ? 13.039 -9.336 21.219 1 55.31 304 ASP A O 1
ATOM 2460 N N . MET A 1 305 ? 13.57 -10.117 23.109 1 52.66 305 MET A N 1
ATOM 2461 C CA . MET A 1 305 ? 13.539 -11.484 22.609 1 52.66 305 MET A CA 1
ATOM 2462 C C . MET A 1 305 ? 12.117 -12.047 22.656 1 52.66 305 MET A C 1
ATOM 2464 O O . MET A 1 305 ? 11.43 -11.938 23.672 1 52.66 305 MET A O 1
ATOM 2468 N N . ALA A 1 306 ? 11.43 -11.938 21.578 1 56.69 306 ALA A N 1
ATOM 2469 C CA . ALA A 1 306 ? 10.125 -12.586 21.625 1 56.69 306 ALA A CA 1
ATOM 2470 C C . ALA A 1 306 ? 10.266 -14.102 21.75 1 56.69 306 ALA A C 1
ATOM 2472 O O . ALA A 1 306 ? 10.836 -14.758 20.875 1 56.69 306 ALA A O 1
ATOM 2473 N N . PRO A 1 307 ? 10.148 -14.672 22.938 1 58 307 PRO A N 1
ATOM 2474 C CA . PRO A 1 307 ? 10.398 -16.078 23.281 1 58 307 PRO A CA 1
ATOM 2475 C C . PRO A 1 307 ? 9.656 -17.047 22.359 1 58 307 PRO A C 1
ATOM 2477 O O . PRO A 1 307 ? 10.055 -18.203 22.25 1 58 307 PRO A O 1
ATOM 2480 N N . ASN A 1 308 ? 8.891 -16.578 21.484 1 72.5 308 ASN A N 1
ATOM 2481 C CA . ASN A 1 308 ? 8.062 -17.625 20.906 1 72.5 308 ASN A CA 1
ATOM 2482 C C . ASN A 1 308 ? 8.148 -17.641 19.375 1 72.5 308 ASN A C 1
ATOM 2484 O O . ASN A 1 308 ? 7.234 -18.109 18.703 1 72.5 308 ASN A O 1
ATOM 2488 N N . TRP A 1 309 ? 9.336 -17.312 18.891 1 77.25 309 TRP A N 1
ATOM 2489 C CA . TRP A 1 309 ? 9.445 -17.297 17.438 1 77.25 309 TRP A CA 1
ATOM 2490 C C . TRP A 1 309 ? 9.508 -18.703 16.859 1 77.25 309 TRP A C 1
ATOM 2492 O O . TRP A 1 309 ? 8.867 -19 15.852 1 77.25 309 TRP A O 1
ATOM 2502 N N . THR A 1 310 ? 10.266 -19.594 17.547 1 78.69 310 THR A N 1
ATOM 2503 C CA . THR A 1 310 ? 10.453 -20.953 17.062 1 78.69 310 THR A CA 1
ATOM 2504 C C . THR A 1 310 ? 9.141 -21.734 17.078 1 78.69 310 THR A C 1
ATOM 2506 O O . THR A 1 310 ? 8.852 -22.484 16.156 1 78.69 310 THR A O 1
ATOM 2509 N N . ASP A 1 311 ? 8.406 -21.422 18.016 1 83.06 311 ASP A N 1
ATOM 2510 C CA . ASP A 1 311 ? 7.125 -22.109 18.109 1 83.06 311 ASP A CA 1
ATOM 2511 C C . ASP A 1 311 ? 6.18 -21.672 17 1 83.06 311 ASP A C 1
ATOM 2513 O O . ASP A 1 311 ? 5.48 -22.5 16.406 1 83.06 311 ASP A O 1
ATOM 2517 N N . GLN A 1 312 ? 6.203 -20.438 16.781 1 83.5 312 GLN A N 1
ATOM 2518 C CA . GLN A 1 312 ? 5.336 -19.906 15.734 1 83.5 312 GLN A CA 1
ATOM 2519 C C . GLN A 1 312 ? 5.789 -20.391 14.359 1 83.5 312 GLN A C 1
ATOM 2521 O O . GLN A 1 312 ? 4.965 -20.703 13.5 1 83.5 312 GLN A O 1
ATOM 2526 N N . HIS A 1 313 ? 7.062 -20.422 14.234 1 87.19 313 HIS A N 1
ATOM 2527 C CA . HIS A 1 313 ? 7.617 -20.859 12.961 1 87.19 313 HIS A CA 1
ATOM 2528 C C . HIS A 1 313 ? 7.348 -22.344 12.719 1 87.19 313 HIS A C 1
ATOM 2530 O O . HIS A 1 313 ? 7.051 -22.75 11.594 1 87.19 313 HIS A O 1
ATOM 2536 N N . GLN A 1 314 ? 7.441 -23.078 13.797 1 88.5 314 GLN A N 1
ATOM 2537 C CA . GLN A 1 314 ? 7.152 -24.5 13.703 1 88.5 314 GLN A CA 1
ATOM 2538 C C . GLN A 1 314 ? 5.672 -24.75 13.422 1 88.5 314 GLN A C 1
ATOM 2540 O O . GLN A 1 314 ? 5.316 -25.688 12.703 1 88.5 314 GLN A O 1
ATOM 2545 N N . TRP A 1 315 ? 4.914 -23.938 13.953 1 89.5 315 TRP A N 1
ATOM 2546 C CA . TRP A 1 315 ? 3.484 -24.047 13.68 1 89.5 315 TRP A CA 1
ATOM 2547 C C . TRP A 1 315 ? 3.195 -23.812 12.203 1 89.5 315 TRP A C 1
ATOM 2549 O O . TRP A 1 315 ? 2.414 -24.547 11.594 1 89.5 315 TRP A O 1
ATOM 2559 N N . LEU A 1 316 ? 3.76 -22.812 11.633 1 91.62 316 LEU A N 1
ATOM 2560 C CA . LEU A 1 316 ? 3.576 -22.516 10.219 1 91.62 316 LEU A CA 1
ATOM 2561 C C . LEU A 1 316 ? 4.066 -23.672 9.352 1 91.62 316 LEU A C 1
ATOM 2563 O O . LEU A 1 316 ? 3.449 -24 8.336 1 91.62 316 LEU A O 1
ATOM 2567 N N . ASP A 1 317 ? 5.125 -24.234 9.797 1 93.31 317 ASP A N 1
ATOM 2568 C CA . ASP A 1 317 ? 5.68 -25.359 9.062 1 93.31 317 ASP A CA 1
ATOM 2569 C C . ASP A 1 317 ? 4.723 -26.547 9.078 1 93.31 317 ASP A C 1
ATOM 2571 O O . ASP A 1 317 ? 4.586 -27.266 8.086 1 93.31 317 ASP A O 1
ATOM 2575 N N . ASN A 1 318 ? 4.184 -26.75 10.203 1 93.44 318 ASN A N 1
ATOM 2576 C CA . ASN A 1 318 ? 3.215 -27.828 10.312 1 93.44 318 ASN A CA 1
ATOM 2577 C C . ASN A 1 318 ? 1.998 -27.594 9.422 1 93.44 318 ASN A C 1
ATOM 2579 O O . ASN A 1 318 ? 1.497 -28.516 8.789 1 93.44 318 ASN A O 1
ATOM 2583 N N . VAL A 1 319 ? 1.54 -26.406 9.422 1 94.19 319 VAL A N 1
ATOM 2584 C CA . VAL A 1 319 ? 0.405 -26.062 8.57 1 94.19 319 VAL A CA 1
ATOM 2585 C C . VAL A 1 319 ? 0.771 -26.266 7.105 1 94.19 319 VAL A C 1
ATOM 2587 O O . VAL A 1 319 ? -0.029 -26.797 6.332 1 94.19 319 VAL A O 1
ATOM 2590 N N . LEU A 1 320 ? 1.929 -25.859 6.727 1 96.06 320 LEU A N 1
ATOM 2591 C CA . LEU A 1 320 ? 2.4 -26.016 5.355 1 96.06 320 LEU A CA 1
ATOM 2592 C C . LEU A 1 320 ? 2.477 -27.5 4.977 1 96.06 320 LEU A C 1
ATOM 2594 O O . LEU A 1 320 ? 2.066 -27.875 3.881 1 96.06 320 LEU A O 1
ATOM 2598 N N . THR A 1 321 ? 3.02 -28.281 5.891 1 95.31 321 THR A N 1
ATOM 2599 C CA . THR A 1 321 ? 3.131 -29.719 5.645 1 95.31 321 THR A CA 1
ATOM 2600 C C . THR A 1 321 ? 1.755 -30.344 5.41 1 95.31 321 THR A C 1
ATOM 2602 O O . THR A 1 321 ? 1.586 -31.172 4.516 1 95.31 321 THR A O 1
ATOM 2605 N N . ASN A 1 322 ? 0.86 -29.922 6.172 1 93.06 322 ASN A N 1
ATOM 2606 C CA . ASN A 1 322 ? -0.505 -30.406 5.996 1 93.06 322 ASN A CA 1
ATOM 2607 C C . ASN A 1 322 ? -1.076 -29.984 4.641 1 93.06 322 ASN A C 1
ATOM 2609 O O . ASN A 1 322 ? -1.766 -30.781 3.99 1 93.06 322 ASN A O 1
ATOM 2613 N N . ARG A 1 323 ? -0.844 -28.812 4.254 1 92.69 323 ARG A N 1
ATOM 2614 C CA . ARG A 1 323 ? -1.358 -28.312 2.984 1 92.69 323 ARG A CA 1
ATOM 2615 C C . ARG A 1 323 ? -0.73 -29.062 1.81 1 92.69 323 ARG A C 1
ATOM 2617 O O . ARG A 1 323 ? -1.402 -29.344 0.815 1 92.69 323 ARG A O 1
ATOM 2624 N N . LEU A 1 324 ? 0.532 -29.359 1.901 1 93.19 324 LEU A N 1
ATOM 2625 C CA . LEU A 1 324 ? 1.216 -30.109 0.857 1 93.19 324 LEU A CA 1
ATOM 2626 C C . LEU A 1 324 ? 0.638 -31.516 0.737 1 93.19 324 LEU A C 1
ATOM 2628 O O . LEU A 1 324 ? 0.516 -32.062 -0.368 1 93.19 324 LEU A O 1
ATOM 2632 N N . GLN A 1 325 ? 0.284 -32.031 1.876 1 91.69 325 GLN A N 1
ATOM 2633 C CA . GLN A 1 325 ? -0.34 -33.344 1.873 1 91.69 325 GLN A CA 1
ATOM 2634 C C . GLN A 1 325 ? -1.71 -33.312 1.201 1 91.69 325 GLN A C 1
ATOM 2636 O O . GLN A 1 325 ? -2.061 -34.188 0.437 1 91.69 325 GLN A O 1
ATOM 2641 N N . ILE A 1 326 ? -2.424 -32.312 1.472 1 89.5 326 ILE A N 1
ATOM 2642 C CA . ILE A 1 326 ? -3.738 -32.125 0.864 1 89.5 326 ILE A CA 1
ATOM 2643 C C . ILE A 1 326 ? -3.592 -31.984 -0.648 1 89.5 326 ILE A C 1
ATOM 2645 O O . ILE A 1 326 ? -4.344 -32.594 -1.414 1 89.5 326 ILE A O 1
ATOM 2649 N N . LEU A 1 327 ? -2.635 -31.188 -1.089 1 88.88 327 LEU A N 1
ATOM 2650 C CA . LEU A 1 327 ? -2.395 -30.984 -2.512 1 88.88 327 LEU A CA 1
ATOM 2651 C C . LEU A 1 327 ? -2.014 -32.281 -3.195 1 88.88 327 LEU A C 1
ATOM 2653 O O . LEU A 1 327 ? -2.48 -32.562 -4.301 1 88.88 327 LEU A O 1
ATOM 2657 N N . SER A 1 328 ? -1.213 -33.062 -2.543 1 88.25 328 SER A N 1
ATOM 2658 C CA . SER A 1 328 ? -0.76 -34.312 -3.109 1 88.25 328 SER A CA 1
ATOM 2659 C C . SER A 1 328 ? -1.887 -35.344 -3.141 1 88.25 328 SER A C 1
ATOM 2661 O O . SER A 1 328 ? -1.941 -36.188 -4.039 1 88.25 328 SER A O 1
ATOM 2663 N N . GLN A 1 329 ? -2.736 -35.281 -2.217 1 85.69 329 GLN A N 1
ATOM 2664 C CA . GLN A 1 329 ? -3.826 -36.25 -2.113 1 85.69 329 GLN A CA 1
ATOM 2665 C C . GLN A 1 329 ? -4.941 -35.906 -3.104 1 85.69 329 GLN A C 1
ATOM 2667 O O . GLN A 1 329 ? -5.473 -36.812 -3.76 1 85.69 329 GLN A O 1
ATOM 2672 N N . HIS A 1 330 ? -5.25 -34.719 -3.17 1 80.88 330 HIS A N 1
ATOM 2673 C CA . HIS A 1 330 ? -6.383 -34.344 -4.004 1 80.88 330 HIS A CA 1
ATOM 2674 C C . HIS A 1 330 ? -5.961 -34.156 -5.457 1 80.88 330 HIS A C 1
ATOM 2676 O O . HIS A 1 330 ? -6.773 -34.312 -6.371 1 80.88 330 HIS A O 1
ATOM 2682 N N . TYR A 1 331 ? -4.676 -33.781 -5.566 1 76.56 331 TYR A N 1
ATOM 2683 C CA . TYR A 1 331 ? -4.195 -33.531 -6.922 1 76.56 331 TYR A CA 1
ATOM 2684 C C . TYR A 1 331 ? -2.879 -34.25 -7.176 1 76.56 331 TYR A C 1
ATOM 2686 O O . TYR A 1 331 ? -1.831 -33.625 -7.316 1 76.56 331 TYR A O 1
ATOM 2694 N N . PRO A 1 332 ? -2.896 -35.5 -7.184 1 66.06 332 PRO A N 1
ATOM 26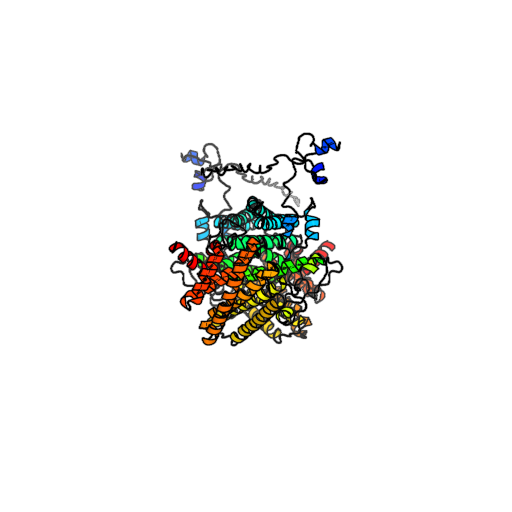95 C CA . PRO A 1 332 ? -1.663 -36.281 -7.172 1 66.06 332 PRO A CA 1
ATOM 2696 C C . PRO A 1 332 ? -0.801 -36.062 -8.406 1 66.06 332 PRO A C 1
ATOM 2698 O O . PRO A 1 332 ? 0.423 -36.188 -8.352 1 66.06 332 PRO A O 1
ATOM 2701 N N . SER A 1 333 ? -1.441 -35.875 -9.539 1 64.38 333 SER A N 1
ATOM 2702 C CA . SER A 1 333 ? -0.574 -35.75 -10.711 1 64.38 333 SER A CA 1
ATOM 2703 C C . SER A 1 333 ? -0.879 -34.5 -11.516 1 64.38 333 SER A C 1
ATOM 2705 O O . SER A 1 333 ? -1.573 -34.562 -12.531 1 64.38 333 SER A O 1
ATOM 2707 N N . PRO A 1 334 ? -0.309 -33.344 -11.008 1 59.62 334 PRO A N 1
ATOM 2708 C CA . PRO A 1 334 ? -0.608 -32.094 -11.695 1 59.62 334 PRO A CA 1
ATOM 2709 C C . PRO A 1 334 ? -0.196 -32.125 -13.172 1 59.62 334 PRO A C 1
ATOM 2711 O O . PRO A 1 334 ? -0.825 -31.453 -14 1 59.62 334 PRO A O 1
ATOM 2714 N N . THR A 1 335 ? 0.77 -32.906 -13.422 1 57.59 335 THR A N 1
ATOM 2715 C CA . THR A 1 335 ? 1.26 -32.969 -14.789 1 57.59 335 THR A CA 1
ATOM 2716 C C . THR A 1 335 ? 0.238 -33.656 -15.695 1 57.59 335 THR A C 1
ATOM 2718 O O . THR A 1 335 ? 0.154 -33.344 -16.891 1 57.59 335 THR A O 1
ATOM 2721 N N . GLN A 1 336 ? -0.52 -34.344 -15.047 1 53.38 336 GLN A N 1
ATOM 2722 C CA . GLN A 1 336 ? -1.486 -35.094 -15.859 1 53.38 336 GLN A CA 1
ATOM 2723 C C . GLN A 1 336 ? -2.705 -34.219 -16.172 1 53.38 336 GLN A C 1
ATOM 2725 O O . GLN A 1 336 ? -3.312 -34.375 -17.234 1 53.38 336 GLN A O 1
ATOM 2730 N N . VAL A 1 337 ? -3.043 -33.344 -15.359 1 59 337 VAL A N 1
ATOM 2731 C CA . VAL A 1 337 ? -4.27 -32.562 -15.508 1 59 337 VAL A CA 1
ATOM 2732 C C . VAL A 1 337 ? -3.979 -31.297 -16.297 1 59 337 VAL A C 1
ATOM 2734 O O . VAL A 1 337 ? -4.875 -30.734 -16.938 1 59 337 VAL A O 1
ATOM 2737 N N . CYS A 1 338 ? -2.836 -31.203 -16.797 1 64.88 338 CYS A N 1
ATOM 2738 C CA . CYS A 1 338 ? -2.396 -30.078 -17.609 1 64.88 338 CYS A CA 1
ATOM 2739 C C . CYS A 1 338 ? -3.074 -28.781 -17.172 1 64.88 338 CYS A C 1
ATOM 2741 O O . CYS A 1 338 ? -3.607 -28.047 -18 1 64.88 338 CYS A O 1
ATOM 2743 N N . ASP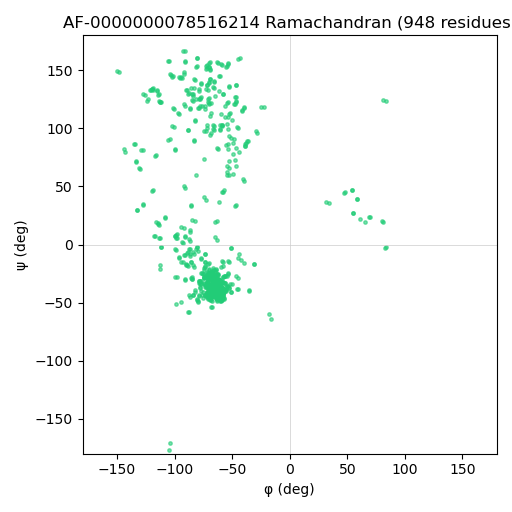 A 1 339 ? -3.309 -28.547 -15.953 1 77.38 339 ASP A N 1
ATOM 2744 C CA . ASP A 1 339 ? -3.834 -27.297 -15.391 1 77.38 339 ASP A CA 1
ATOM 2745 C C . ASP A 1 339 ? -2.705 -26.422 -14.867 1 77.38 339 ASP A C 1
ATOM 2747 O O . ASP A 1 339 ? -2.053 -26.75 -13.875 1 77.38 339 ASP A O 1
ATOM 2751 N N . PRO A 1 340 ? -2.537 -25.328 -15.539 1 80.62 340 PRO A N 1
ATOM 2752 C CA . PRO A 1 340 ? -1.426 -24.453 -15.156 1 80.62 340 PRO A CA 1
ATOM 2753 C C . PRO A 1 340 ? -1.528 -23.984 -13.703 1 80.62 340 PRO A C 1
ATOM 2755 O O . PRO A 1 340 ? -0.508 -23.797 -13.039 1 80.62 340 PRO A O 1
ATOM 2758 N N . MET A 1 341 ? -2.697 -23.828 -13.234 1 84.19 341 MET A N 1
ATOM 2759 C CA . MET A 1 341 ? -2.873 -23.359 -11.859 1 84.19 341 MET A CA 1
ATOM 2760 C C . MET A 1 341 ? -2.5 -24.453 -10.867 1 84.19 341 MET A C 1
ATOM 2762 O O . MET A 1 341 ? -1.953 -24.172 -9.797 1 84.19 341 MET A O 1
ATOM 2766 N N . LEU A 1 342 ? -2.828 -25.625 -11.273 1 86.62 342 LEU A N 1
ATOM 2767 C CA . LEU A 1 342 ? -2.504 -26.75 -10.406 1 86.62 342 LEU A CA 1
ATOM 2768 C C . LEU A 1 342 ? -0.996 -26.969 -10.344 1 86.62 342 LEU A C 1
ATOM 2770 O O . LEU A 1 342 ? -0.439 -27.203 -9.266 1 86.62 342 LEU A O 1
ATOM 2774 N N . SER A 1 343 ? -0.38 -26.969 -11.516 1 87.62 343 SER A N 1
ATOM 2775 C CA . SER A 1 343 ? 1.073 -27.094 -11.547 1 87.62 343 SER A CA 1
ATOM 2776 C C . SER A 1 343 ? 1.745 -25.984 -10.75 1 87.62 343 SER A C 1
ATOM 2778 O O . SER A 1 343 ? 2.725 -26.234 -10.039 1 87.62 343 SER A O 1
ATOM 2780 N N . PHE A 1 344 ? 1.203 -24.828 -10.891 1 90.75 344 PHE A N 1
ATOM 2781 C CA . PHE A 1 344 ? 1.728 -23.688 -10.156 1 90.75 344 PHE A CA 1
ATOM 2782 C C . PHE A 1 344 ? 1.58 -23.906 -8.648 1 90.75 344 PHE A C 1
ATOM 2784 O O . PHE A 1 344 ? 2.502 -23.625 -7.883 1 90.75 344 PHE A O 1
ATOM 2791 N N . ALA A 1 345 ? 0.438 -24.375 -8.188 1 92.25 345 ALA A N 1
ATOM 2792 C CA . ALA A 1 345 ? 0.182 -24.609 -6.77 1 92.25 345 ALA A CA 1
ATOM 2793 C C . ALA A 1 345 ? 1.173 -25.609 -6.184 1 92.25 345 ALA A C 1
ATOM 2795 O O . ALA A 1 345 ? 1.66 -25.422 -5.066 1 92.25 345 ALA A O 1
ATOM 2796 N N . HIS A 1 346 ? 1.498 -26.594 -6.949 1 92.69 346 HIS A N 1
ATOM 2797 C CA . HIS A 1 346 ? 2.43 -27.609 -6.477 1 92.69 346 HIS A CA 1
ATOM 2798 C C . HIS A 1 346 ? 3.838 -27.047 -6.332 1 92.69 346 HIS A C 1
ATOM 2800 O O . HIS A 1 346 ? 4.504 -27.266 -5.32 1 92.69 346 HIS A O 1
ATOM 2806 N N . ILE A 1 347 ? 4.238 -26.359 -7.336 1 94.38 347 ILE A N 1
ATOM 2807 C CA . ILE A 1 347 ? 5.578 -25.781 -7.297 1 94.38 347 ILE A CA 1
ATOM 2808 C C . ILE A 1 347 ? 5.645 -24.703 -6.223 1 94.38 347 ILE A C 1
ATOM 2810 O O . ILE A 1 347 ? 6.633 -24.609 -5.488 1 94.38 347 ILE A O 1
ATOM 2814 N N . MET A 1 348 ? 4.57 -23.969 -6.121 1 95.25 348 MET A N 1
ATOM 2815 C CA . MET A 1 348 ? 4.496 -22.938 -5.094 1 95.25 348 MET A CA 1
ATOM 2816 C C . MET A 1 348 ? 4.547 -23.547 -3.699 1 95.25 348 MET A C 1
ATOM 2818 O O . MET A 1 348 ? 5.133 -22.969 -2.783 1 95.25 348 MET A O 1
ATOM 2822 N N . GLY A 1 349 ? 3.885 -24.688 -3.568 1 96.19 349 GLY A N 1
ATOM 2823 C CA . GLY A 1 349 ? 3.953 -25.375 -2.293 1 96.19 349 GLY A CA 1
ATOM 2824 C C . GLY A 1 349 ? 5.371 -25.734 -1.882 1 96.19 349 GLY A C 1
ATOM 2825 O O . GLY A 1 349 ? 5.773 -25.484 -0.744 1 96.19 349 GLY A O 1
ATOM 2826 N N . GLN A 1 350 ? 6.066 -26.203 -2.797 1 97 350 GLN A N 1
ATOM 2827 C CA . GLN A 1 350 ? 7.453 -26.562 -2.516 1 97 350 GLN A CA 1
ATOM 2828 C C . GLN A 1 350 ? 8.305 -25.312 -2.281 1 97 350 GLN A C 1
ATOM 2830 O O . GLN A 1 350 ? 9.18 -25.312 -1.414 1 97 350 GLN A O 1
ATOM 2835 N N . ALA A 1 351 ? 8.039 -24.312 -3.066 1 97 351 ALA A N 1
ATOM 2836 C CA . ALA A 1 351 ? 8.766 -23.062 -2.902 1 97 351 ALA A CA 1
ATOM 2837 C C . ALA A 1 351 ? 8.508 -22.453 -1.527 1 97 351 ALA A C 1
ATOM 2839 O O . ALA A 1 351 ? 9.383 -21.797 -0.956 1 97 351 ALA A O 1
ATOM 2840 N N . SER A 1 352 ? 7.309 -22.672 -0.987 1 97 352 SER A N 1
ATOM 2841 C CA . SER A 1 352 ? 6.977 -22.156 0.341 1 97 352 SER A CA 1
ATOM 2842 C C . SER A 1 352 ? 7.836 -22.828 1.414 1 97 352 SER A C 1
ATOM 2844 O O . SER A 1 352 ? 8.18 -22.203 2.418 1 97 352 SER A O 1
ATOM 2846 N N . VAL A 1 353 ? 8.203 -24.078 1.216 1 97.44 353 VAL A N 1
ATOM 2847 C CA . VAL A 1 353 ? 9.102 -24.766 2.139 1 97.44 353 VAL A CA 1
ATOM 2848 C C . VAL A 1 353 ? 10.469 -24.078 2.137 1 97.44 353 VAL A C 1
ATOM 2850 O O . VAL A 1 353 ? 11.055 -23.859 3.197 1 97.44 353 VAL A O 1
ATOM 2853 N N . ILE A 1 354 ? 10.891 -23.766 0.956 1 96.5 354 ILE A N 1
ATOM 2854 C CA . ILE A 1 354 ? 12.172 -23.078 0.811 1 96.5 354 ILE A CA 1
ATOM 2855 C C . ILE A 1 354 ? 12.102 -21.703 1.483 1 96.5 354 ILE A C 1
ATOM 2857 O O . ILE A 1 354 ? 13.047 -21.281 2.152 1 96.5 354 ILE A O 1
ATOM 2861 N N . HIS A 1 355 ? 11.008 -21.078 1.3 1 95.25 355 HIS A N 1
ATOM 2862 C CA . HIS A 1 355 ? 10.82 -19.75 1.885 1 95.25 355 HIS A CA 1
ATOM 2863 C C . HIS A 1 355 ? 10.852 -19.812 3.408 1 95.25 355 HIS A C 1
ATOM 2865 O O . HIS A 1 355 ? 11.383 -18.922 4.062 1 95.25 355 HIS A O 1
ATOM 2871 N N . LEU A 1 356 ? 10.266 -20.828 4.004 1 93.56 356 LEU A N 1
ATOM 2872 C CA . LEU A 1 356 ? 10.297 -20.984 5.453 1 93.56 356 LEU A CA 1
ATOM 2873 C C . LEU A 1 356 ? 11.727 -21.172 5.949 1 93.56 356 LEU A C 1
ATOM 2875 O O . LEU A 1 356 ? 12.094 -20.656 7.004 1 93.56 356 LEU A O 1
ATOM 2879 N N . TYR A 1 357 ? 12.469 -21.922 5.227 1 92.5 357 TYR A N 1
ATOM 2880 C CA . TYR A 1 357 ? 13.875 -22.078 5.578 1 92.5 357 TYR A CA 1
ATOM 2881 C C . TYR A 1 357 ? 14.609 -20.75 5.531 1 92.5 357 TYR A C 1
ATOM 2883 O O . TYR A 1 357 ? 15.391 -20.422 6.43 1 92.5 357 TYR A O 1
ATOM 2891 N N . LYS A 1 358 ? 14.414 -19.984 4.488 1 88.94 358 LYS A N 1
ATOM 2892 C CA . LYS A 1 358 ? 15.062 -18.672 4.352 1 88.94 358 LYS A CA 1
ATOM 2893 C C . LYS A 1 358 ? 14.711 -17.766 5.523 1 88.94 358 LYS A C 1
ATOM 2895 O O . LYS A 1 358 ? 15.555 -17 5.992 1 88.94 358 LYS A O 1
ATOM 2900 N N . GLY A 1 359 ? 13.492 -17.844 5.949 1 84.62 359 GLY A N 1
ATOM 2901 C CA . GLY A 1 359 ? 13.086 -17.078 7.117 1 84.62 359 GLY A CA 1
ATOM 2902 C C . GLY A 1 359 ? 13.828 -17.484 8.383 1 84.62 359 GLY A C 1
ATOM 2903 O O . GLY A 1 359 ? 14.242 -16.625 9.156 1 84.62 359 GLY A O 1
ATOM 2904 N N . MET A 1 360 ? 14.031 -18.734 8.531 1 83.38 360 MET A N 1
ATOM 2905 C CA . MET A 1 360 ? 14.75 -19.234 9.703 1 83.38 360 MET A CA 1
ATOM 2906 C C . MET A 1 360 ? 16.219 -18.844 9.641 1 83.38 360 MET A C 1
ATOM 2908 O O . MET A 1 360 ? 16.812 -18.469 10.664 1 83.38 360 MET A O 1
ATOM 2912 N N . GLU A 1 361 ? 16.734 -18.906 8.492 1 81.56 361 GLU A N 1
ATOM 2913 C CA . GLU A 1 361 ? 18.141 -18.578 8.297 1 81.56 361 GLU A CA 1
ATOM 2914 C C . GLU A 1 361 ? 18.422 -17.109 8.594 1 81.56 361 GLU A C 1
ATOM 2916 O O . GLU A 1 361 ? 19.484 -16.766 9.109 1 81.56 361 GLU A O 1
ATOM 2921 N N . SER A 1 362 ? 17.516 -16.312 8.336 1 76.19 362 SER A N 1
ATOM 2922 C CA . SER A 1 362 ? 17.688 -14.875 8.523 1 76.19 362 SER A CA 1
ATOM 2923 C C . SER A 1 362 ? 17.734 -14.516 10.008 1 76.19 362 SER A C 1
ATOM 2925 O O . SER A 1 362 ? 18.219 -13.445 10.375 1 76.19 362 SER A O 1
ATOM 2927 N N . ILE A 1 363 ? 17.266 -15.469 10.891 1 72.44 363 ILE A N 1
ATOM 2928 C CA . ILE A 1 363 ? 17.219 -15.141 12.312 1 72.44 363 ILE A CA 1
ATOM 2929 C C . ILE A 1 363 ? 18.156 -16.078 13.086 1 72.44 363 ILE A C 1
ATOM 2931 O O . ILE A 1 363 ? 18.156 -16.078 14.32 1 72.44 363 ILE A O 1
ATOM 2935 N N . VAL A 1 364 ? 18.953 -16.891 12.43 1 65.31 364 VAL A N 1
ATOM 2936 C CA . VAL A 1 364 ? 19.781 -17.938 13.023 1 65.31 364 VAL A CA 1
ATOM 2937 C C . VAL A 1 364 ? 20.688 -17.328 14.086 1 65.31 364 VAL A C 1
ATOM 2939 O O . VAL A 1 364 ? 20.938 -17.938 15.133 1 65.31 364 VAL A O 1
ATOM 2942 N N . TRP A 1 365 ? 21.125 -16.25 13.742 1 61.94 365 TRP A N 1
ATOM 2943 C CA . TRP A 1 365 ? 22.031 -15.586 14.672 1 61.94 365 TRP A CA 1
ATOM 2944 C C . TRP A 1 365 ? 21.375 -15.367 16.031 1 61.94 365 TRP A C 1
ATOM 2946 O O . TRP A 1 365 ? 22.047 -15.234 17.047 1 61.94 365 TRP A O 1
ATOM 2956 N N . ALA A 1 366 ? 20.094 -15.438 15.992 1 59.19 366 ALA A N 1
ATOM 2957 C CA . ALA A 1 366 ? 19.359 -15.148 17.219 1 59.19 366 ALA A CA 1
ATOM 2958 C C . ALA A 1 366 ? 18.953 -16.438 17.922 1 59.19 366 ALA A C 1
ATOM 2960 O O . ALA A 1 366 ? 18.734 -16.438 19.141 1 59.19 366 ALA A O 1
ATOM 2961 N N . VAL A 1 367 ? 18.797 -17.484 17.094 1 59.72 367 VAL A N 1
ATOM 2962 C CA . VAL A 1 367 ? 18.266 -18.719 17.641 1 59.72 367 VAL A CA 1
ATOM 2963 C C . VAL A 1 367 ? 19.375 -19.75 17.781 1 59.72 367 VAL A C 1
ATOM 2965 O O . VAL A 1 367 ? 20.172 -19.953 16.844 1 59.72 367 VAL A O 1
ATOM 2968 N N . ASN A 1 368 ? 20 -19.844 18.734 1 58.66 368 ASN A N 1
ATOM 2969 C CA . ASN A 1 368 ? 21.062 -20.812 19.031 1 58.66 368 ASN A CA 1
ATOM 2970 C C . ASN A 1 368 ? 20.641 -22.234 18.672 1 58.66 368 ASN A C 1
ATOM 2972 O O . ASN A 1 368 ? 20.875 -23.172 19.422 1 58.66 368 ASN A O 1
ATOM 2976 N N . GLU A 1 369 ? 19.875 -22.359 17.656 1 67.56 369 GLU A N 1
ATOM 2977 C CA . GLU A 1 369 ? 19.469 -23.734 17.406 1 67.56 369 GLU A CA 1
ATOM 2978 C C . GLU A 1 369 ? 20 -24.219 16.062 1 67.56 369 GLU A C 1
ATOM 2980 O O . GLU A 1 369 ? 19.234 -24.344 15.094 1 67.56 369 GLU A O 1
ATOM 2985 N N . GLY A 1 370 ? 21.234 -24.547 15.977 1 74.38 370 GLY A N 1
ATOM 2986 C CA . GLY A 1 370 ? 21.922 -25.031 14.789 1 74.38 370 GLY A CA 1
ATOM 2987 C C . GLY A 1 370 ? 21.312 -26.297 14.211 1 74.38 370 GLY A C 1
ATOM 2988 O O . GLY A 1 370 ? 21.172 -26.422 12.992 1 74.38 370 GLY A O 1
ATOM 2989 N N . ALA A 1 371 ? 20.875 -27.125 15.055 1 80.94 371 ALA A N 1
ATOM 2990 C CA . ALA A 1 371 ? 20.297 -28.391 14.609 1 80.94 371 ALA A CA 1
ATOM 2991 C C . ALA A 1 371 ? 19 -28.172 13.859 1 80.94 371 ALA A C 1
ATOM 2993 O O . ALA A 1 371 ? 18.719 -28.828 12.859 1 80.94 371 ALA A O 1
ATOM 2994 N N . LEU A 1 372 ? 18.234 -27.281 14.32 1 84 372 LEU A N 1
ATOM 2995 C CA . LEU A 1 372 ? 16.953 -26.984 13.695 1 84 372 LEU A CA 1
ATOM 2996 C C . LEU A 1 372 ? 17.156 -26.359 12.312 1 84 372 LEU A C 1
ATOM 2998 O O . LEU A 1 372 ? 16.422 -26.672 11.375 1 84 372 LEU A O 1
ATOM 3002 N N . VAL A 1 373 ? 18.172 -25.594 12.18 1 86.12 373 VAL A N 1
ATOM 3003 C CA . VAL A 1 373 ? 18.469 -24.953 10.906 1 86.12 373 VAL A CA 1
ATOM 3004 C C . VAL A 1 373 ? 18.875 -26 9.875 1 86.12 373 VAL A C 1
ATOM 3006 O O . VAL A 1 373 ? 18.484 -25.938 8.711 1 86.12 373 VAL A O 1
ATOM 3009 N N . LEU A 1 374 ? 19.625 -26.969 10.375 1 88.25 374 LEU A N 1
ATOM 3010 C CA . LEU A 1 374 ? 20.078 -28.031 9.484 1 88.25 374 LEU A CA 1
ATOM 3011 C C . LEU A 1 374 ? 18.891 -28.875 9.016 1 88.25 374 LEU A C 1
ATOM 3013 O O . LEU A 1 374 ? 18.875 -29.344 7.875 1 88.25 374 LEU A O 1
ATOM 3017 N N . GLU A 1 375 ? 17.969 -29.047 9.891 1 90.44 375 GLU A N 1
ATOM 3018 C CA . GLU A 1 375 ? 16.781 -29.812 9.531 1 90.44 375 GLU A CA 1
ATOM 3019 C C . GLU A 1 375 ? 15.953 -29.094 8.477 1 90.44 375 GLU A C 1
ATOM 3021 O O . GLU A 1 375 ? 15.492 -29.719 7.512 1 90.44 375 GLU A O 1
ATOM 3026 N N . TYR A 1 376 ? 15.781 -27.844 8.648 1 92.06 376 TYR A N 1
ATOM 3027 C CA . TYR A 1 376 ? 15.023 -27.047 7.676 1 92.06 376 TYR A CA 1
ATOM 3028 C C . TYR A 1 376 ? 15.758 -26.984 6.34 1 92.06 376 TYR A C 1
ATOM 3030 O O . TYR A 1 376 ? 15.125 -26.953 5.281 1 92.06 376 TYR A O 1
ATOM 3038 N N . ARG A 1 377 ? 17.047 -26.984 6.41 1 92.81 377 ARG A N 1
ATOM 3039 C CA . ARG A 1 377 ? 17.828 -26.953 5.18 1 92.81 377 ARG A CA 1
ATOM 3040 C C . ARG A 1 377 ? 17.672 -28.25 4.387 1 92.81 377 ARG A C 1
ATOM 3042 O O . ARG A 1 377 ? 17.562 -28.219 3.16 1 92.81 377 ARG A O 1
ATOM 3049 N N . ARG A 1 378 ? 17.641 -29.312 5.082 1 93.88 378 ARG A N 1
ATOM 3050 C CA . ARG A 1 378 ? 17.453 -30.609 4.434 1 93.88 378 ARG A CA 1
ATOM 3051 C C . ARG A 1 378 ? 16.078 -30.703 3.791 1 93.88 378 ARG A C 1
ATOM 3053 O O . ARG A 1 378 ? 15.945 -31.203 2.674 1 93.88 378 ARG A O 1
ATOM 3060 N N . ARG A 1 379 ? 15.156 -30.25 4.48 1 95.12 379 ARG A N 1
ATOM 3061 C CA . ARG A 1 379 ? 13.797 -30.234 3.943 1 95.12 379 ARG A CA 1
ATOM 3062 C C . ARG A 1 379 ? 13.695 -29.344 2.719 1 95.12 379 ARG A C 1
ATOM 3064 O O . ARG A 1 379 ? 13 -29.672 1.754 1 95.12 379 ARG A O 1
ATOM 3071 N N . ALA A 1 380 ? 14.32 -28.203 2.842 1 96.75 380 ALA A N 1
ATOM 3072 C CA . ALA A 1 380 ? 14.32 -27.266 1.719 1 96.75 380 ALA A CA 1
ATOM 3073 C C . ALA A 1 380 ? 15.008 -27.891 0.5 1 96.75 380 ALA A C 1
ATOM 3075 O O . ALA A 1 380 ? 14.586 -27.656 -0.637 1 96.75 380 ALA A O 1
ATOM 3076 N N . LEU A 1 381 ? 16.047 -28.672 0.724 1 97.06 381 LEU A N 1
ATOM 3077 C CA . LEU A 1 381 ? 16.734 -29.344 -0.375 1 97.06 381 LEU A CA 1
ATOM 3078 C C . LEU A 1 381 ? 15.812 -30.359 -1.044 1 97.06 381 LEU A C 1
ATOM 3080 O O . LEU A 1 381 ? 15.789 -30.484 -2.271 1 97.06 381 LEU A O 1
ATOM 3084 N N . SER A 1 382 ? 15.094 -31.062 -0.221 1 97.06 382 SER A N 1
ATOM 3085 C CA . SER A 1 382 ? 14.133 -32.031 -0.759 1 97.06 382 SER A CA 1
ATOM 3086 C C . SER A 1 382 ? 13.055 -31.312 -1.578 1 97.06 382 SER A C 1
ATOM 3088 O O . SER A 1 382 ? 12.594 -31.844 -2.594 1 97.06 382 SER A O 1
ATOM 3090 N N . ALA A 1 383 ? 12.594 -30.219 -1.098 1 97.69 383 ALA A N 1
ATOM 3091 C CA . ALA A 1 383 ? 11.609 -29.422 -1.829 1 97.69 383 ALA A CA 1
ATOM 3092 C C . ALA A 1 383 ? 12.172 -28.938 -3.16 1 97.69 383 ALA A C 1
ATOM 3094 O O . ALA A 1 383 ? 11.461 -28.906 -4.172 1 97.69 383 ALA A O 1
ATOM 3095 N N . ALA A 1 384 ? 13.406 -28.5 -3.156 1 97.94 384 ALA A N 1
ATOM 3096 C CA . ALA A 1 384 ? 14.062 -28.062 -4.383 1 97.94 384 ALA A CA 1
ATOM 3097 C C . ALA A 1 384 ? 14.141 -29.188 -5.402 1 97.94 384 ALA A C 1
ATOM 3099 O O . ALA A 1 384 ? 13.961 -28.953 -6.605 1 97.94 384 ALA A O 1
ATOM 3100 N N . GLN A 1 385 ? 14.422 -30.359 -4.898 1 97.31 385 GLN A N 1
ATOM 3101 C CA . GLN A 1 385 ? 14.453 -31.531 -5.777 1 97.31 385 GLN A CA 1
ATOM 3102 C C . GLN A 1 385 ? 13.102 -31.75 -6.449 1 97.31 385 GLN A C 1
ATOM 3104 O O . GLN A 1 385 ? 13.039 -32.062 -7.641 1 97.31 385 GLN A O 1
ATOM 3109 N N . GLU A 1 386 ? 12.094 -31.609 -5.664 1 95.69 386 GLU A N 1
ATOM 3110 C CA . GLU A 1 386 ? 10.75 -31.766 -6.207 1 95.69 386 GLU A CA 1
ATOM 3111 C C . GLU A 1 386 ? 10.43 -30.672 -7.223 1 95.69 386 GLU A C 1
ATOM 3113 O O . GLU A 1 386 ? 9.758 -30.922 -8.219 1 95.69 386 GLU A O 1
ATOM 3118 N N . ILE A 1 387 ? 10.812 -29.438 -6.992 1 96.69 387 ILE A N 1
ATOM 3119 C CA . ILE A 1 387 ? 10.586 -28.328 -7.914 1 96.69 387 ILE A CA 1
ATOM 3120 C C . ILE A 1 387 ? 11.281 -28.609 -9.242 1 96.69 387 ILE A C 1
ATOM 3122 O O . ILE A 1 387 ? 10.695 -28.422 -10.312 1 96.69 387 ILE A O 1
ATOM 3126 N N . VAL A 1 388 ? 12.516 -29.125 -9.18 1 95.56 388 VAL A N 1
ATOM 3127 C CA . VAL A 1 388 ? 13.281 -29.422 -10.391 1 95.56 388 VAL A CA 1
ATOM 3128 C C . VAL A 1 388 ? 12.586 -30.531 -11.18 1 95.56 388 VAL A C 1
ATOM 3130 O O . VAL A 1 388 ? 12.469 -30.453 -12.406 1 95.56 388 VAL A O 1
ATOM 3133 N N . LYS A 1 389 ? 12.117 -31.469 -10.461 1 92.5 389 LYS A N 1
ATOM 3134 C CA . LYS A 1 389 ? 11.391 -32.562 -11.094 1 92.5 389 LYS A CA 1
ATOM 3135 C C . LYS A 1 389 ? 10.133 -32.062 -11.797 1 92.5 389 LYS A C 1
ATOM 3137 O O . LYS A 1 389 ? 9.859 -32.406 -12.938 1 92.5 389 LYS A O 1
ATOM 3142 N N . GLN A 1 390 ? 9.406 -31.25 -11.156 1 90.75 390 GLN A N 1
ATOM 3143 C CA . GLN A 1 390 ? 8.18 -30.703 -11.719 1 90.75 390 GLN A CA 1
ATOM 3144 C C . GLN A 1 390 ? 8.484 -29.734 -12.859 1 90.75 390 GLN A C 1
ATOM 3146 O O . GLN A 1 390 ? 7.73 -29.641 -13.828 1 90.75 390 GLN A O 1
ATOM 3151 N N . ALA A 1 391 ? 9.516 -28.984 -12.641 1 90.44 391 ALA A N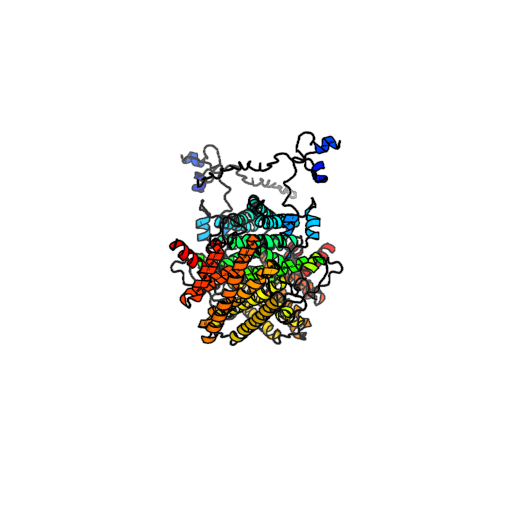 1
ATOM 3152 C CA . ALA A 1 391 ? 9.906 -28.031 -13.672 1 90.44 391 ALA A CA 1
ATOM 3153 C C . ALA A 1 391 ? 10.266 -28.734 -14.977 1 90.44 391 ALA A C 1
ATOM 3155 O O . ALA A 1 391 ? 10.039 -28.203 -16.062 1 90.44 391 ALA A O 1
ATOM 3156 N N . LYS A 1 392 ? 10.852 -29.922 -14.906 1 87.25 392 LYS A N 1
ATOM 3157 C CA . LYS A 1 392 ? 11.133 -30.719 -16.094 1 87.25 392 LYS A CA 1
ATOM 3158 C C . LYS A 1 392 ? 9.844 -31.062 -16.828 1 87.25 392 LYS A C 1
ATOM 3160 O O . LYS A 1 392 ? 9.82 -31.109 -18.062 1 87.25 392 LYS A O 1
ATOM 3165 N N . GLY A 1 393 ? 8.828 -31.25 -16.031 1 82.12 393 GLY A N 1
ATOM 3166 C CA . GLY A 1 393 ? 7.527 -31.531 -16.625 1 82.12 393 GLY A CA 1
ATOM 3167 C C . GLY A 1 393 ? 6.938 -30.328 -17.344 1 82.12 393 GLY A C 1
ATOM 3168 O O . GLY A 1 393 ? 6.176 -30.5 -18.297 1 82.12 393 GLY A O 1
ATOM 3169 N N . LEU A 1 394 ? 7.281 -29.141 -16.969 1 83.12 394 LEU A N 1
ATOM 3170 C CA . LEU A 1 394 ? 6.777 -27.922 -17.594 1 83.12 394 LEU A CA 1
ATOM 3171 C C . LEU A 1 394 ? 7.301 -27.797 -19.031 1 83.12 394 LEU A C 1
ATOM 3173 O O . LEU A 1 394 ? 6.633 -27.219 -19.891 1 83.12 394 LEU A O 1
ATOM 3177 N N . ILE A 1 395 ? 8.508 -28.266 -19.203 1 77.06 395 ILE A N 1
ATOM 3178 C CA . ILE A 1 395 ? 9.078 -28.234 -20.547 1 77.06 395 ILE A CA 1
ATOM 3179 C C . ILE A 1 395 ? 8.219 -29.047 -21.5 1 77.06 395 ILE A C 1
ATOM 3181 O O . ILE A 1 395 ? 8.008 -28.656 -22.656 1 77.06 395 ILE A O 1
ATOM 3185 N N . GLU A 1 396 ? 7.758 -30.047 -20.891 1 70.69 396 GLU A N 1
ATOM 3186 C CA . GLU A 1 396 ? 6.93 -30.938 -21.719 1 70.69 396 GLU A CA 1
ATOM 3187 C C . GLU A 1 396 ? 5.578 -30.297 -22.016 1 70.69 396 GLU A C 1
ATOM 3189 O O . GLU A 1 396 ? 4.949 -30.609 -23.031 1 70.69 396 GLU A O 1
ATOM 3194 N N . PHE A 1 397 ? 5.184 -29.406 -21.062 1 63.75 397 PHE A N 1
ATOM 3195 C CA . PHE A 1 397 ? 3.928 -28.688 -21.234 1 63.75 397 PHE A CA 1
ATOM 3196 C C . PHE A 1 397 ? 3.971 -27.844 -22.516 1 63.75 397 PHE A C 1
ATOM 3198 O O . PHE A 1 397 ? 2.975 -27.75 -23.234 1 63.75 397 PHE A O 1
ATOM 3205 N N . TYR A 1 398 ? 5.043 -27.25 -22.656 1 56.28 398 TYR A N 1
ATOM 3206 C CA . TYR A 1 398 ? 5.242 -26.391 -23.828 1 56.28 398 TYR A CA 1
ATOM 3207 C C . TYR A 1 398 ? 4.977 -27.156 -25.109 1 56.28 398 TYR A C 1
ATOM 3209 O O . TYR A 1 398 ? 4.352 -26.641 -26.047 1 56.28 398 TYR A O 1
ATOM 3217 N N . PHE A 1 399 ? 5.391 -28.422 -25.031 1 51.28 399 PHE A N 1
ATOM 3218 C CA . PHE A 1 399 ? 5.211 -29.266 -26.203 1 51.28 399 PHE A CA 1
ATOM 3219 C C . PHE A 1 399 ? 3.734 -29.562 -26.438 1 51.28 399 PHE A C 1
ATOM 3221 O O . PHE A 1 399 ? 3.277 -29.625 -27.578 1 51.28 399 PHE A O 1
ATOM 3228 N N . PHE A 1 400 ? 3.094 -29.609 -25.328 1 48.91 400 PHE A N 1
ATOM 3229 C CA . PHE A 1 400 ? 1.681 -29.953 -25.422 1 48.91 400 PHE A CA 1
ATOM 3230 C C . PHE A 1 400 ? 0.821 -28.688 -25.484 1 48.91 400 PHE A C 1
ATOM 3232 O O . PHE A 1 400 ? -0.4 -28.766 -25.328 1 48.91 400 PHE A O 1
ATOM 3239 N N . LYS A 1 401 ? 1.407 -27.688 -25.734 1 55.34 401 LYS A N 1
ATOM 3240 C CA . LYS A 1 401 ? 0.73 -26.406 -25.906 1 55.34 401 LYS A CA 1
ATOM 3241 C C . LYS A 1 401 ? -0.002 -26 -24.625 1 55.34 401 LYS A C 1
ATOM 3243 O O . LYS A 1 401 ? -1.098 -25.438 -24.688 1 55.34 401 LYS A O 1
ATOM 3248 N N . VAL A 1 402 ? 0.559 -26.672 -23.469 1 57.22 402 VAL A N 1
ATOM 3249 C CA . VAL A 1 402 ? -0.025 -26.281 -22.203 1 57.22 402 VAL A CA 1
ATOM 3250 C C . VAL A 1 402 ? 0.688 -25.031 -21.672 1 57.22 402 VAL A C 1
ATOM 3252 O O . VAL A 1 402 ? 1.913 -24.922 -21.766 1 57.22 402 VAL A O 1
ATOM 3255 N N . GLN A 1 403 ? -0.188 -24.141 -21.234 1 67.56 403 GLN A N 1
ATOM 3256 C CA . GLN A 1 403 ? 0.344 -22.844 -20.859 1 67.56 403 GLN A CA 1
ATOM 3257 C C . GLN A 1 403 ? 0.881 -22.875 -19.422 1 67.56 403 GLN A C 1
ATOM 3259 O O . GLN A 1 403 ? 0.336 -23.562 -18.562 1 67.56 403 GLN A O 1
ATOM 3264 N N . VAL A 1 404 ? 2.088 -22.438 -19.344 1 74.94 404 VAL A N 1
ATOM 3265 C CA . VAL A 1 404 ? 2.689 -22.219 -18.031 1 74.94 404 VAL A CA 1
ATOM 3266 C C . VAL A 1 404 ? 2.07 -20.984 -17.375 1 74.94 404 VAL A C 1
ATOM 3268 O O . VAL A 1 404 ? 1.779 -20 -18.047 1 74.94 404 VAL A O 1
ATOM 3271 N N . HIS A 1 405 ? 1.729 -21.156 -16.125 1 80.62 405 HIS A N 1
ATOM 3272 C CA . HIS A 1 405 ? 1.18 -20.016 -15.383 1 80.62 405 HIS A CA 1
ATOM 3273 C C . HIS A 1 405 ? 2.105 -18.797 -15.477 1 80.62 405 HIS A C 1
ATOM 3275 O O . HIS A 1 405 ? 3.32 -18.938 -15.305 1 80.62 405 HIS A O 1
ATOM 3281 N N . PRO A 1 406 ? 1.635 -17.656 -15.688 1 78.56 406 PRO A N 1
ATOM 3282 C CA . PRO A 1 406 ? 2.473 -16.484 -15.906 1 78.56 406 PRO A CA 1
ATOM 3283 C C . PRO A 1 406 ? 3.312 -16.125 -14.688 1 78.56 406 PRO A C 1
ATOM 3285 O O . PRO A 1 406 ? 4.367 -15.492 -14.82 1 78.56 406 PRO A O 1
ATOM 3288 N N . LEU A 1 407 ? 2.98 -16.516 -13.547 1 84.31 407 LEU A N 1
ATOM 3289 C CA . LEU A 1 407 ? 3.709 -16.156 -12.336 1 84.31 407 LEU A CA 1
ATOM 3290 C C . LEU A 1 407 ? 4.68 -17.266 -11.93 1 84.31 407 LEU A C 1
ATOM 3292 O O . LEU A 1 407 ? 5.355 -17.156 -10.906 1 84.31 407 LEU A O 1
ATOM 3296 N N . MET A 1 408 ? 4.844 -18.266 -12.812 1 86.25 408 MET A N 1
ATOM 3297 C CA . MET A 1 408 ? 5.656 -19.438 -12.539 1 86.25 408 MET A CA 1
ATOM 3298 C C . MET A 1 408 ? 7.113 -19.062 -12.297 1 86.25 408 MET A C 1
ATOM 3300 O O . MET A 1 408 ? 7.805 -19.703 -11.5 1 86.25 408 MET A O 1
ATOM 3304 N N . PRO A 1 409 ? 7.566 -18.047 -12.875 1 83.94 409 PRO A N 1
ATOM 3305 C CA . PRO A 1 409 ? 8.977 -17.703 -12.672 1 83.94 409 PRO A CA 1
ATOM 3306 C C . PRO A 1 409 ? 9.297 -17.359 -11.227 1 83.94 409 PRO A C 1
ATOM 3308 O O . PRO A 1 409 ? 10.422 -17.562 -10.766 1 83.94 409 PRO A O 1
ATOM 3311 N N . ILE A 1 410 ? 8.398 -16.906 -10.469 1 86.88 410 ILE A N 1
ATOM 3312 C CA . ILE A 1 410 ? 8.656 -16.406 -9.125 1 86.88 410 ILE A CA 1
ATOM 3313 C C . ILE A 1 410 ? 9.086 -17.547 -8.211 1 86.88 410 ILE A C 1
ATOM 3315 O O . ILE A 1 410 ? 10.156 -17.5 -7.602 1 86.88 410 ILE A O 1
ATOM 3319 N N . PRO A 1 411 ? 8.305 -18.594 -8.133 1 91.81 411 PRO A N 1
ATOM 3320 C CA . PRO A 1 411 ? 8.773 -19.688 -7.281 1 91.81 411 PRO A CA 1
ATOM 3321 C C . PRO A 1 411 ? 10.016 -20.391 -7.844 1 91.81 411 PRO A C 1
ATOM 3323 O O . PRO A 1 411 ? 10.844 -20.891 -7.082 1 91.81 411 PRO A O 1
ATOM 3326 N N . LEU A 1 412 ? 10.188 -20.422 -9.141 1 90.88 412 LEU A N 1
ATOM 3327 C CA . LEU A 1 412 ? 11.367 -21.047 -9.734 1 90.88 412 LEU A CA 1
ATOM 3328 C C . LEU A 1 412 ? 12.625 -20.234 -9.43 1 90.88 412 LEU A C 1
ATOM 3330 O O . LEU A 1 412 ? 13.68 -20.797 -9.141 1 90.88 412 LEU A O 1
ATOM 3334 N N . LEU A 1 413 ? 12.516 -18.969 -9.523 1 88.75 413 LEU A N 1
ATOM 3335 C CA . LEU A 1 413 ? 13.641 -18.094 -9.203 1 88.75 413 LEU A CA 1
ATOM 3336 C C . LEU A 1 413 ? 14.008 -18.203 -7.727 1 88.75 413 LEU A C 1
ATOM 3338 O O . LEU A 1 413 ? 15.188 -18.156 -7.371 1 88.75 413 LEU A O 1
ATOM 3342 N N . LEU A 1 414 ? 13.039 -18.312 -6.898 1 90.62 414 LEU A N 1
ATOM 3343 C CA . LEU A 1 414 ? 13.297 -18.516 -5.477 1 90.62 414 LEU A CA 1
ATOM 3344 C C . LEU A 1 414 ? 14.117 -19.781 -5.254 1 90.62 414 LEU A C 1
ATOM 3346 O O . LEU A 1 414 ? 15.031 -19.797 -4.418 1 90.62 414 LEU A O 1
ATOM 3350 N N . CYS A 1 415 ? 13.82 -20.75 -6.012 1 94.5 415 CYS A N 1
ATOM 3351 C CA . CYS A 1 415 ? 14.531 -22.031 -5.906 1 94.5 415 CYS A CA 1
ATOM 3352 C C . CYS A 1 415 ? 15.977 -21.875 -6.387 1 94.5 415 CYS A C 1
ATOM 3354 O O . CYS A 1 415 ? 16.906 -22.359 -5.73 1 94.5 415 CYS A O 1
ATOM 3356 N N . VAL A 1 416 ? 16.141 -21.203 -7.453 1 92.56 416 VAL A N 1
ATOM 3357 C CA . VAL A 1 416 ? 17.484 -21 -8 1 92.56 416 VAL A CA 1
ATOM 3358 C C . VAL A 1 416 ? 18.344 -20.219 -7.012 1 92.56 416 VAL A C 1
ATOM 3360 O O . VAL A 1 416 ? 19.516 -20.547 -6.809 1 92.56 416 VAL A O 1
ATOM 3363 N N . GLU A 1 417 ? 17.797 -19.25 -6.461 1 90.25 417 GLU A N 1
ATOM 3364 C CA . GLU A 1 417 ? 18.516 -18.422 -5.508 1 90.25 417 GLU A CA 1
ATOM 3365 C C . GLU A 1 417 ? 18.906 -19.219 -4.262 1 90.25 417 GLU A C 1
ATOM 3367 O O . GLU A 1 417 ? 20 -19.031 -3.723 1 90.25 417 GLU A O 1
ATOM 3372 N N . PHE A 1 418 ? 18.031 -20.031 -3.791 1 93.31 418 PHE A N 1
ATOM 3373 C CA . PHE A 1 418 ? 18.297 -20.906 -2.648 1 93.31 418 PHE A CA 1
ATOM 3374 C C . PHE A 1 418 ? 19.438 -21.859 -2.961 1 93.31 418 PHE A C 1
ATOM 3376 O O . PHE A 1 418 ? 20.375 -22.016 -2.164 1 93.31 418 PHE A O 1
ATOM 3383 N N . LEU A 1 419 ? 19.375 -22.469 -4.152 1 94.88 419 LEU A N 1
ATOM 3384 C CA . LEU A 1 419 ? 20.391 -23.438 -4.555 1 94.88 419 LEU A CA 1
ATOM 3385 C C . LEU A 1 419 ? 21.75 -22.734 -4.73 1 94.88 419 LEU A C 1
ATOM 3387 O O . LEU A 1 419 ? 22.781 -23.281 -4.324 1 94.88 419 LEU A O 1
ATOM 3391 N N . TYR A 1 420 ? 21.719 -21.578 -5.191 1 90.88 420 TYR A N 1
ATOM 3392 C CA . TYR A 1 420 ? 22.938 -20.812 -5.402 1 90.88 420 TYR A CA 1
ATOM 3393 C C . TYR A 1 420 ? 23.578 -20.422 -4.074 1 90.88 420 TYR A C 1
ATOM 3395 O O . TYR A 1 420 ? 24.797 -20.516 -3.906 1 90.88 420 TYR A O 1
ATOM 3403 N N . SER A 1 421 ? 22.734 -19.938 -3.105 1 88.31 421 SER A N 1
ATOM 3404 C CA . SER A 1 421 ? 23.25 -19.469 -1.821 1 88.31 421 SER A CA 1
ATOM 3405 C C . SER A 1 421 ? 23.844 -20.609 -1.004 1 88.31 421 SER A C 1
ATOM 3407 O O . SER A 1 421 ? 24.719 -20.375 -0.16 1 88.31 421 SER A O 1
ATOM 3409 N N . ASN A 1 422 ? 23.438 -21.859 -1.34 1 90.75 422 ASN A N 1
ATOM 3410 C CA . ASN A 1 422 ? 23.906 -22.984 -0.55 1 90.75 422 ASN A CA 1
ATOM 3411 C C . ASN A 1 422 ? 24.812 -23.906 -1.367 1 90.75 422 ASN A C 1
ATOM 3413 O O . ASN A 1 422 ? 25.047 -25.047 -0.985 1 90.75 422 ASN A O 1
ATOM 3417 N N . ARG A 1 423 ? 25.328 -23.469 -2.438 1 87.75 423 ARG A N 1
ATOM 3418 C CA . ARG A 1 423 ? 26.078 -24.281 -3.371 1 87.75 423 ARG A CA 1
ATOM 3419 C C . ARG A 1 423 ? 27.359 -24.812 -2.719 1 87.75 423 ARG A C 1
ATOM 3421 O O . ARG A 1 423 ? 27.859 -25.875 -3.088 1 87.75 423 ARG A O 1
ATOM 3428 N N . GLY A 1 424 ? 27.844 -24.094 -1.735 1 84.94 424 GLY A N 1
ATOM 3429 C CA . GLY A 1 424 ? 29.094 -24.484 -1.081 1 84.94 424 GLY A CA 1
ATOM 3430 C C . GLY A 1 424 ? 28.891 -25.516 0.005 1 84.94 424 GLY A C 1
ATOM 3431 O O . GLY A 1 424 ? 29.859 -26.125 0.48 1 84.94 424 GLY A O 1
ATOM 3432 N N . SER A 1 425 ? 27.75 -25.891 0.376 1 84 425 SER A N 1
ATOM 3433 C CA . SER A 1 425 ? 27.484 -26.781 1.507 1 84 425 SER A CA 1
ATOM 3434 C C . SER A 1 425 ? 27.531 -28.234 1.09 1 84 425 SER A C 1
ATOM 3436 O O . SER A 1 425 ? 28 -29.094 1.849 1 84 425 SER A O 1
ATOM 3438 N N . ASP A 1 426 ? 26.938 -28.578 -0.051 1 86.94 426 ASP A N 1
ATOM 3439 C CA . ASP A 1 426 ? 26.812 -29.953 -0.546 1 86.94 426 ASP A CA 1
ATOM 3440 C C . ASP A 1 426 ? 26.797 -29.984 -2.072 1 86.94 426 ASP A C 1
ATOM 3442 O O . ASP A 1 426 ? 26.344 -29.031 -2.717 1 86.94 426 ASP A O 1
ATOM 3446 N N . ALA A 1 427 ? 27.297 -31.031 -2.654 1 90.06 427 ALA A N 1
ATOM 3447 C CA . ALA A 1 427 ? 27.359 -31.203 -4.102 1 90.06 427 ALA A CA 1
ATOM 3448 C C . ALA A 1 427 ? 25.953 -31.297 -4.707 1 90.06 427 ALA A C 1
ATOM 3450 O O . ALA A 1 427 ? 25.75 -30.953 -5.875 1 90.06 427 ALA A O 1
ATOM 3451 N N . ALA A 1 428 ? 25.078 -31.75 -3.871 1 92.75 428 ALA A N 1
ATOM 3452 C CA . ALA A 1 428 ? 23.703 -31.922 -4.348 1 92.75 428 ALA A CA 1
ATOM 3453 C C . ALA A 1 428 ? 23.109 -30.578 -4.758 1 92.75 428 ALA A C 1
ATOM 3455 O O . ALA A 1 428 ? 22.344 -30.5 -5.723 1 92.75 428 ALA A O 1
ATOM 3456 N N . PHE A 1 429 ? 23.5 -29.516 -4.094 1 94.19 429 PHE A N 1
ATOM 3457 C CA . PHE A 1 429 ? 22.984 -28.188 -4.395 1 94.19 429 PHE A CA 1
ATOM 3458 C C . PHE A 1 429 ? 23.438 -27.734 -5.777 1 94.19 429 PHE A C 1
ATOM 3460 O O . PHE A 1 429 ? 22.641 -27.203 -6.559 1 94.19 429 PHE A O 1
ATOM 3467 N N . ASN A 1 430 ? 24.641 -27.984 -6.066 1 92.38 430 ASN A N 1
ATOM 3468 C CA . ASN A 1 430 ? 25.188 -27.562 -7.348 1 92.38 430 ASN A CA 1
ATOM 3469 C C . ASN A 1 430 ? 24.594 -28.359 -8.508 1 92.38 430 ASN A C 1
ATOM 3471 O O . ASN A 1 430 ? 24.344 -27.812 -9.578 1 92.38 430 ASN A O 1
ATOM 3475 N N . SER A 1 431 ? 24.422 -29.609 -8.266 1 94.94 431 SER A N 1
ATOM 3476 C CA . SER A 1 431 ? 23.844 -30.453 -9.305 1 94.94 431 SER A CA 1
ATOM 3477 C C . SER A 1 431 ? 22.422 -30 -9.641 1 94.94 431 SER A C 1
ATOM 3479 O O . SER A 1 431 ? 22.062 -29.859 -10.82 1 94.94 431 SER A O 1
ATOM 3481 N N . LEU A 1 432 ? 21.672 -29.75 -8.641 1 95.81 432 LEU A N 1
ATOM 3482 C CA . LEU A 1 432 ? 20.297 -29.297 -8.836 1 95.81 432 LEU A CA 1
ATOM 3483 C C . LEU A 1 432 ? 20.266 -27.922 -9.484 1 95.81 432 LEU A C 1
ATOM 3485 O O . LEU A 1 432 ? 19.391 -27.625 -10.305 1 95.81 432 LEU A O 1
ATOM 3489 N N . LEU A 1 433 ? 21.172 -27.062 -9.062 1 94.5 433 LEU A N 1
ATOM 3490 C CA . LEU A 1 433 ? 21.281 -25.719 -9.641 1 94.5 433 LEU A CA 1
ATOM 3491 C C . LEU A 1 433 ? 21.531 -25.797 -11.141 1 94.5 433 LEU A C 1
ATOM 3493 O O . LEU A 1 433 ? 20.875 -25.109 -11.922 1 94.5 433 LEU A O 1
ATOM 3497 N N . GLN A 1 434 ? 22.422 -26.672 -11.547 1 93.12 434 GLN A N 1
ATOM 3498 C CA . GLN A 1 434 ? 22.75 -26.797 -12.969 1 93.12 434 GLN A CA 1
ATOM 3499 C C . GLN A 1 434 ? 21.578 -27.359 -13.758 1 93.12 434 GLN A C 1
ATOM 3501 O O . GLN A 1 434 ? 21.312 -26.938 -14.883 1 93.12 434 GLN A O 1
ATOM 3506 N N . GLU A 1 435 ? 20.953 -28.281 -13.164 1 94.75 435 GLU A N 1
ATOM 3507 C CA . GLU A 1 435 ? 19.766 -28.844 -13.812 1 94.75 435 GLU A CA 1
ATOM 3508 C C . GLU A 1 435 ? 18.688 -27.781 -14.008 1 94.75 435 GLU A C 1
ATOM 3510 O O . GLU A 1 435 ? 18.078 -27.703 -15.07 1 94.75 435 GLU A O 1
ATOM 3515 N N . LEU A 1 436 ? 18.469 -27 -13 1 93.5 436 LEU A N 1
ATOM 3516 C CA . LEU A 1 436 ? 17.438 -25.953 -13.07 1 93.5 436 LEU A CA 1
ATOM 3517 C C . LEU A 1 436 ? 17.828 -24.875 -14.078 1 93.5 436 LEU A C 1
ATOM 3519 O O . LEU A 1 436 ? 16.969 -24.375 -14.805 1 93.5 436 LEU A O 1
ATOM 3523 N N . LEU A 1 437 ? 19.078 -24.562 -14.133 1 90.69 437 LEU A N 1
ATOM 3524 C CA . LEU A 1 437 ? 19.547 -23.594 -15.109 1 90.69 437 LEU A CA 1
ATOM 3525 C C . LEU A 1 437 ? 19.375 -24.109 -16.531 1 90.69 437 LEU A C 1
ATOM 3527 O O . LEU A 1 437 ? 19.062 -23.344 -17.438 1 90.69 437 LEU A O 1
ATOM 3531 N N . GLN A 1 438 ? 19.516 -25.391 -16.672 1 89.75 438 GLN A N 1
ATOM 3532 C CA . GLN A 1 438 ? 19.266 -25.984 -17.969 1 89.75 438 GLN A CA 1
ATOM 3533 C C . GLN A 1 438 ? 17.797 -25.891 -18.359 1 89.75 438 GLN A C 1
ATOM 3535 O O . GLN A 1 438 ? 17.469 -25.641 -19.516 1 89.75 438 GLN A O 1
ATOM 3540 N N . ILE A 1 439 ? 17 -26.062 -17.375 1 89.69 439 ILE A N 1
ATOM 3541 C CA . ILE A 1 439 ? 15.57 -25.922 -17.594 1 89.69 439 ILE A CA 1
ATOM 3542 C C . ILE A 1 439 ? 15.234 -24.484 -17.969 1 89.69 439 ILE A C 1
ATOM 3544 O O . ILE A 1 439 ? 14.422 -24.234 -18.859 1 89.69 439 ILE A O 1
ATOM 3548 N N . PHE A 1 440 ? 15.844 -23.516 -17.312 1 87.81 440 PHE A N 1
ATOM 3549 C CA . PHE A 1 440 ? 15.633 -22.109 -17.578 1 87.81 440 PHE A CA 1
ATOM 3550 C C . PHE A 1 440 ? 16.016 -21.766 -19.016 1 87.81 440 PHE A C 1
ATOM 3552 O O . PHE A 1 440 ? 15.406 -20.891 -19.641 1 87.81 440 PHE A O 1
ATOM 3559 N N . ARG A 1 441 ? 16.953 -22.438 -19.531 1 84.62 441 ARG A N 1
ATOM 3560 C CA . ARG A 1 441 ? 17.391 -22.203 -20.906 1 84.62 441 ARG A CA 1
ATOM 3561 C C . ARG A 1 441 ? 16.391 -22.766 -21.906 1 84.62 441 ARG A C 1
ATOM 3563 O O . ARG A 1 441 ? 16.266 -22.266 -23.031 1 84.62 441 ARG A O 1
ATOM 3570 N N . GLN A 1 442 ? 15.695 -23.734 -21.438 1 81.88 442 GLN A N 1
ATOM 3571 C CA . GLN A 1 442 ? 14.758 -24.406 -22.344 1 81.88 442 GLN A CA 1
ATOM 3572 C C . GLN A 1 442 ? 13.383 -23.75 -22.281 1 81.88 442 GLN A C 1
ATOM 3574 O O . GLN A 1 442 ? 12.648 -23.75 -23.281 1 81.88 442 GLN A O 1
ATOM 3579 N N . LEU A 1 443 ? 13.109 -23.234 -21.141 1 78.06 443 LEU A N 1
ATOM 3580 C CA . LEU A 1 443 ? 11.805 -22.594 -21 1 78.06 443 LEU A CA 1
ATOM 3581 C C . LEU A 1 443 ? 11.797 -21.234 -21.672 1 78.06 443 LEU A C 1
ATOM 3583 O O . LEU A 1 443 ? 12.703 -20.422 -21.453 1 78.06 443 LEU A O 1
ATOM 3587 N N . LYS A 1 444 ? 10.977 -21.141 -22.578 1 67 444 LYS A N 1
ATOM 3588 C CA . LYS A 1 444 ? 10.891 -19.875 -23.297 1 67 444 LYS A CA 1
ATOM 3589 C C . LYS A 1 444 ? 9.922 -18.922 -22.609 1 67 444 LYS A C 1
ATOM 3591 O O . LYS A 1 444 ? 8.898 -19.359 -22.062 1 67 444 LYS A O 1
ATOM 3596 N N . ASN A 1 445 ? 10.516 -17.719 -22.438 1 59.59 445 ASN A N 1
ATOM 3597 C CA . ASN A 1 445 ? 9.641 -16.672 -21.922 1 59.59 445 ASN A CA 1
ATOM 3598 C C . ASN A 1 445 ? 8.445 -16.438 -22.828 1 59.59 445 ASN A C 1
ATOM 3600 O O . ASN A 1 445 ? 8.609 -16.141 -24.016 1 59.59 445 ASN A O 1
ATOM 3604 N N . PRO A 1 446 ? 7.312 -17 -22.344 1 53.88 446 PRO A N 1
ATOM 3605 C CA . PRO A 1 446 ? 6.148 -16.828 -23.219 1 53.88 446 PRO A CA 1
ATOM 3606 C C . PRO A 1 446 ? 6.027 -15.398 -23.766 1 53.88 446 PRO A C 1
ATOM 3608 O O . PRO A 1 446 ? 5.453 -15.195 -24.828 1 53.88 446 PRO A O 1
ATOM 3611 N N . ASN A 1 447 ? 6.562 -14.422 -22.922 1 51.62 447 ASN A N 1
ATOM 3612 C CA . ASN A 1 447 ? 6.426 -13.016 -23.297 1 51.62 447 ASN A CA 1
ATOM 3613 C C . ASN A 1 447 ? 7.422 -12.625 -24.375 1 51.62 447 ASN A C 1
ATOM 3615 O O . ASN A 1 447 ? 7.152 -11.727 -25.172 1 51.62 447 ASN A O 1
ATOM 3619 N N . ASP A 1 448 ? 8.594 -13.102 -24.375 1 54.06 448 ASP A N 1
ATOM 3620 C CA . ASP A 1 448 ? 9.648 -12.891 -25.359 1 54.06 448 ASP A CA 1
ATOM 3621 C C . ASP A 1 448 ? 10.328 -14.211 -25.719 1 54.06 448 ASP A C 1
ATOM 3623 O O . ASP A 1 448 ? 11.281 -14.625 -25.062 1 54.06 448 ASP A O 1
ATOM 3627 N N . PRO A 1 449 ? 9.648 -14.875 -26.75 1 57.25 449 PRO A N 1
ATOM 3628 C CA . PRO A 1 449 ? 10.211 -16.188 -27.078 1 57.25 449 PRO A CA 1
ATOM 3629 C C . PRO A 1 449 ? 11.703 -16.141 -27.359 1 57.25 449 PRO A C 1
ATOM 3631 O O . PRO A 1 449 ? 12.367 -17.172 -27.406 1 57.25 449 PRO A O 1
ATOM 3634 N N . THR A 1 450 ? 12.07 -14.828 -27.562 1 59.34 450 THR A N 1
ATOM 3635 C CA . THR A 1 450 ? 13.508 -14.711 -27.781 1 59.34 450 THR A CA 1
ATOM 3636 C C . THR A 1 450 ? 14.273 -14.836 -26.469 1 59.34 450 THR A C 1
ATOM 3638 O O . THR A 1 450 ? 15.484 -15.062 -26.469 1 59.34 450 THR A O 1
ATOM 3641 N N . GLN A 1 451 ? 13.359 -14.75 -25.375 1 67.25 451 GLN A N 1
ATOM 3642 C CA . GLN A 1 451 ? 14.047 -14.789 -24.078 1 67.25 451 GLN A CA 1
ATOM 3643 C C . GLN A 1 451 ? 13.672 -16.047 -23.297 1 67.25 451 GLN A C 1
ATOM 3645 O O . GLN A 1 451 ? 12.539 -16.516 -23.359 1 67.25 451 GLN A O 1
ATOM 3650 N N . SER A 1 452 ? 14.602 -16.562 -22.859 1 73.62 452 SER A N 1
ATOM 3651 C CA . SER A 1 452 ? 14.414 -17.719 -21.984 1 73.62 452 SER A CA 1
ATOM 3652 C C . SER A 1 452 ? 14.352 -17.297 -20.531 1 73.62 452 SER A C 1
ATOM 3654 O O . SER A 1 452 ? 14.555 -16.125 -20.203 1 73.62 452 SER A O 1
ATOM 3656 N N . TYR A 1 453 ? 13.93 -18.188 -19.688 1 76.56 453 TYR A N 1
ATOM 3657 C CA . TYR A 1 453 ? 13.82 -17.906 -18.266 1 76.56 453 TYR A CA 1
ATOM 3658 C C . TYR A 1 453 ? 15.172 -17.5 -17.688 1 76.56 453 TYR A C 1
ATOM 3660 O O . TYR A 1 453 ? 15.242 -16.922 -16.594 1 76.56 453 TYR A O 1
ATOM 3668 N N . ILE A 1 454 ? 16.203 -17.766 -18.484 1 75.81 454 ILE A N 1
ATOM 3669 C CA . ILE A 1 454 ? 17.547 -17.438 -18 1 75.81 454 ILE A CA 1
ATOM 3670 C C . ILE A 1 454 ? 17.719 -15.93 -17.922 1 75.81 454 ILE A C 1
ATOM 3672 O O . ILE A 1 454 ? 18.453 -15.422 -17.062 1 75.81 454 ILE A O 1
ATOM 3676 N N . HIS A 1 455 ? 17.016 -15.227 -18.719 1 75.25 455 HIS A N 1
ATOM 3677 C CA . HIS A 1 455 ? 17.109 -13.766 -18.75 1 75.25 455 HIS A CA 1
ATOM 3678 C C . HIS A 1 455 ? 16.438 -13.141 -17.531 1 75.25 455 HIS A C 1
ATOM 3680 O O . HIS A 1 455 ? 16.766 -12.008 -17.156 1 75.25 455 HIS A O 1
ATOM 3686 N N . LEU A 1 456 ? 15.594 -13.969 -16.938 1 75.06 456 LEU A N 1
ATOM 3687 C CA . LEU A 1 456 ? 14.898 -13.477 -15.766 1 75.06 456 LEU A CA 1
ATOM 3688 C C . LEU A 1 456 ? 15.859 -13.328 -14.586 1 75.06 456 LEU A C 1
ATOM 3690 O O . LEU A 1 456 ? 15.625 -12.516 -13.688 1 75.06 456 LEU A O 1
ATOM 3694 N N . LEU A 1 457 ? 16.859 -14.078 -14.641 1 74 457 LEU A N 1
ATOM 3695 C CA . LEU A 1 457 ? 17.859 -14.008 -13.578 1 74 457 LEU A CA 1
ATOM 3696 C C . LEU A 1 457 ? 18.562 -12.656 -13.594 1 74 457 LEU A C 1
ATOM 3698 O O . LEU A 1 457 ? 18.922 -12.133 -12.531 1 74 457 LEU A O 1
ATOM 3702 N N . GLU A 1 458 ? 18.656 -12.125 -14.727 1 70.19 458 GLU A N 1
ATOM 3703 C CA . GLU A 1 458 ? 19.312 -10.828 -14.867 1 70.19 458 GLU A CA 1
ATOM 3704 C C . GLU A 1 458 ? 18.422 -9.703 -14.359 1 70.19 458 GLU A C 1
ATOM 3706 O O . GLU A 1 458 ? 18.922 -8.68 -13.875 1 70.19 458 GLU A O 1
ATOM 3711 N N . LEU A 1 459 ? 17.234 -10.047 -14.484 1 64.75 459 LEU A N 1
ATOM 3712 C CA . LEU A 1 459 ? 16.281 -9.016 -14.109 1 64.75 459 LEU A CA 1
ATOM 3713 C C . LEU A 1 459 ? 16 -9.047 -12.609 1 64.75 459 LEU A C 1
ATOM 3715 O O . LEU A 1 459 ? 15.5 -8.07 -12.047 1 64.75 459 LEU A O 1
ATOM 3719 N N . SER A 1 460 ? 16.438 -10.195 -12.086 1 64.31 460 SER A N 1
ATOM 3720 C CA . SER A 1 460 ? 16.172 -10.359 -10.656 1 64.31 460 SER A CA 1
ATOM 3721 C C . SER A 1 460 ? 17.094 -9.469 -9.828 1 64.31 460 SER A C 1
ATOM 3723 O O . SER A 1 460 ? 18.281 -9.336 -10.133 1 64.31 460 SER A O 1
ATOM 3725 N N . CYS A 1 461 ? 16.625 -8.57 -9.062 1 57.75 461 CYS A N 1
ATOM 3726 C CA . CYS A 1 461 ? 17.375 -7.566 -8.312 1 57.75 461 CYS A CA 1
ATOM 3727 C C . CYS A 1 461 ? 17.844 -8.125 -6.977 1 57.75 461 CYS A C 1
ATOM 3729 O O . CYS A 1 461 ? 18.172 -7.367 -6.059 1 57.75 461 CYS A O 1
ATOM 3731 N N . THR A 1 462 ? 17.891 -9.484 -6.938 1 62.38 462 THR A N 1
ATOM 3732 C CA . THR A 1 462 ? 18.422 -10.031 -5.699 1 62.38 462 THR A CA 1
ATOM 3733 C C . THR A 1 462 ? 19.938 -10.234 -5.816 1 62.38 462 THR A C 1
ATOM 3735 O O . THR A 1 462 ? 20.453 -10.469 -6.91 1 62.38 462 THR A O 1
ATOM 3738 N N . ASN A 1 463 ? 20.547 -10.062 -4.758 1 62.5 463 ASN A N 1
ATOM 3739 C CA . ASN A 1 463 ? 21.984 -10.25 -4.727 1 62.5 463 ASN A CA 1
ATOM 3740 C C . ASN A 1 463 ? 22.391 -11.609 -5.285 1 62.5 463 ASN A C 1
ATOM 3742 O O . ASN A 1 463 ? 23.375 -11.711 -6.031 1 62.5 463 ASN A O 1
ATOM 3746 N N . ALA A 1 464 ? 21.625 -12.594 -5.008 1 66.81 464 ALA A N 1
ATOM 3747 C CA . ALA A 1 464 ? 21.953 -13.945 -5.449 1 66.81 464 ALA A CA 1
ATOM 3748 C C . ALA A 1 464 ? 21.844 -14.07 -6.965 1 66.81 464 ALA A C 1
ATOM 3750 O O . ALA A 1 464 ? 22.703 -14.68 -7.605 1 66.81 464 ALA A O 1
ATOM 3751 N N . SER A 1 465 ? 20.859 -13.422 -7.469 1 68.06 465 SER A N 1
ATOM 3752 C CA . SER A 1 465 ? 20.656 -13.5 -8.914 1 68.06 465 SER A CA 1
ATOM 3753 C C . SER A 1 465 ? 21.719 -12.719 -9.672 1 68.06 465 SER A C 1
ATOM 3755 O O . SER A 1 465 ? 22.188 -13.156 -10.727 1 68.06 465 SER A O 1
ATOM 3757 N N . ILE A 1 466 ? 22.109 -11.672 -9.047 1 66.31 466 ILE A N 1
ATOM 3758 C CA . ILE A 1 466 ? 23.141 -10.844 -9.672 1 66.31 466 ILE A CA 1
ATOM 3759 C C . ILE A 1 466 ? 24.469 -11.602 -9.703 1 66.31 466 ILE A C 1
ATOM 3761 O O . ILE A 1 466 ? 25.156 -11.633 -10.727 1 66.31 466 ILE A O 1
ATOM 3765 N N . ASP A 1 467 ? 24.734 -12.273 -8.641 1 73.12 467 ASP A N 1
ATOM 3766 C CA . ASP A 1 467 ? 25.984 -13.039 -8.539 1 73.12 467 ASP A CA 1
ATOM 3767 C C . ASP A 1 467 ? 25.969 -14.234 -9.492 1 73.12 467 ASP A C 1
ATOM 3769 O O . ASP A 1 467 ? 26.984 -14.555 -10.102 1 73.12 467 ASP A O 1
ATOM 3773 N N . LEU A 1 468 ? 24.875 -14.797 -9.602 1 77.81 468 LEU A N 1
ATOM 3774 C CA . LEU A 1 468 ? 24.734 -15.969 -10.469 1 77.81 468 LEU A CA 1
ATOM 3775 C C . LEU A 1 468 ? 24.922 -15.586 -11.938 1 77.81 468 LEU A C 1
ATOM 3777 O O . LEU A 1 468 ? 25.562 -16.312 -12.695 1 77.81 468 LEU A O 1
ATOM 3781 N N . VAL A 1 469 ? 24.328 -14.453 -12.258 1 75.19 469 VAL A N 1
ATOM 3782 C CA . VAL A 1 469 ? 24.438 -13.992 -13.633 1 75.19 469 VAL A CA 1
ATOM 3783 C C . VAL A 1 469 ? 25.891 -13.609 -13.945 1 75.19 469 VAL A C 1
ATOM 3785 O O . VAL A 1 469 ? 26.391 -13.914 -15.023 1 75.19 469 VAL A O 1
ATOM 3788 N N . LYS A 1 470 ? 26.562 -13.008 -12.961 1 74 470 LYS A N 1
ATOM 3789 C CA . LYS A 1 470 ? 27.969 -12.625 -13.125 1 74 470 LYS A CA 1
ATOM 3790 C C . LYS A 1 470 ? 28.859 -13.859 -13.328 1 74 470 LYS A C 1
ATOM 3792 O O . LYS A 1 470 ? 29.766 -13.836 -14.148 1 74 470 LYS A O 1
ATOM 3797 N N . GLU A 1 471 ? 28.547 -14.883 -12.641 1 77.25 471 GLU A N 1
ATOM 3798 C CA . GLU A 1 471 ? 29.328 -16.125 -12.711 1 77.25 471 GLU A CA 1
ATOM 3799 C C . GLU A 1 471 ? 29.094 -16.844 -14.031 1 77.25 471 GLU A C 1
ATOM 3801 O O . GLU A 1 471 ? 30.016 -17.406 -14.609 1 77.25 471 GLU A O 1
ATOM 3806 N N . ASN A 1 472 ? 27.922 -16.766 -14.461 1 72.06 472 ASN A N 1
ATOM 3807 C CA . ASN A 1 472 ? 27.594 -17.453 -15.703 1 72.06 472 ASN A CA 1
ATOM 3808 C C . ASN A 1 472 ? 28.062 -16.672 -16.922 1 72.06 472 ASN A C 1
ATOM 3810 O O . ASN A 1 472 ? 28.266 -17.25 -18 1 72.06 472 ASN A O 1
ATOM 3814 N N . SER A 1 473 ? 28.062 -15.312 -16.797 1 65.5 473 SER A N 1
ATOM 3815 C CA . SER A 1 473 ? 28.578 -14.5 -17.891 1 65.5 473 SER A CA 1
ATOM 3816 C C . SER A 1 473 ? 30.078 -14.641 -18.016 1 65.5 473 SER A C 1
ATOM 3818 O O . SER A 1 473 ? 30.625 -14.547 -19.125 1 65.5 473 SER A O 1
ATOM 3820 N N . THR A 1 474 ? 30.812 -14.766 -16.922 1 56.84 474 THR A N 1
ATOM 3821 C CA . THR A 1 474 ? 32.25 -14.938 -16.969 1 56.84 474 THR A CA 1
ATOM 3822 C C . THR A 1 474 ? 32.625 -16.312 -17.5 1 56.84 474 THR A C 1
ATOM 3824 O O . THR A 1 474 ? 33.688 -16.5 -18.078 1 56.84 474 THR A O 1
ATOM 3827 N N . SER A 1 475 ? 31.797 -17.188 -17.312 1 49.28 475 SER A N 1
ATOM 3828 C CA . SER A 1 475 ? 32.125 -18.531 -17.781 1 49.28 475 SER A CA 1
ATOM 3829 C C . SER A 1 475 ? 31.797 -18.688 -19.266 1 49.28 475 SER A C 1
ATOM 3831 O O . SER A 1 475 ? 32.156 -19.703 -19.891 1 49.28 475 SER A O 1
ATOM 3833 N N . SER A 1 476 ? 30.969 -17.828 -19.781 1 41.5 476 SER A N 1
ATOM 3834 C CA . SER A 1 476 ? 30.844 -17.953 -21.219 1 41.5 476 SER A CA 1
ATOM 3835 C C . SER A 1 476 ? 31.922 -17.156 -21.953 1 41.5 476 SER A C 1
ATOM 3837 O O . SER A 1 476 ? 32.25 -16.047 -21.531 1 41.5 476 SER A O 1
ATOM 3839 N N . MET B 1 1 ? -29.062 87.625 13.961 1 25.58 1 MET B N 1
ATOM 3840 C CA . MET B 1 1 ? -27.906 86.812 14.102 1 25.58 1 MET B CA 1
ATOM 3841 C C . MET B 1 1 ? -27.984 85.625 13.148 1 25.58 1 MET B C 1
ATOM 3843 O O . MET B 1 1 ? -28.844 84.75 13.305 1 25.58 1 MET B O 1
ATOM 3847 N N . LEU B 1 2 ? -27.672 85.812 11.82 1 26.06 2 LEU B N 1
ATOM 3848 C CA . LEU B 1 2 ? -27.891 85.312 10.477 1 26.06 2 LEU B CA 1
ATOM 3849 C C . LEU B 1 2 ? -27.094 84 10.258 1 26.06 2 LEU B C 1
ATOM 3851 O O . LEU B 1 2 ? -25.859 84.062 10.32 1 26.06 2 LEU B O 1
ATOM 3855 N N . SER B 1 3 ? -27.562 82.875 10.859 1 29.08 3 SER B N 1
ATOM 3856 C CA . SER B 1 3 ? -26.984 81.562 10.93 1 29.08 3 SER B CA 1
ATOM 3857 C C . SER B 1 3 ? -26.625 81.062 9.547 1 29.08 3 SER B C 1
ATOM 3859 O O . SER B 1 3 ? -27.516 80.75 8.742 1 29.08 3 SER B O 1
ATOM 3861 N N . HIS B 1 4 ? -25.594 81.625 8.961 1 26 4 HIS B N 1
ATOM 3862 C CA . HIS B 1 4 ? -25.156 81.438 7.586 1 26 4 HIS B CA 1
ATOM 3863 C C . HIS B 1 4 ? -24.844 79.938 7.344 1 26 4 HIS B C 1
ATOM 3865 O O . HIS B 1 4 ? -24.109 79.312 8.117 1 26 4 HIS B O 1
ATOM 3871 N N . GLN B 1 5 ? -25.734 79.188 6.703 1 29.42 5 GLN B N 1
ATOM 3872 C CA . GLN B 1 5 ? -25.891 77.812 6.25 1 29.42 5 GLN B CA 1
ATOM 3873 C C . GLN B 1 5 ? -24.75 77.438 5.293 1 29.42 5 GLN B C 1
ATOM 3875 O O . GLN B 1 5 ? -24.875 77.625 4.082 1 29.42 5 GLN B O 1
ATOM 3880 N N . MET B 1 6 ? -23.484 77.812 5.699 1 28.97 6 MET B N 1
ATOM 3881 C CA . MET B 1 6 ? -22.547 77.688 4.598 1 28.97 6 MET B CA 1
ATOM 3882 C C . MET B 1 6 ? -22.5 76.25 4.086 1 28.97 6 MET B C 1
ATOM 3884 O O . MET B 1 6 ? -22.391 75.312 4.879 1 28.97 6 MET B O 1
ATOM 3888 N N . ALA B 1 7 ? -22.984 76 2.844 1 31.86 7 ALA B N 1
ATOM 3889 C CA . ALA B 1 7 ? -23.172 74.812 2.025 1 31.86 7 ALA B CA 1
ATOM 3890 C C . ALA B 1 7 ? -21.828 74.125 1.775 1 31.86 7 ALA B C 1
ATOM 3892 O O . ALA B 1 7 ? -20.875 74.75 1.323 1 31.86 7 ALA B O 1
ATOM 3893 N N . PRO B 1 8 ? -21.484 73.062 2.543 1 30.41 8 PRO B N 1
ATOM 3894 C CA . PRO B 1 8 ? -20.172 72.438 2.389 1 30.41 8 PRO B CA 1
ATOM 3895 C C . PRO B 1 8 ? -19.875 72 0.945 1 30.41 8 PRO B C 1
ATOM 3897 O O . PRO B 1 8 ? -20.797 71.688 0.201 1 30.41 8 PRO B O 1
ATOM 3900 N N . THR B 1 9 ? -19.078 72.688 0.224 1 24.34 9 THR B N 1
ATOM 3901 C CA . THR B 1 9 ? -18.609 72.5 -1.146 1 24.34 9 THR B CA 1
ATOM 3902 C C . THR B 1 9 ? -18.094 71.062 -1.355 1 24.34 9 THR B C 1
ATOM 3904 O O . THR B 1 9 ? -17.234 70.625 -0.599 1 24.34 9 THR B O 1
ATOM 3907 N N . ALA B 1 10 ? -18.875 70.25 -2.09 1 29.7 10 ALA B N 1
ATOM 3908 C CA . ALA B 1 10 ? -18.719 68.875 -2.598 1 29.7 10 ALA B CA 1
ATOM 3909 C C . ALA B 1 10 ? -17.406 68.75 -3.371 1 29.7 10 ALA B C 1
ATOM 3911 O O . ALA B 1 10 ? -17.266 69.25 -4.473 1 29.7 10 ALA B O 1
ATOM 3912 N N . HIS B 1 11 ? -16.188 69 -2.789 1 25.73 11 HIS B N 1
ATOM 3913 C CA . HIS B 1 11 ? -15.023 68.75 -3.631 1 25.73 11 HIS B CA 1
ATOM 3914 C C . HIS B 1 11 ? -15.047 67.375 -4.266 1 25.73 11 HIS B C 1
ATOM 3916 O O . HIS B 1 11 ? -15.156 66.375 -3.561 1 25.73 11 HIS B O 1
ATOM 3922 N N . THR B 1 12 ? -15.602 67.25 -5.449 1 28.06 12 THR B N 1
ATOM 3923 C CA . THR B 1 12 ? -15.641 66.062 -6.359 1 28.06 12 THR B CA 1
ATOM 3924 C C . THR B 1 12 ? -14.227 65.562 -6.633 1 28.06 12 THR B C 1
ATOM 3926 O O . THR B 1 12 ? -13.445 66.188 -7.324 1 28.06 12 THR B O 1
ATOM 3929 N N . HIS B 1 13 ? -13.461 65 -5.637 1 27.98 13 HIS B N 1
ATOM 3930 C CA . HIS B 1 13 ? -12.164 64.438 -5.945 1 27.98 13 HIS B CA 1
ATOM 3931 C C . HIS B 1 13 ? -12.281 63.406 -7.094 1 27.98 13 HIS B C 1
ATOM 3933 O O . HIS B 1 13 ? -13 62.406 -6.98 1 27.98 13 HIS B O 1
ATOM 3939 N N . THR B 1 14 ? -12.312 63.812 -8.375 1 30.39 14 THR B N 1
ATOM 3940 C CA . THR B 1 14 ? -12.156 62.969 -9.57 1 30.39 14 THR B CA 1
ATOM 3941 C C . THR B 1 14 ? -10.969 62.031 -9.43 1 30.39 14 THR B C 1
ATOM 3943 O O . THR B 1 14 ? -9.82 62.469 -9.43 1 30.39 14 THR B O 1
ATOM 3946 N N . SER B 1 15 ? -10.984 61.031 -8.531 1 31 15 SER B N 1
ATOM 3947 C CA . SER B 1 15 ? -9.938 60.031 -8.422 1 31 15 SER B CA 1
ATOM 3948 C C . SER B 1 15 ? -9.562 59.469 -9.789 1 31 15 SER B C 1
ATOM 3950 O O . SER B 1 15 ? -10.414 58.906 -10.492 1 31 15 SER B O 1
ATOM 3952 N N . GLN B 1 16 ? -8.68 60.125 -10.594 1 31.81 16 GLN B N 1
ATOM 3953 C CA . GLN B 1 16 ? -8.141 59.594 -11.852 1 31.81 16 GLN B CA 1
ATOM 3954 C C . GLN B 1 16 ? -7.789 58.125 -11.727 1 31.81 16 GLN B C 1
ATOM 3956 O O . GLN B 1 16 ? -7.203 57.688 -10.727 1 31.81 16 GLN B O 1
ATOM 3961 N N . PRO B 1 17 ? -8.484 57.188 -12.477 1 33.69 17 PRO B N 1
ATOM 3962 C CA . PRO B 1 17 ? -8.266 55.75 -12.461 1 33.69 17 PRO B CA 1
ATOM 3963 C C . PRO B 1 17 ? -6.789 55.375 -12.539 1 33.69 17 PRO B C 1
ATOM 3965 O O . PRO B 1 17 ? -6.02 56 -13.258 1 33.69 17 PRO B O 1
ATOM 3968 N N . THR B 1 18 ? -6.105 55.031 -11.508 1 34.88 18 THR B N 1
ATOM 3969 C CA . THR B 1 18 ? -4.746 54.5 -11.508 1 34.88 18 THR B CA 1
ATOM 3970 C C . THR B 1 18 ? -4.543 53.562 -12.688 1 34.88 18 THR B C 1
ATOM 3972 O O . THR B 1 18 ? -5.27 52.562 -12.828 1 34.88 18 THR B O 1
ATOM 3975 N N . ARG B 1 19 ? -4.16 54.094 -13.844 1 32.81 19 ARG B N 1
ATOM 3976 C CA . ARG B 1 19 ? -3.803 53.312 -15.031 1 32.81 19 ARG B CA 1
ATOM 3977 C C . ARG B 1 19 ? -3.049 52.031 -14.641 1 32.81 19 ARG B C 1
ATOM 3979 O O . ARG B 1 19 ? -1.975 52.094 -14.039 1 32.81 19 ARG B O 1
ATOM 3986 N N . GLN B 1 20 ? -3.773 51 -14.406 1 34.81 20 GLN B N 1
ATOM 3987 C CA . GLN B 1 20 ? -3.164 49.656 -14.32 1 34.81 20 GLN B CA 1
ATOM 3988 C C . GLN B 1 20 ? -2.066 49.5 -15.375 1 34.81 20 GLN B C 1
ATOM 3990 O O . GLN B 1 20 ? -2.309 49.688 -16.562 1 34.81 20 GLN B O 1
ATOM 3995 N N . ARG B 1 21 ? -0.795 49.906 -15.086 1 38.78 21 ARG B N 1
ATOM 3996 C CA . ARG B 1 21 ? 0.384 49.844 -15.938 1 38.78 21 ARG B CA 1
ATOM 3997 C C . ARG B 1 21 ? 0.422 48.531 -16.719 1 38.78 21 ARG B C 1
ATOM 3999 O O . ARG B 1 21 ? 0.841 47.5 -16.188 1 38.78 21 ARG B O 1
ATOM 4006 N N . GLN B 1 22 ? -0.566 48.188 -17.484 1 37.59 22 GLN B N 1
ATOM 4007 C CA . GLN B 1 22 ? -0.432 47.031 -18.391 1 37.59 22 GLN B CA 1
ATOM 4008 C C . GLN B 1 22 ? 0.806 47.188 -19.281 1 37.59 22 GLN B C 1
ATOM 4010 O O . GLN B 1 22 ? 0.784 47.906 -20.281 1 37.59 22 GLN B O 1
ATOM 4015 N N . ARG B 1 23 ? 2.012 47.25 -18.797 1 41.72 23 ARG B N 1
ATOM 4016 C CA . ARG B 1 23 ? 3.154 47.312 -19.703 1 41.72 23 ARG B CA 1
ATOM 4017 C C . ARG B 1 23 ? 3.148 46.156 -20.672 1 41.72 23 ARG B C 1
ATOM 4019 O O . ARG B 1 23 ? 3.221 45 -20.266 1 41.72 23 ARG B O 1
ATOM 4026 N N . THR B 1 24 ? 2.518 46.188 -21.734 1 46.16 24 THR B N 1
ATOM 4027 C CA . THR B 1 24 ? 2.369 45.219 -22.812 1 46.16 24 THR B CA 1
ATOM 4028 C C . THR B 1 24 ? 3.734 44.781 -23.344 1 46.16 24 THR B C 1
ATOM 4030 O O . THR B 1 24 ? 3.834 43.781 -24.078 1 46.16 24 THR B O 1
ATOM 4033 N N . GLY B 1 25 ? 4.922 45.5 -23.328 1 55.78 25 GLY B N 1
ATOM 4034 C CA . GLY B 1 25 ? 6.062 45.125 -24.156 1 55.78 25 GLY B CA 1
ATOM 4035 C C . GLY B 1 25 ? 7.094 44.281 -23.406 1 55.78 25 GLY B C 1
ATOM 4036 O O . GLY B 1 25 ? 7.125 44.281 -22.172 1 55.78 25 GLY B O 1
ATOM 4037 N N . ARG B 1 26 ? 7.789 43.281 -24 1 61.91 26 ARG B N 1
ATOM 4038 C CA . ARG B 1 26 ? 8.828 42.406 -23.453 1 61.91 26 ARG B CA 1
ATOM 4039 C C . ARG B 1 26 ? 10.102 43.188 -23.172 1 61.91 26 ARG B C 1
ATOM 4041 O O . ARG B 1 26 ? 10.555 44 -24 1 61.91 26 ARG B O 1
ATOM 4048 N N . ALA B 1 27 ? 10.516 43.156 -21.984 1 73.38 27 ALA B N 1
ATOM 4049 C CA . ALA B 1 27 ? 11.766 43.812 -21.625 1 73.38 27 ALA B CA 1
ATOM 4050 C C . ALA B 1 27 ? 12.953 43.125 -22.312 1 73.38 27 ALA B C 1
ATOM 4052 O O . ALA B 1 27 ? 12.93 41.938 -22.578 1 73.38 27 ALA B O 1
ATOM 4053 N N . CYS B 1 28 ? 13.898 43.812 -22.766 1 76.12 28 CYS B N 1
ATOM 4054 C CA . CYS B 1 28 ? 15.094 43.312 -23.422 1 76.12 28 CYS B CA 1
ATOM 4055 C C . CYS B 1 28 ? 16 42.594 -22.422 1 76.12 28 CYS B C 1
ATOM 4057 O O . CYS B 1 28 ? 15.891 42.812 -21.219 1 76.12 28 CYS B O 1
ATOM 4059 N N . GLU B 1 29 ? 16.844 41.719 -22.781 1 76.5 29 GLU B N 1
ATOM 4060 C CA . GLU B 1 29 ? 17.719 40.875 -21.953 1 76.5 29 GLU B CA 1
ATOM 4061 C C . GLU B 1 29 ? 18.672 41.75 -21.125 1 76.5 29 GLU B C 1
ATOM 4063 O O . GLU B 1 29 ? 18.969 41.438 -19.984 1 76.5 29 GLU B O 1
ATOM 4068 N N . GLU B 1 30 ? 19.031 42.844 -21.625 1 77.94 30 GLU B N 1
ATOM 4069 C C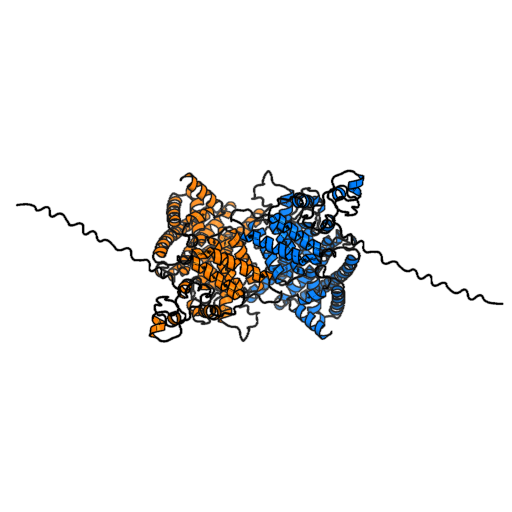A . GLU B 1 30 ? 19.969 43.719 -20.922 1 77.94 30 GLU B CA 1
ATOM 4070 C C . GLU B 1 30 ? 19.297 44.469 -19.781 1 77.94 30 GLU B C 1
ATOM 4072 O O . GLU B 1 30 ? 19.859 44.562 -18.672 1 77.94 30 GLU B O 1
ATOM 4077 N N . CYS B 1 31 ? 18.172 44.969 -19.969 1 76.69 31 CYS B N 1
ATOM 4078 C CA . CYS B 1 31 ? 17.438 45.656 -18.922 1 76.69 31 CYS B CA 1
ATOM 4079 C C . CYS B 1 31 ? 17.016 44.688 -17.828 1 76.69 31 CYS B C 1
ATOM 4081 O O . CYS B 1 31 ? 17.047 45.031 -16.641 1 76.69 31 CYS B O 1
ATOM 4083 N N . ARG B 1 32 ? 16.703 43.5 -18.25 1 73.88 32 ARG B N 1
ATOM 4084 C CA . ARG B 1 32 ? 16.375 42.438 -17.312 1 73.88 32 ARG B CA 1
ATOM 4085 C C . ARG B 1 32 ? 17.578 42.062 -16.453 1 73.88 32 ARG B C 1
ATOM 4087 O O . ARG B 1 32 ? 17.453 41.875 -15.234 1 73.88 32 ARG B O 1
ATOM 4094 N N . ARG B 1 33 ? 18.719 42.031 -17.047 1 73.94 33 ARG B N 1
ATOM 4095 C CA . ARG B 1 33 ? 19.969 41.688 -16.359 1 73.94 33 ARG B CA 1
ATOM 4096 C C . ARG B 1 33 ? 20.375 42.781 -15.375 1 73.94 33 ARG B C 1
ATOM 4098 O O . ARG B 1 33 ? 20.812 42.469 -14.258 1 73.94 33 ARG B O 1
ATOM 4105 N N . ARG B 1 34 ? 20.094 43.969 -15.703 1 74.56 34 ARG B N 1
ATOM 4106 C CA . ARG B 1 34 ? 20.531 45.125 -14.891 1 74.56 34 ARG B CA 1
ATOM 4107 C C . ARG B 1 34 ? 19.406 45.625 -13.992 1 74.56 34 ARG B C 1
ATOM 4109 O O . ARG B 1 34 ? 19.578 46.594 -13.273 1 74.56 34 ARG B O 1
ATOM 4116 N N . LYS B 1 35 ? 18.281 44.844 -13.977 1 72.31 35 LYS B N 1
ATOM 4117 C CA . LYS B 1 35 ? 17.109 45.156 -13.188 1 72.31 35 LYS B CA 1
ATOM 4118 C C . LYS B 1 35 ? 16.703 46.625 -13.375 1 72.31 35 LYS B C 1
ATOM 4120 O O . LYS B 1 35 ? 16.375 47.312 -12.406 1 72.31 35 LYS B O 1
ATOM 4125 N N . LEU B 1 36 ? 16.703 47.094 -14.672 1 77.88 36 LEU B N 1
ATOM 4126 C CA . LEU B 1 36 ? 16.281 48.469 -15.023 1 77.88 36 LEU B CA 1
ATOM 4127 C C . LEU B 1 36 ? 14.891 48.438 -15.633 1 77.88 36 LEU B C 1
ATOM 4129 O O . LEU B 1 36 ? 14.445 47.438 -16.172 1 77.88 36 LEU B O 1
ATOM 4133 N N . ARG B 1 37 ? 14.188 49.5 -15.344 1 77.94 37 ARG B N 1
ATOM 4134 C CA . ARG B 1 37 ? 12.867 49.656 -15.953 1 77.94 37 ARG B CA 1
ATOM 4135 C C . ARG B 1 37 ? 12.977 49.844 -17.453 1 77.94 37 ARG B C 1
ATOM 4137 O O . ARG B 1 37 ? 13.336 50.938 -17.922 1 77.94 37 ARG B O 1
ATOM 4144 N N . CYS B 1 38 ? 12.695 48.75 -18.25 1 74.5 38 CYS B N 1
ATOM 4145 C CA . CYS B 1 38 ? 12.75 48.75 -19.703 1 74.5 38 CYS B CA 1
ATOM 4146 C C . CYS B 1 38 ? 11.5 49.406 -20.281 1 74.5 38 CYS B C 1
ATOM 4148 O O . CYS B 1 38 ? 10.383 49.156 -19.828 1 74.5 38 CYS B O 1
ATOM 4150 N N . ASP B 1 39 ? 11.453 50.312 -21.203 1 77.88 39 ASP B N 1
ATOM 4151 C CA . ASP B 1 39 ? 10.305 50.969 -21.812 1 77.88 39 ASP B CA 1
ATOM 4152 C C . ASP B 1 39 ? 9.773 50.125 -23 1 77.88 39 ASP B C 1
ATOM 4154 O O . ASP B 1 39 ? 8.844 50.562 -23.672 1 77.88 39 ASP B O 1
ATOM 4158 N N . ALA B 1 40 ? 10.305 48.906 -23.328 1 76.25 40 ALA B N 1
ATOM 4159 C CA . ALA B 1 40 ? 9.906 47.906 -24.281 1 76.25 40 ALA B CA 1
ATOM 4160 C C . ALA B 1 40 ? 9.773 48.5 -25.688 1 76.25 40 ALA B C 1
ATOM 4162 O O . ALA B 1 40 ? 9.07 47.938 -26.547 1 76.25 40 ALA B O 1
ATOM 4163 N N . LEU B 1 41 ? 10.516 49.562 -25.938 1 77.44 41 LEU B N 1
ATOM 4164 C CA . LEU B 1 41 ? 10.516 50.094 -27.297 1 77.44 41 LEU B CA 1
ATOM 4165 C C . LEU B 1 41 ? 11.391 49.281 -28.219 1 77.44 41 LEU B C 1
ATOM 4167 O O . LEU B 1 41 ? 12.438 48.75 -27.812 1 77.44 41 LEU B O 1
ATOM 4171 N N . GLN B 1 42 ? 10.883 48.781 -29.391 1 74.81 42 GLN B N 1
ATOM 4172 C CA . GLN B 1 42 ? 11.617 48.094 -30.422 1 74.81 42 GLN B CA 1
ATOM 4173 C C . GLN B 1 42 ? 12.086 49.031 -31.516 1 74.81 42 GLN B C 1
ATOM 4175 O O . GLN B 1 42 ? 11.414 50.031 -31.797 1 74.81 42 GLN B O 1
ATOM 4180 N N . PRO B 1 43 ? 13.344 48.719 -32.031 1 77.25 43 PRO B N 1
ATOM 4181 C CA . PRO B 1 43 ? 14.195 47.531 -31.891 1 77.25 43 PRO B CA 1
ATOM 4182 C C . PRO B 1 43 ? 15.125 47.625 -30.688 1 77.25 43 PRO B C 1
ATOM 4184 O O . PRO B 1 43 ? 15.711 46.594 -30.266 1 77.25 43 PRO B O 1
ATOM 4187 N N . ARG B 1 44 ? 15.32 48.844 -30.156 1 81.25 44 ARG B N 1
ATOM 4188 C CA . ARG B 1 44 ? 16.172 49.031 -28.984 1 81.25 44 ARG B CA 1
ATOM 4189 C C . ARG B 1 44 ? 15.414 49.812 -27.906 1 81.25 44 ARG B C 1
ATOM 4191 O O . ARG B 1 44 ? 14.758 50.812 -28.188 1 81.25 44 ARG B O 1
ATOM 4198 N N . CYS B 1 45 ? 15.438 49.25 -26.656 1 79.62 45 CYS B N 1
ATOM 4199 C CA . CYS B 1 45 ? 14.766 49.938 -25.578 1 79.62 45 CYS B CA 1
ATOM 4200 C C . CYS B 1 45 ? 15.555 51.188 -25.156 1 79.62 45 CYS B C 1
ATOM 4202 O O . CYS B 1 45 ? 16.734 51.312 -25.484 1 79.62 45 CYS B O 1
ATOM 4204 N N . GLY B 1 46 ? 14.844 52.219 -24.641 1 82.56 46 GLY B N 1
ATOM 4205 C CA . GLY B 1 46 ? 15.445 53.5 -24.297 1 82.56 46 GLY B CA 1
ATOM 4206 C C . GLY B 1 46 ? 16.688 53.375 -23.422 1 82.56 46 GLY B C 1
ATOM 4207 O O . GLY B 1 46 ? 17.656 54.125 -23.609 1 82.56 46 GLY B O 1
ATOM 4208 N N . VAL B 1 47 ? 16.656 52.375 -22.578 1 84 47 VAL B N 1
ATOM 4209 C CA . VAL B 1 47 ? 17.781 52.156 -21.656 1 84 47 VAL B CA 1
ATOM 4210 C C . VAL B 1 47 ? 18.984 51.656 -22.438 1 84 47 VAL B C 1
ATOM 4212 O O . VAL B 1 47 ? 20.109 52.094 -22.219 1 84 47 VAL B O 1
ATOM 4215 N N . CYS B 1 48 ? 18.719 50.75 -23.234 1 80.94 48 CYS B N 1
ATOM 4216 C CA . CYS B 1 48 ? 19.797 50.188 -24.031 1 80.94 48 CYS B CA 1
ATOM 4217 C C . CYS B 1 48 ? 20.359 51.219 -25.016 1 80.94 48 CYS B C 1
ATOM 4219 O O . CYS B 1 48 ? 21.547 51.219 -25.312 1 80.94 48 CYS B O 1
ATOM 4221 N N . VAL B 1 49 ? 19.531 52.094 -25.531 1 84 49 VAL B N 1
ATOM 4222 C CA . VAL B 1 49 ? 19.969 53.156 -26.438 1 84 49 VAL B CA 1
ATOM 4223 C C . VAL B 1 49 ? 20.906 54.125 -25.688 1 84 49 VAL B C 1
ATOM 4225 O O . VAL B 1 49 ? 21.953 54.5 -26.203 1 84 49 VAL B O 1
ATOM 4228 N N . GLU B 1 50 ? 20.5 54.438 -24.469 1 81.5 50 GLU B N 1
ATOM 4229 C CA . GLU B 1 50 ? 21.297 55.375 -23.672 1 81.5 50 GLU B CA 1
ATOM 4230 C C . GLU B 1 50 ? 22.641 54.75 -23.281 1 81.5 50 GLU B C 1
ATOM 4232 O O . GLU B 1 50 ? 23.656 55.438 -23.25 1 81.5 50 GLU B O 1
ATOM 4237 N N . ALA B 1 51 ? 22.594 53.5 -23.031 1 80.19 51 ALA B N 1
ATOM 4238 C CA . ALA B 1 51 ? 23.797 52.812 -22.562 1 80.19 51 ALA B CA 1
ATOM 4239 C C . ALA B 1 51 ? 24.656 52.344 -23.734 1 80.19 51 ALA B C 1
ATOM 4241 O O . ALA B 1 51 ? 25.797 51.938 -23.547 1 80.19 51 ALA B O 1
ATOM 4242 N N . GLY B 1 52 ? 24.203 52.438 -24.969 1 80.31 52 GLY B N 1
ATOM 4243 C CA . GLY B 1 52 ? 24.938 52.062 -26.156 1 80.31 52 GLY B CA 1
ATOM 4244 C C . GLY B 1 52 ? 25.156 50.562 -26.281 1 80.31 52 GLY B C 1
ATOM 4245 O O . GLY B 1 52 ? 26.188 50.125 -26.797 1 80.31 52 GLY B O 1
ATOM 4246 N N . ILE B 1 53 ? 24.266 49.812 -25.609 1 79.5 53 ILE B N 1
ATOM 4247 C CA . ILE B 1 53 ? 24.438 48.344 -25.656 1 79.5 53 ILE B CA 1
ATOM 4248 C C . ILE B 1 53 ? 23.391 47.75 -26.594 1 79.5 53 ILE B C 1
ATOM 4250 O O . ILE B 1 53 ? 22.391 48.375 -26.906 1 79.5 53 ILE B O 1
ATOM 4254 N N . THR B 1 54 ? 23.703 46.531 -27.094 1 80.62 54 THR B N 1
ATOM 4255 C CA . THR B 1 54 ? 22.797 45.812 -27.969 1 80.62 54 THR B CA 1
ATOM 4256 C C . THR B 1 54 ? 21.562 45.312 -27.203 1 80.62 54 THR B C 1
ATOM 4258 O O . THR B 1 54 ? 21.703 44.719 -26.141 1 80.62 54 THR B O 1
ATOM 4261 N N . CYS B 1 55 ? 20.359 45.75 -27.641 1 76.44 55 CYS B N 1
ATOM 4262 C CA . CYS B 1 55 ? 19.078 45.406 -27.031 1 76.44 55 CYS B CA 1
ATOM 4263 C C . CYS B 1 55 ? 18.531 44.125 -27.625 1 76.44 55 CYS B C 1
ATOM 4265 O O . CYS B 1 55 ? 18.25 44.062 -28.828 1 76.44 55 CYS B O 1
ATOM 4267 N N . GLU B 1 56 ? 18.688 43.031 -27.031 1 77.69 56 GLU B N 1
ATOM 4268 C CA . GLU B 1 56 ? 18.141 41.75 -27.5 1 77.69 56 GLU B CA 1
ATOM 4269 C C . GLU B 1 56 ? 16.875 41.375 -26.734 1 77.69 56 GLU B C 1
ATOM 4271 O O . GLU B 1 56 ? 16.875 41.375 -25.5 1 77.69 56 GLU B O 1
ATOM 4276 N N . VAL B 1 57 ? 15.805 41.312 -27.453 1 71.56 57 VAL B N 1
ATOM 4277 C CA . VAL B 1 57 ? 14.555 40.812 -26.875 1 71.56 57 VAL B CA 1
ATOM 4278 C C . VAL B 1 57 ? 14.312 39.375 -27.281 1 71.56 57 VAL B C 1
ATOM 4280 O O . VAL B 1 57 ? 14.273 39.062 -28.469 1 71.56 57 VAL B O 1
ATOM 4283 N N . ASN B 1 58 ? 14.578 38.406 -26.422 1 60.47 58 ASN B N 1
ATOM 4284 C CA . ASN B 1 58 ? 14.266 37 -26.672 1 60.47 58 ASN B CA 1
ATOM 4285 C C . ASN B 1 58 ? 12.766 36.719 -26.594 1 60.47 58 ASN B C 1
ATOM 4287 O O . ASN B 1 58 ? 12.172 36.781 -25.516 1 60.47 58 ASN B O 1
ATOM 4291 N N . SER B 1 59 ? 12.125 36.625 -27.734 1 56.53 59 SER B N 1
ATOM 4292 C CA . SER B 1 59 ? 10.695 36.344 -27.859 1 56.53 59 SER B CA 1
ATOM 4293 C C . SER B 1 59 ? 10.359 34.938 -27.469 1 56.53 59 SER B C 1
ATOM 4295 O O . SER B 1 59 ? 9.195 34.594 -27.25 1 56.53 59 SER B O 1
ATOM 4297 N N . GLN B 1 60 ? 11.234 34.031 -27.594 1 50 60 GLN B N 1
ATOM 4298 C CA . GLN B 1 60 ? 10.969 32.625 -27.359 1 50 60 GLN B CA 1
ATOM 4299 C C . GLN B 1 60 ? 11.141 32.25 -25.891 1 50 60 GLN B C 1
ATOM 4301 O O . GLN B 1 60 ? 11.234 31.094 -25.531 1 50 60 GLN B O 1
ATOM 4306 N N . ARG B 1 61 ? 11.273 33.219 -25.109 1 46.06 61 ARG B N 1
ATOM 4307 C CA . ARG B 1 61 ? 11.531 32.844 -23.719 1 46.06 61 ARG B CA 1
ATOM 4308 C C . ARG B 1 61 ? 10.312 32.188 -23.094 1 46.06 61 ARG B C 1
ATOM 4310 O O . ARG B 1 61 ? 9.195 32.719 -23.203 1 46.06 61 ARG B O 1
ATOM 4317 N N . GLN B 1 62 ? 10.492 30.875 -22.797 1 44.34 62 GLN B N 1
ATOM 4318 C CA . GLN B 1 62 ? 9.461 30.172 -22.047 1 44.34 62 GLN B CA 1
ATOM 4319 C C . GLN B 1 62 ? 9.023 30.984 -20.828 1 44.34 62 GLN B C 1
ATOM 4321 O O . GLN B 1 62 ? 9.82 31.734 -20.266 1 44.34 62 GLN B O 1
ATOM 4326 N N . PRO B 1 63 ? 7.797 31.203 -20.688 1 43.19 63 PRO B N 1
ATOM 4327 C CA . PRO B 1 63 ? 7.297 31.938 -19.516 1 43.19 63 PRO B CA 1
ATOM 4328 C C . PRO B 1 63 ? 8.023 31.562 -18.234 1 43.19 63 PRO B C 1
ATOM 4330 O O . PRO B 1 63 ? 8.383 30.406 -18.031 1 43.19 63 PRO B O 1
ATOM 4333 N N . ARG B 1 64 ? 8.711 32.562 -17.609 1 41.22 64 ARG B N 1
ATOM 4334 C CA . ARG B 1 64 ? 9.406 32.375 -16.344 1 41.22 64 ARG B CA 1
ATOM 4335 C C . ARG B 1 64 ? 8.484 31.766 -15.289 1 41.22 64 ARG B C 1
ATOM 4337 O O . ARG B 1 64 ? 7.297 32.094 -15.234 1 41.22 64 ARG B O 1
ATOM 4344 N N . GLY B 1 65 ? 8.773 30.578 -14.906 1 45.38 65 GLY B N 1
ATOM 4345 C CA . GLY B 1 65 ? 8.07 30.016 -13.758 1 45.38 65 GLY B CA 1
ATOM 4346 C C . GLY B 1 65 ? 7.957 31 -12.602 1 45.38 65 GLY B C 1
ATOM 4347 O O . GLY B 1 65 ? 8.453 32.125 -12.68 1 45.38 65 GLY B O 1
ATOM 4348 N N . PRO B 1 66 ? 7.051 30.844 -11.664 1 46.72 66 PRO B N 1
ATOM 4349 C CA . PRO B 1 66 ? 6.883 31.781 -10.547 1 46.72 66 PRO B CA 1
ATOM 4350 C C . PRO B 1 66 ? 8.211 32.156 -9.891 1 46.72 66 PRO B C 1
ATOM 4352 O O . PRO B 1 66 ? 9.148 31.359 -9.883 1 46.72 66 PRO B O 1
ATOM 4355 N N . LYS B 1 67 ? 8.445 33.5 -9.539 1 45.81 67 LYS B N 1
ATOM 4356 C CA . LYS B 1 67 ? 9.656 34.094 -8.961 1 45.81 67 LYS B CA 1
ATOM 4357 C C . LYS B 1 67 ? 10.047 33.375 -7.668 1 45.81 67 LYS B C 1
ATOM 4359 O O . LYS B 1 67 ? 9.203 32.75 -7.02 1 45.81 67 LYS B O 1
ATOM 4364 N N . LYS B 1 68 ? 11.328 33.375 -7.312 1 48.28 68 LYS B N 1
ATOM 4365 C CA . LYS B 1 68 ? 12 32.75 -6.172 1 48.28 68 LYS B CA 1
ATOM 4366 C C . LYS B 1 68 ? 11.219 33 -4.883 1 48.28 68 LYS B C 1
ATOM 4368 O O . LYS B 1 68 ? 11.18 32.125 -4.008 1 48.28 68 LYS B O 1
ATOM 4373 N N . GLY B 1 69 ? 10.672 34.281 -4.836 1 46.5 69 GLY B N 1
ATOM 4374 C CA . GLY B 1 69 ? 9.961 34.625 -3.617 1 46.5 69 GLY B CA 1
ATOM 4375 C C . GLY B 1 69 ? 8.734 33.75 -3.375 1 46.5 69 GLY B C 1
ATOM 4376 O O . GLY B 1 69 ? 8.383 33.469 -2.229 1 46.5 69 GLY B O 1
ATOM 4377 N N . TYR B 1 70 ? 8.18 33.469 -4.465 1 46.28 70 TYR B N 1
ATOM 4378 C CA . TYR B 1 70 ? 6.965 32.656 -4.324 1 46.28 70 TYR B CA 1
ATOM 4379 C C . TYR B 1 70 ? 7.281 31.266 -3.812 1 46.28 70 TYR B C 1
ATOM 4381 O O . TYR B 1 70 ? 6.457 30.641 -3.139 1 46.28 70 TYR B O 1
ATOM 4389 N N . LEU B 1 71 ? 8.484 30.938 -4.094 1 49.06 71 LEU B N 1
ATOM 4390 C CA . LEU B 1 71 ? 8.922 29.641 -3.588 1 49.06 71 LEU B CA 1
ATOM 4391 C C . LEU B 1 71 ? 9.172 29.688 -2.084 1 49.06 71 LEU B C 1
ATOM 4393 O O . LEU B 1 71 ? 9.195 28.656 -1.414 1 49.06 71 LEU B O 1
ATOM 4397 N N . LYS B 1 72 ? 9.555 30.969 -1.701 1 47.66 72 LYS B N 1
ATOM 4398 C CA . LYS B 1 72 ? 9.672 31.125 -0.253 1 47.66 72 LYS B CA 1
ATOM 4399 C C . LYS B 1 72 ? 8.414 30.625 0.452 1 47.66 72 LYS B C 1
ATOM 4401 O O . LYS B 1 72 ? 8.484 30.078 1.557 1 47.66 72 LYS B O 1
ATOM 4406 N N . ALA B 1 73 ? 7.395 31.047 -0.306 1 44.19 73 ALA B N 1
ATOM 4407 C CA . ALA B 1 73 ? 6.133 30.625 0.29 1 44.19 73 ALA B CA 1
ATOM 4408 C C . ALA B 1 73 ? 5.988 29.109 0.243 1 44.19 73 ALA B C 1
ATOM 4410 O O . ALA B 1 73 ? 5.051 28.547 0.815 1 44.19 73 ALA B O 1
ATOM 4411 N N . LEU B 1 74 ? 6.609 28.562 -0.7 1 47.88 74 LEU B N 1
ATOM 4412 C CA . LEU B 1 74 ? 6.516 27.109 -0.686 1 47.88 74 LEU B CA 1
ATOM 4413 C C . LEU B 1 74 ? 7.035 26.547 0.631 1 47.88 74 LEU B C 1
ATOM 4415 O O . LEU B 1 74 ? 8.211 26.188 0.736 1 47.88 74 LEU B O 1
ATOM 4419 N N . ARG B 1 75 ? 6.609 27.125 1.579 1 45.56 75 ARG B N 1
ATOM 4420 C CA . ARG B 1 75 ? 6.844 26.625 2.932 1 45.56 75 ARG B CA 1
ATOM 4421 C C . ARG B 1 75 ? 6.621 25.125 3.008 1 45.56 75 ARG B C 1
ATOM 4423 O O . ARG B 1 75 ? 6.691 24.531 4.09 1 45.56 75 ARG B O 1
ATOM 4430 N N . ASN B 1 76 ? 6.105 24.578 1.92 1 51.12 76 ASN B N 1
ATOM 4431 C CA . ASN B 1 76 ? 6.039 23.125 2.01 1 51.12 76 ASN B CA 1
ATOM 4432 C C . ASN B 1 76 ? 7.426 22.484 1.884 1 51.12 76 ASN B C 1
ATOM 4434 O O . ASN B 1 76 ? 7.594 21.484 1.183 1 51.12 76 ASN B O 1
ATOM 4438 N N . ARG B 1 77 ? 8.328 23.25 2.521 1 61.16 77 ARG B N 1
ATOM 4439 C CA . ARG B 1 77 ? 9.773 23.172 2.691 1 61.16 77 ARG B CA 1
ATOM 4440 C C . ARG B 1 77 ? 10.164 21.906 3.463 1 61.16 77 ARG B C 1
ATOM 4442 O O . ARG B 1 77 ? 11.352 21.578 3.574 1 61.16 77 ARG B O 1
ATOM 4449 N N . VAL B 1 78 ? 9.094 21.203 3.691 1 67.56 78 VAL B N 1
ATOM 4450 C CA . VAL B 1 78 ? 9.484 20.203 4.676 1 67.56 78 VAL B CA 1
ATOM 4451 C C . VAL B 1 78 ? 10.297 19.094 3.994 1 67.56 78 VAL B C 1
ATOM 4453 O O . VAL B 1 78 ? 11.266 18.594 4.562 1 67.56 78 VAL B O 1
ATOM 4456 N N . ILE B 1 79 ? 10.039 18.969 2.645 1 80.19 79 ILE B N 1
ATOM 4457 C CA . ILE B 1 79 ? 10.672 17.766 2.09 1 80.19 79 ILE B CA 1
ATOM 4458 C C . ILE B 1 79 ? 11.797 18.172 1.136 1 80.19 79 ILE B C 1
ATOM 4460 O O . ILE B 1 79 ? 12.523 17.328 0.62 1 80.19 79 ILE B O 1
ATOM 4464 N N . LEU B 1 80 ? 11.945 19.516 0.974 1 86.75 80 LEU B N 1
ATOM 4465 C CA . LEU B 1 80 ? 12.945 19.953 0.003 1 86.75 80 LEU B CA 1
ATOM 4466 C C . LEU B 1 80 ? 14 20.828 0.665 1 86.75 80 LEU B C 1
ATOM 4468 O O . LEU B 1 80 ? 13.672 21.703 1.478 1 86.75 80 LEU B O 1
ATOM 4472 N N . HIS B 1 81 ? 15.203 20.531 0.372 1 87.75 81 HIS B N 1
ATOM 4473 C CA . HIS B 1 81 ? 16.281 21.453 0.7 1 87.75 81 HIS B CA 1
ATOM 4474 C C . HIS B 1 81 ? 16.344 22.609 -0.305 1 87.75 81 HIS B C 1
ATOM 4476 O O . HIS B 1 81 ? 16.578 22.375 -1.493 1 87.75 81 HIS B O 1
ATOM 4482 N N . GLN B 1 82 ? 16.297 23.766 0.116 1 86.56 82 GLN B N 1
ATOM 4483 C CA . GLN B 1 82 ? 16.094 24.922 -0.754 1 86.56 82 GLN B CA 1
ATOM 4484 C C . GLN B 1 82 ? 17.297 25.156 -1.657 1 86.56 82 GLN B C 1
ATOM 4486 O O . GLN B 1 82 ? 17.156 25.344 -2.865 1 86.56 82 GLN B O 1
ATOM 4491 N N . ARG B 1 83 ? 18.438 25.141 -1.104 1 83.69 83 ARG B N 1
ATOM 4492 C CA . ARG B 1 83 ? 19.641 25.406 -1.878 1 83.69 83 ARG B CA 1
ATOM 4493 C C . ARG B 1 83 ? 19.844 24.344 -2.949 1 83.69 83 ARG B C 1
ATOM 4495 O O . ARG B 1 83 ? 20.203 24.656 -4.086 1 83.69 83 ARG B O 1
ATOM 4502 N N . ARG B 1 84 ? 19.609 23.188 -2.566 1 87.12 84 ARG B N 1
ATOM 4503 C CA . ARG B 1 84 ? 19.766 22.094 -3.518 1 87.12 84 ARG B CA 1
ATOM 4504 C C . ARG B 1 84 ? 18.734 22.188 -4.637 1 87.12 84 ARG B C 1
ATOM 4506 O O . ARG B 1 84 ? 19.062 22.016 -5.809 1 87.12 84 ARG B O 1
ATOM 4513 N N . TYR B 1 85 ? 17.578 22.453 -4.289 1 88.06 85 TYR B N 1
ATOM 4514 C CA . TYR B 1 85 ? 16.5 22.594 -5.262 1 88.06 85 TYR B CA 1
ATOM 4515 C C . TYR B 1 85 ? 16.797 23.719 -6.242 1 88.06 85 TYR B C 1
ATOM 4517 O O . TYR B 1 85 ? 16.672 23.547 -7.457 1 88.06 85 TYR B O 1
ATOM 4525 N N . LEU B 1 86 ? 17.219 24.859 -5.727 1 84.88 86 LEU B N 1
ATOM 4526 C CA . LEU B 1 86 ? 17.469 26.031 -6.57 1 84.88 86 LEU B CA 1
ATOM 4527 C C . LEU B 1 86 ? 18.703 25.812 -7.438 1 84.88 86 LEU B C 1
ATOM 4529 O O . LEU B 1 86 ? 18.781 26.344 -8.547 1 84.88 86 LEU B O 1
ATOM 4533 N N . GLY B 1 87 ? 19.562 25.031 -6.855 1 84.25 87 GLY B N 1
ATOM 4534 C CA . GLY B 1 87 ? 20.766 24.734 -7.609 1 84.25 87 GLY B CA 1
ATOM 4535 C C . GLY B 1 87 ? 20.5 24.047 -8.93 1 84.25 87 GLY B C 1
ATOM 4536 O O . GLY B 1 87 ? 21.016 24.453 -9.969 1 84.25 87 GLY B O 1
ATOM 4537 N N . TRP B 1 88 ? 19.625 22.969 -8.828 1 87.75 88 TRP B N 1
ATOM 4538 C CA . TRP B 1 88 ? 19.391 22.219 -10.062 1 87.75 88 TRP B CA 1
ATOM 4539 C C . TRP B 1 88 ? 18.203 22.797 -10.82 1 87.75 88 TRP B C 1
ATOM 4541 O O . TRP B 1 88 ? 18.047 22.547 -12.023 1 87.75 88 TRP B O 1
ATOM 4551 N N . ALA B 1 89 ? 17.359 23.562 -10.219 1 85.56 89 ALA B N 1
ATOM 4552 C CA . ALA B 1 89 ? 16.156 24.109 -10.867 1 85.56 89 ALA B CA 1
ATOM 4553 C C . ALA B 1 89 ? 16.531 25.062 -11.984 1 85.56 89 ALA B C 1
ATOM 4555 O O . ALA B 1 89 ? 15.797 25.219 -12.961 1 85.56 89 ALA B O 1
ATOM 4556 N N . ARG B 1 90 ? 17.734 25.562 -11.844 1 80.88 90 ARG B N 1
ATOM 4557 C CA . ARG B 1 90 ? 18.172 26.547 -12.812 1 80.88 90 ARG B CA 1
ATOM 4558 C C . ARG B 1 90 ? 18.891 25.891 -13.984 1 80.88 90 ARG B C 1
ATOM 4560 O O . ARG B 1 90 ? 19.094 26.516 -15.031 1 80.88 90 ARG B O 1
ATOM 4567 N N . SER B 1 91 ? 19.094 24.688 -13.742 1 85.44 91 SER B N 1
ATOM 4568 C CA . SER B 1 91 ? 19.828 23.969 -14.789 1 85.44 91 SER B CA 1
ATOM 4569 C C . SER B 1 91 ? 18.922 23.641 -15.969 1 85.44 91 SER B C 1
ATOM 4571 O O . SER B 1 91 ? 17.75 23.328 -15.781 1 85.44 91 SER B O 1
ATOM 4573 N N . ALA B 1 92 ? 19.406 23.797 -17.172 1 79.88 92 ALA B N 1
ATOM 4574 C CA . ALA B 1 92 ? 18.656 23.516 -18.391 1 79.88 92 ALA B CA 1
ATOM 4575 C C . ALA B 1 92 ? 18.531 22 -18.609 1 79.88 92 ALA B C 1
ATOM 4577 O O . ALA B 1 92 ? 17.531 21.516 -19.125 1 79.88 92 ALA B O 1
ATOM 4578 N N . SER B 1 93 ? 19.516 21.312 -18.234 1 83.62 93 SER B N 1
ATOM 4579 C CA . SER B 1 93 ? 19.516 19.875 -18.438 1 83.62 93 SER B CA 1
ATOM 4580 C C . SER B 1 93 ? 19.125 19.125 -17.172 1 83.62 93 SER B C 1
ATOM 4582 O O . SER B 1 93 ? 19.984 18.766 -16.359 1 83.62 93 SER B O 1
ATOM 4584 N N . LYS B 1 94 ? 17.859 19.031 -16.938 1 85.56 94 LYS B N 1
ATOM 4585 C CA . LYS B 1 94 ? 17.391 18.359 -15.727 1 85.56 94 LYS B CA 1
ATOM 4586 C C . LYS B 1 94 ? 16.891 16.953 -16.047 1 85.56 94 LYS B C 1
ATOM 4588 O O . LYS B 1 94 ? 16.375 16.703 -17.141 1 85.56 94 LYS B O 1
ATOM 4593 N N . LYS B 1 95 ? 17.172 16.125 -15.086 1 85.81 95 LYS B N 1
ATOM 4594 C CA . LYS B 1 95 ? 16.547 14.812 -15.148 1 85.81 95 LYS B CA 1
ATOM 4595 C C . LYS B 1 95 ? 15.023 14.93 -15.164 1 85.81 95 LYS B C 1
ATOM 4597 O O . LYS B 1 95 ? 14.469 15.93 -14.711 1 85.81 95 LYS B O 1
ATOM 4602 N N . ILE B 1 96 ? 14.391 13.969 -15.695 1 85.5 96 ILE B N 1
ATOM 4603 C CA . ILE B 1 96 ? 12.93 13.969 -15.781 1 85.5 96 ILE B CA 1
ATOM 4604 C C . ILE B 1 96 ? 12.328 14.078 -14.383 1 85.5 96 ILE B C 1
ATOM 4606 O O . ILE B 1 96 ? 11.336 14.781 -14.18 1 85.5 96 ILE B O 1
ATOM 4610 N N . SER B 1 97 ? 12.906 13.367 -13.422 1 89.06 97 SER B N 1
ATOM 4611 C CA . SER B 1 97 ? 12.406 13.391 -12.055 1 89.06 97 SER B CA 1
ATOM 4612 C C . SER B 1 97 ? 12.469 14.789 -11.461 1 89.06 97 SER B C 1
ATOM 4614 O O . SER B 1 97 ? 11.547 15.219 -10.766 1 89.06 97 SER B O 1
ATOM 4616 N N . ARG B 1 98 ? 13.508 15.523 -11.742 1 90.5 98 ARG B N 1
ATOM 4617 C CA . ARG B 1 98 ? 13.664 16.891 -11.258 1 90.5 98 ARG B CA 1
ATOM 4618 C C . ARG B 1 98 ? 12.672 17.828 -11.93 1 90.5 98 ARG B C 1
ATOM 4620 O O . ARG B 1 98 ? 12.133 18.734 -11.289 1 90.5 98 ARG B O 1
ATOM 4627 N N . ARG B 1 99 ? 12.43 17.609 -13.164 1 89.94 99 ARG B N 1
ATOM 4628 C CA . ARG B 1 99 ? 11.438 18.391 -13.875 1 89.94 99 ARG B CA 1
ATOM 4629 C C . ARG B 1 99 ? 10.047 18.188 -13.289 1 89.94 99 ARG B C 1
ATOM 4631 O O . ARG B 1 99 ? 9.289 19.141 -13.109 1 89.94 99 ARG B O 1
ATOM 4638 N N . CYS B 1 100 ? 9.766 16.891 -13.047 1 90.62 100 CYS B N 1
ATOM 4639 C CA . CYS B 1 100 ? 8.477 16.594 -12.438 1 90.62 100 CYS B CA 1
ATOM 4640 C C . CYS B 1 100 ? 8.336 17.281 -11.086 1 90.62 100 CYS B C 1
ATOM 4642 O O . CYS B 1 100 ? 7.27 17.797 -10.758 1 90.62 100 CYS B O 1
ATOM 4644 N N . LEU B 1 101 ? 9.414 17.25 -10.312 1 92.56 101 LEU B N 1
ATOM 4645 C CA . LEU B 1 101 ? 9.383 17.891 -9 1 92.56 101 LEU B CA 1
ATOM 4646 C C . LEU B 1 101 ? 9.18 19.391 -9.141 1 92.56 101 LEU B C 1
ATOM 4648 O O . LEU B 1 101 ? 8.43 19.984 -8.367 1 92.56 101 LEU B O 1
ATOM 4652 N N . GLN B 1 102 ? 9.828 19.984 -10.078 1 90.25 102 GLN B N 1
ATOM 4653 C CA . GLN B 1 102 ? 9.68 21.406 -10.305 1 90.25 102 GLN B CA 1
ATOM 4654 C C . GLN B 1 102 ? 8.234 21.766 -10.648 1 90.25 102 GLN B C 1
ATOM 4656 O O . GLN B 1 102 ? 7.676 22.719 -10.109 1 90.25 102 GLN B O 1
ATOM 4661 N N . TYR B 1 103 ? 7.633 21.016 -11.547 1 89.56 103 TYR B N 1
ATOM 4662 C CA . TYR B 1 103 ? 6.242 21.25 -11.914 1 89.56 103 TYR B CA 1
ATOM 4663 C C . TYR B 1 103 ? 5.324 21.062 -10.711 1 89.56 103 TYR B C 1
ATOM 4665 O O . TYR B 1 103 ? 4.344 21.797 -10.547 1 89.56 103 TYR B O 1
ATOM 4673 N N . ALA B 1 104 ? 5.625 20.047 -9.906 1 90.88 104 ALA B N 1
ATOM 4674 C CA . ALA B 1 104 ? 4.82 19.812 -8.711 1 90.88 104 ALA B CA 1
ATOM 4675 C C . ALA B 1 104 ? 4.906 20.984 -7.738 1 90.88 104 ALA B C 1
ATOM 4677 O O . ALA B 1 104 ? 3.9 21.391 -7.156 1 90.88 104 ALA B O 1
ATOM 4678 N N . VAL B 1 105 ? 6.148 21.469 -7.559 1 88.31 105 VAL B N 1
ATOM 4679 C CA . VAL B 1 105 ? 6.352 22.609 -6.68 1 88.31 105 VAL B CA 1
ATOM 4680 C C . VAL B 1 105 ? 5.574 23.812 -7.211 1 88.31 105 VAL B C 1
ATOM 4682 O O . VAL B 1 105 ? 4.918 24.531 -6.445 1 88.31 105 VAL B O 1
ATOM 4685 N N . TRP B 1 106 ? 5.586 24 -8.508 1 85.12 106 TRP B N 1
ATOM 4686 C CA . TRP B 1 106 ? 4.859 25.094 -9.133 1 85.12 106 TRP B CA 1
ATOM 4687 C C . TRP B 1 106 ? 3.354 24.922 -8.953 1 85.12 106 TRP B C 1
ATOM 4689 O O . TRP B 1 106 ? 2.627 25.906 -8.773 1 85.12 106 TRP B O 1
ATOM 4699 N N . THR B 1 107 ? 2.92 23.734 -9.055 1 84.12 107 THR B N 1
ATOM 4700 C CA . THR B 1 107 ? 1.5 23.453 -8.867 1 84.12 107 THR B CA 1
ATOM 4701 C C . THR B 1 107 ? 1.052 23.844 -7.465 1 84.12 107 THR B C 1
ATOM 4703 O O . THR B 1 107 ? 0.038 24.531 -7.301 1 84.12 107 THR B O 1
ATOM 4706 N N . LEU B 1 108 ? 1.832 23.484 -6.504 1 79.25 108 LEU B N 1
ATOM 4707 C CA . LEU B 1 108 ? 1.475 23.812 -5.125 1 79.25 108 LEU B CA 1
ATOM 4708 C C . LEU B 1 108 ? 1.591 25.312 -4.871 1 79.25 108 LEU B C 1
ATOM 4710 O O . LEU B 1 108 ? 0.777 25.891 -4.145 1 79.25 108 LEU B O 1
ATOM 4714 N N . ALA B 1 109 ? 2.633 25.938 -5.488 1 76.5 109 ALA B N 1
ATOM 4715 C CA . ALA B 1 109 ? 2.838 27.375 -5.328 1 76.5 109 ALA B CA 1
ATOM 4716 C C . ALA B 1 109 ? 1.691 28.156 -5.953 1 76.5 109 ALA B C 1
ATOM 4718 O O . ALA B 1 109 ? 1.322 29.234 -5.461 1 76.5 109 ALA B O 1
ATOM 4719 N N . SER B 1 110 ? 1.181 27.625 -7.004 1 76.88 110 SER B N 1
ATOM 4720 C CA . SER B 1 110 ? 0.095 28.312 -7.699 1 76.88 110 SER B CA 1
ATOM 4721 C C . SER B 1 110 ? -1.174 28.328 -6.852 1 76.88 110 SER B C 1
ATOM 4723 O O . SER B 1 110 ? -2.041 29.188 -7.047 1 76.88 110 SER B O 1
ATOM 4725 N N . LEU B 1 111 ? -1.259 27.406 -5.961 1 70.19 111 LEU B N 1
ATOM 4726 C CA . LEU B 1 111 ? -2.387 27.391 -5.035 1 70.19 111 LEU B CA 1
ATOM 4727 C C . LEU B 1 111 ? -2.324 28.562 -4.074 1 70.19 111 LEU B C 1
ATOM 4729 O O . LEU B 1 111 ? -3.359 29.078 -3.641 1 70.19 111 LEU B O 1
ATOM 4733 N N . LEU B 1 112 ? -1.098 28.984 -3.795 1 63.25 112 LEU B N 1
ATOM 4734 C CA . LEU B 1 112 ? -0.886 29.984 -2.754 1 63.25 112 LEU B CA 1
ATOM 4735 C C . LEU B 1 112 ? -0.782 31.375 -3.357 1 63.25 112 LEU B C 1
ATOM 4737 O O . LEU B 1 112 ? -0.817 32.375 -2.633 1 63.25 112 LEU B O 1
ATOM 4741 N N . SER B 1 113 ? -0.661 31.375 -4.703 1 64.38 113 SER B N 1
ATOM 4742 C CA . SER B 1 113 ? -0.488 32.656 -5.359 1 64.38 113 SER B CA 1
ATOM 4743 C C . SER B 1 113 ? -1.7 33.031 -6.215 1 64.38 113 SER B C 1
ATOM 4745 O O . SER B 1 113 ? -2.121 32.219 -7.059 1 64.38 113 SER B O 1
ATOM 4747 N N . ALA B 1 114 ? -2.303 34.125 -5.973 1 63.28 114 ALA B N 1
ATOM 4748 C CA . ALA B 1 114 ? -3.451 34.594 -6.746 1 63.28 114 ALA B CA 1
ATOM 4749 C C . ALA B 1 114 ? -3.064 34.844 -8.195 1 63.28 114 ALA B C 1
ATOM 4751 O O . ALA B 1 114 ? -3.865 34.625 -9.109 1 63.28 114 ALA B O 1
ATOM 4752 N N . GLN B 1 115 ? -1.816 35.188 -8.383 1 65.88 115 GLN B N 1
ATOM 4753 C CA . GLN B 1 115 ? -1.34 35.594 -9.711 1 65.88 115 GLN B CA 1
ATOM 4754 C C . GLN B 1 115 ? -1.281 34.375 -10.648 1 65.88 115 GLN B C 1
ATOM 4756 O O . GLN B 1 115 ? -1.483 34.531 -11.859 1 65.88 115 GLN B O 1
ATOM 4761 N N . PHE B 1 116 ? -1.065 33.281 -10.156 1 70.19 116 PHE B N 1
ATOM 4762 C CA . PHE B 1 116 ? -0.814 32.125 -11.008 1 70.19 116 PHE B CA 1
ATOM 4763 C C . PHE B 1 116 ? -1.925 31.094 -10.867 1 70.19 116 PHE B C 1
ATOM 4765 O O . PHE B 1 116 ? -1.774 29.953 -11.305 1 70.19 116 PHE B O 1
ATOM 4772 N N . GLN B 1 117 ? -3.008 31.5 -10.383 1 72.38 117 GLN B N 1
ATOM 4773 C CA . GLN B 1 117 ? -4.125 30.594 -10.141 1 72.38 117 GLN B CA 1
ATOM 4774 C C . GLN B 1 117 ? -4.684 30.047 -11.453 1 72.38 117 GLN B C 1
ATOM 4776 O O . GLN B 1 117 ? -5.156 28.906 -11.5 1 72.38 117 GLN B O 1
ATOM 4781 N N . HIS B 1 118 ? -4.543 30.797 -12.445 1 75.44 118 HIS B N 1
ATOM 4782 C CA . HIS B 1 118 ? -5.086 30.375 -13.734 1 75.44 118 HIS B CA 1
ATOM 4783 C C . HIS B 1 118 ? -4.234 29.266 -14.359 1 75.44 118 HIS B C 1
ATOM 4785 O O . HIS B 1 118 ? -4.703 28.531 -15.227 1 75.44 118 HIS B O 1
ATOM 4791 N N . LEU B 1 119 ? -3.025 29.188 -13.938 1 80 119 LEU B N 1
ATOM 4792 C CA . LEU B 1 119 ? -2.115 28.188 -14.492 1 80 119 LEU B CA 1
ATOM 4793 C C . LEU B 1 119 ? -2.133 26.906 -13.664 1 80 119 LEU B C 1
ATOM 4795 O O . LEU B 1 119 ? -1.462 25.938 -14 1 80 119 LEU B O 1
ATOM 4799 N N . GLN B 1 120 ? -2.871 26.875 -12.734 1 79.56 120 GLN B N 1
ATOM 4800 C CA . GLN B 1 120 ? -2.859 25.781 -11.766 1 79.56 120 GLN B CA 1
ATOM 4801 C C . GLN B 1 120 ? -3.23 24.453 -12.422 1 79.56 120 GLN B C 1
ATOM 4803 O O . GLN B 1 120 ? -2.527 23.453 -12.258 1 79.56 120 GLN B O 1
ATOM 4808 N N . ASP B 1 121 ? -4.266 24.453 -13.172 1 80.06 121 ASP B N 1
ATOM 4809 C CA . ASP B 1 121 ? -4.734 23.234 -13.805 1 80.06 121 ASP B CA 1
ATOM 4810 C C . ASP B 1 121 ? -3.729 22.734 -14.844 1 80.06 121 ASP B C 1
ATOM 4812 O O . ASP B 1 121 ? -3.52 21.531 -14.977 1 80.06 121 ASP B O 1
ATOM 4816 N N . SER B 1 122 ? -3.209 23.641 -15.477 1 85.44 122 SER B N 1
ATOM 4817 C CA . SER B 1 122 ? -2.219 23.266 -16.484 1 85.44 122 SER B CA 1
ATOM 4818 C C . SER B 1 122 ? -0.975 22.672 -15.836 1 85.44 122 SER B C 1
ATOM 4820 O O . SER B 1 122 ? -0.439 21.672 -16.312 1 85.44 122 SER B O 1
ATOM 4822 N N . PHE B 1 123 ? -0.53 23.312 -14.773 1 86.31 123 PHE B N 1
ATOM 4823 C CA . PHE B 1 123 ? 0.625 22.781 -14.055 1 86.31 123 PHE B CA 1
ATOM 4824 C C . PHE B 1 123 ? 0.328 21.391 -13.5 1 86.31 123 PHE B C 1
ATOM 4826 O O . PHE B 1 123 ? 1.156 20.484 -13.602 1 86.31 123 PHE B O 1
ATOM 4833 N N . TYR B 1 124 ? -0.839 21.25 -12.969 1 85.69 124 TYR B N 1
ATOM 4834 C CA . TYR B 1 124 ? -1.254 19.969 -12.391 1 85.69 124 TYR B CA 1
ATOM 4835 C C . TYR B 1 124 ? -1.274 18.875 -13.445 1 85.69 124 TYR B C 1
ATOM 4837 O O . TYR B 1 124 ? -0.687 17.812 -13.258 1 85.69 124 TYR B O 1
ATOM 4845 N N . GLN B 1 125 ? -1.832 19.156 -14.578 1 84.75 125 GLN B N 1
ATOM 4846 C CA . GLN B 1 125 ? -1.942 18.188 -15.656 1 84.75 125 GLN B CA 1
ATOM 4847 C C . GLN B 1 125 ? -0.57 17.844 -16.234 1 84.75 125 GLN B C 1
ATOM 4849 O O . GLN B 1 125 ? -0.294 16.672 -16.531 1 84.75 125 GLN B O 1
ATOM 4854 N N . GLU B 1 126 ? 0.153 18.797 -16.344 1 88.25 126 GLU B N 1
ATOM 4855 C CA . GLU B 1 126 ? 1.491 18.562 -16.875 1 88.25 126 GLU B CA 1
ATOM 4856 C C . GLU B 1 126 ? 2.328 17.719 -15.922 1 88.25 126 GLU B C 1
ATOM 4858 O O . GLU B 1 126 ? 3.094 16.859 -16.344 1 88.25 126 GLU B O 1
ATOM 4863 N N . THR B 1 127 ? 2.236 18.062 -14.68 1 88.88 127 THR B N 1
ATOM 4864 C CA . THR B 1 127 ? 2.977 17.297 -13.688 1 88.88 127 THR B CA 1
ATOM 4865 C C . THR B 1 127 ? 2.553 15.828 -13.711 1 88.88 127 THR B C 1
ATOM 4867 O O . THR B 1 127 ? 3.398 14.938 -13.719 1 88.88 127 THR B O 1
ATOM 4870 N N . LYS B 1 128 ? 1.274 15.594 -13.719 1 85.12 128 LYS B N 1
ATOM 4871 C CA . LYS B 1 128 ? 0.755 14.227 -13.734 1 85.12 128 LYS B CA 1
ATOM 4872 C C . LYS B 1 128 ? 1.196 13.484 -15 1 85.12 128 LYS B C 1
ATOM 4874 O O . LYS B 1 128 ? 1.604 12.328 -14.93 1 85.12 128 LYS B O 1
ATOM 4879 N N . ARG B 1 129 ? 1.134 14.148 -16.047 1 83.06 129 ARG B N 1
ATOM 4880 C CA . ARG B 1 129 ? 1.539 13.547 -17.312 1 83.06 129 ARG B CA 1
ATOM 4881 C C . ARG B 1 129 ? 3.025 13.203 -17.312 1 83.06 129 ARG B C 1
ATOM 4883 O O . ARG B 1 129 ? 3.422 12.125 -17.75 1 83.06 129 ARG B O 1
ATOM 4890 N N . SER B 1 130 ? 3.803 14.148 -16.859 1 85.19 130 SER B N 1
ATOM 4891 C CA . SER B 1 130 ? 5.246 13.945 -16.812 1 85.19 130 SER B CA 1
ATOM 4892 C C . SER B 1 130 ? 5.617 12.805 -15.875 1 85.19 130 SER B C 1
ATOM 4894 O O . SER B 1 130 ? 6.52 12.016 -16.172 1 85.19 130 SER B O 1
ATOM 4896 N N . LEU B 1 131 ? 4.965 12.727 -14.789 1 86 131 LEU B N 1
ATOM 4897 C CA . LEU B 1 131 ? 5.227 11.656 -13.828 1 86 131 LEU B CA 1
ATOM 4898 C C . LEU B 1 131 ? 4.824 10.305 -14.398 1 86 131 LEU B C 1
ATOM 4900 O O . LEU B 1 131 ? 5.531 9.312 -14.203 1 86 131 LEU B O 1
ATOM 4904 N N . GLU B 1 132 ? 3.762 10.273 -15.07 1 77.06 132 GLU B N 1
ATOM 4905 C CA . GLU B 1 132 ? 3.295 9.023 -15.672 1 77.06 132 GLU B CA 1
ATOM 4906 C C . GLU B 1 132 ? 4.211 8.586 -16.812 1 77.06 132 GLU B C 1
ATOM 4908 O O . GLU B 1 132 ? 4.473 7.395 -16.984 1 77.06 132 GLU B O 1
ATOM 4913 N N . PHE B 1 133 ? 4.609 9.57 -17.469 1 73.19 133 PHE B N 1
ATOM 4914 C CA . PHE B 1 133 ? 5.516 9.281 -18.578 1 73.19 133 PHE B CA 1
ATOM 4915 C C . PHE B 1 133 ? 6.836 8.727 -18.047 1 73.19 133 PHE B C 1
ATOM 4917 O O . PHE B 1 133 ? 7.43 7.84 -18.672 1 73.19 133 PHE B O 1
ATOM 4924 N N . SER B 1 134 ? 7.297 9.273 -17.031 1 72.44 134 SER B N 1
ATOM 4925 C CA . SER B 1 134 ? 8.539 8.773 -16.438 1 72.44 134 SER B CA 1
ATOM 4926 C C . SER B 1 134 ? 8.422 7.301 -16.078 1 72.44 134 SER B C 1
ATOM 4928 O O . SER B 1 134 ? 9.406 6.566 -16.109 1 72.44 134 SER B O 1
ATOM 4930 N N . TYR B 1 135 ? 7.258 6.93 -15.703 1 67 135 TYR B N 1
ATOM 4931 C CA . TYR B 1 135 ? 6.996 5.539 -15.344 1 67 135 TYR B CA 1
ATOM 4932 C C . TYR B 1 135 ? 6.992 4.648 -16.578 1 67 135 TYR B C 1
ATOM 4934 O O . TYR B 1 135 ? 7.484 3.516 -16.547 1 67 135 TYR B O 1
ATOM 4942 N N . LEU B 1 136 ? 6.375 5.234 -17.625 1 59.94 136 LEU B N 1
ATOM 4943 C CA . LEU B 1 136 ? 6.207 4.465 -18.859 1 59.94 136 LEU B CA 1
ATOM 4944 C C . LEU B 1 136 ? 7.535 4.301 -19.578 1 59.94 136 LEU B C 1
ATOM 4946 O O . LEU B 1 136 ? 7.758 3.299 -20.266 1 59.94 136 LEU B O 1
ATOM 4950 N N . SER B 1 137 ? 8.219 5.504 -19.609 1 55.75 137 SER B N 1
ATOM 4951 C CA . SER B 1 137 ? 9.477 5.48 -20.359 1 55.75 137 SER B CA 1
ATOM 4952 C C . SER B 1 137 ? 10.5 4.578 -19.672 1 55.75 137 SER B C 1
ATOM 4954 O O . SER B 1 137 ? 11.57 4.312 -20.234 1 55.75 137 SER B O 1
ATOM 4956 N N . GLY B 1 138 ? 10.484 4.367 -18.359 1 50.16 138 GLY B N 1
ATOM 4957 C CA . GLY B 1 138 ? 11.547 3.816 -17.531 1 50.16 138 GLY B CA 1
ATOM 4958 C C . GLY B 1 138 ? 11.914 2.393 -17.906 1 50.16 138 GLY B C 1
ATOM 4959 O O . GLY B 1 138 ? 11.086 1.485 -17.812 1 50.16 138 GLY B O 1
ATOM 4960 N N . ASP B 1 139 ? 12.672 2.346 -18.828 1 45 139 ASP B N 1
ATOM 4961 C CA . ASP B 1 139 ? 13.734 1.35 -18.828 1 45 139 ASP B CA 1
ATOM 4962 C C . ASP B 1 139 ? 14.047 0.876 -17.406 1 45 139 ASP B C 1
ATOM 4964 O O . ASP B 1 139 ? 13.969 1.655 -16.453 1 45 139 ASP B O 1
ATOM 4968 N N . SER B 1 140 ? 13.906 -0.286 -17.078 1 48 140 SER B N 1
ATOM 4969 C CA . SER B 1 140 ? 14.031 -1.291 -16.031 1 48 140 SER B CA 1
ATOM 4970 C C . SER B 1 140 ? 14.93 -0.802 -14.898 1 48 140 SER B C 1
ATOM 4972 O O . SER B 1 140 ? 14.633 -1.025 -13.727 1 48 140 SER B O 1
ATOM 4974 N N . ASP B 1 141 ? 16.219 -0.586 -15.289 1 47.28 141 ASP B N 1
ATOM 4975 C CA . ASP B 1 141 ? 17.297 -0.774 -14.312 1 47.28 141 ASP B CA 1
ATOM 4976 C C . ASP B 1 141 ? 17.438 0.451 -13.414 1 47.28 141 ASP B C 1
ATOM 4978 O O . ASP B 1 141 ? 18.312 0.493 -12.547 1 47.28 141 ASP B O 1
ATOM 4982 N N . ASN B 1 142 ? 16.562 1.557 -13.758 1 54.5 142 ASN B N 1
ATOM 4983 C CA . ASN B 1 142 ? 17.094 2.748 -13.086 1 54.5 142 ASN B CA 1
ATOM 4984 C C . ASN B 1 142 ? 16.484 2.918 -11.695 1 54.5 142 ASN B C 1
ATOM 4986 O O . ASN B 1 142 ? 15.336 2.533 -11.461 1 54.5 142 ASN B O 1
ATOM 4990 N N . LEU B 1 143 ? 17.391 3.18 -10.742 1 62.59 143 LEU B N 1
ATOM 4991 C CA . LEU B 1 143 ? 17.172 3.506 -9.344 1 62.59 143 LEU B CA 1
ATOM 4992 C C . LEU B 1 143 ? 16.094 4.578 -9.195 1 62.59 143 LEU B C 1
ATOM 4994 O O . LEU B 1 143 ? 15.969 5.457 -10.047 1 62.59 143 LEU B O 1
ATOM 4998 N N . VAL B 1 144 ? 15.023 4.438 -8.555 1 79.12 144 VAL B N 1
ATOM 4999 C CA . VAL B 1 144 ? 14 5.414 -8.188 1 79.12 144 VAL B CA 1
ATOM 5000 C C . VAL B 1 144 ? 14.664 6.664 -7.617 1 79.12 144 VAL B C 1
ATOM 5002 O O . VAL B 1 144 ? 15.531 6.574 -6.738 1 79.12 144 VAL B O 1
ATOM 5005 N N . ASP B 1 145 ? 14.352 7.832 -8.258 1 87.81 145 ASP B N 1
ATOM 5006 C CA . ASP B 1 145 ? 14.859 9.102 -7.75 1 87.81 145 ASP B CA 1
ATOM 5007 C C . ASP B 1 145 ? 13.992 9.625 -6.613 1 87.81 145 ASP B C 1
ATOM 5009 O O . ASP B 1 145 ? 12.766 9.516 -6.664 1 87.81 145 ASP B O 1
ATOM 5013 N N . THR B 1 146 ? 14.656 10.195 -5.652 1 91.94 146 THR B N 1
ATOM 5014 C CA . THR B 1 146 ? 13.938 10.773 -4.52 1 91.94 146 THR B CA 1
ATOM 5015 C C . THR B 1 146 ? 13 11.883 -4.977 1 91.94 146 THR B C 1
ATOM 5017 O O . THR B 1 146 ? 11.906 12.047 -4.426 1 91.94 146 THR B O 1
ATOM 5020 N N . GLU B 1 147 ? 13.383 12.602 -6.059 1 92.62 147 GLU B N 1
ATOM 5021 C CA . GLU B 1 147 ? 12.609 13.734 -6.574 1 92.62 147 GLU B CA 1
ATOM 5022 C C . GLU B 1 147 ? 11.258 13.281 -7.105 1 92.62 147 GLU B C 1
ATOM 5024 O O . GLU B 1 147 ? 10.273 14.016 -7.023 1 92.62 147 GLU B O 1
ATOM 5029 N N . GLU B 1 148 ? 11.227 12.117 -7.602 1 91.62 148 GLU B N 1
ATOM 5030 C CA . GLU B 1 148 ? 9.961 11.586 -8.094 1 91.62 148 GLU B CA 1
ATOM 5031 C C . GLU B 1 148 ? 8.969 11.367 -6.957 1 91.62 148 GLU B C 1
ATOM 5033 O O . GLU B 1 148 ? 7.781 11.664 -7.098 1 91.62 148 GLU B O 1
ATOM 5038 N N . ILE B 1 149 ? 9.453 10.812 -5.906 1 94.25 149 ILE B N 1
ATOM 5039 C CA . ILE B 1 149 ? 8.602 10.578 -4.746 1 94.25 149 ILE B CA 1
ATOM 5040 C C . ILE B 1 149 ? 8.125 11.906 -4.172 1 94.25 149 ILE B C 1
ATOM 5042 O O . ILE B 1 149 ? 6.949 12.055 -3.828 1 94.25 149 ILE B O 1
ATOM 5046 N N . GLN B 1 150 ? 9.055 12.844 -4.105 1 94.69 150 GLN B N 1
ATOM 5047 C CA . GLN B 1 150 ? 8.695 14.18 -3.623 1 94.69 150 GLN B CA 1
ATOM 5048 C C . GLN B 1 150 ? 7.586 14.789 -4.473 1 94.69 150 GLN B C 1
ATOM 5050 O O . GLN B 1 150 ? 6.645 15.383 -3.941 1 94.69 150 GLN B O 1
ATOM 5055 N N . ALA B 1 151 ? 7.715 14.609 -5.738 1 94 151 ALA B N 1
ATOM 5056 C CA . ALA B 1 151 ? 6.703 15.148 -6.648 1 94 151 ALA B CA 1
ATOM 5057 C C . ALA B 1 151 ? 5.34 14.516 -6.395 1 94 151 ALA B C 1
ATOM 5059 O O . ALA B 1 151 ? 4.324 15.211 -6.336 1 94 151 ALA B O 1
ATOM 5060 N N . TRP B 1 152 ? 5.312 13.211 -6.223 1 93.62 152 TRP B N 1
ATOM 5061 C CA . TRP B 1 152 ? 4.055 12.516 -5.961 1 93.62 152 TRP B CA 1
ATOM 5062 C C . TRP B 1 152 ? 3.443 12.977 -4.641 1 93.62 152 TRP B C 1
ATOM 5064 O O . TRP B 1 152 ? 2.225 13.133 -4.535 1 93.62 152 TRP B O 1
ATOM 5074 N N . ILE B 1 153 ? 4.25 13.156 -3.627 1 93.38 153 ILE B N 1
ATOM 5075 C CA . ILE B 1 153 ? 3.764 13.609 -2.328 1 93.38 153 ILE B CA 1
ATOM 5076 C C . ILE B 1 153 ? 3.139 15 -2.463 1 93.38 153 ILE B C 1
ATOM 5078 O O . ILE B 1 153 ? 2.064 15.258 -1.914 1 93.38 153 ILE B O 1
ATOM 5082 N N . LEU B 1 154 ? 3.816 15.844 -3.211 1 90.81 154 LEU B N 1
ATOM 5083 C CA . LEU B 1 154 ? 3.301 17.188 -3.406 1 90.81 154 LEU B CA 1
ATOM 5084 C C . LEU B 1 154 ? 1.982 17.172 -4.172 1 90.81 154 LEU B C 1
ATOM 5086 O O . LEU B 1 154 ? 1.04 17.875 -3.822 1 90.81 154 LEU B O 1
ATOM 5090 N N . ILE B 1 155 ? 1.906 16.344 -5.176 1 89.44 155 ILE B N 1
ATOM 5091 C CA . ILE B 1 155 ? 0.686 16.25 -5.969 1 89.44 155 ILE B CA 1
ATOM 5092 C C . ILE B 1 155 ? -0.437 15.664 -5.117 1 89.44 155 ILE B C 1
ATOM 5094 O O . ILE B 1 155 ? -1.587 16.109 -5.207 1 89.44 155 ILE B O 1
ATOM 5098 N N . ALA B 1 156 ? -0.101 14.617 -4.34 1 89.88 156 ALA B N 1
ATOM 5099 C CA . ALA B 1 156 ? -1.106 14.039 -3.451 1 89.88 156 ALA B CA 1
ATOM 5100 C C . ALA B 1 156 ? -1.631 15.078 -2.465 1 89.88 156 ALA B C 1
ATOM 5102 O O . ALA B 1 156 ? -2.824 15.102 -2.152 1 89.88 156 ALA B O 1
ATOM 5103 N N . THR B 1 157 ? -0.762 15.898 -1.961 1 85.69 157 THR B N 1
ATOM 5104 C CA . THR B 1 157 ? -1.152 16.969 -1.049 1 85.69 157 THR B CA 1
ATOM 5105 C C . THR B 1 157 ? -2.057 17.969 -1.751 1 85.69 157 THR B C 1
ATOM 5107 O O . THR B 1 157 ? -3.072 18.406 -1.195 1 85.69 157 THR B O 1
ATOM 5110 N N . TYR B 1 158 ? -1.665 18.266 -2.979 1 82.19 158 TYR B N 1
ATOM 5111 C CA . TYR B 1 158 ? -2.467 19.172 -3.791 1 82.19 158 TYR B CA 1
ATOM 5112 C C . TYR B 1 158 ? -3.859 18.609 -4.031 1 82.19 158 TYR B C 1
ATOM 5114 O O . TYR B 1 158 ? -4.855 19.328 -3.957 1 82.19 158 TYR B O 1
ATOM 5122 N N . GLU B 1 159 ? -3.959 17.328 -4.312 1 81.94 159 GLU B N 1
ATOM 5123 C CA . GLU B 1 159 ? -5.215 16.672 -4.652 1 81.94 159 GLU B CA 1
ATOM 5124 C C . GLU B 1 159 ? -6.105 16.5 -3.424 1 81.94 159 GLU B C 1
ATOM 5126 O O . GLU B 1 159 ? -7.328 16.406 -3.545 1 81.94 159 GLU B O 1
ATOM 5131 N N . SER B 1 160 ? -5.598 16.266 -2.287 1 74.75 160 SER B N 1
ATOM 5132 C CA . SER B 1 160 ? -6.363 15.977 -1.078 1 74.75 160 SER B CA 1
ATOM 5133 C C . SER B 1 160 ? -7.402 17.062 -0.814 1 74.75 160 SER B C 1
ATOM 5135 O O . SER B 1 160 ? -8.461 16.781 -0.245 1 74.75 160 SER B O 1
ATOM 5137 N N . MET B 1 161 ? -7.176 18.266 -1.316 1 63.84 161 MET B N 1
ATOM 5138 C CA . MET B 1 161 ? -8.133 19.312 -0.946 1 63.84 161 MET B CA 1
ATOM 5139 C C . MET B 1 161 ? -8.93 19.766 -2.158 1 63.84 161 MET B C 1
ATOM 5141 O O . MET B 1 161 ? -9.875 20.547 -2.023 1 63.84 161 MET B O 1
ATOM 5145 N N . ARG B 1 162 ? -8.406 19.531 -3.262 1 62.03 162 ARG B N 1
ATOM 5146 C CA . ARG B 1 162 ? -9.062 20.062 -4.453 1 62.03 162 ARG B CA 1
ATOM 5147 C C . ARG B 1 162 ? -10 19.016 -5.07 1 62.03 162 ARG B C 1
ATOM 5149 O O . ARG B 1 162 ? -11.016 19.375 -5.668 1 62.03 162 ARG B O 1
ATOM 5156 N N . THR B 1 163 ? -9.352 17.906 -5.191 1 57.56 163 THR B N 1
ATOM 5157 C CA . THR B 1 163 ? -10 16.906 -6.031 1 57.56 163 THR B CA 1
ATOM 5158 C C . THR B 1 163 ? -10.617 15.812 -5.176 1 57.56 163 THR B C 1
ATOM 5160 O O . THR B 1 163 ? -10.547 15.859 -3.945 1 57.56 163 THR B O 1
ATOM 5163 N N . PHE B 1 164 ? -11.133 14.883 -5.93 1 58.28 164 PHE B N 1
ATOM 5164 C CA . PHE B 1 164 ? -11.773 13.703 -5.363 1 58.28 164 PHE B CA 1
ATOM 5165 C C . PHE B 1 164 ? -10.789 12.883 -4.543 1 58.28 164 PHE B C 1
ATOM 5167 O O . PHE B 1 164 ? -9.602 12.812 -4.887 1 58.28 164 PHE B O 1
ATOM 5174 N N . HIS B 1 165 ? -11.18 12.562 -3.469 1 68.75 165 HIS B N 1
ATOM 5175 C CA . HIS B 1 165 ? -10.508 11.711 -2.504 1 68.75 165 HIS B CA 1
ATOM 5176 C C . HIS B 1 165 ? -9.867 10.5 -3.188 1 68.75 165 HIS B C 1
ATOM 5178 O O . HIS B 1 165 ? -8.797 10.055 -2.787 1 68.75 165 HIS B O 1
ATOM 5184 N N . ARG B 1 166 ? -10.289 10.336 -4.422 1 77.12 166 ARG B N 1
ATOM 5185 C CA . ARG B 1 166 ? -9.781 9.141 -5.078 1 77.12 166 ARG B CA 1
ATOM 5186 C C . ARG B 1 166 ? -8.406 9.398 -5.688 1 77.12 166 ARG B C 1
ATOM 5188 O O . ARG B 1 166 ? -7.508 8.555 -5.582 1 77.12 166 ARG B O 1
ATOM 5195 N N . SER B 1 167 ? -8.266 10.609 -6.375 1 81.69 167 SER B N 1
ATOM 5196 C CA . SER B 1 167 ? -6.977 10.93 -6.992 1 81.69 167 SER B CA 1
ATOM 5197 C C . SER B 1 167 ? -5.875 11.039 -5.945 1 81.69 167 SER B C 1
ATOM 5199 O O . SER B 1 167 ? -4.762 10.555 -6.156 1 81.69 167 SER B O 1
ATOM 5201 N N . ALA B 1 168 ? -6.254 11.719 -4.887 1 84.69 168 ALA B N 1
ATOM 5202 C CA . ALA B 1 168 ? -5.273 11.852 -3.811 1 84.69 168 ALA B CA 1
ATOM 5203 C C . ALA B 1 168 ? -4.891 10.477 -3.256 1 84.69 168 ALA B C 1
ATOM 5205 O O . ALA B 1 168 ? -3.719 10.227 -2.967 1 84.69 168 ALA B O 1
ATOM 5206 N N . TRP B 1 169 ? -5.863 9.602 -3.186 1 87.12 169 TRP B N 1
ATOM 5207 C CA . TRP B 1 169 ? -5.637 8.242 -2.693 1 87.12 169 TRP B CA 1
ATOM 5208 C C . TRP B 1 169 ? -4.668 7.492 -3.6 1 87.12 169 TRP B C 1
ATOM 5210 O O . TRP B 1 169 ? -3.719 6.863 -3.119 1 87.12 169 TRP B O 1
ATOM 5220 N N . MET B 1 170 ? -4.859 7.617 -4.848 1 87.81 170 MET B N 1
ATOM 5221 C CA . MET B 1 170 ? -4.047 6.887 -5.816 1 87.81 170 MET B CA 1
ATOM 5222 C C . MET B 1 170 ? -2.643 7.48 -5.906 1 87.81 170 MET B C 1
ATOM 5224 O O . MET B 1 170 ? -1.656 6.746 -5.949 1 87.81 170 MET B O 1
ATOM 5228 N N . SER B 1 171 ? -2.564 8.82 -5.938 1 90 171 SER B N 1
ATOM 5229 C CA . SER B 1 171 ? -1.26 9.469 -6.012 1 90 171 SER B CA 1
ATOM 5230 C C . SER B 1 171 ? -0.428 9.188 -4.766 1 90 171 SER B C 1
ATOM 5232 O O . SER B 1 171 ? 0.776 8.945 -4.859 1 90 171 SER B O 1
ATOM 5234 N N . ALA B 1 172 ? -1.075 9.273 -3.641 1 91.69 172 ALA B N 1
ATOM 5235 C CA . ALA B 1 172 ? -0.377 8.938 -2.404 1 91.69 172 ALA B CA 1
ATOM 5236 C C . ALA B 1 172 ? 0.128 7.496 -2.434 1 91.69 172 ALA B C 1
ATOM 5238 O O . ALA B 1 172 ? 1.256 7.219 -2.02 1 91.69 172 ALA B O 1
ATOM 5239 N N . GLY B 1 173 ? -0.738 6.633 -2.906 1 91.88 173 GLY B N 1
ATOM 5240 C CA . GLY B 1 173 ? -0.341 5.238 -3.02 1 91.88 173 GLY B CA 1
ATOM 5241 C C . GLY B 1 173 ? 0.912 5.039 -3.852 1 91.88 173 GLY B C 1
ATOM 5242 O O . GLY B 1 173 ? 1.76 4.211 -3.518 1 91.88 173 GLY B O 1
ATOM 5243 N N . ARG B 1 174 ? 1.013 5.785 -4.895 1 91.06 174 ARG B N 1
ATOM 5244 C CA . ARG B 1 174 ? 2.203 5.707 -5.734 1 91.06 174 ARG B CA 1
ATOM 5245 C C . ARG B 1 174 ? 3.449 6.125 -4.961 1 91.06 174 ARG B C 1
ATOM 5247 O O . ARG B 1 174 ? 4.5 5.492 -5.082 1 91.06 174 ARG B O 1
ATOM 5254 N N . ALA B 1 175 ? 3.285 7.152 -4.277 1 93.38 175 ALA B N 1
ATOM 5255 C CA . ALA B 1 175 ? 4.41 7.617 -3.467 1 93.38 175 ALA B CA 1
ATOM 5256 C C . ALA B 1 175 ? 4.836 6.555 -2.461 1 93.38 175 ALA B C 1
ATOM 5258 O O . ALA B 1 175 ? 6.027 6.289 -2.293 1 93.38 175 ALA B O 1
ATOM 5259 N N . PHE B 1 176 ? 3.863 5.906 -1.859 1 92.69 176 PHE B N 1
ATOM 5260 C CA . PHE B 1 176 ? 4.156 4.902 -0.841 1 92.69 176 PHE B CA 1
ATOM 5261 C C . PHE B 1 176 ? 4.875 3.707 -1.45 1 92.69 176 PHE B C 1
ATOM 5263 O O . PHE B 1 176 ? 5.809 3.166 -0.853 1 92.69 176 PHE B O 1
ATOM 5270 N N . ARG B 1 177 ? 4.434 3.326 -2.59 1 91.12 177 ARG B N 1
ATOM 5271 C CA . ARG B 1 177 ? 5.055 2.188 -3.26 1 91.12 177 ARG B CA 1
ATOM 5272 C C . ARG B 1 177 ? 6.508 2.48 -3.604 1 91.12 177 ARG B C 1
ATOM 5274 O O . ARG B 1 177 ? 7.367 1.599 -3.506 1 91.12 177 ARG B O 1
ATOM 5281 N N . LEU B 1 178 ? 6.746 3.668 -4.023 1 90.5 178 LEU B N 1
ATOM 5282 C CA . LEU B 1 178 ? 8.109 4.047 -4.363 1 90.5 178 LEU B CA 1
ATOM 5283 C C . LEU B 1 178 ? 8.984 4.125 -3.111 1 90.5 178 LEU B C 1
ATOM 5285 O O . LEU B 1 178 ? 10.156 3.752 -3.143 1 90.5 178 LEU B O 1
ATOM 5289 N N . VAL B 1 179 ? 8.391 4.609 -2.008 1 92.38 179 VAL B N 1
ATOM 5290 C CA . VAL B 1 179 ? 9.094 4.668 -0.732 1 92.38 179 VAL B CA 1
ATOM 5291 C C . VAL B 1 179 ? 9.492 3.258 -0.301 1 92.38 179 VAL B C 1
ATOM 5293 O O . VAL B 1 179 ? 10.609 3.043 0.186 1 92.38 179 VAL B O 1
ATOM 5296 N N . GLN B 1 180 ? 8.641 2.311 -0.529 1 86.69 180 GLN B N 1
ATOM 5297 C CA . GLN B 1 180 ? 8.914 0.919 -0.183 1 86.69 180 GLN B CA 1
ATOM 5298 C C . GLN B 1 180 ? 9.969 0.321 -1.103 1 86.69 180 GLN B C 1
ATOM 5300 O O . GLN B 1 180 ? 10.844 -0.421 -0.649 1 86.69 180 GLN B O 1
ATOM 5305 N N . LEU B 1 181 ? 9.812 0.671 -2.338 1 84.69 181 LEU B N 1
ATOM 5306 C CA . LEU B 1 181 ? 10.773 0.156 -3.312 1 84.69 181 LEU B CA 1
ATOM 5307 C C . LEU B 1 181 ? 12.188 0.624 -2.986 1 84.69 181 LEU B C 1
ATOM 5309 O O . LEU B 1 181 ? 13.141 -0.141 -3.119 1 84.69 181 LEU B O 1
ATOM 5313 N N . MET B 1 182 ? 12.312 1.836 -2.486 1 86.56 182 MET B N 1
ATOM 5314 C CA . MET B 1 182 ? 13.609 2.412 -2.164 1 86.56 182 MET B CA 1
ATOM 5315 C C . MET B 1 182 ? 14.039 2.033 -0.75 1 86.56 182 MET B C 1
ATOM 5317 O O . MET B 1 182 ? 15.141 2.383 -0.316 1 86.56 182 MET B O 1
ATOM 5321 N N . ARG B 1 183 ? 13.164 1.333 -0.009 1 85.44 183 ARG B N 1
ATOM 5322 C CA . ARG B 1 183 ? 13.414 0.9 1.361 1 85.44 183 ARG B CA 1
ATOM 5323 C C . ARG B 1 183 ? 13.805 2.08 2.246 1 85.44 183 ARG B C 1
ATOM 5325 O O . ARG B 1 183 ? 14.797 2.012 2.979 1 85.44 183 ARG B O 1
ATOM 5332 N N . LEU B 1 184 ? 13.023 3.143 2.115 1 90.56 184 LEU B N 1
ATOM 5333 C CA . LEU B 1 184 ? 13.336 4.352 2.865 1 90.56 184 LEU B CA 1
ATOM 5334 C C . LEU B 1 184 ? 13 4.184 4.34 1 90.56 184 LEU B C 1
ATOM 5336 O O . LEU B 1 184 ? 13.383 5.008 5.172 1 90.56 184 LEU B O 1
ATOM 5340 N N . HIS B 1 185 ? 12.344 3.111 4.711 1 88 185 HIS B N 1
ATOM 5341 C CA . HIS B 1 185 ? 12 2.846 6.105 1 88 185 HIS B CA 1
ATOM 5342 C C . HIS B 1 185 ? 13.195 2.268 6.859 1 88 185 HIS B C 1
ATOM 5344 O O . HIS B 1 185 ? 13.148 2.119 8.086 1 88 185 HIS B O 1
ATOM 5350 N N . GLU B 1 186 ? 14.305 2.049 6.164 1 86.12 186 GLU B N 1
ATOM 5351 C CA . GLU B 1 186 ? 15.469 1.456 6.809 1 86.12 186 GLU B CA 1
ATOM 5352 C C . GLU B 1 186 ? 16.734 2.234 6.477 1 86.12 186 GLU B C 1
ATOM 5354 O O . GLU B 1 186 ? 17.812 1.652 6.367 1 86.12 186 GLU B O 1
ATOM 5359 N N . ILE B 1 187 ? 16.562 3.506 6.25 1 86.94 187 ILE B N 1
ATOM 5360 C CA . ILE B 1 187 ? 17.703 4.336 5.859 1 86.94 187 ILE B CA 1
ATOM 5361 C C . ILE B 1 187 ? 18.781 4.285 6.945 1 86.94 187 ILE B C 1
ATOM 5363 O O . ILE B 1 187 ? 19.969 4.207 6.641 1 86.94 187 ILE B O 1
ATOM 5367 N N . ASP B 1 188 ? 18.359 4.258 8.164 1 87.38 188 ASP B N 1
ATOM 5368 C CA . ASP B 1 188 ? 19.312 4.352 9.273 1 87.38 188 ASP B CA 1
ATOM 5369 C C . ASP B 1 188 ? 19.438 3.01 9.992 1 87.38 188 ASP B C 1
ATOM 5371 O O . ASP B 1 188 ? 19.797 2.965 11.172 1 87.38 188 ASP B O 1
ATOM 5375 N N . SER B 1 189 ? 19.125 1.974 9.289 1 80.69 189 SER B N 1
ATOM 5376 C CA . SER B 1 189 ? 19.281 0.651 9.883 1 80.69 189 SER B CA 1
ATOM 5377 C C . SER B 1 189 ? 20.75 0.327 10.141 1 80.69 189 SER B C 1
ATOM 5379 O O . SER B 1 189 ? 21.594 0.602 9.305 1 80.69 189 SER B O 1
ATOM 5381 N N . PRO B 1 190 ? 21.016 -0.148 11.211 1 71.38 190 PRO B N 1
ATOM 5382 C CA . PRO B 1 190 ? 22.391 -0.501 11.516 1 71.38 190 PRO B CA 1
ATOM 5383 C C . PRO B 1 190 ? 22.953 -1.587 10.594 1 71.38 190 PRO B C 1
ATOM 5385 O O . PRO B 1 190 ? 24.172 -1.733 10.461 1 71.38 190 PRO B O 1
ATOM 5388 N N . THR B 1 191 ? 22.047 -2.344 10.094 1 66.69 191 THR B N 1
ATOM 5389 C CA . THR B 1 191 ? 22.484 -3.434 9.219 1 66.69 191 THR B CA 1
ATOM 5390 C C . THR B 1 191 ? 22.938 -2.895 7.867 1 66.69 191 THR B C 1
ATOM 5392 O O . THR B 1 191 ? 23.625 -3.592 7.117 1 66.69 191 THR B O 1
ATOM 5395 N N . ASN B 1 192 ? 22.547 -1.652 7.656 1 65.31 192 ASN B N 1
ATOM 5396 C CA . ASN B 1 192 ? 22.953 -1.053 6.391 1 65.31 192 ASN B CA 1
ATOM 5397 C C . ASN B 1 192 ? 24.344 -0.422 6.484 1 65.31 192 ASN B C 1
ATOM 5399 O O . ASN B 1 192 ? 24.594 0.395 7.371 1 65.31 192 ASN B O 1
ATOM 5403 N N . PRO B 1 193 ? 25.141 -1.01 5.691 1 64.12 193 PRO B N 1
ATOM 5404 C CA . PRO B 1 193 ? 26.469 -0.416 5.746 1 64.12 193 PRO B CA 1
ATOM 5405 C C . PRO B 1 193 ? 26.469 1.075 5.418 1 64.12 193 PRO B C 1
ATOM 5407 O O . PRO B 1 193 ? 25.688 1.524 4.574 1 64.12 193 PRO B O 1
ATOM 5410 N N . PRO B 1 194 ? 27.141 1.785 6.367 1 62.06 194 PRO B N 1
ATOM 5411 C CA . PRO B 1 194 ? 27.234 3.215 6.059 1 62.06 194 PRO B CA 1
ATOM 5412 C C . PRO B 1 194 ? 27.828 3.486 4.68 1 62.06 194 PRO B C 1
ATOM 5414 O O . PRO B 1 194 ? 28.766 2.801 4.266 1 62.06 194 PRO B O 1
ATOM 5417 N N . VAL B 1 195 ? 27.141 4.113 3.957 1 62.91 195 VAL B N 1
ATOM 5418 C CA . VAL B 1 195 ? 27.703 4.504 2.672 1 62.91 195 VAL B CA 1
ATOM 5419 C C . VAL B 1 195 ? 28.703 5.641 2.875 1 62.91 195 VAL B C 1
ATOM 5421 O O . VAL B 1 195 ? 28.344 6.711 3.377 1 62.91 195 VAL B O 1
ATOM 5424 N N . ALA B 1 196 ? 30.109 5.441 2.965 1 60.28 196 ALA B N 1
ATOM 5425 C CA . ALA B 1 196 ? 31.219 6.344 3.236 1 60.28 196 ALA B CA 1
ATOM 5426 C C . ALA B 1 196 ? 30.969 7.723 2.631 1 60.28 196 ALA B C 1
ATOM 5428 O O . ALA B 1 196 ? 31.25 8.742 3.268 1 60.28 196 ALA B O 1
ATOM 5429 N N . ASP B 1 197 ? 30.375 7.863 1.407 1 67.31 197 ASP B N 1
ATOM 5430 C CA . ASP B 1 197 ? 30.266 9.141 0.706 1 67.31 197 ASP B CA 1
ATOM 5431 C C . ASP B 1 197 ? 28.812 9.508 0.471 1 67.31 197 ASP B C 1
ATOM 5433 O O . ASP B 1 197 ? 28.469 10.086 -0.562 1 67.31 197 ASP B O 1
ATOM 5437 N N . ALA B 1 198 ? 28.172 9.297 1.614 1 73.69 198 ALA B N 1
ATOM 5438 C CA . ALA B 1 198 ? 26.75 9.578 1.396 1 73.69 198 ALA B CA 1
ATOM 5439 C C . ALA B 1 198 ? 26.453 11.062 1.55 1 73.69 198 ALA B C 1
ATOM 5441 O O . ALA B 1 198 ? 27.016 11.727 2.432 1 73.69 198 ALA B O 1
ATOM 5442 N N . ASP B 1 199 ? 25.906 11.734 0.624 1 86.5 199 ASP B N 1
ATOM 5443 C CA . ASP B 1 199 ? 25.391 13.102 0.729 1 86.5 199 ASP B CA 1
ATOM 5444 C C . ASP B 1 199 ? 24.406 13.227 1.883 1 86.5 199 ASP B C 1
ATOM 5446 O O . ASP B 1 199 ? 23.281 12.703 1.812 1 86.5 199 ASP B O 1
ATOM 5450 N N . LEU B 1 200 ? 24.828 13.93 2.926 1 87.38 200 LEU B N 1
ATOM 5451 C CA . LEU B 1 200 ? 24.047 14.047 4.152 1 87.38 200 LEU B CA 1
ATOM 5452 C C . LEU B 1 200 ? 22.719 14.773 3.891 1 87.38 200 LEU B C 1
ATOM 5454 O O . LEU B 1 200 ? 21.703 14.445 4.492 1 87.38 200 LEU B O 1
ATOM 5458 N N . ILE B 1 201 ? 22.797 15.758 3.012 1 89.69 201 ILE B N 1
ATOM 5459 C CA . ILE B 1 201 ? 21.594 16.516 2.693 1 89.69 201 ILE B CA 1
ATOM 5460 C C . ILE B 1 201 ? 20.594 15.609 1.959 1 89.69 201 ILE B C 1
ATOM 5462 O O . ILE B 1 201 ? 19.391 15.641 2.244 1 89.69 201 ILE B O 1
ATOM 5466 N N . GLU B 1 202 ? 21.109 14.844 1.083 1 90.38 202 GLU B N 1
ATOM 5467 C CA . GLU B 1 202 ? 20.234 13.93 0.351 1 90.38 202 GLU B CA 1
ATOM 5468 C C . GLU B 1 202 ? 19.641 12.883 1.281 1 90.38 202 GLU B C 1
ATOM 5470 O O . GLU B 1 202 ? 18.469 12.484 1.115 1 90.38 202 GLU B O 1
ATOM 5475 N N . THR B 1 203 ? 20.406 12.422 2.168 1 91.88 203 THR B N 1
ATOM 5476 C CA . THR B 1 203 ? 19.906 11.445 3.131 1 91.88 203 THR B CA 1
ATOM 5477 C C . THR B 1 203 ? 18.797 12.047 3.982 1 91.88 203 THR B C 1
ATOM 5479 O O . THR B 1 203 ? 17.797 11.383 4.262 1 91.88 203 THR B O 1
ATOM 5482 N N . GLU B 1 204 ? 19.016 13.289 4.352 1 93.38 204 GLU B N 1
ATOM 5483 C CA . GLU B 1 204 ? 17.984 13.977 5.125 1 93.38 204 GLU B CA 1
ATOM 5484 C C . GLU B 1 204 ? 16.703 14.172 4.301 1 93.38 204 GLU B C 1
ATOM 5486 O O . GLU B 1 204 ? 15.602 14.062 4.82 1 93.38 204 GLU B O 1
ATOM 5491 N N . GLU B 1 205 ? 16.875 14.484 3.057 1 93.5 205 GLU B N 1
ATOM 5492 C CA . GLU B 1 205 ? 15.719 14.594 2.176 1 93.5 205 GLU B CA 1
ATOM 5493 C C . GLU B 1 205 ? 14.961 13.266 2.092 1 93.5 205 GLU B C 1
ATOM 5495 O O . GLU B 1 205 ? 13.734 13.25 2.09 1 93.5 205 GLU B O 1
ATOM 5500 N N . LYS B 1 206 ? 15.75 12.227 2.004 1 94.06 206 LYS B N 1
ATOM 5501 C CA . LYS B 1 206 ? 15.133 10.906 1.953 1 94.06 206 LYS B CA 1
ATOM 5502 C C . LYS B 1 206 ? 14.367 10.602 3.238 1 94.06 206 LYS B C 1
ATOM 5504 O O . LYS B 1 206 ? 13.273 10.039 3.197 1 94.06 206 LYS B O 1
ATOM 5509 N N . ARG B 1 207 ? 14.938 10.969 4.359 1 94.69 207 ARG B N 1
ATOM 5510 C CA . ARG B 1 207 ? 14.242 10.797 5.633 1 94.69 207 ARG B CA 1
ATOM 5511 C C . ARG B 1 207 ? 12.922 11.562 5.652 1 94.69 207 ARG B C 1
ATOM 5513 O O . ARG B 1 207 ? 11.891 11.016 6.047 1 94.69 207 ARG B O 1
ATOM 5520 N N . ARG B 1 208 ? 13.008 12.758 5.219 1 95.38 208 ARG B N 1
ATOM 5521 C CA . ARG B 1 208 ? 11.836 13.633 5.234 1 95.38 208 ARG B CA 1
ATOM 5522 C C . ARG B 1 208 ? 10.758 13.125 4.281 1 95.38 208 ARG B C 1
ATOM 5524 O O . ARG B 1 208 ? 9.57 13.227 4.574 1 95.38 208 ARG B O 1
ATOM 5531 N N . VAL B 1 209 ? 11.211 12.633 3.162 1 95.81 209 VAL B N 1
ATOM 5532 C CA . VAL B 1 209 ? 10.273 12.062 2.199 1 95.81 209 VAL B CA 1
ATOM 5533 C C . VAL B 1 209 ? 9.555 10.867 2.822 1 95.81 209 VAL B C 1
ATOM 5535 O O . VAL B 1 209 ? 8.336 10.727 2.689 1 95.81 209 VAL B O 1
ATOM 5538 N N . PHE B 1 210 ? 10.281 9.977 3.523 1 95.56 210 PHE B N 1
ATOM 5539 C CA . PHE B 1 210 ? 9.664 8.836 4.188 1 95.56 210 PHE B CA 1
ATOM 5540 C C . PHE B 1 210 ? 8.641 9.289 5.215 1 95.56 210 PHE B C 1
ATOM 5542 O O . PHE B 1 210 ? 7.508 8.797 5.234 1 95.56 210 PHE B O 1
ATOM 5549 N N . TRP B 1 211 ? 9.008 10.188 6.004 1 95.31 211 TRP B N 1
ATOM 5550 C CA . TRP B 1 211 ? 8.141 10.586 7.113 1 95.31 211 TRP B CA 1
ATOM 5551 C C . TRP B 1 211 ? 6.938 11.375 6.609 1 95.31 211 TRP B C 1
ATOM 5553 O O . TRP B 1 211 ? 5.852 11.297 7.188 1 95.31 211 TRP B O 1
ATOM 5563 N N . MET B 1 212 ? 7.141 12.141 5.547 1 94.81 212 MET B N 1
ATOM 5564 C CA . MET B 1 212 ? 5.988 12.82 4.961 1 94.81 212 MET B CA 1
ATOM 5565 C C . MET B 1 212 ? 5.008 11.812 4.367 1 94.81 212 MET B C 1
ATOM 5567 O O . MET B 1 212 ? 3.791 11.977 4.5 1 94.81 212 MET B O 1
ATOM 5571 N N . ALA B 1 213 ? 5.566 10.828 3.713 1 94.69 213 ALA B N 1
ATOM 5572 C CA . ALA B 1 213 ? 4.715 9.766 3.195 1 94.69 213 ALA B CA 1
ATOM 5573 C C . ALA B 1 213 ? 3.996 9.039 4.328 1 94.69 213 ALA B C 1
ATOM 5575 O O . ALA B 1 213 ? 2.801 8.75 4.23 1 94.69 213 ALA B O 1
ATOM 5576 N N . TYR B 1 214 ? 4.758 8.75 5.387 1 93.81 214 TYR B N 1
ATOM 5577 C CA . TYR B 1 214 ? 4.211 8.109 6.578 1 93.81 214 TYR B CA 1
ATOM 5578 C C . TYR B 1 214 ? 3.07 8.922 7.168 1 93.81 214 TYR B C 1
ATOM 5580 O O . TYR B 1 214 ? 2.002 8.391 7.465 1 93.81 214 TYR B O 1
ATOM 5588 N N . PHE B 1 215 ? 3.355 10.211 7.258 1 93.94 215 PHE B N 1
ATOM 5589 C CA . PHE B 1 215 ? 2.381 11.141 7.82 1 93.94 215 PHE B CA 1
ATOM 5590 C C . PHE B 1 215 ? 1.135 11.211 6.945 1 93.94 215 PHE B C 1
ATOM 5592 O O . PHE B 1 215 ? 0.013 11.117 7.449 1 93.94 215 PHE B O 1
ATOM 5599 N N . LEU B 1 216 ? 1.285 11.32 5.68 1 91.44 216 LEU B N 1
ATOM 5600 C CA . LEU B 1 216 ? 0.183 11.43 4.734 1 91.44 216 LEU B CA 1
ATOM 5601 C C . LEU B 1 216 ? -0.669 10.164 4.746 1 91.44 216 LEU B C 1
ATOM 5603 O O . LEU B 1 216 ? -1.899 10.234 4.711 1 91.44 216 LEU B O 1
ATOM 5607 N N . ASP B 1 217 ? -0.065 9.047 4.793 1 91.56 217 ASP B N 1
ATOM 5608 C CA . ASP B 1 217 ? -0.767 7.766 4.832 1 91.56 217 ASP B CA 1
ATOM 5609 C C . ASP B 1 217 ? -1.688 7.68 6.047 1 91.56 217 ASP B C 1
ATOM 5611 O O . ASP B 1 217 ? -2.855 7.301 5.922 1 91.56 217 ASP B O 1
ATOM 5615 N N . HIS B 1 218 ? -1.194 8.055 7.168 1 92.19 218 HIS B N 1
ATOM 5616 C CA . HIS B 1 218 ? -1.951 7.98 8.414 1 92.19 218 HIS B CA 1
ATOM 5617 C C . HIS B 1 218 ? -3.109 8.969 8.414 1 92.19 218 HIS B C 1
ATOM 5619 O O . HIS B 1 218 ? -4.211 8.641 8.859 1 92.19 218 HIS B O 1
ATOM 5625 N N . LEU B 1 219 ? -2.834 10.125 7.902 1 89.88 219 LEU B N 1
ATOM 5626 C CA . LEU B 1 219 ? -3.873 11.148 7.887 1 89.88 219 LEU B CA 1
ATOM 5627 C C . LEU B 1 219 ? -5.027 10.734 6.973 1 89.88 219 LEU B C 1
ATOM 5629 O O . LEU B 1 219 ? -6.195 10.883 7.34 1 89.88 219 LEU B O 1
ATOM 5633 N N . LEU B 1 220 ? -4.715 10.227 5.828 1 85.44 220 LEU B N 1
ATOM 5634 C CA . LEU B 1 220 ? -5.746 9.82 4.875 1 85.44 220 LEU B CA 1
ATOM 5635 C C . LEU B 1 220 ? -6.551 8.648 5.414 1 85.44 220 LEU B C 1
ATOM 5637 O O . LEU B 1 220 ? -7.758 8.547 5.168 1 85.44 220 LEU B O 1
ATOM 5641 N N . SER B 1 221 ? -5.898 7.777 6.113 1 85.44 221 SER B N 1
ATOM 5642 C CA . SER B 1 221 ? -6.57 6.594 6.637 1 85.44 221 SER B CA 1
ATOM 5643 C C . SER B 1 221 ? -7.41 6.93 7.863 1 85.44 221 SER B C 1
ATOM 5645 O O . SER B 1 221 ? -8.438 6.289 8.117 1 85.44 221 SER B O 1
ATOM 5647 N N . MET B 1 222 ? -6.996 7.879 8.625 1 83.75 222 MET B N 1
ATOM 5648 C CA . MET B 1 222 ? -7.695 8.289 9.844 1 83.75 222 MET B CA 1
ATOM 5649 C C . MET B 1 222 ? -9.094 8.797 9.523 1 83.75 222 MET B C 1
ATOM 5651 O O . MET B 1 222 ? -10.047 8.523 10.25 1 83.75 222 MET B O 1
ATOM 5655 N N . ARG B 1 223 ? -9.172 9.461 8.508 1 74.88 223 ARG B N 1
ATOM 5656 C CA . ARG B 1 223 ? -10.438 10.109 8.188 1 74.88 223 ARG B CA 1
ATOM 5657 C C . ARG B 1 223 ? -11.43 9.109 7.609 1 74.88 223 ARG B C 1
ATOM 5659 O O . ARG B 1 223 ? -12.633 9.195 7.875 1 74.88 223 ARG B O 1
ATOM 5666 N N . ASN B 1 224 ? -10.93 8.164 6.891 1 73 224 ASN B N 1
ATOM 5667 C CA . ASN B 1 224 ? -11.844 7.297 6.148 1 73 224 ASN B CA 1
ATOM 5668 C C . ASN B 1 224 ? -11.812 5.867 6.691 1 73 224 ASN B C 1
ATOM 5670 O O . ASN B 1 224 ? -12.461 4.977 6.137 1 73 224 ASN B O 1
ATOM 5674 N N . ASN B 1 225 ? -11.133 5.613 7.727 1 77.5 225 ASN B N 1
ATOM 5675 C CA . ASN B 1 225 ? -11.023 4.289 8.336 1 77.5 225 ASN B CA 1
ATOM 5676 C C . ASN B 1 225 ? -10.461 3.266 7.352 1 77.5 225 ASN B C 1
ATOM 5678 O O . ASN B 1 225 ? -11 2.166 7.215 1 77.5 225 ASN B O 1
ATOM 5682 N N . TRP B 1 226 ? -9.531 3.709 6.613 1 79.38 226 TRP B N 1
ATOM 5683 C CA . TRP B 1 226 ? -8.844 2.834 5.668 1 79.38 226 TRP B CA 1
ATOM 5684 C C . TRP B 1 226 ? -7.621 2.189 6.305 1 79.38 226 TRP B C 1
ATOM 5686 O O . TRP B 1 226 ? -7.07 2.715 7.277 1 79.38 226 TRP B O 1
ATOM 5696 N N . PRO B 1 227 ? -7.211 1.082 5.738 1 78.5 227 PRO B N 1
ATOM 5697 C CA . PRO B 1 227 ? -5.984 0.473 6.262 1 78.5 227 PRO B CA 1
ATOM 5698 C C . PRO B 1 227 ? -4.738 1.3 5.957 1 78.5 227 PRO B C 1
ATOM 5700 O O . PRO B 1 227 ? -4.645 1.916 4.891 1 78.5 227 PRO B O 1
ATOM 5703 N N . ILE B 1 228 ? -3.885 1.331 6.855 1 80.62 228 ILE B N 1
ATOM 5704 C CA . ILE B 1 228 ? -2.637 2.072 6.711 1 80.62 228 ILE B CA 1
ATOM 5705 C C . ILE B 1 228 ? -1.609 1.217 5.973 1 80.62 228 ILE B C 1
ATOM 5707 O O . ILE B 1 228 ? -1.369 0.065 6.348 1 80.62 228 ILE B O 1
ATOM 5711 N N . THR B 1 229 ? -1.005 1.755 4.965 1 80.25 229 THR B N 1
ATOM 5712 C CA . THR B 1 229 ? -0.038 1.049 4.129 1 80.25 229 THR B CA 1
ATOM 5713 C C . THR B 1 229 ? 1.326 0.995 4.809 1 80.25 229 THR B C 1
ATOM 5715 O O . THR B 1 229 ? 1.962 -0.06 4.855 1 80.25 229 THR B O 1
ATOM 5718 N N . LEU B 1 230 ? 1.795 2.129 5.289 1 79.25 230 LEU B N 1
ATOM 5719 C CA . LEU B 1 230 ? 3.1 2.199 5.938 1 79.25 230 LEU B CA 1
ATOM 5720 C C . LEU B 1 230 ? 2.971 1.985 7.441 1 79.25 230 LEU B C 1
ATOM 5722 O O . LEU B 1 230 ? 3.475 2.785 8.234 1 79.25 230 LEU B O 1
ATOM 5726 N N . ASN B 1 231 ? 2.256 0.896 7.707 1 76.25 231 ASN B N 1
ATOM 5727 C CA . ASN B 1 231 ? 2.012 0.552 9.102 1 76.25 231 ASN B CA 1
ATOM 5728 C C . ASN B 1 231 ? 3.275 0.026 9.781 1 76.25 231 ASN B C 1
ATOM 5730 O O . ASN B 1 231 ? 4.039 -0.726 9.18 1 76.25 231 ASN B O 1
ATOM 5734 N N . GLU B 1 232 ? 3.453 0.488 10.953 1 72.56 232 GLU B N 1
ATOM 5735 C CA . GLU B 1 232 ? 4.629 0.092 11.719 1 72.56 232 GLU B CA 1
ATOM 5736 C C . GLU B 1 232 ? 4.703 -1.424 11.875 1 72.56 232 GLU B C 1
ATOM 5738 O O . GLU B 1 232 ? 5.793 -1.986 12.016 1 72.56 232 GLU B O 1
ATOM 5743 N N . HIS B 1 233 ? 3.533 -2.037 11.836 1 65.81 233 HIS B N 1
ATOM 5744 C CA . HIS B 1 233 ? 3.514 -3.484 12.023 1 65.81 233 HIS B CA 1
ATOM 5745 C C . HIS B 1 233 ? 3.92 -4.211 10.75 1 65.81 233 HIS B C 1
ATOM 5747 O O . HIS B 1 233 ? 4.41 -5.34 10.797 1 65.81 233 HIS B O 1
ATOM 5753 N N . VAL B 1 234 ? 3.562 -3.611 9.672 1 57.69 234 VAL B N 1
ATOM 5754 C CA . VAL B 1 234 ? 3.848 -4.246 8.391 1 57.69 234 VAL B CA 1
ATOM 5755 C C . VAL B 1 234 ? 5.246 -3.854 7.918 1 57.69 234 VAL B C 1
ATOM 5757 O O . VAL B 1 234 ? 6.004 -4.699 7.438 1 57.69 234 VAL B O 1
ATOM 5760 N N . VAL B 1 235 ? 5.426 -2.438 7.781 1 49.94 235 VAL B N 1
ATOM 5761 C CA . VAL B 1 235 ? 6.734 -1.99 7.316 1 49.94 235 VAL B CA 1
ATOM 5762 C C . VAL B 1 235 ? 7.805 -2.377 8.336 1 49.94 235 VAL B C 1
ATOM 5764 O O . VAL B 1 235 ? 9 -2.275 8.055 1 49.94 235 VAL B O 1
ATOM 5767 N N . GLY B 1 236 ? 7.492 -3.385 9.211 1 48.78 236 GLY B N 1
ATOM 5768 C CA . GLY B 1 236 ? 8.406 -3.916 10.211 1 48.78 236 GLY B CA 1
ATOM 5769 C C . GLY B 1 236 ? 8.477 -3.07 11.469 1 48.78 236 GLY B C 1
ATOM 5770 O O . GLY B 1 236 ? 8.141 -1.886 11.445 1 48.78 236 GLY B O 1
ATOM 5771 N N . LEU B 1 237 ? 8.219 -3.645 12.641 1 48.78 237 LEU B N 1
ATOM 5772 C CA . LEU B 1 237 ? 8.273 -3.051 13.977 1 48.78 237 LEU B CA 1
ATOM 5773 C C . LEU B 1 237 ? 9.328 -1.957 14.039 1 48.78 237 LEU B C 1
ATOM 5775 O O . LEU B 1 237 ? 9.367 -1.174 14.992 1 48.78 237 LEU B O 1
ATOM 5779 N N . ARG B 1 238 ? 10.219 -1.808 13.219 1 59.72 238 ARG B N 1
ATOM 5780 C CA . ARG B 1 238 ? 10.992 -0.625 13.594 1 59.72 238 ARG B CA 1
ATOM 5781 C C . ARG B 1 238 ? 11.438 0.15 12.359 1 59.72 238 ARG B C 1
ATOM 5783 O O . ARG B 1 238 ? 12.281 -0.323 11.594 1 59.72 238 ARG B O 1
ATOM 5790 N N . ILE B 1 239 ? 10.508 0.906 11.852 1 79.81 239 ILE B N 1
ATOM 5791 C CA . ILE B 1 239 ? 10.992 2.029 11.055 1 79.81 239 ILE B CA 1
ATOM 5792 C C . ILE B 1 239 ? 12.367 2.465 11.555 1 79.81 239 ILE B C 1
ATOM 5794 O O . ILE B 1 239 ? 12.492 2.992 12.664 1 79.81 239 ILE B O 1
ATOM 5798 N N . CYS B 1 240 ? 13.352 1.925 10.859 1 84.44 240 CYS B N 1
ATOM 5799 C CA . CYS B 1 240 ? 14.719 2.2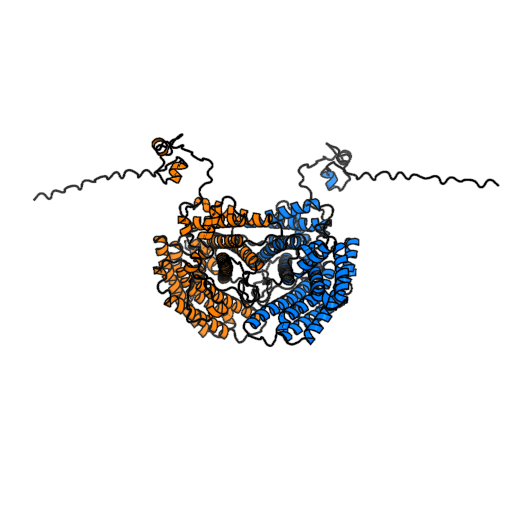73 11.211 1 84.44 240 CYS B CA 1
ATOM 5800 C C . CYS B 1 240 ? 15.156 3.557 10.508 1 84.44 240 CYS B C 1
ATOM 5802 O O . CYS B 1 240 ? 16.281 3.648 10.016 1 84.44 240 CYS B O 1
ATOM 5804 N N . THR B 1 241 ? 14.289 4.387 10.344 1 91.12 241 THR B N 1
ATOM 5805 C CA . THR B 1 241 ? 14.578 5.719 9.82 1 91.12 241 THR B CA 1
ATOM 5806 C C . THR B 1 241 ? 14.352 6.777 10.898 1 91.12 241 THR B C 1
ATOM 5808 O O . THR B 1 241 ? 13.266 6.867 11.477 1 91.12 241 THR B O 1
ATOM 5811 N N . ARG B 1 242 ? 15.312 7.477 11.156 1 91.81 242 ARG B N 1
ATOM 5812 C CA . ARG B 1 242 ? 15.273 8.477 12.219 1 91.81 242 ARG B CA 1
ATOM 5813 C C . ARG B 1 242 ? 14.352 9.633 11.852 1 91.81 242 ARG B C 1
ATOM 5815 O O . ARG B 1 242 ? 14.133 9.906 10.672 1 91.81 242 ARG B O 1
ATOM 5822 N N . LEU B 1 243 ? 13.797 10.219 12.922 1 93.94 243 LEU B N 1
ATOM 5823 C CA . LEU B 1 243 ? 12.984 11.414 12.703 1 93.94 243 LEU B CA 1
ATOM 5824 C C . LEU B 1 243 ? 13.828 12.531 12.094 1 93.94 243 LEU B C 1
ATOM 5826 O O . LEU B 1 243 ? 15.023 12.633 12.367 1 93.94 243 LEU B O 1
ATOM 5830 N N . PRO B 1 244 ? 13.234 13.312 11.242 1 93.81 244 PRO B N 1
ATOM 5831 C CA . PRO B 1 244 ? 13.977 14.359 10.539 1 93.81 244 PRO B CA 1
ATOM 5832 C C . PRO B 1 244 ? 14.555 15.406 11.484 1 93.81 244 PRO B C 1
ATOM 5834 O O . PRO B 1 244 ? 14.016 15.633 12.57 1 93.81 244 PRO B O 1
ATOM 5837 N N . ALA B 1 245 ? 15.578 16.062 11.031 1 92.75 245 ALA B N 1
ATOM 5838 C CA . ALA B 1 245 ? 16.156 17.203 11.734 1 92.75 245 ALA B CA 1
ATOM 5839 C C . ALA B 1 245 ? 15.227 18.406 11.68 1 92.75 245 ALA B C 1
ATOM 5841 O O . ALA B 1 245 ? 14.359 18.5 10.805 1 92.75 245 ALA B O 1
ATOM 5842 N N . PRO B 1 246 ? 15.375 19.25 12.727 1 89.12 246 PRO B N 1
ATOM 5843 C CA . PRO B 1 246 ? 14.578 20.484 12.641 1 89.12 246 PRO B CA 1
ATOM 5844 C C . PRO B 1 246 ? 14.812 21.234 11.328 1 89.12 246 PRO B C 1
ATOM 5846 O O . PRO B 1 246 ? 15.898 21.172 10.758 1 89.12 246 PRO B O 1
ATOM 5849 N N . ASP B 1 247 ? 13.906 22 10.914 1 87.25 247 ASP B N 1
ATOM 5850 C CA . ASP B 1 247 ? 13.906 22.641 9.602 1 87.25 247 ASP B CA 1
ATOM 5851 C C . ASP B 1 247 ? 15.102 23.562 9.438 1 87.25 247 ASP B C 1
ATOM 5853 O O . ASP B 1 247 ? 15.703 23.625 8.367 1 87.25 247 ASP B O 1
ATOM 5857 N N . MET B 1 248 ? 15.383 24.266 10.453 1 84.31 248 MET B N 1
ATOM 5858 C CA . MET B 1 248 ? 16.484 25.234 10.383 1 84.31 248 MET B CA 1
ATOM 5859 C C . MET B 1 248 ? 17.812 24.547 10.133 1 84.31 248 MET B C 1
ATOM 5861 O O . MET B 1 248 ? 18.594 24.984 9.281 1 84.31 248 MET B O 1
ATOM 5865 N N . GLU B 1 249 ? 18.031 23.516 10.836 1 89.31 249 GLU B N 1
ATOM 5866 C CA . GLU B 1 249 ? 19.266 22.766 10.664 1 89.31 249 GLU B CA 1
ATOM 5867 C C . GLU B 1 249 ? 19.312 22.078 9.305 1 89.31 249 GLU B C 1
ATOM 5869 O O . GLU B 1 249 ? 20.359 22.031 8.664 1 89.31 249 GLU B O 1
ATOM 5874 N N . PHE B 1 250 ? 18.25 21.594 8.867 1 91.69 250 PHE B N 1
ATOM 5875 C CA . PHE B 1 250 ? 18.156 20.953 7.562 1 91.69 250 PHE B CA 1
ATOM 5876 C C . PHE B 1 250 ? 18.453 21.938 6.441 1 91.69 250 PHE B C 1
ATOM 5878 O O . PHE B 1 250 ? 19.266 21.656 5.555 1 91.69 250 PHE B O 1
ATOM 5885 N N . GLN B 1 251 ? 17.875 23.125 6.559 1 88 251 GLN B N 1
ATOM 5886 C CA . GLN B 1 251 ? 18.047 24.109 5.504 1 88 251 GLN B CA 1
ATOM 5887 C C . GLN B 1 251 ? 19.469 24.672 5.512 1 88 251 GLN B C 1
ATOM 5889 O O . GLN B 1 251 ? 19.984 25.094 4.469 1 88 251 GLN B O 1
ATOM 5894 N N . ASN B 1 252 ? 20.078 24.578 6.672 1 89.19 252 ASN B N 1
ATOM 5895 C CA . ASN B 1 252 ? 21.453 25.031 6.777 1 89.19 252 ASN B CA 1
ATOM 5896 C C . ASN B 1 252 ? 22.453 23.922 6.441 1 89.19 252 ASN B C 1
ATOM 5898 O O . ASN B 1 252 ? 23.656 24.156 6.41 1 89.19 252 ASN B O 1
ATOM 5902 N N . GLY B 1 253 ? 21.969 22.75 6.25 1 87.19 253 GLY B N 1
ATOM 5903 C CA . GLY B 1 253 ? 22.828 21.625 5.883 1 87.19 253 GLY B CA 1
ATOM 5904 C C . GLY B 1 253 ? 23.547 21.031 7.062 1 87.19 253 GLY B C 1
ATOM 5905 O O . GLY B 1 253 ? 24.609 20.406 6.895 1 87.19 253 GLY B O 1
ATOM 5906 N N . GLN B 1 254 ? 23.047 21.266 8.234 1 88.19 254 GLN B N 1
ATOM 5907 C CA . GLN B 1 254 ? 23.672 20.734 9.438 1 88.19 254 GLN B CA 1
ATOM 5908 C C . GLN B 1 254 ? 23.078 19.391 9.82 1 88.19 254 GLN B C 1
ATOM 5910 O O . GLN B 1 254 ? 21.875 19.281 10.039 1 88.19 254 GLN B O 1
ATOM 5915 N N . PRO B 1 255 ? 23.906 18.422 9.867 1 87.19 255 PRO B N 1
ATOM 5916 C CA . PRO B 1 255 ? 23.391 17.109 10.242 1 87.19 255 PRO B CA 1
ATOM 5917 C C . PRO B 1 255 ? 23 17.016 11.719 1 87.19 255 PRO B C 1
ATOM 5919 O O . PRO B 1 255 ? 23.703 17.562 12.57 1 87.19 255 PRO B O 1
ATOM 5922 N N . VAL B 1 256 ? 21.828 16.641 11.984 1 89.31 256 VAL B N 1
ATOM 5923 C CA . VAL B 1 256 ? 21.359 16.375 13.344 1 89.31 256 VAL B CA 1
ATOM 5924 C C . VAL B 1 256 ? 20.922 14.922 13.469 1 89.31 256 VAL B C 1
ATOM 5926 O O . VAL B 1 256 ? 20.281 14.375 12.57 1 89.31 256 VAL B O 1
ATOM 5929 N N . LEU B 1 257 ? 21.344 14.305 14.531 1 87.31 257 LEU B N 1
ATOM 5930 C CA . LEU B 1 257 ? 20.938 12.922 14.773 1 87.31 257 LEU B CA 1
ATOM 5931 C C . LEU B 1 257 ? 19.547 12.867 15.414 1 87.31 257 LEU B C 1
ATOM 5933 O O . LEU B 1 257 ? 19.406 13.211 16.594 1 87.31 257 LEU B O 1
ATOM 5937 N N . GLY B 1 258 ? 18.594 12.461 14.648 1 89.12 258 GLY B N 1
ATOM 5938 C CA . GLY B 1 258 ? 17.219 12.352 15.148 1 89.12 258 GLY B CA 1
ATOM 5939 C C . GLY B 1 258 ? 16.984 11.086 15.945 1 89.12 258 GLY B C 1
ATOM 5940 O O . GLY B 1 258 ? 17.766 10.133 15.867 1 89.12 258 GLY B O 1
ATOM 5941 N N . ALA B 1 259 ? 15.938 11.141 16.734 1 89.69 259 ALA B N 1
ATOM 5942 C CA . ALA B 1 259 ? 15.523 9.953 17.484 1 89.69 259 ALA B CA 1
ATOM 5943 C C . ALA B 1 259 ? 14.711 9 16.609 1 89.69 259 ALA B C 1
ATOM 5945 O O . ALA B 1 259 ? 14.18 9.398 15.578 1 89.69 259 ALA B O 1
ATOM 5946 N N . PHE B 1 260 ? 14.758 7.742 16.969 1 88.31 260 PHE B N 1
ATOM 5947 C CA . PHE B 1 260 ? 13.836 6.801 16.359 1 88.31 260 PHE B CA 1
ATOM 5948 C C . PHE B 1 260 ? 12.422 7.012 16.875 1 88.31 260 PHE B C 1
ATOM 5950 O O . PHE B 1 260 ? 12.227 7.496 17.984 1 88.31 260 PHE B O 1
ATOM 5957 N N . LEU B 1 261 ? 11.5 6.648 16.094 1 89.5 261 LEU B N 1
ATOM 5958 C CA . LEU B 1 261 ? 10.094 6.855 16.422 1 89.5 261 LEU B CA 1
ATOM 5959 C C . LEU B 1 261 ? 9.75 6.195 17.75 1 89.5 261 LEU B C 1
ATOM 5961 O O . LEU B 1 261 ? 9.055 6.781 18.578 1 89.5 261 LEU B O 1
ATOM 5965 N N . SER B 1 262 ? 10.258 5.008 18.016 1 83.12 262 SER B N 1
ATOM 5966 C CA . SER B 1 262 ? 9.945 4.25 19.234 1 83.12 262 SER B CA 1
ATOM 5967 C C . SER B 1 262 ? 10.461 4.961 20.484 1 83.12 262 SER B C 1
ATOM 5969 O O . SER B 1 262 ? 9.828 4.898 21.531 1 83.12 262 SER B O 1
ATOM 5971 N N . GLU B 1 263 ? 11.5 5.66 20.328 1 84.75 263 GLU B N 1
ATOM 5972 C CA . GLU B 1 263 ? 12.07 6.426 21.422 1 84.75 263 GLU B CA 1
ATOM 5973 C C . GLU B 1 263 ? 11.352 7.758 21.609 1 84.75 263 GLU B C 1
ATOM 5975 O O . GLU B 1 263 ? 11.086 8.18 22.734 1 84.75 263 GLU B O 1
ATOM 5980 N N . ALA B 1 264 ? 11.062 8.328 20.531 1 89.75 264 ALA B N 1
ATOM 5981 C CA . ALA B 1 264 ? 10.484 9.664 20.547 1 89.75 264 ALA B CA 1
ATOM 5982 C C . ALA B 1 264 ? 9.07 9.641 21.125 1 89.75 264 ALA B C 1
ATOM 5984 O O . ALA B 1 264 ? 8.656 10.578 21.812 1 89.75 264 ALA B O 1
ATOM 5985 N N . ILE B 1 265 ? 8.352 8.648 20.844 1 89 265 ILE B N 1
ATOM 5986 C CA . ILE B 1 265 ? 6.957 8.578 21.266 1 89 265 ILE B CA 1
ATOM 5987 C C . ILE B 1 265 ? 6.875 8.484 22.797 1 89 265 ILE B C 1
ATOM 5989 O O . ILE B 1 265 ? 5.93 8.992 23.406 1 89 265 ILE B O 1
ATOM 5993 N N . MET B 1 266 ? 7.91 7.961 23.438 1 86.5 266 MET B N 1
ATOM 5994 C CA . MET B 1 266 ? 7.898 7.746 24.875 1 86.5 266 MET B CA 1
ATOM 5995 C C . MET B 1 266 ? 8.641 8.867 25.594 1 86.5 266 MET B C 1
ATOM 5997 O O . MET B 1 266 ? 8.633 8.93 26.828 1 86.5 266 MET B O 1
ATOM 6001 N N . ASP B 1 267 ? 9.172 9.695 24.828 1 88.19 267 ASP B N 1
ATOM 6002 C CA . ASP B 1 267 ? 9.984 10.75 25.422 1 88.19 267 ASP B CA 1
ATOM 6003 C C . ASP B 1 267 ? 9.102 11.875 25.969 1 88.19 267 ASP B C 1
ATOM 6005 O O . ASP B 1 267 ? 8.43 12.57 25.203 1 88.19 267 ASP B O 1
ATOM 6009 N N . VAL B 1 268 ? 9.148 12.094 27.25 1 86.25 268 VAL B N 1
ATOM 6010 C CA . VAL B 1 268 ? 8.305 13.094 27.891 1 86.25 268 VAL B CA 1
ATOM 6011 C C . VAL B 1 268 ? 9.047 14.422 27.984 1 86.25 268 VAL B C 1
ATOM 6013 O O . VAL B 1 268 ? 8.438 15.484 28.141 1 86.25 268 VAL B O 1
ATOM 6016 N N . MET B 1 269 ? 10.359 14.359 27.781 1 85 269 MET B N 1
ATOM 6017 C CA . MET B 1 269 ? 11.156 15.578 27.828 1 85 269 MET B CA 1
ATOM 6018 C C . MET B 1 269 ? 12.117 15.648 26.641 1 85 269 MET B C 1
ATOM 6020 O O . MET B 1 269 ? 13.336 15.594 26.812 1 85 269 MET B O 1
ATOM 6024 N N . PRO B 1 270 ? 11.508 15.883 25.469 1 84.75 270 PRO B N 1
ATOM 6025 C CA . PRO B 1 270 ? 12.398 15.906 24.312 1 84.75 270 PRO B CA 1
ATOM 6026 C C . PRO B 1 270 ? 13.32 17.125 24.281 1 84.75 270 PRO B C 1
ATOM 6028 O O . PRO B 1 270 ? 12.922 18.203 24.703 1 84.75 270 PRO B O 1
ATOM 6031 N N . GLN B 1 271 ? 14.57 16.844 23.891 1 77.31 271 GLN B N 1
ATOM 6032 C CA . GLN B 1 271 ? 15.562 17.906 23.828 1 77.31 271 GLN B CA 1
ATOM 6033 C C . GLN B 1 271 ? 15.273 18.844 22.656 1 77.31 271 GLN B C 1
ATOM 6035 O O . GLN B 1 271 ? 15.477 20.062 22.75 1 77.31 271 GLN B O 1
ATOM 6040 N N . THR B 1 272 ? 14.938 18.266 21.562 1 77.5 272 THR B N 1
ATOM 6041 C CA . THR B 1 272 ? 14.602 19.047 20.375 1 77.5 272 THR B CA 1
ATOM 6042 C C . THR B 1 272 ? 13.203 18.688 19.875 1 77.5 272 THR B C 1
ATOM 6044 O O . THR B 1 272 ? 12.82 17.516 19.859 1 77.5 272 THR B O 1
ATOM 6047 N N . THR B 1 273 ? 12.438 19.812 19.781 1 79.62 273 THR B N 1
ATOM 6048 C CA . THR B 1 273 ? 11.094 19.547 19.281 1 79.62 273 THR B CA 1
ATOM 6049 C C . THR B 1 273 ? 10.898 20.203 17.922 1 79.62 273 THR B C 1
ATOM 6051 O O . THR B 1 273 ? 11.438 21.281 17.656 1 79.62 273 THR B O 1
ATOM 6054 N N . SER B 1 274 ? 10.453 19.5 16.969 1 88.19 274 SER B N 1
ATOM 6055 C CA . SER B 1 274 ? 10.047 20 15.664 1 88.19 274 SER B CA 1
ATOM 6056 C C . SER B 1 274 ? 8.57 19.719 15.398 1 88.19 274 SER B C 1
ATOM 6058 O O . SER B 1 274 ? 8.07 18.641 15.711 1 88.19 274 SER B O 1
ATOM 6060 N N . PRO B 1 275 ? 7.848 20.781 14.906 1 88.31 275 PRO B N 1
ATOM 6061 C CA . PRO B 1 275 ? 6.43 20.547 14.609 1 88.31 275 PRO B CA 1
ATOM 6062 C C . PRO B 1 275 ? 6.203 19.359 13.672 1 88.31 275 PRO B C 1
ATOM 6064 O O . PRO B 1 275 ? 5.227 18.625 13.836 1 88.31 275 PRO B O 1
ATOM 6067 N N . PHE B 1 276 ? 7.078 19.172 12.75 1 91.38 276 PHE B N 1
ATOM 6068 C CA . PHE B 1 276 ? 6.941 18.062 11.812 1 91.38 276 PHE B CA 1
ATOM 6069 C C . PHE B 1 276 ? 7.07 16.734 12.539 1 91.38 276 PHE B C 1
ATOM 6071 O O . PHE B 1 276 ? 6.305 15.797 12.266 1 91.38 276 PHE B O 1
ATOM 6078 N N . ASN B 1 277 ? 8 16.625 13.422 1 92.94 277 ASN B N 1
ATOM 6079 C CA . ASN B 1 277 ? 8.18 15.406 14.195 1 92.94 277 ASN B CA 1
ATOM 6080 C C . ASN B 1 277 ? 6.965 15.125 15.086 1 92.94 277 ASN B C 1
ATOM 6082 O O . ASN B 1 277 ? 6.551 13.969 15.227 1 92.94 277 ASN B O 1
ATOM 6086 N N . GLU B 1 278 ? 6.453 16.203 15.641 1 92.81 278 GLU B N 1
ATOM 6087 C CA . GLU B 1 278 ? 5.266 16.031 16.469 1 92.81 278 GLU B CA 1
ATOM 6088 C C . GLU B 1 278 ? 4.09 15.508 15.656 1 92.81 278 GLU B C 1
ATOM 6090 O O . GLU B 1 278 ? 3.314 14.68 16.141 1 92.81 278 GLU B O 1
ATOM 6095 N N . CYS B 1 279 ? 3.994 16.016 14.461 1 93.31 279 CYS B N 1
ATOM 6096 C CA . CYS B 1 279 ? 2.936 15.539 13.578 1 93.31 279 CYS B CA 1
ATOM 6097 C C . CYS B 1 279 ? 3.1 14.055 13.281 1 93.31 279 CYS B C 1
ATOM 6099 O O . CYS B 1 279 ? 2.119 13.312 13.258 1 93.31 279 CYS B O 1
ATOM 6101 N N . ALA B 1 280 ? 4.297 13.648 13.055 1 93.31 280 ALA B N 1
ATOM 6102 C CA . ALA B 1 280 ? 4.562 12.234 12.805 1 93.31 280 ALA B CA 1
ATOM 6103 C C . ALA B 1 280 ? 4.195 11.375 14.008 1 93.31 280 ALA B C 1
ATOM 6105 O O . ALA B 1 280 ? 3.623 10.297 13.859 1 93.31 280 ALA B O 1
ATOM 6106 N N . ILE B 1 281 ? 4.488 11.844 15.18 1 93.62 281 ILE B N 1
ATOM 6107 C CA . ILE B 1 281 ? 4.195 11.117 16.406 1 93.62 281 ILE B CA 1
ATOM 6108 C C . ILE B 1 281 ? 2.686 11.047 16.625 1 93.62 281 ILE B C 1
ATOM 6110 O O . ILE B 1 281 ? 2.143 9.984 16.922 1 93.62 281 ILE B O 1
ATOM 6114 N N . LEU B 1 282 ? 2.043 12.203 16.422 1 95.12 282 LEU B N 1
ATOM 6115 C CA . LEU B 1 282 ? 0.591 12.242 16.578 1 95.12 282 LEU B CA 1
ATOM 6116 C C . LEU B 1 282 ? -0.077 11.297 15.578 1 95.12 282 LEU B C 1
ATOM 6118 O O . LEU B 1 282 ? -1.022 10.586 15.922 1 95.12 282 LEU B O 1
ATOM 6122 N N . ALA B 1 283 ? 0.441 11.328 14.367 1 93.94 283 ALA B N 1
ATOM 6123 C CA . ALA B 1 283 ? -0.079 10.422 13.344 1 93.94 283 ALA B CA 1
ATOM 6124 C C . ALA B 1 283 ? 0.078 8.961 13.773 1 93.94 283 ALA B C 1
ATOM 6126 O O . ALA B 1 283 ? -0.803 8.141 13.516 1 93.94 283 ALA B O 1
ATOM 6127 N N . THR B 1 284 ? 1.161 8.648 14.375 1 92.75 284 THR B N 1
ATOM 6128 C CA . THR B 1 284 ? 1.417 7.289 14.836 1 92.75 284 THR B CA 1
ATOM 6129 C C . THR B 1 284 ? 0.404 6.883 15.906 1 92.75 284 THR B C 1
ATOM 6131 O O . THR B 1 284 ? -0.096 5.754 15.898 1 92.75 284 THR B O 1
ATOM 6134 N N . ILE B 1 285 ? 0.141 7.797 16.797 1 93.12 285 ILE B N 1
ATOM 6135 C CA . ILE B 1 285 ? -0.831 7.52 17.844 1 93.12 285 ILE B CA 1
ATOM 6136 C C . ILE B 1 285 ? -2.195 7.23 17.219 1 93.12 285 ILE B C 1
ATOM 6138 O O . ILE B 1 285 ? -2.857 6.258 17.578 1 93.12 285 ILE B O 1
ATOM 6142 N N . CYS B 1 286 ? -2.561 8.016 16.266 1 92.94 286 CYS B N 1
ATOM 6143 C CA . CYS B 1 286 ? -3.834 7.82 15.578 1 92.94 286 CYS B CA 1
ATOM 6144 C C . CYS B 1 286 ? -3.84 6.508 14.812 1 92.94 286 CYS B C 1
ATOM 6146 O O . CYS B 1 286 ? -4.844 5.793 14.797 1 92.94 286 CYS B O 1
ATOM 6148 N N . GLY B 1 287 ? -2.736 6.258 14.18 1 89.88 287 GLY B N 1
ATOM 6149 C CA . GLY B 1 287 ? -2.633 5.012 13.438 1 89.88 287 GLY B CA 1
ATOM 6150 C C . GLY B 1 287 ? -2.742 3.781 14.32 1 89.88 287 GLY B C 1
ATOM 6151 O O . GLY B 1 287 ? -3.404 2.807 13.961 1 89.88 287 GLY B O 1
ATOM 6152 N N . ARG B 1 288 ? -2.137 3.803 15.445 1 87.12 288 ARG B N 1
ATOM 6153 C CA . ARG B 1 288 ? -2.205 2.689 16.375 1 87.12 288 ARG B CA 1
ATOM 6154 C C . ARG B 1 288 ? -3.625 2.502 16.906 1 87.12 288 ARG B C 1
ATOM 6156 O O . ARG B 1 288 ? -4.09 1.37 17.062 1 87.12 288 ARG B O 1
ATOM 6163 N N . SER B 1 289 ? -4.215 3.617 17.188 1 89.06 289 SER B N 1
ATOM 6164 C CA . SER B 1 289 ? -5.598 3.549 17.641 1 89.06 289 SER B CA 1
ATOM 6165 C C . SER B 1 289 ? -6.5 2.936 16.578 1 89.06 289 SER B C 1
ATOM 6167 O O . SER B 1 289 ? -7.359 2.104 16.875 1 89.06 289 SER B O 1
ATOM 6169 N N . LEU B 1 290 ? -6.289 3.391 15.414 1 86.19 290 LEU B N 1
ATOM 6170 C CA . LEU B 1 290 ? -7.062 2.859 14.297 1 86.19 290 LEU B CA 1
ATOM 6171 C C . LEU B 1 290 ? -6.828 1.361 14.133 1 86.19 290 LEU B C 1
ATOM 6173 O O . LEU B 1 290 ? -7.777 0.597 13.945 1 86.19 290 LEU B O 1
ATOM 6177 N N . PHE B 1 291 ? -5.656 1.018 14.234 1 80.44 291 PHE B N 1
ATOM 6178 C CA . PHE B 1 291 ? -5.281 -0.385 14.094 1 80.44 291 PHE B CA 1
ATOM 6179 C C . PHE B 1 291 ? -5.906 -1.227 15.203 1 80.44 291 PHE B C 1
ATOM 6181 O O . PHE B 1 291 ? -6.418 -2.318 14.945 1 80.44 291 PHE B O 1
ATOM 6188 N N . GLN B 1 292 ? -5.855 -0.746 16.359 1 78.94 292 GLN B N 1
ATOM 6189 C CA . GLN B 1 292 ? -6.434 -1.454 17.5 1 78.94 292 GLN B CA 1
ATOM 6190 C C . GLN B 1 292 ? -7.941 -1.621 17.344 1 78.94 292 GLN B C 1
ATOM 6192 O O . GLN B 1 292 ? -8.484 -2.686 17.625 1 78.94 292 GLN B O 1
ATOM 6197 N N . ALA B 1 293 ? -8.547 -0.586 16.922 1 79.19 293 ALA B N 1
ATOM 6198 C CA . ALA B 1 293 ? -10 -0.636 16.734 1 79.19 293 ALA B CA 1
ATOM 6199 C C . ALA B 1 293 ? -10.367 -1.633 15.641 1 79.19 293 ALA B C 1
ATOM 6201 O O . ALA B 1 293 ? -11.336 -2.383 15.781 1 79.19 293 ALA B O 1
ATOM 6202 N N . GLN B 1 294 ? -9.625 -1.646 14.641 1 75.12 294 GLN B N 1
ATOM 6203 C CA . GLN B 1 294 ? -9.891 -2.553 13.531 1 75.12 294 GLN B CA 1
ATOM 6204 C C . GLN B 1 294 ? -9.641 -4.004 13.938 1 75.12 294 GLN B C 1
ATOM 6206 O O . GLN B 1 294 ? -10.391 -4.902 13.539 1 75.12 294 GLN B O 1
ATOM 6211 N N . GLN B 1 295 ? -8.609 -4.266 14.727 1 72.44 295 GLN B N 1
ATOM 6212 C CA . GLN B 1 295 ? -8.297 -5.613 15.18 1 72.44 295 GLN B CA 1
ATOM 6213 C C . GLN B 1 295 ? -9.359 -6.133 16.141 1 72.44 295 GLN B C 1
ATOM 6215 O O . GLN B 1 295 ? -9.742 -7.305 16.078 1 72.44 295 GLN B O 1
ATOM 6220 N N . TYR B 1 296 ? -9.766 -5.277 16.969 1 70.62 296 TYR B N 1
ATOM 6221 C CA . TYR B 1 296 ? -10.758 -5.688 17.969 1 70.62 296 TYR B CA 1
ATOM 6222 C C . TYR B 1 296 ? -12.094 -5.992 17.297 1 70.62 296 TYR B C 1
ATOM 6224 O O . TYR B 1 296 ? -12.805 -6.922 17.719 1 70.62 296 TYR B O 1
ATOM 6232 N N . SER B 1 297 ? -12.492 -5.242 16.438 1 66.06 297 SER B N 1
ATOM 6233 C CA . SER B 1 297 ? -13.758 -5.465 15.734 1 66.06 297 SER B CA 1
ATOM 6234 C C . SER B 1 297 ? -13.789 -6.84 15.07 1 66.06 297 SER B C 1
ATOM 6236 O O . SER B 1 297 ? -14.82 -7.512 15.078 1 66.06 297 SER B O 1
ATOM 6238 N N . VAL B 1 298 ? -12.68 -7.23 14.664 1 61.22 298 VAL B N 1
ATOM 6239 C CA . VAL B 1 298 ? -12.609 -8.516 13.984 1 61.22 298 VAL B CA 1
ATOM 6240 C C . VAL B 1 298 ? -12.586 -9.648 15.016 1 61.22 298 VAL B C 1
ATOM 6242 O O . VAL B 1 298 ? -13.289 -10.648 14.852 1 61.22 298 VAL B O 1
ATOM 6245 N N . ARG B 1 299 ? -11.734 -9.484 16.031 1 63.5 299 ARG B N 1
ATOM 6246 C CA . ARG B 1 299 ? -11.641 -10.508 17.062 1 63.5 299 ARG B CA 1
ATOM 6247 C C . ARG B 1 299 ? -12.977 -10.711 17.766 1 63.5 299 ARG B C 1
ATOM 6249 O O . ARG B 1 299 ? -13.336 -11.828 18.141 1 63.5 299 ARG B O 1
ATOM 6256 N N . PHE B 1 300 ? -13.672 -9.625 17.859 1 60.75 300 PHE B N 1
ATOM 6257 C CA . PHE B 1 300 ? -14.977 -9.68 18.5 1 60.75 300 PHE B CA 1
ATOM 6258 C C . PHE B 1 300 ? -15.945 -10.547 17.703 1 60.75 300 PHE B C 1
ATOM 6260 O O . PHE B 1 300 ? -16.719 -11.32 18.266 1 60.75 300 PHE B O 1
ATOM 6267 N N . VAL B 1 301 ? -15.828 -10.375 16.469 1 56.34 301 VAL B N 1
ATOM 6268 C CA . VAL B 1 301 ? -16.719 -11.148 15.609 1 56.34 301 VAL B CA 1
ATOM 6269 C C . VAL B 1 301 ? -16.406 -12.633 15.758 1 56.34 301 VAL B C 1
ATOM 6271 O O . VAL B 1 301 ? -17.312 -13.469 15.688 1 56.34 301 VAL B O 1
ATOM 6274 N N . TYR B 1 302 ? -15.125 -12.898 16.109 1 54.78 302 TYR B N 1
ATOM 6275 C CA . TYR B 1 302 ? -14.742 -14.297 16.219 1 54.78 302 TYR B CA 1
ATOM 6276 C C . TYR B 1 302 ? -14.781 -14.758 17.672 1 54.78 302 TYR B C 1
ATOM 6278 O O . TYR B 1 302 ? -14.414 -15.898 17.984 1 54.78 302 TYR B O 1
ATOM 6286 N N . GLY B 1 303 ? -15.227 -13.898 18.453 1 54.44 303 GLY B N 1
ATOM 6287 C CA . GLY B 1 303 ? -15.438 -14.258 19.844 1 54.44 303 GLY B CA 1
ATOM 6288 C C . GLY B 1 303 ? -14.18 -14.164 20.688 1 54.44 303 GLY B C 1
ATOM 6289 O O . GLY B 1 303 ? -14.133 -14.68 21.797 1 54.44 303 GLY B O 1
ATOM 6290 N N . ASP B 1 304 ? -13.07 -13.836 20.094 1 55.06 304 ASP B N 1
ATOM 6291 C CA . ASP B 1 304 ? -11.828 -13.742 20.844 1 55.06 304 ASP B CA 1
ATOM 6292 C C . ASP B 1 304 ? -11.703 -12.383 21.531 1 55.06 304 ASP B C 1
ATOM 6294 O O . ASP B 1 304 ? -11.734 -11.344 20.875 1 55.06 304 ASP B O 1
ATOM 6298 N N . MET B 1 305 ? -12.211 -12.32 22.688 1 52.84 305 MET B N 1
ATOM 6299 C CA . MET B 1 305 ? -12.148 -11.07 23.438 1 52.84 305 MET B CA 1
ATOM 6300 C C . MET B 1 305 ? -10.711 -10.75 23.844 1 52.84 305 MET B C 1
ATOM 6302 O O . MET B 1 305 ? -10.008 -11.609 24.375 1 52.84 305 MET B O 1
ATOM 6306 N N . ALA B 1 306 ? -10.055 -9.961 23.078 1 56.5 306 ALA B N 1
ATOM 6307 C CA . ALA B 1 306 ? -8.727 -9.602 23.562 1 56.5 306 ALA B CA 1
ATOM 6308 C C . ALA B 1 306 ? -8.828 -8.758 24.828 1 56.5 306 ALA B C 1
ATOM 6310 O O . ALA B 1 306 ? -9.406 -7.672 24.828 1 56.5 306 ALA B O 1
ATOM 6311 N N . PRO B 1 307 ? -8.656 -9.32 26.016 1 57.75 307 PRO B N 1
ATOM 6312 C CA . PRO B 1 307 ? -8.852 -8.711 27.344 1 57.75 307 PRO B CA 1
ATOM 6313 C C . PRO B 1 307 ? -8.117 -7.383 27.5 1 57.75 307 PRO B C 1
ATOM 6315 O O . PRO B 1 307 ? -8.484 -6.57 28.344 1 57.75 307 PRO B O 1
ATOM 6318 N N . ASN B 1 308 ? -7.395 -6.969 26.547 1 72.38 308 ASN B N 1
ATOM 6319 C CA . ASN B 1 308 ? -6.559 -5.852 26.953 1 72.38 308 ASN B CA 1
ATOM 6320 C C . ASN B 1 308 ? -6.707 -4.656 26.016 1 72.38 308 ASN B C 1
ATOM 6322 O O . ASN B 1 308 ? -5.812 -3.814 25.938 1 72.38 308 ASN B O 1
ATOM 6326 N N . TRP B 1 309 ? -7.93 -4.5 25.531 1 77 309 TRP B N 1
ATOM 6327 C CA . TRP B 1 309 ? -8.094 -3.381 24.594 1 77 309 TRP B CA 1
ATOM 6328 C C . TRP B 1 309 ? -8.148 -2.057 25.359 1 77 309 TRP B C 1
ATOM 6330 O O . TRP B 1 309 ? -7.547 -1.067 24.938 1 77 309 TRP B O 1
ATOM 6340 N N . THR B 1 310 ? -8.852 -2.055 26.516 1 78.31 310 THR B N 1
ATOM 6341 C CA . THR B 1 310 ? -9.031 -0.833 27.297 1 78.31 310 THR B CA 1
ATOM 6342 C C . THR B 1 310 ? -7.699 -0.337 27.844 1 78.31 310 THR B C 1
ATOM 6344 O O . THR B 1 310 ? -7.434 0.867 27.859 1 78.31 310 THR B O 1
ATOM 6347 N N . ASP B 1 311 ? -6.934 -1.236 28.156 1 82.81 311 ASP B N 1
ATOM 6348 C CA . ASP B 1 311 ? -5.637 -0.85 28.688 1 82.81 311 ASP B CA 1
ATOM 6349 C C . ASP B 1 311 ? -4.75 -0.235 27.609 1 82.81 311 ASP B C 1
ATOM 6351 O O . ASP B 1 311 ? -4.062 0.757 27.859 1 82.81 311 ASP B O 1
ATOM 6355 N N . GLN B 1 312 ? -4.812 -0.846 26.516 1 83.38 312 GLN B N 1
ATOM 6356 C CA . GLN B 1 312 ? -4.008 -0.332 25.406 1 83.38 312 GLN B CA 1
ATOM 6357 C C . GLN B 1 312 ? -4.512 1.032 24.953 1 83.38 312 GLN B C 1
ATOM 6359 O O . GLN B 1 312 ? -3.717 1.918 24.625 1 83.38 312 GLN B O 1
ATOM 6364 N N . HIS B 1 313 ? -5.797 1.121 24.969 1 87 313 HIS B N 1
ATOM 6365 C CA . HIS B 1 313 ? -6.398 2.381 24.547 1 87 313 HIS B CA 1
ATOM 6366 C C . HIS B 1 313 ? -6.105 3.496 25.547 1 87 313 HIS B C 1
ATOM 6368 O O . HIS B 1 313 ? -5.855 4.637 25.141 1 87 313 HIS B O 1
ATOM 6374 N N . GLN B 1 314 ? -6.125 3.125 26.781 1 88.38 314 GLN B N 1
ATOM 6375 C CA . GLN B 1 314 ? -5.809 4.09 27.828 1 88.38 314 GLN B CA 1
ATOM 6376 C C . GLN B 1 314 ? -4.34 4.5 27.781 1 88.38 314 GLN B C 1
ATOM 6378 O O . GLN B 1 314 ? -3.998 5.652 28.047 1 88.38 314 GLN B O 1
ATOM 6383 N N . TRP B 1 315 ? -3.578 3.592 27.438 1 89.38 315 TRP B N 1
ATOM 6384 C CA . TRP B 1 315 ? -2.16 3.896 27.281 1 89.38 315 TRP B CA 1
ATOM 6385 C C . TRP B 1 315 ? -1.943 4.914 26.172 1 89.38 315 TRP B C 1
ATOM 6387 O O . TRP B 1 315 ? -1.174 5.863 26.328 1 89.38 315 TRP B O 1
ATOM 6397 N N . LEU B 1 316 ? -2.549 4.723 25.062 1 91.44 316 LEU B N 1
ATOM 6398 C CA . LEU B 1 316 ? -2.434 5.645 23.953 1 91.44 316 LEU B CA 1
ATOM 6399 C C . LEU B 1 316 ? -2.938 7.031 24.328 1 91.44 316 LEU B C 1
ATOM 6401 O O . LEU B 1 316 ? -2.357 8.039 23.922 1 91.44 316 LEU B O 1
ATOM 6405 N N . ASP B 1 317 ? -3.967 7.016 25.094 1 93.19 317 ASP B N 1
ATOM 6406 C CA . ASP B 1 317 ? -4.527 8.289 25.547 1 93.19 317 ASP B CA 1
ATOM 6407 C C . ASP B 1 317 ? -3.545 9.031 26.453 1 93.19 317 ASP B C 1
ATOM 6409 O O . ASP B 1 317 ? -3.439 10.258 26.375 1 93.19 317 ASP B O 1
ATOM 6413 N N . ASN B 1 318 ? -2.949 8.289 27.266 1 93.31 318 ASN B N 1
ATOM 6414 C CA . ASN B 1 318 ? -1.953 8.898 28.141 1 93.31 318 ASN B CA 1
ATOM 6415 C C . ASN B 1 318 ? -0.783 9.469 27.344 1 93.31 318 ASN B C 1
ATOM 6417 O O . ASN B 1 318 ? -0.291 10.555 27.656 1 93.31 318 ASN B O 1
ATOM 6421 N N . VAL B 1 319 ? -0.349 8.742 26.406 1 94.12 319 VAL B N 1
ATOM 6422 C CA . VAL B 1 319 ? 0.74 9.211 25.547 1 94.12 319 VAL B CA 1
ATOM 6423 C C . VAL B 1 319 ? 0.314 10.484 24.812 1 94.12 319 VAL B C 1
ATOM 6425 O O . VAL B 1 319 ? 1.089 11.438 24.719 1 94.12 319 VAL B O 1
ATOM 6428 N N . LEU B 1 320 ? -0.87 10.492 24.312 1 96.06 320 LEU B N 1
ATOM 6429 C CA . LEU B 1 320 ? -1.398 11.656 23.609 1 96.06 320 LEU B CA 1
ATOM 6430 C C . LEU B 1 320 ? -1.459 12.867 24.531 1 96.06 320 LEU B C 1
ATOM 6432 O O . LEU B 1 320 ? -1.09 13.977 24.125 1 96.06 320 LEU B O 1
ATOM 6436 N N . THR B 1 321 ? -1.94 12.648 25.75 1 95.25 321 THR B N 1
ATOM 6437 C CA . THR B 1 321 ? -2.031 13.734 26.719 1 95.25 321 THR B CA 1
ATOM 6438 C C . THR B 1 321 ? -0.652 14.328 26.984 1 95.25 321 THR B C 1
ATOM 6440 O O . THR B 1 321 ? -0.504 15.547 27.078 1 95.25 321 THR B O 1
ATOM 6443 N N . ASN B 1 322 ? 0.265 13.484 27.094 1 92.94 322 ASN B N 1
ATOM 6444 C CA . ASN B 1 322 ? 1.632 13.953 27.297 1 92.94 322 ASN B CA 1
ATOM 6445 C C . ASN B 1 322 ? 2.133 14.766 26.109 1 92.94 322 ASN B C 1
ATOM 6447 O O . ASN B 1 322 ? 2.812 15.781 26.297 1 92.94 322 ASN B O 1
ATOM 6451 N N . ARG B 1 323 ? 1.851 14.328 24.953 1 92.69 323 ARG B N 1
ATOM 6452 C CA . ARG B 1 323 ? 2.297 15.023 23.75 1 92.69 323 ARG B CA 1
ATOM 6453 C C . ARG B 1 323 ? 1.635 16.391 23.641 1 92.69 323 ARG B C 1
ATOM 6455 O O . ARG B 1 323 ? 2.268 17.359 23.203 1 92.69 323 ARG B O 1
ATOM 6462 N N . LEU B 1 324 ? 0.393 16.484 23.984 1 93.19 324 LEU B N 1
ATOM 6463 C CA . LEU B 1 324 ? -0.32 17.75 23.953 1 93.19 324 LEU B CA 1
ATOM 6464 C C . LEU B 1 324 ? 0.28 18.734 24.953 1 93.19 324 LEU B C 1
ATOM 6466 O O . LEU B 1 324 ? 0.364 19.938 24.688 1 93.19 324 LEU B O 1
ATOM 6470 N N . GLN B 1 325 ? 0.688 18.172 26.047 1 91.62 325 GLN B N 1
ATOM 6471 C CA . GLN B 1 325 ? 1.34 19 27.047 1 91.62 325 GLN B CA 1
ATOM 6472 C C . GLN B 1 325 ? 2.678 19.531 26.531 1 91.62 325 GLN B C 1
ATOM 6474 O O . GLN B 1 325 ? 3.012 20.703 26.75 1 91.62 325 GLN B O 1
ATOM 6479 N N . ILE B 1 326 ? 3.385 18.719 25.891 1 89.56 326 ILE B N 1
ATOM 6480 C CA . ILE B 1 326 ? 4.668 19.109 25.312 1 89.56 326 ILE B CA 1
ATOM 6481 C C . ILE B 1 326 ? 4.449 20.203 24.266 1 89.56 326 ILE B C 1
ATOM 6483 O O . ILE B 1 326 ? 5.18 21.188 24.219 1 89.56 326 ILE B O 1
ATOM 6487 N N . LEU B 1 327 ? 3.449 20.016 23.422 1 88.94 327 LEU B N 1
ATOM 6488 C CA . LEU B 1 327 ? 3.141 21 22.375 1 88.94 327 LEU B CA 1
ATOM 6489 C C . LEU B 1 327 ? 2.76 22.344 22.984 1 88.94 327 LEU B C 1
ATOM 6491 O O . LEU B 1 327 ? 3.182 23.391 22.5 1 88.94 327 LEU B O 1
ATOM 6495 N N . SER B 1 328 ? 2.004 22.297 24.031 1 88.25 328 SER B N 1
ATOM 6496 C CA . SER B 1 328 ? 1.553 23.516 24.688 1 88.25 328 SER B CA 1
ATOM 6497 C C . SER B 1 328 ? 2.697 24.203 25.422 1 88.25 328 SER B C 1
ATOM 6499 O O . SER B 1 328 ? 2.727 25.438 25.531 1 88.25 328 SER B O 1
ATOM 6501 N N . GLN B 1 329 ? 3.59 23.453 25.906 1 85.69 329 GLN B N 1
ATOM 6502 C CA . GLN B 1 329 ? 4.703 24 26.672 1 85.69 329 GLN B CA 1
ATOM 6503 C C . GLN B 1 329 ? 5.766 24.594 25.766 1 85.69 329 GLN B C 1
ATOM 6505 O O . GLN B 1 329 ? 6.285 25.688 26.031 1 85.69 329 GLN B O 1
ATOM 6510 N N . HIS B 1 330 ? 6.051 23.922 24.766 1 81 330 HIS B N 1
ATOM 6511 C CA . HIS B 1 330 ? 7.137 24.359 23.891 1 81 330 HIS B CA 1
ATOM 6512 C C . HIS B 1 330 ? 6.648 25.359 22.859 1 81 330 HIS B C 1
ATOM 6514 O O . HIS B 1 330 ? 7.418 26.203 22.391 1 81 330 HIS B O 1
ATOM 6520 N N . TYR B 1 331 ? 5.352 25.172 22.547 1 76.75 331 TYR B N 1
ATOM 6521 C CA . TYR B 1 331 ? 4.805 26.078 21.531 1 76.75 331 TYR B CA 1
ATOM 6522 C C . TYR B 1 331 ? 3.498 26.703 22 1 76.75 331 TYR B C 1
ATOM 6524 O O . TYR B 1 331 ? 2.43 26.406 21.469 1 76.75 331 TYR B O 1
ATOM 6532 N N . PRO B 1 332 ? 3.547 27.484 23 1 66.12 332 PRO B N 1
ATOM 6533 C CA . PRO B 1 332 ? 2.334 27.938 23.672 1 66.12 332 PRO B CA 1
ATOM 6534 C C . PRO B 1 332 ? 1.412 28.75 22.766 1 66.12 332 PRO B C 1
ATOM 6536 O O . PRO B 1 332 ? 0.196 28.766 22.969 1 66.12 332 PRO B O 1
ATOM 6539 N N . SER B 1 333 ? 1.994 29.516 21.859 1 64.44 333 SER B N 1
ATOM 6540 C CA . SER B 1 333 ? 1.068 30.344 21.094 1 64.44 333 SER B CA 1
ATOM 6541 C C . SER B 1 333 ? 1.306 30.188 19.594 1 64.44 333 SER B C 1
ATOM 6543 O O . SER B 1 333 ? 1.967 31.031 18.984 1 64.44 333 SER B O 1
ATOM 6545 N N . PRO B 1 334 ? 0.726 29.078 19.031 1 59.69 334 PRO B N 1
ATOM 6546 C CA . PRO B 1 334 ? 0.955 28.828 17.609 1 59.69 334 PRO B CA 1
ATOM 6547 C C . PRO B 1 334 ? 0.486 30 16.734 1 59.69 334 PRO B C 1
ATOM 6549 O O . PRO B 1 334 ? 1.05 30.234 15.656 1 59.69 334 PRO B O 1
ATOM 6552 N N . THR B 1 335 ? -0.462 30.672 17.25 1 57.59 335 THR B N 1
ATOM 6553 C CA . THR B 1 335 ? -1.005 31.781 16.484 1 57.59 335 THR B CA 1
ATOM 6554 C C . THR B 1 335 ? 0.005 32.938 16.391 1 57.59 335 THR B C 1
ATOM 6556 O O . THR B 1 335 ? 0.023 33.656 15.406 1 57.59 335 THR B O 1
ATOM 6559 N N . GLN B 1 336 ? 0.83 32.875 17.297 1 53.41 336 GLN B N 1
ATOM 6560 C CA . GLN B 1 336 ? 1.788 33.969 17.312 1 53.41 336 GLN B CA 1
ATOM 6561 C C . GLN B 1 336 ? 2.959 33.688 16.375 1 53.41 336 GLN B C 1
ATOM 6563 O O . GLN B 1 336 ? 3.525 34.625 15.789 1 53.41 336 GLN B O 1
ATOM 6568 N N . VAL B 1 337 ? 3.299 32.5 16.172 1 58.91 337 VAL B N 1
ATOM 6569 C CA . VAL B 1 337 ? 4.488 32.156 15.406 1 58.91 337 VAL B CA 1
ATOM 6570 C C . VAL B 1 337 ? 4.125 31.984 13.93 1 58.91 337 VAL B C 1
ATOM 6572 O O . VAL B 1 337 ? 4.973 32.125 13.055 1 58.91 337 VAL B O 1
ATOM 6575 N N . CYS B 1 338 ? 2.953 32.281 13.625 1 64.69 338 CYS B N 1
ATOM 6576 C CA . CYS B 1 338 ? 2.445 32.219 12.258 1 64.69 338 CYS B CA 1
ATOM 6577 C C . CYS B 1 338 ? 3.109 31.062 11.492 1 64.69 338 CYS B C 1
ATOM 6579 O O . CYS B 1 338 ? 3.586 31.266 10.375 1 64.69 338 CYS B O 1
ATOM 6581 N N . ASP B 1 339 ? 3.4 29.984 12.047 1 77.38 339 ASP B N 1
ATOM 6582 C CA . ASP B 1 339 ? 3.916 28.781 11.391 1 77.38 339 ASP B CA 1
ATOM 6583 C C . ASP B 1 339 ? 2.789 27.797 11.086 1 77.38 339 ASP B C 1
ATOM 6585 O O . ASP B 1 339 ? 2.191 27.219 12 1 77.38 339 ASP B O 1
ATOM 6589 N N . PRO B 1 340 ? 2.566 27.656 9.82 1 80.56 340 PRO B N 1
ATOM 6590 C CA . PRO B 1 340 ? 1.45 26.781 9.438 1 80.56 340 PRO B CA 1
ATOM 6591 C C . PRO B 1 340 ? 1.604 25.359 9.961 1 80.56 340 PRO B C 1
ATOM 6593 O O . PRO B 1 340 ? 0.609 24.703 10.289 1 80.56 340 PRO B O 1
ATOM 6596 N N . MET B 1 341 ? 2.779 24.906 10.078 1 84.19 341 MET B N 1
ATOM 6597 C CA . MET B 1 341 ? 3.004 23.547 10.57 1 84.19 341 MET B CA 1
ATOM 6598 C C . MET B 1 341 ? 2.703 23.453 12.055 1 84.19 341 MET B C 1
ATOM 6600 O O . MET B 1 341 ? 2.195 22.422 12.523 1 84.19 341 MET B O 1
ATOM 6604 N N . LEU B 1 342 ? 3.051 24.516 12.703 1 86.56 342 LEU B N 1
ATOM 6605 C CA . LEU B 1 342 ? 2.791 24.516 14.141 1 86.56 342 LEU B CA 1
ATOM 6606 C C . LEU B 1 342 ? 1.294 24.594 14.422 1 86.56 342 LEU B C 1
ATOM 6608 O O . LEU B 1 342 ? 0.79 23.875 15.297 1 86.56 342 LEU B O 1
ATOM 6612 N N . SER B 1 343 ? 0.622 25.484 13.711 1 87.62 343 SER B N 1
ATOM 6613 C CA . SER B 1 343 ? -0.828 25.578 13.859 1 87.62 343 SER B CA 1
ATOM 6614 C C . SER B 1 343 ? -1.49 24.234 13.523 1 87.62 343 SER B C 1
ATOM 6616 O O . SER B 1 343 ? -2.43 23.812 14.203 1 87.62 343 SER B O 1
ATOM 6618 N N . PHE B 1 344 ? -0.987 23.641 12.508 1 90.75 344 PHE B N 1
ATOM 6619 C CA . PHE B 1 344 ? -1.507 22.344 12.109 1 90.75 344 PHE B CA 1
ATOM 6620 C C . PHE B 1 344 ? -1.285 21.312 13.203 1 90.75 344 PHE B C 1
ATOM 6622 O O . PHE B 1 344 ? -2.178 20.516 13.508 1 90.75 344 PHE B O 1
ATOM 6629 N N . ALA B 1 345 ? -0.106 21.266 13.812 1 92.25 345 ALA B N 1
ATOM 6630 C CA . ALA B 1 345 ? 0.221 20.297 14.859 1 92.25 345 ALA B CA 1
ATOM 6631 C C . ALA B 1 345 ? -0.72 20.438 16.047 1 92.25 345 ALA B C 1
ATOM 6633 O O . ALA B 1 345 ? -1.161 19.453 16.625 1 92.25 345 ALA B O 1
ATOM 6634 N N . HIS B 1 346 ? -1.059 21.656 16.359 1 92.62 346 HIS B N 1
ATOM 6635 C CA . HIS B 1 346 ? -1.944 21.906 17.5 1 92.62 346 HIS B CA 1
ATOM 6636 C C . HIS B 1 346 ? -3.357 21.406 17.203 1 92.62 346 HIS B C 1
ATOM 6638 O O . HIS B 1 346 ? -3.971 20.75 18.047 1 92.62 346 HIS B O 1
ATOM 6644 N N . ILE B 1 347 ? -3.816 21.75 16.062 1 94.31 347 ILE B N 1
ATOM 6645 C CA . ILE B 1 347 ? -5.168 21.344 15.695 1 94.31 347 ILE B CA 1
ATOM 6646 C C . ILE B 1 347 ? -5.211 19.828 15.523 1 94.31 347 ILE B C 1
ATOM 6648 O O . ILE B 1 347 ? -6.164 19.172 15.953 1 94.31 347 ILE B O 1
ATOM 6652 N N . MET B 1 348 ? -4.152 19.297 14.969 1 95.25 348 MET B N 1
ATOM 6653 C CA . MET B 1 348 ? -4.059 17.859 14.797 1 95.25 348 MET B CA 1
ATOM 6654 C C . MET B 1 348 ? -4.027 17.141 16.141 1 95.25 348 MET B C 1
ATOM 6656 O O . MET B 1 348 ? -4.59 16.062 16.297 1 95.25 348 MET B O 1
ATOM 6660 N N . GLY B 1 349 ? -3.334 17.766 17.078 1 96.12 349 GLY B N 1
ATOM 6661 C CA . GLY B 1 349 ? -3.326 17.203 18.422 1 96.12 349 GLY B CA 1
ATOM 6662 C C . GLY B 1 349 ? -4.715 17.078 19.016 1 96.12 349 GLY B C 1
ATOM 6663 O O . GLY B 1 349 ? -5.07 16.031 19.547 1 96.12 349 GLY B O 1
ATOM 6664 N N . GLN B 1 350 ? -5.434 18.062 18.844 1 96.94 350 GLN B N 1
ATOM 6665 C CA . GLN B 1 350 ? -6.797 18.047 19.375 1 96.94 350 GLN B CA 1
ATOM 6666 C C . GLN B 1 350 ? -7.668 17.062 18.594 1 96.94 350 GLN B C 1
ATOM 6668 O O . GLN B 1 350 ? -8.5 16.375 19.172 1 96.94 350 GLN B O 1
ATOM 6673 N N . ALA B 1 351 ? -7.465 17.062 17.312 1 96.94 351 ALA B N 1
ATOM 6674 C CA . ALA B 1 351 ? -8.219 16.141 16.469 1 96.94 351 ALA B CA 1
ATOM 6675 C C . ALA B 1 351 ? -7.914 14.695 16.844 1 96.94 351 ALA B C 1
ATOM 6677 O O . ALA B 1 351 ? -8.781 13.82 16.719 1 96.94 351 ALA B O 1
ATOM 6678 N N . SER B 1 352 ? -6.684 14.43 17.266 1 96.94 352 SER B N 1
ATOM 6679 C CA . SER B 1 352 ? -6.305 13.086 17.688 1 96.94 352 SER B CA 1
ATOM 6680 C C . SER B 1 352 ? -7.098 12.641 18.906 1 96.94 352 SER B C 1
ATOM 6682 O O . SER B 1 352 ? -7.41 11.453 19.062 1 96.94 352 SER B O 1
ATOM 6684 N N . VAL B 1 353 ? -7.441 13.562 19.797 1 97.38 353 VAL B N 1
ATOM 6685 C CA . VAL B 1 353 ? -8.273 13.258 20.938 1 97.38 353 VAL B CA 1
ATOM 6686 C C . VAL B 1 353 ? -9.656 12.805 20.484 1 97.38 353 VAL B C 1
ATOM 6688 O O . VAL B 1 353 ? -10.203 11.82 20.984 1 97.38 353 VAL B O 1
ATOM 6691 N N . ILE B 1 354 ? -10.148 13.516 19.516 1 96.5 354 ILE B N 1
ATOM 6692 C CA . ILE B 1 354 ? -11.453 13.172 18.938 1 96.5 354 ILE B CA 1
ATOM 6693 C C . ILE B 1 354 ? -11.383 11.797 18.281 1 96.5 354 ILE B C 1
ATOM 6695 O O . ILE B 1 354 ? -12.305 10.992 18.422 1 96.5 354 ILE B O 1
ATOM 6699 N N . HIS B 1 355 ? -10.305 11.57 17.625 1 95.19 355 HIS B N 1
ATOM 6700 C CA . HIS B 1 355 ? -10.125 10.289 16.953 1 95.19 355 HIS B CA 1
ATOM 6701 C C . HIS B 1 355 ? -10.086 9.133 17.953 1 95.19 355 HIS B C 1
ATOM 6703 O O . HIS B 1 355 ? -10.609 8.055 17.672 1 95.19 355 HIS B O 1
ATOM 6709 N N . LEU B 1 356 ? -9.453 9.328 19.078 1 93.5 356 LEU B N 1
ATOM 6710 C CA . LEU B 1 356 ? -9.414 8.289 20.109 1 93.5 356 LEU B CA 1
ATOM 6711 C C . LEU B 1 356 ? -10.812 7.988 20.625 1 93.5 356 LEU B C 1
ATOM 6713 O O . LEU B 1 356 ? -11.148 6.828 20.891 1 93.5 356 LEU B O 1
ATOM 6717 N N . TYR B 1 357 ? -11.578 9 20.781 1 92.5 357 TYR B N 1
ATOM 6718 C CA . TYR B 1 357 ? -12.961 8.797 21.188 1 92.5 357 TYR B CA 1
ATOM 6719 C C . TYR B 1 357 ? -13.727 7.988 20.156 1 92.5 357 TYR B C 1
ATOM 6721 O O . TYR B 1 357 ? -14.477 7.07 20.5 1 92.5 357 TYR B O 1
ATOM 6729 N N . LYS B 1 358 ? -13.594 8.32 18.906 1 88.75 358 LYS B N 1
ATOM 6730 C CA . LYS B 1 358 ? -14.273 7.605 17.844 1 88.75 358 LYS B CA 1
ATOM 6731 C C . LYS B 1 358 ? -13.898 6.125 17.844 1 88.75 358 LYS B C 1
ATOM 6733 O O . LYS B 1 358 ? -14.734 5.262 17.562 1 88.75 358 LYS B O 1
ATOM 6738 N N . GLY B 1 359 ? -12.656 5.871 18.094 1 84.5 359 GLY B N 1
ATOM 6739 C CA . GLY B 1 359 ? -12.211 4.492 18.203 1 84.5 359 GLY B CA 1
ATOM 6740 C C . GLY B 1 359 ? -12.891 3.738 19.328 1 84.5 359 GLY B C 1
ATOM 6741 O O . GLY B 1 359 ? -13.289 2.584 19.156 1 84.5 359 GLY B O 1
ATOM 6742 N N . MET B 1 360 ? -13.047 4.387 20.438 1 83.25 360 MET B N 1
ATOM 6743 C CA . MET B 1 360 ? -13.695 3.771 21.578 1 83.25 360 MET B CA 1
ATOM 6744 C C . MET B 1 360 ? -15.18 3.545 21.312 1 83.25 360 MET B C 1
ATOM 6746 O O . MET B 1 360 ? -15.734 2.51 21.688 1 83.25 360 MET B O 1
ATOM 6750 N N . GLU B 1 361 ? -15.75 4.469 20.672 1 81.31 361 GLU B N 1
ATOM 6751 C CA . GLU B 1 361 ? -17.172 4.395 20.359 1 81.31 361 GLU B CA 1
ATOM 6752 C C . GLU B 1 361 ? -17.469 3.242 19.406 1 81.31 361 GLU B C 1
ATOM 6754 O O . GLU B 1 361 ? -18.531 2.602 19.5 1 81.31 361 GLU B O 1
ATOM 6759 N N . SER B 1 362 ? -16.594 2.971 18.562 1 76 362 SER B N 1
ATOM 6760 C CA . SER B 1 362 ? -16.797 1.927 17.562 1 76 362 SER B CA 1
ATOM 6761 C C . SER B 1 362 ? -16.781 0.541 18.203 1 76 362 SER B C 1
ATOM 6763 O O . SER B 1 362 ? -17.281 -0.424 17.625 1 76 362 SER B O 1
ATOM 6765 N N . ILE B 1 363 ? -16.266 0.456 19.484 1 72.44 363 ILE B N 1
ATOM 6766 C CA . ILE B 1 363 ? -16.156 -0.857 20.109 1 72.44 363 ILE B CA 1
ATOM 6767 C C . ILE B 1 363 ? -17.031 -0.904 21.359 1 72.44 363 ILE B C 1
ATOM 6769 O O . ILE B 1 363 ? -16.984 -1.871 22.125 1 72.44 363 ILE B O 1
ATOM 6773 N N . VAL B 1 364 ? -17.844 0.102 21.641 1 65.38 364 VAL B N 1
ATOM 6774 C CA . VAL B 1 364 ? -18.625 0.268 22.859 1 65.38 364 VAL B CA 1
ATOM 6775 C C . VAL B 1 364 ? -19.5 -0.962 23.078 1 65.38 364 VAL B C 1
ATOM 6777 O O . VAL B 1 364 ? -19.688 -1.406 24.219 1 65.38 364 VAL B O 1
ATOM 6780 N N . TRP B 1 365 ? -19.953 -1.37 22.031 1 61.88 365 TRP B N 1
ATOM 6781 C CA . TRP B 1 365 ? -20.844 -2.527 22.141 1 61.88 365 TRP B CA 1
ATOM 6782 C C . TRP B 1 365 ? -20.109 -3.707 22.781 1 61.88 365 TRP B C 1
ATOM 6784 O O . TRP B 1 365 ? -20.75 -4.605 23.328 1 61.88 365 TRP B O 1
ATOM 6794 N N . ALA B 1 366 ? -18.844 -3.607 22.734 1 58.97 366 ALA B N 1
ATOM 6795 C CA . ALA B 1 366 ? -18.062 -4.727 23.234 1 58.97 366 ALA B CA 1
ATOM 6796 C C . ALA B 1 366 ? -17.594 -4.469 24.672 1 58.97 366 ALA B C 1
ATOM 6798 O O . ALA B 1 366 ? -17.297 -5.41 25.422 1 58.97 366 ALA B O 1
ATOM 6799 N N . VAL B 1 367 ? -17.453 -3.166 24.953 1 59.53 367 VAL B N 1
ATOM 6800 C CA . VAL B 1 367 ? -16.875 -2.803 26.234 1 59.53 367 VAL B CA 1
ATOM 6801 C C . VAL B 1 367 ? -17.953 -2.316 27.188 1 59.53 367 VAL B C 1
ATOM 6803 O O . VAL B 1 367 ? -18.797 -1.488 26.812 1 59.53 367 VAL B O 1
ATOM 6806 N N . ASN B 1 368 ? -18.516 -3.025 27.906 1 58.31 368 ASN B N 1
ATOM 6807 C CA . ASN B 1 368 ? -19.531 -2.688 28.906 1 58.31 368 ASN B CA 1
ATOM 6808 C C . ASN B 1 368 ? -19.094 -1.505 29.766 1 58.31 368 ASN B C 1
ATOM 6810 O O . ASN B 1 368 ? -19.297 -1.514 30.984 1 58.31 368 ASN B O 1
ATOM 6814 N N . GLU B 1 369 ? -18.391 -0.623 29.203 1 67.25 369 GLU B N 1
ATOM 6815 C CA . GLU B 1 369 ? -17.969 0.446 30.094 1 67.25 369 GLU B CA 1
ATOM 6816 C C . GLU B 1 369 ? -18.547 1.792 29.672 1 67.25 369 GLU B C 1
ATOM 6818 O O . GLU B 1 369 ? -17.812 2.648 29.156 1 67.25 369 GLU B O 1
ATOM 6823 N N . GLY B 1 370 ? -19.781 2.039 29.922 1 74.19 370 GLY B N 1
ATOM 6824 C CA . GLY B 1 370 ? -20.5 3.25 29.578 1 74.19 370 GLY B CA 1
ATOM 6825 C C . GLY B 1 370 ? -19.891 4.5 30.188 1 74.19 370 GLY B C 1
ATOM 6826 O O . GLY B 1 370 ? -19.812 5.539 29.531 1 74.19 370 GLY B O 1
ATOM 6827 N N . ALA B 1 371 ? -19.422 4.379 31.359 1 80.62 371 ALA B N 1
ATOM 6828 C CA . ALA B 1 371 ? -18.828 5.527 32.031 1 80.62 371 ALA B CA 1
ATOM 6829 C C . ALA B 1 371 ? -17.562 6.008 31.344 1 80.62 371 ALA B C 1
ATOM 6831 O O . ALA B 1 371 ? -17.328 7.215 31.234 1 80.62 371 ALA B O 1
ATOM 6832 N N . LEU B 1 372 ? -16.797 5.109 30.906 1 83.94 372 LEU B N 1
ATOM 6833 C CA . LEU B 1 372 ? -15.555 5.445 30.219 1 83.94 372 LEU B CA 1
ATOM 6834 C C . LEU B 1 372 ? -15.836 6.133 28.891 1 83.94 372 LEU B C 1
ATOM 6836 O O . LEU B 1 372 ? -15.133 7.07 28.516 1 83.94 372 LEU B O 1
ATOM 6840 N N . VAL B 1 373 ? -16.875 5.734 28.25 1 86 373 VAL B N 1
ATOM 6841 C CA . VAL B 1 373 ? -17.25 6.328 26.969 1 86 373 VAL B CA 1
ATOM 6842 C C . VAL B 1 373 ? -17.672 7.781 27.188 1 86 373 VAL B C 1
ATOM 6844 O O . VAL B 1 373 ? -17.344 8.656 26.375 1 86 373 VAL B O 1
ATOM 6847 N N . LEU B 1 374 ? -18.359 7.973 28.266 1 88 374 LEU B N 1
ATOM 6848 C CA . LEU B 1 374 ? -18.828 9.32 28.562 1 88 374 LEU B CA 1
ATOM 6849 C C . LEU B 1 374 ? -17.656 10.242 28.891 1 88 374 LEU B C 1
ATOM 6851 O O . LEU B 1 374 ? -17.672 11.43 28.531 1 88 374 LEU B O 1
ATOM 6855 N N . GLU B 1 375 ? -16.688 9.695 29.516 1 90.38 375 GLU B N 1
ATOM 6856 C CA . GLU B 1 375 ? -15.5 10.477 29.844 1 90.38 375 GLU B CA 1
ATOM 6857 C C . GLU B 1 375 ? -14.742 10.875 28.578 1 90.38 375 GLU B C 1
ATOM 6859 O O . GLU B 1 375 ? -14.305 12.016 28.453 1 90.38 375 GLU B O 1
ATOM 6864 N N . TYR B 1 376 ? -14.594 9.945 27.703 1 92 376 TYR B N 1
ATOM 6865 C CA . TYR B 1 376 ? -13.898 10.227 26.438 1 92 376 TYR B CA 1
ATOM 6866 C C . TYR B 1 376 ? -14.695 11.219 25.594 1 92 376 TYR B C 1
ATOM 6868 O O . TYR B 1 376 ? -14.109 12.047 24.891 1 92 376 TYR B O 1
ATOM 6876 N N . ARG B 1 377 ? -15.977 11.141 25.703 1 92.81 377 ARG B N 1
ATOM 6877 C CA . ARG B 1 377 ? -16.812 12.062 24.938 1 92.81 377 ARG B CA 1
ATOM 6878 C C . ARG B 1 377 ? -16.656 13.492 25.453 1 92.81 377 ARG B C 1
ATOM 6880 O O . ARG B 1 377 ? -16.609 14.438 24.656 1 92.81 377 ARG B O 1
ATOM 6887 N N . ARG B 1 378 ? -16.578 13.625 26.719 1 93.81 378 ARG B N 1
ATOM 6888 C CA . ARG B 1 378 ? -16.391 14.945 27.312 1 93.81 378 ARG B CA 1
ATOM 6889 C C . ARG B 1 378 ? -15.047 15.539 26.922 1 93.81 378 ARG B C 1
ATOM 6891 O O . ARG B 1 378 ? -14.953 16.719 26.609 1 93.81 378 ARG B O 1
ATOM 6898 N N . ARG B 1 379 ? -14.086 14.719 26.953 1 95.06 379 ARG B N 1
ATOM 6899 C CA . ARG B 1 379 ? -12.758 15.172 26.562 1 95.06 379 ARG B CA 1
ATOM 6900 C C . ARG B 1 379 ? -12.734 15.562 25.094 1 95.06 379 ARG B C 1
ATOM 6902 O O . ARG B 1 379 ? -12.078 16.531 24.703 1 95.06 379 ARG B O 1
ATOM 6909 N N . ALA B 1 380 ? -13.383 14.734 24.312 1 96.69 380 ALA B N 1
ATOM 6910 C CA . ALA B 1 380 ? -13.461 15.031 22.875 1 96.69 380 ALA B CA 1
ATOM 6911 C C . ALA B 1 380 ? -14.188 16.359 22.625 1 96.69 380 ALA B C 1
ATOM 6913 O O . ALA B 1 380 ? -13.828 17.109 21.719 1 96.69 380 ALA B O 1
ATOM 6914 N N . LEU B 1 381 ? -15.195 16.656 23.438 1 97 381 LEU B N 1
ATOM 6915 C CA . LEU B 1 381 ? -15.914 17.922 23.297 1 97 381 LEU B CA 1
ATOM 6916 C C . LEU B 1 381 ? -15 19.094 23.641 1 97 381 LEU B C 1
ATOM 6918 O O . LEU B 1 381 ? -15.031 20.125 22.953 1 97 381 LEU B O 1
ATOM 6922 N N . SER B 1 382 ? -14.242 18.906 24.656 1 97.06 382 SER B N 1
ATOM 6923 C CA . SER B 1 382 ? -13.281 19.938 25.031 1 97.06 382 SER B CA 1
ATOM 6924 C C . SER B 1 382 ? -12.258 20.156 23.922 1 97.06 382 SER B C 1
ATOM 6926 O O . SER B 1 382 ? -11.836 21.297 23.672 1 97.06 382 SER B O 1
ATOM 6928 N N . ALA B 1 383 ? -11.797 19.109 23.344 1 97.69 383 ALA B N 1
ATOM 6929 C CA . ALA B 1 383 ? -10.867 19.203 22.219 1 97.69 383 ALA B CA 1
ATOM 6930 C C . ALA B 1 383 ? -11.5 19.922 21.031 1 97.69 383 ALA B C 1
ATOM 6932 O O . ALA B 1 383 ? -10.836 20.719 20.359 1 97.69 383 ALA B O 1
ATOM 6933 N N . ALA B 1 384 ? -12.742 19.609 20.766 1 97.94 384 ALA B N 1
ATOM 6934 C CA . ALA B 1 384 ? -13.461 20.281 19.672 1 97.94 384 ALA B CA 1
ATOM 6935 C C . ALA B 1 384 ? -13.555 21.781 19.922 1 97.94 384 ALA B C 1
ATOM 6937 O O . ALA B 1 384 ? -13.438 22.578 19 1 97.94 384 ALA B O 1
ATOM 6938 N N . GLN B 1 385 ? -13.789 22.125 21.172 1 97.25 385 GLN B N 1
ATOM 6939 C CA . GLN B 1 385 ? -13.844 23.531 21.531 1 97.25 385 GLN B CA 1
ATOM 6940 C C . GLN B 1 385 ? -12.516 24.234 21.219 1 97.25 385 GLN B C 1
ATOM 6942 O O . GLN B 1 385 ? -12.492 25.359 20.719 1 97.25 385 GLN B O 1
ATOM 6947 N N . GLU B 1 386 ? -11.477 23.547 21.562 1 95.62 386 GLU B N 1
ATOM 6948 C CA . GLU B 1 386 ? -10.156 24.109 21.297 1 95.62 386 GLU B CA 1
ATOM 6949 C C . GLU B 1 386 ? -9.906 24.219 19.797 1 95.62 386 GLU B C 1
ATOM 6951 O O . GLU B 1 386 ? -9.266 25.172 19.328 1 95.62 386 GLU B O 1
ATOM 6956 N N . ILE B 1 387 ? -10.297 23.25 18.984 1 96.69 387 ILE B N 1
ATOM 6957 C CA . ILE B 1 387 ? -10.141 23.281 17.531 1 96.69 387 ILE B CA 1
ATOM 6958 C C . ILE B 1 387 ? -10.891 24.484 16.953 1 96.69 387 ILE B C 1
ATOM 6960 O O . ILE B 1 387 ? -10.367 25.203 16.109 1 96.69 387 ILE B O 1
ATOM 6964 N N . VAL B 1 388 ? -12.109 24.734 17.453 1 95.56 388 VAL B N 1
ATOM 6965 C CA . VAL B 1 388 ? -12.922 25.844 16.953 1 95.56 388 VAL B CA 1
ATOM 6966 C C . VAL B 1 388 ? -12.242 27.172 17.297 1 95.56 388 VAL B C 1
ATOM 6968 O O . VAL B 1 388 ? -12.18 28.078 16.469 1 95.56 388 VAL B O 1
ATOM 6971 N N . LYS B 1 389 ? -11.727 27.203 18.469 1 92.5 389 LYS B N 1
ATOM 6972 C CA . LYS B 1 389 ? -11 28.406 18.891 1 92.5 389 LYS B CA 1
ATOM 6973 C C . LYS B 1 389 ? -9.789 28.656 18 1 92.5 389 LYS B C 1
ATOM 6975 O O . LYS B 1 389 ? -9.562 29.781 17.562 1 92.5 389 LYS B O 1
ATOM 6980 N N . GLN B 1 390 ? -9.055 27.672 17.734 1 90.81 390 GLN B N 1
ATOM 6981 C CA . GLN B 1 390 ? -7.867 27.797 16.891 1 90.81 390 GLN B CA 1
ATOM 6982 C C . GLN B 1 390 ? -8.25 28.078 15.445 1 90.81 390 GLN B C 1
ATOM 6984 O O . GLN B 1 390 ? -7.543 28.797 14.742 1 90.81 390 GLN B O 1
ATOM 6989 N N . ALA B 1 391 ? -9.289 27.422 15.055 1 90.56 391 ALA B N 1
ATOM 6990 C CA . ALA B 1 391 ? -9.742 27.625 13.68 1 90.56 391 ALA B CA 1
ATOM 6991 C C . ALA B 1 391 ? -10.148 29.062 13.438 1 90.56 391 ALA B C 1
ATOM 6993 O O . ALA B 1 391 ? -9.984 29.594 12.336 1 90.56 391 ALA B O 1
ATOM 6994 N N . LYS B 1 392 ? -10.703 29.734 14.422 1 87.31 392 LYS B N 1
ATOM 6995 C CA . LYS B 1 392 ? -11.023 31.156 14.32 1 87.31 392 LYS B CA 1
ATOM 6996 C C . LYS B 1 392 ? -9.766 31.984 14.07 1 87.31 392 LYS B C 1
ATOM 6998 O O . LYS B 1 392 ? -9.797 32.969 13.336 1 87.31 392 LYS B O 1
ATOM 7003 N N . GLY B 1 393 ? -8.703 31.484 14.672 1 82.19 393 GLY B N 1
ATOM 7004 C CA . GLY B 1 393 ? -7.426 32.156 14.453 1 82.19 393 GLY B CA 1
ATOM 7005 C C . GLY B 1 393 ? -6.898 31.984 13.039 1 82.19 393 GLY B C 1
ATOM 7006 O O . GLY B 1 393 ? -6.18 32.844 12.531 1 82.19 393 GLY B O 1
ATOM 7007 N N . LEU B 1 394 ? -7.254 30.938 12.359 1 83.19 394 LEU B N 1
ATOM 7008 C CA . LEU B 1 394 ? -6.809 30.672 10.992 1 83.19 394 LEU B CA 1
ATOM 7009 C C . LEU B 1 394 ? -7.395 31.703 10.023 1 83.19 394 LEU B C 1
ATOM 7011 O O . LEU B 1 394 ? -6.781 32.031 9.008 1 83.19 394 LEU B O 1
ATOM 7015 N N . ILE B 1 395 ? -8.586 32.125 10.336 1 77 395 ILE B N 1
ATOM 7016 C CA . ILE B 1 395 ? -9.227 33.125 9.5 1 77 395 ILE B CA 1
ATOM 7017 C C . ILE B 1 395 ? -8.383 34.406 9.508 1 77 395 ILE B C 1
ATOM 7019 O O . ILE B 1 395 ? -8.219 35.062 8.469 1 77 395 ILE B O 1
ATOM 7023 N N . GLU B 1 396 ? -7.891 34.594 10.664 1 70.56 396 GLU B N 1
ATOM 7024 C CA . GLU B 1 396 ? -7.074 35.781 10.797 1 70.56 396 GLU B CA 1
ATOM 7025 C C . GLU B 1 396 ? -5.754 35.625 10.047 1 70.56 396 GLU B C 1
ATOM 7027 O O . GLU B 1 396 ? -5.191 36.625 9.57 1 70.56 396 GLU B O 1
ATOM 7032 N N . PHE B 1 397 ? -5.301 34.344 10 1 63.75 397 PHE B N 1
ATOM 7033 C CA . PHE B 1 397 ? -4.078 34.062 9.258 1 63.75 397 PHE B CA 1
ATOM 7034 C C . PHE B 1 397 ? -4.234 34.438 7.785 1 63.75 397 PHE B C 1
ATOM 7036 O O . PHE B 1 397 ? -3.311 34.969 7.172 1 63.75 397 PHE B O 1
ATOM 7043 N N . TYR B 1 398 ? -5.297 34.062 7.312 1 56.12 398 TYR B N 1
ATOM 7044 C CA . TYR B 1 398 ? -5.605 34.312 5.914 1 56.12 398 TYR B CA 1
ATOM 7045 C C . TYR B 1 398 ? -5.484 35.812 5.602 1 56.12 398 TYR B C 1
ATOM 7047 O O . TYR B 1 398 ? -4.945 36.188 4.559 1 56.12 398 TYR B O 1
ATOM 7055 N N . PHE B 1 399 ? -5.902 36.531 6.625 1 50.38 399 PHE B N 1
ATOM 7056 C CA . PHE B 1 399 ? -5.844 38 6.457 1 50.38 399 PHE B CA 1
ATOM 7057 C C . PHE B 1 399 ? -4.402 38.469 6.445 1 50.38 399 PHE B C 1
ATOM 7059 O O . PHE B 1 399 ? -4.059 39.406 5.699 1 50.38 399 PHE B O 1
ATOM 7066 N N . PHE B 1 400 ? -3.662 37.781 7.195 1 48.25 400 PHE B N 1
ATOM 7067 C CA . PHE B 1 400 ? -2.268 38.188 7.297 1 48.25 400 PHE B CA 1
ATOM 7068 C C . PHE B 1 400 ? -1.41 37.469 6.27 1 48.25 400 PHE B C 1
ATOM 7070 O O . PHE B 1 400 ? -0.181 37.469 6.359 1 48.25 400 PHE B O 1
ATOM 7077 N N . LYS B 1 401 ? -2.021 36.906 5.375 1 54.53 401 LYS B N 1
ATOM 7078 C CA . LYS B 1 401 ? -1.357 36.25 4.25 1 54.53 401 LYS B CA 1
ATOM 7079 C C . LYS B 1 401 ? -0.539 35.062 4.719 1 54.53 401 LYS B C 1
ATOM 7081 O O . LYS B 1 401 ? 0.542 34.781 4.184 1 54.53 401 LYS B O 1
ATOM 7086 N N . VAL B 1 402 ? -0.971 34.625 6.027 1 56.25 402 VAL B N 1
ATOM 7087 C CA . VAL B 1 402 ? -0.297 33.406 6.488 1 56.25 402 VAL B CA 1
ATOM 7088 C C . VAL B 1 402 ? -0.985 32.188 5.906 1 56.25 402 VAL B C 1
ATOM 7090 O O . VAL B 1 402 ? -2.215 32.125 5.84 1 56.25 402 VAL B O 1
ATOM 7093 N N . GLN B 1 403 ? -0.104 31.312 5.426 1 67.25 403 GLN B N 1
ATOM 7094 C CA . GLN B 1 403 ? -0.614 30.172 4.676 1 67.25 403 GLN B CA 1
ATOM 7095 C C . GLN B 1 403 ? -1.09 29.062 5.613 1 67.25 403 GLN B C 1
ATOM 7097 O O . GLN B 1 403 ? -0.502 28.844 6.676 1 67.25 403 GLN B O 1
ATOM 7102 N N . VAL B 1 404 ? -2.314 28.703 5.398 1 74.5 404 VAL B N 1
ATOM 7103 C CA . VAL B 1 404 ? -2.865 27.531 6.074 1 74.5 404 VAL B CA 1
ATOM 7104 C C . VAL B 1 404 ? -2.244 26.266 5.496 1 74.5 404 VAL B C 1
ATOM 7106 O O . VAL B 1 404 ? -2.006 26.188 4.289 1 74.5 404 VAL B O 1
ATOM 7109 N N . HIS B 1 405 ? -1.834 25.406 6.398 1 80.38 405 HIS B N 1
ATOM 7110 C CA . HIS B 1 405 ? -1.281 24.125 5.941 1 80.38 405 HIS B CA 1
ATOM 7111 C C . HIS B 1 405 ? -2.238 23.422 4.988 1 80.38 405 HIS B C 1
ATOM 7113 O O . HIS B 1 405 ? -3.441 23.344 5.25 1 80.38 405 HIS B O 1
ATOM 7119 N N . PRO B 1 406 ? -1.8 22.891 3.939 1 78.44 406 PRO B N 1
ATOM 7120 C CA . PRO B 1 406 ? -2.676 22.312 2.922 1 78.44 406 PRO B CA 1
ATOM 7121 C C . PRO B 1 406 ? -3.467 21.109 3.443 1 78.44 406 PRO B C 1
ATOM 7123 O O . PRO B 1 406 ? -4.543 20.812 2.924 1 78.44 406 PRO B O 1
ATOM 7126 N N . LEU B 1 407 ? -3.076 20.484 4.449 1 84.19 407 LEU B N 1
ATOM 7127 C CA . LEU B 1 407 ? -3.756 19.297 4.953 1 84.19 407 LEU B CA 1
ATOM 7128 C C . LEU B 1 407 ? -4.68 19.641 6.113 1 84.19 407 LEU B C 1
ATOM 7130 O O . LEU B 1 407 ? -5.305 18.766 6.707 1 84.19 407 LEU B O 1
ATOM 7134 N N . MET B 1 408 ? -4.859 20.953 6.359 1 86.31 408 MET B N 1
ATOM 7135 C CA . MET B 1 408 ? -5.633 21.469 7.492 1 86.31 408 MET B CA 1
ATOM 7136 C C . MET B 1 408 ? -7.086 21 7.41 1 86.31 408 MET B C 1
ATOM 7138 O O . MET B 1 408 ? -7.723 20.766 8.438 1 86.31 408 MET B O 1
ATOM 7142 N N . PRO B 1 409 ? -7.59 20.812 6.273 1 83.94 409 PRO B N 1
ATOM 7143 C CA . PRO B 1 409 ? -8.992 20.406 6.195 1 83.94 409 PRO B CA 1
ATOM 7144 C C . PRO B 1 409 ? -9.25 19.047 6.836 1 83.94 409 PRO B C 1
ATOM 7146 O O . PRO B 1 409 ? -10.352 18.797 7.34 1 83.94 409 PRO B O 1
ATOM 7149 N N . ILE B 1 410 ? -8.32 18.203 6.918 1 86.81 410 ILE B N 1
ATOM 7150 C CA . ILE B 1 410 ? -8.531 16.828 7.371 1 86.81 410 ILE B CA 1
ATOM 7151 C C . ILE B 1 410 ? -8.891 16.828 8.852 1 86.81 410 ILE B C 1
ATOM 7153 O O . ILE B 1 410 ? -9.93 16.297 9.242 1 86.81 410 ILE B O 1
ATOM 7157 N N . PRO B 1 411 ? -8.086 17.438 9.688 1 91.94 411 PRO B N 1
ATOM 7158 C CA . PRO B 1 411 ? -8.5 17.453 11.094 1 91.94 411 PRO B CA 1
ATOM 7159 C C . PRO B 1 411 ? -9.742 18.297 11.344 1 91.94 411 PRO B C 1
ATOM 7161 O O . PRO B 1 411 ? -10.531 18 12.25 1 91.94 411 PRO B O 1
ATOM 7164 N N . LEU B 1 412 ? -9.977 19.328 10.57 1 90.88 412 LEU B N 1
ATOM 7165 C CA . LEU B 1 412 ? -11.172 20.156 10.742 1 90.88 412 LEU B CA 1
ATOM 7166 C C . LEU B 1 412 ? -12.43 19.375 10.352 1 90.88 412 LEU B C 1
ATOM 7168 O O . LEU B 1 412 ? -13.461 19.484 11.023 1 90.88 412 LEU B O 1
ATOM 7172 N N . LEU B 1 413 ? -12.344 18.656 9.297 1 88.69 413 LEU B N 1
ATOM 7173 C CA . LEU B 1 413 ? -13.477 17.844 8.875 1 88.69 413 LEU B CA 1
ATOM 7174 C C . LEU B 1 413 ? -13.773 16.75 9.898 1 88.69 413 LEU B C 1
ATOM 7176 O O . LEU B 1 413 ? -14.938 16.422 10.141 1 88.69 413 LEU B O 1
ATOM 7180 N N . LEU B 1 414 ? -12.766 16.188 10.445 1 90.56 414 LEU B N 1
ATOM 7181 C CA . LEU B 1 414 ? -12.953 15.203 11.5 1 90.56 414 LEU B CA 1
ATOM 7182 C C . LEU B 1 414 ? -13.734 15.797 12.664 1 90.56 414 LEU B C 1
ATOM 7184 O O . LEU B 1 414 ? -14.602 15.133 13.242 1 90.56 414 LEU B O 1
ATOM 7188 N N . CYS B 1 415 ? -13.445 17.016 12.953 1 94.5 415 CYS B N 1
ATOM 7189 C CA . CYS B 1 415 ? -14.125 17.703 14.039 1 94.5 415 CYS B CA 1
ATOM 7190 C C . CYS B 1 415 ? -15.586 17.953 13.695 1 94.5 415 CYS B C 1
ATOM 7192 O O . CYS B 1 415 ? -16.484 17.719 14.516 1 94.5 415 CYS B O 1
ATOM 7194 N N . VAL B 1 416 ? -15.836 18.359 12.516 1 92.5 416 VAL B N 1
ATOM 7195 C CA . VAL B 1 416 ? -17.203 18.641 12.078 1 92.5 416 VAL B CA 1
ATOM 7196 C C . VAL B 1 416 ? -18.031 17.359 12.125 1 92.5 416 VAL B C 1
ATOM 7198 O O . VAL B 1 416 ? -19.188 17.375 12.562 1 92.5 416 VAL B O 1
ATOM 7201 N N . GLU B 1 417 ? -17.469 16.328 11.68 1 90.12 417 GLU B N 1
ATOM 7202 C CA . GLU B 1 417 ? -18.172 15.047 11.656 1 90.12 417 GLU B CA 1
ATOM 7203 C C . GLU B 1 417 ? -18.484 14.562 13.07 1 90.12 417 GLU B C 1
ATOM 7205 O O . GLU B 1 417 ? -19.547 14.008 13.32 1 90.12 417 GLU B O 1
ATOM 7210 N N . PHE B 1 418 ? -17.578 14.734 13.953 1 93.19 418 PHE B N 1
ATOM 7211 C CA . PHE B 1 418 ? -17.766 14.383 15.352 1 93.19 418 PHE B CA 1
ATOM 7212 C C . PHE B 1 418 ? -18.906 15.203 15.961 1 93.19 418 PHE B C 1
ATOM 7214 O O . PHE B 1 418 ? -19.797 14.648 16.625 1 93.19 418 PHE B O 1
ATOM 7221 N N . LEU B 1 419 ? -18.875 16.516 15.703 1 94.75 419 LEU B N 1
ATOM 7222 C CA . LEU B 1 419 ? -19.891 17.406 16.25 1 94.75 419 LEU B CA 1
ATOM 7223 C C . LEU B 1 419 ? -21.266 17.078 15.664 1 94.75 419 LEU B C 1
ATOM 7225 O O . LEU B 1 419 ? -22.266 17.062 16.375 1 94.75 419 LEU B O 1
ATOM 7229 N N . TYR B 1 420 ? -21.281 16.703 14.469 1 90.69 420 TYR B N 1
ATOM 7230 C CA . TYR B 1 420 ? -22.531 16.375 13.797 1 90.69 420 TYR B CA 1
ATOM 7231 C C . TYR B 1 420 ? -23.109 15.07 14.344 1 90.69 420 TYR B C 1
ATOM 7233 O O . TYR B 1 420 ? -24.312 14.977 14.578 1 90.69 420 TYR B O 1
ATOM 7241 N N . SER B 1 421 ? -22.25 14.039 14.531 1 88.12 421 SER B N 1
ATOM 7242 C CA . SER B 1 421 ? -22.703 12.727 14.984 1 88.12 421 SER B CA 1
ATOM 7243 C C . SER B 1 421 ? -23.234 12.789 16.406 1 88.12 421 SER B C 1
ATOM 7245 O O . SER B 1 421 ? -24.062 11.969 16.797 1 88.12 421 SER B O 1
ATOM 7247 N N . ASN B 1 422 ? -22.812 13.828 17.156 1 90.56 422 ASN B N 1
ATOM 7248 C CA . ASN B 1 422 ? -23.219 13.914 18.562 1 90.56 422 ASN B CA 1
ATOM 7249 C C . ASN B 1 422 ? -24.141 15.102 18.812 1 90.56 422 ASN B C 1
ATOM 7251 O O . ASN B 1 422 ? -24.344 15.508 19.953 1 90.56 422 ASN B O 1
ATOM 7255 N N . ARG B 1 423 ? -24.703 15.656 17.812 1 87.62 423 ARG B N 1
ATOM 7256 C CA . ARG B 1 423 ? -25.5 16.875 17.906 1 87.62 423 ARG B CA 1
ATOM 7257 C C . ARG B 1 423 ? -26.734 16.672 18.781 1 87.62 423 ARG B C 1
ATOM 7259 O O . ARG B 1 423 ? -27.219 17.609 19.406 1 87.62 423 ARG B O 1
ATOM 7266 N N . GLY B 1 424 ? -27.188 15.453 18.859 1 84.81 424 GLY B N 1
ATOM 7267 C CA . GLY B 1 424 ? -28.391 15.148 19.625 1 84.81 424 GLY B CA 1
ATOM 7268 C C . GLY B 1 424 ? -28.125 14.961 21.109 1 84.81 424 GLY B C 1
ATOM 7269 O O . GLY B 1 424 ? -29.062 14.938 21.906 1 84.81 424 GLY B O 1
ATOM 7270 N N . SER B 1 425 ? -26.969 14.922 21.578 1 83.88 425 SER B N 1
ATOM 7271 C CA . SER B 1 425 ? -26.625 14.594 22.969 1 83.88 425 SER B CA 1
ATOM 7272 C C . SER B 1 425 ? -26.672 15.836 23.844 1 83.88 425 SER B C 1
ATOM 7274 O O . SER B 1 425 ? -27.094 15.766 25 1 83.88 425 SER B O 1
ATOM 7276 N N . ASP B 1 426 ? -26.109 16.969 23.391 1 86.94 426 ASP B N 1
ATOM 7277 C CA . ASP B 1 426 ? -25.969 18.203 24.141 1 86.94 426 ASP B CA 1
ATOM 7278 C C . ASP B 1 426 ? -26.031 19.422 23.219 1 86.94 426 ASP B C 1
ATOM 7280 O O . ASP B 1 426 ? -25.625 19.344 22.047 1 86.94 426 ASP B O 1
ATOM 7284 N N . ALA B 1 427 ? -26.531 20.516 23.688 1 90 427 ALA B N 1
ATOM 7285 C CA . ALA B 1 427 ? -26.656 21.75 22.922 1 90 427 ALA B CA 1
ATOM 7286 C C . ALA B 1 427 ? -25.281 22.312 22.562 1 90 427 ALA B C 1
ATOM 7288 O O . ALA B 1 427 ? -25.141 23.016 21.562 1 90 427 ALA B O 1
ATOM 7289 N N . ALA B 1 428 ? -24.344 21.969 23.391 1 92.69 428 ALA B N 1
ATOM 7290 C CA . ALA B 1 428 ? -23 22.453 23.156 1 92.69 428 ALA B CA 1
ATOM 7291 C C . ALA B 1 428 ? -22.453 21.953 21.828 1 92.69 428 ALA B C 1
ATOM 7293 O O . ALA B 1 428 ? -21.734 22.672 21.125 1 92.69 428 ALA B O 1
ATOM 7294 N N . PHE B 1 429 ? -22.828 20.766 21.422 1 94.25 429 PHE B N 1
ATOM 7295 C CA . PHE B 1 429 ? -22.375 20.188 20.172 1 94.25 429 PHE B CA 1
ATOM 7296 C C . PHE B 1 429 ? -22.891 20.969 18.984 1 94.25 429 PHE B C 1
ATOM 7298 O O . PHE B 1 429 ? -22.141 21.266 18.047 1 94.25 429 PHE B O 1
ATOM 7305 N N . ASN B 1 430 ? -24.094 21.328 19.062 1 92.38 430 ASN B N 1
ATOM 7306 C CA . ASN B 1 430 ? -24.719 22.047 17.953 1 92.38 430 ASN B CA 1
ATOM 7307 C C . ASN B 1 430 ? -24.156 23.469 17.844 1 92.38 430 ASN B C 1
ATOM 7309 O O . ASN B 1 430 ? -23.984 23.984 16.734 1 92.38 430 ASN B O 1
ATOM 7313 N N . SER B 1 431 ? -23.953 24.078 18.953 1 95 431 SER B N 1
ATOM 7314 C CA . SER B 1 431 ? -23.391 25.422 18.922 1 95 431 SER B CA 1
ATOM 7315 C C . SER B 1 431 ? -22 25.422 18.297 1 95 431 SER B C 1
ATOM 7317 O O . SER B 1 431 ? -21.703 26.281 17.453 1 95 431 SER B O 1
ATOM 7319 N N . LEU B 1 432 ? -21.203 24.5 18.703 1 95.75 432 LEU B N 1
ATOM 7320 C CA . LEU B 1 432 ? -19.859 24.406 18.156 1 95.75 432 LEU B CA 1
ATOM 7321 C C . LEU B 1 432 ? -19.875 24.047 16.672 1 95.75 432 LEU B C 1
ATOM 7323 O O . LEU B 1 432 ? -19.062 24.547 15.906 1 95.75 432 LEU B O 1
ATOM 7327 N N . LEU B 1 433 ? -20.797 23.172 16.312 1 94.5 433 LEU B N 1
ATOM 7328 C CA . LEU B 1 433 ? -20.953 22.781 14.914 1 94.5 433 LEU B CA 1
ATOM 7329 C C . LEU B 1 433 ? -21.281 24 14.047 1 94.5 433 LEU B C 1
ATOM 7331 O O . LEU B 1 433 ? -20.672 24.188 13 1 94.5 433 LEU B O 1
ATOM 7335 N N . GLN B 1 434 ? -22.172 24.828 14.516 1 93.12 434 GLN B N 1
ATOM 7336 C CA . GLN B 1 434 ? -22.562 26.016 13.75 1 93.12 434 GLN B CA 1
ATOM 7337 C C . GLN B 1 434 ? -21.422 27.016 13.648 1 93.12 434 GLN B C 1
ATOM 7339 O O . GLN B 1 434 ? -21.219 27.625 12.602 1 93.12 434 GLN B O 1
ATOM 7344 N N . GLU B 1 435 ? -20.734 27.141 14.703 1 94.75 435 GLU B N 1
ATOM 7345 C CA . GLU B 1 435 ? -19.578 28.016 14.68 1 94.75 435 GLU B CA 1
ATOM 7346 C C . GLU B 1 435 ? -18.531 27.531 13.688 1 94.75 435 GLU B C 1
ATOM 7348 O O . GLU B 1 435 ? -17.969 28.328 12.938 1 94.75 435 GLU B O 1
ATOM 7353 N N . LEU B 1 436 ? -18.281 26.25 13.688 1 93.5 436 LEU B N 1
ATOM 7354 C CA . LEU B 1 436 ? -17.281 25.688 12.789 1 93.5 436 LEU B CA 1
ATOM 7355 C C . LEU B 1 436 ? -17.734 25.797 11.336 1 93.5 436 LEU B C 1
ATOM 7357 O O . LEU B 1 436 ? -16.922 26.062 10.445 1 93.5 436 LEU B O 1
ATOM 7361 N N . LEU B 1 437 ? -19 25.609 11.117 1 90.62 437 LEU B N 1
ATOM 7362 C CA . LEU B 1 437 ? -19.531 25.75 9.773 1 90.62 437 LEU B CA 1
ATOM 7363 C C . LEU B 1 437 ? -19.406 27.188 9.281 1 90.62 437 LEU B C 1
ATOM 7365 O O . LEU B 1 437 ? -19.172 27.422 8.094 1 90.62 437 LEU B O 1
ATOM 7369 N N . GLN B 1 438 ? -19.547 28.094 10.188 1 89.88 438 GLN B N 1
ATOM 7370 C CA . GLN B 1 438 ? -19.344 29.5 9.828 1 89.88 438 GLN B CA 1
ATOM 7371 C C . GLN B 1 438 ? -17.891 29.766 9.445 1 89.88 438 GLN B C 1
ATOM 7373 O O . GLN B 1 438 ? -17.625 30.516 8.516 1 89.88 438 GLN B O 1
ATOM 7378 N N . ILE B 1 439 ? -17.047 29.125 10.148 1 89.75 439 ILE B N 1
ATOM 7379 C CA . ILE B 1 439 ? -15.633 29.234 9.844 1 89.75 439 ILE B CA 1
ATOM 7380 C C . ILE B 1 439 ? -15.344 28.625 8.469 1 89.75 439 ILE B C 1
ATOM 7382 O O . ILE B 1 439 ? -14.578 29.188 7.684 1 89.75 439 ILE B O 1
ATOM 7386 N N . PHE B 1 440 ? -15.953 27.5 8.156 1 87.81 440 PHE B N 1
ATOM 7387 C CA . PHE B 1 440 ? -15.781 26.828 6.875 1 87.81 440 PHE B CA 1
ATOM 7388 C C . PHE B 1 440 ? -16.25 27.719 5.73 1 87.81 440 PHE B C 1
ATOM 7390 O O . PHE B 1 440 ? -15.688 27.672 4.637 1 87.81 440 PHE B O 1
ATOM 7397 N N . ARG B 1 441 ? -17.188 28.531 5.984 1 84.88 441 ARG B N 1
ATOM 7398 C CA . ARG B 1 441 ? -17.703 29.438 4.957 1 84.88 441 ARG B CA 1
ATOM 7399 C C . ARG B 1 441 ? -16.734 30.594 4.727 1 84.88 441 ARG B C 1
ATOM 7401 O O . ARG B 1 441 ? -16.688 31.172 3.631 1 84.88 441 ARG B O 1
ATOM 7408 N N . GLN B 1 442 ? -15.992 30.859 5.738 1 82.06 442 GLN B N 1
ATOM 7409 C CA . GLN B 1 442 ? -15.086 32 5.648 1 82.06 442 GLN B CA 1
ATOM 7410 C C . GLN B 1 442 ? -13.727 31.578 5.105 1 82.06 442 GLN B C 1
ATOM 7412 O O . GLN B 1 442 ? -13.039 32.375 4.449 1 82.06 442 GLN B O 1
ATOM 7417 N N . LEU B 1 443 ? -13.414 30.375 5.391 1 78.25 443 LEU B N 1
ATOM 7418 C CA . LEU B 1 443 ? -12.117 29.891 4.918 1 78.25 443 LEU B CA 1
ATOM 7419 C C . LEU B 1 443 ? -12.172 29.547 3.436 1 78.25 443 LEU B C 1
ATOM 7421 O O . LEU B 1 443 ? -13.078 28.844 2.99 1 78.25 443 LEU B O 1
ATOM 7425 N N . LYS B 1 444 ? -11.398 30.219 2.756 1 67.56 444 LYS B N 1
ATOM 7426 C CA . LYS B 1 444 ? -11.375 29.984 1.316 1 67.56 444 LYS B CA 1
ATOM 7427 C C . LYS B 1 444 ? -10.398 28.859 0.962 1 67.56 444 LYS B C 1
ATOM 7429 O O . LYS B 1 444 ? -9.344 28.734 1.583 1 67.56 444 LYS B O 1
ATOM 7434 N N . ASN B 1 445 ? -11.008 27.969 0.158 1 60.31 445 ASN B N 1
ATOM 7435 C CA . ASN B 1 445 ? -10.141 26.906 -0.364 1 60.31 445 ASN B CA 1
ATOM 7436 C C . ASN B 1 445 ? -9.008 27.484 -1.206 1 60.31 445 ASN B C 1
ATOM 7438 O O . ASN B 1 445 ? -9.25 28.188 -2.186 1 60.31 445 ASN B O 1
ATOM 7442 N N . PRO B 1 446 ? -7.832 27.5 -0.536 1 55.34 446 PRO B N 1
ATOM 7443 C CA . PRO B 1 446 ? -6.727 28.094 -1.296 1 55.34 446 PRO B CA 1
ATOM 7444 C C . PRO B 1 446 ? -6.656 27.562 -2.73 1 55.34 446 PRO B C 1
ATOM 7446 O O . PRO B 1 446 ? -6.152 28.266 -3.617 1 55.34 446 PRO B O 1
ATOM 7449 N N . ASN B 1 447 ? -7.172 26.281 -2.887 1 52.5 447 ASN B N 1
ATOM 7450 C CA . ASN B 1 447 ? -7.074 25.641 -4.199 1 52.5 447 ASN B CA 1
ATOM 7451 C C . ASN B 1 447 ? -8.133 26.188 -5.16 1 52.5 447 ASN B C 1
ATOM 7453 O O . ASN B 1 447 ? -7.918 26.203 -6.375 1 52.5 447 ASN B O 1
ATOM 7457 N N . ASP B 1 448 ? -9.281 26.484 -4.738 1 55.31 448 ASP B N 1
ATOM 7458 C CA . ASP B 1 448 ? -10.383 27.078 -5.484 1 55.31 448 ASP B CA 1
ATOM 7459 C C . ASP B 1 448 ? -11.047 28.203 -4.684 1 55.31 448 ASP B C 1
ATOM 7461 O O . ASP B 1 448 ? -11.969 27.938 -3.904 1 55.31 448 ASP B O 1
ATOM 7465 N N . PRO B 1 449 ? -10.422 29.422 -4.863 1 57.72 449 PRO B N 1
ATOM 7466 C CA . PRO B 1 449 ? -10.953 30.516 -4.035 1 57.72 449 PRO B CA 1
ATOM 7467 C C . PRO B 1 449 ? -12.461 30.688 -4.184 1 57.72 449 PRO B C 1
ATOM 7469 O O . PRO B 1 449 ? -13.094 31.375 -3.373 1 57.72 449 PRO B O 1
ATOM 7472 N N . THR B 1 450 ? -12.891 30 -5.277 1 59.88 450 THR B N 1
ATOM 7473 C CA . THR B 1 450 ? -14.336 30.078 -5.434 1 59.88 450 THR B CA 1
ATOM 7474 C C . THR B 1 450 ? -15.039 29.141 -4.457 1 59.88 450 THR B C 1
ATOM 7476 O O . THR B 1 450 ? -16.25 29.266 -4.223 1 59.88 450 THR B O 1
ATOM 7479 N N . GLN B 1 451 ? -14.078 28.266 -3.869 1 67.75 451 GLN B N 1
ATOM 7480 C CA . GLN B 1 451 ? -14.703 27.281 -2.982 1 67.75 451 GLN B CA 1
ATOM 7481 C C . GLN B 1 451 ? -14.258 27.484 -1.537 1 67.75 451 GLN B C 1
ATOM 7483 O O . GLN B 1 451 ? -13.117 27.875 -1.283 1 67.75 451 GLN B O 1
ATOM 7488 N N . SER B 1 452 ? -15.148 27.484 -0.804 1 74 452 SER B N 1
ATOM 7489 C CA . SER B 1 452 ? -14.883 27.531 0.63 1 74 452 SER B CA 1
ATOM 7490 C C . SER B 1 452 ? -14.766 26.125 1.219 1 74 452 SER B C 1
ATOM 7492 O O . SER B 1 452 ? -14.984 25.141 0.522 1 74 452 SER B O 1
ATOM 7494 N N . TYR B 1 453 ? -14.273 26.062 2.406 1 76.94 453 TYR B N 1
ATOM 7495 C CA . TYR B 1 453 ? -14.102 24.781 3.086 1 76.94 453 TYR B CA 1
ATOM 7496 C C . TYR B 1 453 ? -15.438 24.047 3.203 1 76.94 453 TYR B C 1
ATOM 7498 O O . TYR B 1 453 ? -15.469 22.828 3.436 1 76.94 453 TYR B O 1
ATOM 7506 N N . ILE B 1 454 ? -16.5 24.797 2.969 1 75.81 454 ILE B N 1
ATOM 7507 C CA . ILE B 1 454 ? -17.828 24.188 3.088 1 75.81 454 ILE B CA 1
ATOM 7508 C C . ILE B 1 454 ? -18.031 23.172 1.961 1 75.81 454 ILE B C 1
ATOM 7510 O O . ILE B 1 454 ? -18.734 22.188 2.133 1 75.81 454 ILE B O 1
ATOM 7514 N N . HIS B 1 455 ? -17.391 23.391 0.886 1 75.25 455 HIS B N 1
ATOM 7515 C CA . HIS B 1 455 ? -17.516 22.5 -0.268 1 75.25 455 HIS B CA 1
ATOM 7516 C C . HIS B 1 455 ? -16.797 21.188 -0.037 1 75.25 455 HIS B C 1
ATOM 7518 O O . HIS B 1 455 ? -17.125 20.172 -0.674 1 75.25 455 HIS B O 1
ATOM 7524 N N . LEU B 1 456 ? -15.914 21.266 0.934 1 75.19 456 LEU B N 1
ATOM 7525 C CA . LEU B 1 456 ? -15.172 20.047 1.249 1 75.19 456 LEU B CA 1
ATOM 7526 C C . LEU B 1 456 ? -16.062 19.016 1.926 1 75.19 456 LEU B C 1
ATOM 7528 O O . LEU B 1 456 ? -15.812 17.812 1.843 1 75.19 456 LEU B O 1
ATOM 7532 N N . LEU B 1 457 ? -17.047 19.5 2.52 1 74.19 457 LEU B N 1
ATOM 7533 C CA . LEU B 1 457 ? -18 18.609 3.18 1 74.19 457 LEU B CA 1
ATOM 7534 C C . LEU B 1 457 ? -18.734 17.75 2.16 1 74.19 457 LEU B C 1
ATOM 7536 O O . LEU B 1 457 ? -19.047 16.594 2.432 1 74.19 457 LEU B O 1
ATOM 7540 N N . GLU B 1 458 ? -18.906 18.297 1.046 1 70.12 458 GLU B N 1
ATOM 7541 C CA . GLU B 1 458 ? -19.594 17.578 -0.015 1 70.12 458 GLU B CA 1
ATOM 7542 C C . GLU B 1 458 ? -18.703 16.5 -0.616 1 70.12 458 GLU B C 1
ATOM 7544 O O . GLU B 1 458 ? -19.203 15.469 -1.083 1 70.12 458 GLU B O 1
ATOM 7549 N N . LEU B 1 459 ? -17.516 16.844 -0.487 1 64.62 459 LEU B N 1
ATOM 7550 C CA . LEU B 1 459 ? -16.562 15.93 -1.104 1 64.62 459 LEU B CA 1
ATOM 7551 C C . LEU B 1 459 ? -16.203 14.789 -0.153 1 64.62 459 LEU B C 1
ATOM 7553 O O . LEU B 1 459 ? -15.688 13.758 -0.581 1 64.62 459 LEU B O 1
ATOM 7557 N N . SER B 1 460 ? -16.594 15.102 1.104 1 63.97 460 SER B N 1
ATOM 7558 C CA . SER B 1 460 ? -16.25 14.102 2.107 1 63.97 460 SER B CA 1
ATOM 7559 C C . SER B 1 460 ? -17.141 12.867 1.979 1 63.97 460 SER B C 1
ATOM 7561 O O . SER B 1 460 ? -18.344 12.984 1.721 1 63.97 460 SER B O 1
ATOM 7563 N N . CYS B 1 461 ? -16.672 11.734 1.686 1 57.25 461 CYS B N 1
ATOM 7564 C CA . CYS B 1 461 ? -17.391 10.5 1.398 1 57.25 461 CYS B CA 1
ATOM 7565 C C . CYS B 1 461 ? -17.781 9.789 2.686 1 57.25 461 CYS B C 1
ATOM 7567 O O . CYS B 1 461 ? -18.047 8.578 2.678 1 57.25 461 CYS B O 1
ATOM 7569 N N . THR B 1 462 ? -17.797 10.617 3.777 1 61.62 462 THR B N 1
ATOM 7570 C CA . THR B 1 462 ? -18.281 9.961 4.992 1 61.62 462 THR B CA 1
ATOM 7571 C C . THR B 1 462 ? -19.781 10.141 5.152 1 61.62 462 THR B C 1
ATOM 7573 O O . THR B 1 462 ? -20.359 11.125 4.672 1 61.62 462 THR B O 1
ATOM 7576 N N . ASN B 1 463 ? -20.344 9.203 5.707 1 61.97 463 ASN B N 1
ATOM 7577 C CA . ASN B 1 463 ? -21.781 9.258 5.934 1 61.97 463 ASN B CA 1
ATOM 7578 C C . ASN B 1 463 ? -2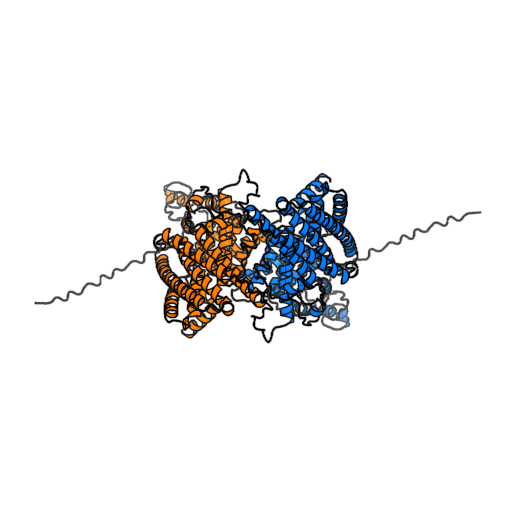2.188 10.539 6.664 1 61.97 463 ASN B C 1
ATOM 7580 O O . ASN B 1 463 ? -23.188 11.164 6.32 1 61.97 463 ASN B O 1
ATOM 7584 N N . ALA B 1 464 ? -21.375 10.953 7.578 1 65.56 464 ALA B N 1
ATOM 7585 C CA . ALA B 1 464 ? -21.703 12.133 8.375 1 65.56 464 ALA B CA 1
ATOM 7586 C C . ALA B 1 464 ? -21.656 13.398 7.52 1 65.56 464 ALA B C 1
ATOM 7588 O O . ALA B 1 464 ? -22.531 14.258 7.629 1 65.56 464 ALA B O 1
ATOM 7589 N N . SER B 1 465 ? -20.719 13.391 6.648 1 67.44 465 SER B N 1
ATOM 7590 C CA . SER B 1 465 ? -20.562 14.57 5.801 1 67.44 465 SER B CA 1
ATOM 7591 C C . SER B 1 465 ? -21.688 14.656 4.77 1 67.44 465 SER B C 1
ATOM 7593 O O . SER B 1 465 ? -22.188 15.742 4.473 1 67.44 465 SER B O 1
ATOM 7595 N N . ILE B 1 466 ? -22.078 13.508 4.355 1 65.75 466 ILE B N 1
ATOM 7596 C CA . ILE B 1 466 ? -23.156 13.453 3.371 1 65.75 466 ILE B CA 1
ATOM 7597 C C . ILE B 1 466 ? -24.453 13.922 4.004 1 65.75 466 ILE B C 1
ATOM 7599 O O . ILE B 1 466 ? -25.188 14.719 3.416 1 65.75 466 ILE B O 1
ATOM 7603 N N . ASP B 1 467 ? -24.672 13.508 5.203 1 72.88 467 ASP B N 1
ATOM 7604 C CA . ASP B 1 467 ? -25.891 13.883 5.918 1 72.88 467 ASP B CA 1
ATOM 7605 C C . ASP B 1 467 ? -25.891 15.367 6.254 1 72.88 467 ASP B C 1
ATOM 7607 O O . ASP B 1 467 ? -26.938 16.016 6.172 1 72.88 467 ASP B O 1
ATOM 7611 N N . LEU B 1 468 ? -24.797 15.828 6.586 1 77.5 468 LEU B N 1
ATOM 7612 C CA . LEU B 1 468 ? -24.672 17.234 6.949 1 77.5 468 LEU B CA 1
ATOM 7613 C C . LEU B 1 468 ? -24.938 18.141 5.742 1 77.5 468 LEU B C 1
ATOM 7615 O O . LEU B 1 468 ? -25.594 19.172 5.867 1 77.5 468 LEU B O 1
ATOM 7619 N N . VAL B 1 469 ? -24.406 17.703 4.633 1 75 469 VAL B N 1
ATOM 7620 C CA . VAL B 1 469 ? -24.578 18.484 3.414 1 75 469 VAL B CA 1
ATOM 7621 C C . VAL B 1 469 ? -26.047 18.453 2.994 1 75 469 VAL B C 1
ATOM 7623 O O . VAL B 1 469 ? -26.609 19.469 2.584 1 75 469 VAL B O 1
ATOM 7626 N N . LYS B 1 470 ? -26.688 17.297 3.162 1 73.75 470 LYS B N 1
ATOM 7627 C CA . LYS B 1 470 ? -28.109 17.156 2.834 1 73.75 470 LYS B CA 1
ATOM 7628 C C . LYS B 1 470 ? -28.969 18.062 3.709 1 73.75 470 LYS B C 1
ATOM 7630 O O . LYS B 1 470 ? -29.922 18.672 3.227 1 73.75 470 LYS B O 1
ATOM 7635 N N . GLU B 1 471 ? -28.609 18.172 4.926 1 76.94 471 GLU B N 1
ATOM 7636 C CA . GLU B 1 471 ? -29.359 18.984 5.875 1 76.94 471 GLU B CA 1
ATOM 7637 C C . GLU B 1 471 ? -29.172 20.469 5.598 1 76.94 471 GLU B C 1
ATOM 7639 O O . GLU B 1 471 ? -30.109 21.25 5.723 1 76.94 471 GLU B O 1
ATOM 7644 N N . ASN B 1 472 ? -28.016 20.766 5.223 1 71.56 472 ASN B N 1
ATOM 7645 C CA . ASN B 1 472 ? -27.734 22.172 4.969 1 71.56 472 ASN B CA 1
ATOM 7646 C C . ASN B 1 472 ? -28.281 22.625 3.619 1 71.56 472 ASN B C 1
ATOM 7648 O O . ASN B 1 472 ? -28.531 23.812 3.416 1 71.56 472 ASN B O 1
ATOM 7652 N N . SER B 1 473 ? -28.297 21.672 2.631 1 65.06 473 SER B N 1
ATOM 7653 C CA . SER B 1 473 ? -28.891 22.016 1.341 1 65.06 473 SER B CA 1
ATOM 7654 C C . SER B 1 473 ? -30.406 22.156 1.45 1 65.06 473 SER B C 1
ATOM 7656 O O . SER B 1 473 ? -31.016 22.953 0.728 1 65.06 473 SER B O 1
ATOM 7658 N N . THR B 1 474 ? -31.062 21.359 2.273 1 56.38 474 THR B N 1
ATOM 7659 C CA . THR B 1 474 ? -32.5 21.469 2.459 1 56.38 474 THR B CA 1
ATOM 7660 C C . THR B 1 474 ? -32.875 22.734 3.221 1 56.38 474 THR B C 1
ATOM 7662 O O . THR B 1 474 ? -33.969 23.266 3.074 1 56.38 474 THR B O 1
ATOM 7665 N N . SER B 1 475 ? -32.031 23.156 3.973 1 49.16 475 SER B N 1
ATOM 7666 C CA . SER B 1 475 ? -32.344 24.359 4.738 1 49.16 475 SER B CA 1
ATOM 7667 C C . SER B 1 475 ? -32.062 25.625 3.934 1 49.16 475 SER B C 1
ATOM 7669 O O . SER B 1 475 ? -32.438 26.719 4.352 1 49.16 475 SER B O 1
ATOM 7671 N N . SER B 1 476 ? -31.297 25.484 2.904 1 41.03 476 SER B N 1
ATOM 7672 C CA . SER B 1 476 ? -31.234 26.703 2.1 1 41.03 476 SER B CA 1
ATOM 7673 C C . SER B 1 476 ? -32.375 26.75 1.076 1 41.03 476 SER B C 1
ATOM 7675 O O . SER B 1 476 ? -32.719 25.719 0.495 1 41.03 476 SER B O 1
#

Organism: Penicillium expansum (NCBI:txid27334)

pLDDT: mean 76.93, std 17.28, range [24.34, 97.94]

Radius of gyration: 33.09 Å; Cα contacts (8 Å, |Δi|>4): 1149; chains: 2; bounding box: 65×150×99 Å

Solvent-accessible surface area (backbone atoms only — not comparable to full-atom values): 52414 Å² total; per-residue (Å²): 137,84,80,78,75,80,71,83,78,78,77,77,77,75,77,71,78,76,72,75,80,74,74,82,55,69,57,28,55,54,33,62,71,68,73,46,90,52,73,35,41,83,81,50,22,63,59,29,59,74,68,71,46,85,45,46,64,73,81,78,60,70,78,77,66,85,57,73,68,54,50,62,64,41,62,80,43,75,49,50,49,60,68,63,50,55,60,52,67,70,44,87,85,55,55,69,42,52,50,25,25,51,32,24,51,48,26,55,34,17,34,76,31,81,87,39,44,84,48,27,65,58,31,46,51,48,22,52,50,47,50,51,42,55,60,70,67,51,65,54,84,64,78,84,55,71,41,42,40,50,20,29,47,45,45,16,50,53,24,57,69,67,46,30,60,57,58,17,50,52,34,38,48,52,25,49,52,50,41,58,74,67,43,37,51,42,68,61,27,82,86,46,74,79,61,92,84,58,58,65,64,59,50,48,34,46,35,26,44,40,48,49,48,45,33,50,41,31,54,60,16,65,76,68,74,46,63,45,63,75,27,51,77,49,63,17,67,49,53,29,33,42,41,61,52,47,65,67,40,49,66,68,64,46,89,58,90,43,52,39,58,81,56,51,66,70,47,86,75,66,90,74,84,36,50,68,54,50,40,42,46,52,32,47,53,47,43,50,46,51,49,49,42,42,36,46,59,36,31,48,74,69,65,46,73,68,89,54,53,66,58,52,51,49,48,52,51,51,46,49,52,51,50,50,50,47,47,46,68,78,46,68,53,38,80,74,66,66,37,32,57,43,43,41,36,54,40,41,49,30,34,45,48,37,49,52,34,54,41,49,59,74,44,38,93,75,46,91,47,67,66,60,52,52,51,38,48,52,52,23,50,54,28,46,52,51,39,48,56,51,50,58,51,50,58,52,26,55,75,67,72,37,64,73,44,73,66,48,60,55,44,52,49,53,46,48,39,52,26,59,75,40,35,87,78,40,70,66,30,44,53,52,39,53,53,44,52,53,46,24,62,65,36,54,27,62,75,39,74,90,31,30,47,54,57,49,37,66,62,36,88,42,72,56,28,47,50,51,45,53,54,54,56,69,70,96,136,82,80,74,76,76,73,81,77,80,76,75,76,76,75,72,77,77,72,75,81,73,75,83,55,69,57,28,55,54,33,61,73,68,73,46,91,54,72,33,40,80,82,50,23,62,59,30,59,74,69,72,47,84,41,46,65,74,82,79,60,70,78,76,68,85,59,73,67,53,49,61,63,40,61,78,42,74,50,50,50,60,67,63,51,56,60,52,67,68,43,87,84,57,54,68,42,52,50,27,25,50,32,22,51,49,26,54,36,16,36,76,30,82,87,39,44,84,47,26,63,57,32,45,52,48,23,54,49,47,50,51,43,53,61,71,67,51,67,54,85,64,77,85,54,71,40,42,41,50,19,29,48,45,45,18,52,52,22,57,70,66,46,32,61,57,58,16,50,52,35,37,47,51,26,49,52,50,40,57,73,69,43,38,51,43,68,61,28,82,86,47,73,80,63,93,81,58,56,64,63,58,51,48,33,46,36,25,44,40,49,48,49,44,32,51,42,30,55,60,16,66,76,66,74,45,63,46,63,76,28,53,77,48,63,17,64,48,54,28,32,42,41,61,52,48,66,68,38,49,66,68,64,46,88,56,91,43,52,39,57,81,56,51,66,70,48,86,74,66,91,75,84,37,48,68,54,50,39,40,47,53,32,48,54,48,43,51,47,49,50,50,41,43,36,46,58,37,31,50,76,70,63,47,73,68,87,54,54,65,58,53,51,49,48,52,49,51,48,49,52,51,50,51,50,48,46,45,68,78,47,67,53,37,79,75,65,66,36,33,57,43,43,42,36,54,40,42,49,30,35,44,47,37,48,53,34,53,40,50,61,76,43,38,91,75,44,92,46,67,68,58,52,52,51,38,49,51,51,25,51,52,27,46,52,52,38,47,56,52,51,57,51,48,56,53,28,54,73,68,71,39,65,73,45,76,67,49,60,56,43,52,48,52,44,47,39,52,26,59,76,42,35,87,78,40,71,65,30,44,54,52,38,52,53,44,51,53,47,23,61,66,35,55,26,60,75,39,73,90,32,29,46,54,56,50,35,67,62,36,88,42,70,56,28,46,50,50,44,53,53,54,55,68,69,95

Nearest PDB structures (foldseek):
  6e9t-assembly1_B  TM=3.713E-01  e=6.838E-01  synthetic construct
  3fp3-assembly1_A  TM=2.659E-01  e=1.119E+00  Saccharomyces cerevisiae
  8fbj-assembly1_A  TM=3.007E-01  e=3.997E+00  synthetic construct
  6xr2-assembly2_D  TM=6.100E-01  e=1.452E+00  synthetic construct
  6xns-assembly2_D  TM=2.617E-01  e=1.078E-01  synthetic construct

Secondary structure (DSSP, 8-state):
------------------------SPPPHHHHHTT------SSS-HHHHHHT------TT-----S-HHHHHS---TTS--HHHHHHHHT-SS--HHHHHHHHHHHHHHHHH-STTGGGHHHHHHHHHHHHHHHHHH--TTPPPPHHHHHHHHHHHHHHHHHS-HHHHHHHHHHHHHHHHHTTGGGTT-TTSPP-TT--HHHHHHHHHHHHHHHHHHHHHHHHHTPPPTT-TTTS-S---SPPPPPHHHHHHT----PPPHHHHHH-SS-SS--HHHHHHHHHHHHHHHHHHHHHHHHHHHTT---TTHHHHHHHHHHHHHHHHHHHHHH-S-HHHHT-HHHHHHHHHHHHHHHHHHHHHHHTTTT---HHHHHHHHHHHHHHHHHHHHHHHHHHHHHHTTPPPPTTTHHHHHHHHHHHHHTTTT-HHHHHHHHHHHHHHHHSB-SS-TT-BTHHHHHH--SHHHHHHHHHHHH--/------------------------SPPPHHHHHTT------SSS-HHHHHHT------TT-----S-HHHHHS---TTS--HHHHHHHHT-SS--HHHHHHHHHHHHHHHHH-STTGGGHHHHHHHHHHHHHHHHHH--TTPPPPHHHHHHHHHHHHHHHHHS-HHHHHHHHHHHHHHHHHTTGGGTT-TTSPP-TT--HHHHHHHHHHHHHHHHHHHHHHHHHTPPPTT-TTTS-S---SPPPPPHHHHHHT----PPPHHHHHH-SS-SS--HHHHHHHHHHHHHHHHHHHHHHHHHHHTT---TTHHHHHHHHHHHHHHHHHHHHHHSS-HHHHT-HHHHHHHHHHHHHHHHHHHHHHHTTTT---HHHHHHHHHHHHHHHHHHHHHHHHHHHHHHTTPPPPTTTHHHHHHHHHHHHHTTTT-HHHHHHHHHHHHHHHHSB-SS-TT-BTHHHHHH--SHHHHHHHHHHHH--

Sequence (952 aa):
MLSHQMAPTAHTHTSQPTRQRQRTGRACEECRRRKLRCDALQPRCGVCVEAGITCEVNSQRQPRGPKKGYLKALRNRVILHQRRYLGWARSASKKISRRCLQYAVWTLASLLSAQFQHLQDSFYQETKRSLEFSYLSGDSDNLVDTEEIQAWILIATYESMRTFHRSAWMSAGRAFRLVQLMRLHEIDSPTNPPVADADLIETEEKRRVFWMAYFLDHLLSMRNNWPITLNEHVVGLRICTRLPAPDMEFQNGQPVLGAFLSEAIMDVMPQTTSPFNECAILATICGRSLFQAQQYSVRFVYGDMAPNWTDQHQWLDNVLTNRLQILSQHYPSPTQVCDPMLSFAHIMGQASVIHLYKGMESIVWAVNEGALVLEYRRRALSAAQEIVKQAKGLIEFYFFKVQVHPLMPIPLLLCVEFLYSNRGSDAAFNSLLQELLQIFRQLKNPNDPTQSYIHLLELSCTNASIDLVKENSTSSMLSHQMAPTAHTHTSQPTRQRQRTGRACEECRRRKLRCDALQPRCGVCVEAGITCEVNSQRQPRGPKKGYLKALRNRVILHQRRYLGWARSASKKISRRCLQYAVWTLASLLSAQFQHLQDSFYQETKRSLEFSYLSGDSDNLVDTEEIQAWILIATYESMRTFHRSAWMSAGRAFRLVQLMRLHEIDSPTNPPVADADLIETEEKRRVFWMAYFLDHLLSMRNNWPITLNEHVVGLRICTRLPAPDMEFQNGQPVLGAFLSEAIMDVMPQTTSPFNECAILATICGRSLFQAQQYSVRFVYGDMAPNWTDQHQWLDNVLTNRLQILSQHYPSPTQVCDPMLSFAHIMGQASVIHLYKGMESIVWAVNEGALVLEYRRRALSAAQEIVKQAKGLIEFYFFKVQVHPLMPIPLLLCVEFLYSNRGSDAAFNSLLQELLQIFRQLKNPNDPTQSYIHLLELSCTNASIDLVKENSTSS